Protein 2P91 (pdb70)

Sequence (967 aa):
GLLEGKRALITGVANERSIAYGIAKSFHREGAQLAFTYATPKLEKRVREIAKGFGSDLVVKCDVSLDEDIKNLKKFLEENWGSLDIIVHSIAYAPKEEFKGGVIDTSREGFKIAMDISVYSLIALTRELLPLMEGRNGAIVTLSYYGAEKVVPHYNVMGIAKAALESTVRYLAYDIAKHGHRINAISAGPVKTLAAITGFHLLMEHTTKVNPFGKPITIEDVGDTAVFLCSDWARAITGEVVHVDNGYHIMGVFGLLEGKRALITGVANERSIAYGIAKSFHREGAQLAFTYATPKLEKRVREIAKGFGSDLVVKCDVSLDEDIKNLKKFLEENWGSLDIIVHSIAYAPKEEFKGGVIDTSREGFKIAMDISVYSLIALTRELLPLMEGRNGAIVTLSYYGAEKVVPHYNVMGIAKAALESTVRYLAYDIAKHGHRINAISAGPVKTLAATGFHLLMEHTTKVNPFGKPITIEDVGDTAVFLCSDWARAITGEVVHVDNGYHIMGVLLEGKRALITGVANERSIAYGIAKSFHREGAQLAFTYATPKLEKRVREIAKGFGSDLVVKCDVSLDEDIKNLKKFLEENWGSLDIIVHSIAYAPKEEFKGGVIDTSREGFKIAMDISVYSLIALTRELLPLMEGRNGAIVTLSYYGAEKVVPHYNVMGIAKAALESTVRYLAYDIAKHGHRINAISAGPVPITIEDVGDTAVFLCSDWARAITGEVVHVDNGYHIMGVGLLEGKRALITGVANERSIAYGIAKSFHREGAQLAFTYATPKLEKRVREIAKGFGSDLVVKCDVSLDEDIKNLKKFLEENWGSLDIIVHSIAYAPKEEFKGGVIDTSREGFKIAMDISVYSLIALTRELLPLMEGRNGAIVTLSYYGAEKVVPHYNVMGIAKAALESTVRYLAYDIAKHGHRINAISAGPVKFGKPITIEDVGDTAVFLCSDWARAITGEVVHVDNGYHIMGV

Radius of gyration: 28.15 Å; Cα contacts (8 Å, |Δi|>4): 2363; chains: 4; bounding box: 75×67×67 Å

Solvent-accessible surface area: 32956 Å² total; per-residue (Å²): 71,38,0,130,47,23,58,0,0,0,1,33,3,17,14,101,149,9,37,0,35,0,0,0,95,1,0,84,120,17,28,8,86,9,1,0,8,19,53,51,102,168,24,61,152,119,0,105,98,17,0,167,66,26,73,13,126,20,6,28,70,6,43,10,42,82,93,105,18,5,105,66,0,51,107,40,0,80,147,67,32,46,16,0,4,1,0,0,1,21,30,48,114,4,30,166,123,13,9,126,31,14,1,25,85,0,49,22,102,1,0,47,54,0,3,26,25,0,0,2,0,0,0,6,1,0,82,42,0,11,77,15,0,105,83,91,102,0,2,1,0,0,11,5,20,6,0,3,51,22,0,1,42,64,36,2,0,8,0,0,0,12,9,0,0,12,0,0,0,45,4,0,0,83,11,0,21,167,70,38,3,24,0,1,0,0,2,6,8,14,18,119,16,120,73,37,81,48,33,36,131,122,32,38,64,46,3,33,148,21,5,21,39,46,120,51,7,65,15,54,8,0,0,4,1,0,0,2,2,2,1,74,41,0,131,2,0,6,3,12,22,3,18,0,8,5,0,6,12,0,6,0,29,32,63,46,0,127,51,21,59,0,0,0,1,33,4,18,15,95,151,10,33,0,50,0,0,0,95,1,0,85,120,12,23,9,88,11,0,0,8,19,55,67,103,193,25,64,153,84,0,103,103,17,0,168,69,25,73,14,124,21,6,28,68,5,45,11,41,83,96,98,17,6,68,64,1,50,103,41,0,82,148,64,30,47,18,0,3,1,0,0,2,20,29,45,119,5,18,167,112,12,40,142,32,14,1,25,84,0,42,10,101,2,1,72,75,0,2,8,24,0,0,2,0,0,0,5,0,0,82,42,0,12,76,16,0,105,83,88,100,1,1,2,0,0,12,4,18,6,0,4,51,22,0,1,32,64,39,2,0,8,0,0,0,13,8,0,0,15,0,0,0,38,4,0,1,73,12,0,56,143,79,46,2,23,0,1,0,0,2,6,7,13,18,143,22,120,95,65,82,34,44,132,122,32,39,67,49,5,33,150,29,5,21,39,45,118,50,8,65,17,55,9,0,0,4,0,0,0,3,3,2,0,65,41,0,102,2,0,11,3,12,23,4,18,0,8,5,0,6,12,0,4,0,45,102,0,139,49,26,57,0,0,0,1,32,3,33,33,78,185,18,47,0,47,0,0,0,80,2,0,83,125,19,38,8,93,9,0,0,6,22,54,46,102,168,37,58,136,113,0,103,89,13,0,163,66,25,73,12,117,25,7,16,66,5,45,10,38,65,82,112,16,5,111,76,0,42,96,40,0,71,143,68,29,46,24,0,2,1,0,0,1,21,31,53,113,4,30,159,114,11,67,109,42,11,0,25,79,0,49,42,96,2,2,74,45,0,1,6,26,0,0,1,0,0,0,4,0,0,79,15,0,13,75,14,0,112,73,94,97,2,3,2,0,1,11,5,48,12,0,4,54,24,0,23,42,115,45,3,0,10,0,0,0,11,9,0,0,20,0,0,0,40,3,0,0,55,8,0,8,138,84,22,0,14,0,0,0,0,2,7,7,83,83,138,7,66,19,50,8,0,0,7,0,0,0,5,2,2,2,73,46,0,94,1,0,0,3,13,22,4,18,0,13,82,5,102,12,6,51,6,107,72,37,0,113,51,28,60,0,0,0,1,33,3,34,41,78,188,17,44,0,43,0,2,0,80,1,0,83,124,17,25,8,92,8,0,0,6,22,55,56,100,186,45,58,156,118,0,103,97,11,0,165,68,25,74,12,120,26,6,16,70,6,44,11,38,81,74,123,18,5,99,67,0,35,97,37,0,70,144,72,30,47,24,0,3,1,0,1,1,18,32,54,114,5,27,155,125,12,64,119,42,12,0,24,78,0,49,22,110,2,0,65,51,0,2,7,27,0,0,1,0,0,0,5,0,0,80,15,0,16,91,15,0,144,74,96,98,1,2,2,3,2,15,5,46,11,0,4,52,23,0,20,36,111,45,3,0,9,0,0,0,12,8,0,0,15,0,0,0,40,3,0,0,55,12,0,5,136,109,23,1,14,0,0,0,0,2,6,6,78,53,139,81,33,137,87,2,31,6,35,6,0,0,18,1,0,0,3,3,2,1,78,36,0,94,1,0,0,3,13,21,2,19,0,6,33,0,74,14,0,33,6,130

Organism: Aquifex aeolicus (strain VF5) (NCBI:txid224324)

Secondary structure (DSSP, 8-state):
-TTTT-EEEE---SSTTSHHHHHHHHHHHTT-EEEEEESSGGGHHHHHHHHHHTT---EEE--TT-HHHHHHHHHHHHHHTS---EEEE------GGGGSS-GGG--HHHHHHHHIIIIIHHHHHHHHHGGGGTTS--EEEEEE-GGGTSB-TTTTHHHHHHHHHHHHHHHHHHHHHTTT-EEEEEEEPP---S---TTHHHHHHHHHHHSTTSS---HHHHHHHHHHHTSGGGTT--S-EEEESTTGGGBS--/-TTTT-EEEE----STTSHHHHHHHHHHHTT-EEEEEESSGGGHHHHHHHHHHTT---EEE--TT-HHHHHHHHHHHHHHTS---EEEE------GGGGSS-GGG--HHHHHHHHIIIIIHHHHHHHHHGGGGTTS--EEEEEE-GGGTSB-TTTTHHHHHHHHHHHHHHHHHHHHHTTT-EEEEEEEPP---S----HHHHHHHHHHHSTTSS---HHHHHHHHHHHTSGGGTT--S-EEEESTTGGGB--/--TT-EEEE----STTSHHHHHHHHHHHTT-EEEEEESSGGGHHHHHHHHHHTT---EEE--TT-HHHHHHHHHHHHHHTS---EEEE------GGGGSS-GGG--HHHHHHHHIIIIIHHHHHHHHHGGGGTTS--EEEEEE-GGGTSB-TTTTHHHHHHHHHHHHHHHHHHHHGGGT-EEEEEEE------HHHHHHHHHHHTSGGGTT--S-EEEESTTGGGB--/-TTTT-EEEE---SSTTSHHHHHHHHHHHTT-EEEEEESSGGGHHHHHHHHHHTT---EEE--TT-HHHHHHHHHHHHHHTS---EEEE------GGGGSS-GGG--HHHHHHHHIIIIIHHHHHHHHHGGGGTTS--EEEEEE-GGGTSB-TTTTHHHHHHHHHHHHHHHHHHHHHTTT-EEEEEEE--B-----B-HHHHHHHHHHHTSGGGTT--S-EEEESTTGGGB--

CATH classification: 3.40.50.720

Structure (mmCIF, N/CA/C/O backbone):
data_2P91
#
_entry.id   2P91
#
_cell.length_a   72.078
_cell.length_b   119.019
_cell.length_c   119.197
_cell.angle_alpha   90.000
_cell.angle_beta   90.000
_cell.angle_gamma   90.000
#
_symmetry.space_group_name_H-M   'P 21 21 21'
#
loop_
_entity.id
_entity.type
_entity.pdbx_description
1 polymer 'Enoyl-[acyl-carrier-protein] reductase [NADH]'
2 water water
#
loop_
_atom_site.group_PDB
_atom_site.id
_atom_site.type_symbol
_atom_site.label_atom_id
_atom_site.label_alt_id
_atom_site.label_comp_id
_atom_site.label_asym_id
_atom_site.label_entity_id
_atom_site.label_seq_id
_atom_site.pdbx_PDB_ins_code
_atom_site.Cartn_x
_atom_site.Cartn_y
_atom_site.Cartn_z
_atom_site.occupancy
_atom_site.B_iso_or_equiv
_atom_site.auth_seq_id
_atom_site.auth_comp_id
_atom_site.auth_asym_id
_atom_site.auth_atom_id
_atom_site.pdbx_PDB_model_num
ATOM 1 N N . GLY A 1 17 ? 66.213 70.846 -9.543 1.00 22.64 17 GLY A N 1
ATOM 2 C CA . GLY A 1 17 ? 65.720 70.217 -8.294 1.00 22.32 17 GLY A CA 1
ATOM 3 C C . GLY A 1 17 ? 65.629 68.715 -8.416 1.00 21.97 17 GLY A C 1
ATOM 4 O O . GLY A 1 17 ? 65.532 68.173 -9.521 1.00 22.21 17 GLY A O 1
ATOM 5 N N . LEU A 1 18 ? 65.661 68.044 -7.267 1.00 21.66 18 LEU A N 1
ATOM 6 C CA . LEU A 1 18 ? 65.560 66.589 -7.194 1.00 21.29 18 LEU A CA 1
ATOM 7 C C . LEU A 1 18 ? 64.216 66.038 -7.634 1.00 20.56 18 LEU A C 1
ATOM 8 O O . LEU A 1 18 ? 64.105 64.841 -7.945 1.00 20.91 18 LEU A O 1
ATOM 13 N N . LEU A 1 19 ? 63.197 66.894 -7.629 1.00 19.56 19 LEU A N 1
ATOM 14 C CA . LEU A 1 19 ? 61.840 66.484 -7.998 1.00 19.04 19 LEU A CA 1
ATOM 15 C C . LEU A 1 19 ? 61.344 67.138 -9.298 1.00 19.56 19 LEU A C 1
ATOM 16 O O . LEU A 1 19 ? 60.141 67.239 -9.527 1.00 18.20 19 LEU A O 1
ATOM 21 N N . GLU A 1 20 ? 62.278 67.570 -10.146 1.00 20.21 20 GLU A N 1
ATOM 22 C CA . GLU A 1 20 ? 61.933 68.180 -11.428 1.00 21.21 20 GLU A CA 1
ATOM 23 C C . GLU A 1 20 ? 61.042 67.245 -12.239 1.00 20.92 20 GLU A C 1
ATOM 24 O O . GLU A 1 20 ? 61.373 66.067 -12.433 1.00 21.08 20 GLU A O 1
ATOM 30 N N . GLY A 1 21 ? 59.901 67.765 -12.689 1.00 20.76 21 GLY A N 1
ATOM 31 C CA . GLY A 1 21 ? 58.949 66.987 -13.492 1.00 20.61 21 GLY A CA 1
ATOM 32 C C . GLY A 1 21 ? 58.131 65.938 -12.740 1.00 20.71 21 GLY A C 1
ATOM 33 O O . GLY A 1 21 ? 57.455 65.105 -13.367 1.00 21.21 21 GLY A O 1
ATOM 34 N N . LYS A 1 22 ? 58.210 65.945 -11.408 1.00 19.23 22 LYS A N 1
ATOM 35 C CA . LYS A 1 22 ? 57.390 65.051 -10.595 1.00 18.33 22 LYS A CA 1
ATOM 36 C C . LYS A 1 22 ? 56.112 65.761 -10.197 1.00 17.26 22 LYS A C 1
ATOM 37 O O . LYS A 1 22 ? 56.101 66.962 -9.939 1.00 17.43 22 LYS A O 1
ATOM 43 N N . ARG A 1 23 ? 55.038 64.995 -10.135 1.00 16.77 23 ARG A N 1
ATOM 44 C CA . ARG A 1 23 ? 53.760 65.500 -9.679 1.00 16.00 23 ARG A CA 1
ATOM 45 C C . ARG A 1 23 ? 53.383 64.847 -8.365 1.00 14.78 23 ARG A C 1
ATOM 46 O O . ARG A 1 23 ? 53.301 63.630 -8.287 1.00 14.92 23 ARG A O 1
ATOM 54 N N . ALA A 1 24 ? 53.122 65.672 -7.361 1.00 14.12 24 ALA A N 1
ATOM 55 C CA . ALA A 1 24 ? 52.898 65.201 -5.988 1.00 13.56 24 ALA A CA 1
ATOM 56 C C . ALA A 1 24 ? 51.559 65.672 -5.426 1.00 12.98 24 ALA A C 1
ATOM 57 O O . ALA A 1 24 ? 51.231 66.859 -5.483 1.00 13.19 24 ALA A O 1
ATOM 59 N N . LEU A 1 25 ? 50.795 64.725 -4.888 1.00 12.58 25 LEU A N 1
ATOM 60 C CA . LEU A 1 25 ? 49.580 65.029 -4.160 1.00 11.98 25 LEU A CA 1
ATOM 61 C C . LEU A 1 25 ? 49.953 65.262 -2.704 1.00 12.03 25 LEU A C 1
ATOM 62 O O . LEU A 1 25 ? 50.574 64.404 -2.068 1.00 11.34 25 LEU A O 1
ATOM 67 N N . ILE A 1 26 ? 49.573 66.425 -2.196 1.00 11.49 26 ILE A N 1
ATOM 68 C CA . ILE A 1 26 ? 49.790 66.768 -0.809 1.00 12.28 26 ILE A CA 1
ATOM 69 C C . ILE A 1 26 ? 48.474 66.701 -0.040 1.00 12.43 26 ILE A C 1
ATOM 70 O O . ILE A 1 26 ? 47.563 67.496 -0.277 1.00 12.85 26 ILE A O 1
ATOM 75 N N . THR A 1 27 ? 48.382 65.756 0.888 1.00 11.92 27 THR A N 1
ATOM 76 C CA . THR A 1 27 ? 47.240 65.718 1.794 1.00 11.90 27 THR A CA 1
ATOM 77 C C . THR A 1 27 ? 47.623 66.342 3.131 1.00 12.55 27 THR A C 1
ATOM 78 O O . THR A 1 27 ? 48.802 66.382 3.484 1.00 12.33 27 THR A O 1
ATOM 82 N N . GLY A 1 28 ? 46.629 66.847 3.867 1.00 12.83 28 GLY A N 1
ATOM 83 C CA . GLY A 1 28 ? 46.837 67.239 5.264 1.00 13.22 28 GLY A CA 1
ATOM 84 C C . GLY A 1 28 ? 47.295 68.661 5.557 1.00 13.68 28 GLY A C 1
ATOM 85 O O . GLY A 1 28 ? 47.706 68.948 6.679 1.00 13.17 28 GLY A O 1
ATOM 86 N N . VAL A 1 29 ? 47.239 69.556 4.568 1.00 14.14 29 VAL A N 1
ATOM 87 C CA . VAL A 1 29 ? 47.541 70.971 4.834 1.00 14.93 29 VAL A CA 1
ATOM 88 C C . VAL A 1 29 ? 46.301 71.606 5.458 1.00 15.89 29 VAL A C 1
ATOM 89 O O . VAL A 1 29 ? 45.213 71.538 4.885 1.00 15.70 29 VAL A O 1
ATOM 93 N N . ALA A 1 30 ? 46.468 72.180 6.646 1.00 17.55 30 ALA A N 1
ATOM 94 C CA . ALA A 1 30 ? 45.432 73.011 7.257 1.00 19.22 30 ALA A CA 1
ATOM 95 C C . ALA A 1 30 ? 45.871 74.476 7.278 1.00 20.39 30 ALA A C 1
ATOM 96 O O . ALA A 1 30 ? 45.081 75.374 6.990 1.00 20.98 30 ALA A O 1
ATOM 98 N N . ASN A 1 31 ? 47.140 74.710 7.605 1.00 21.57 31 ASN A N 1
ATOM 99 C CA . ASN A 1 31 ? 47.718 76.057 7.590 1.00 22.61 31 ASN A CA 1
ATOM 100 C C . ASN A 1 31 ? 49.221 75.975 7.337 1.00 22.86 31 ASN A C 1
ATOM 101 O O . ASN A 1 31 ? 49.731 74.916 6.967 1.00 22.60 31 ASN A O 1
ATOM 106 N N . GLU A 1 32 ? 49.935 77.072 7.569 1.00 22.47 32 GLU A N 1
ATOM 107 C CA . GLU A 1 32 ? 51.361 77.114 7.271 1.00 22.98 32 GLU A CA 1
ATOM 108 C C . GLU A 1 32 ? 52.233 76.480 8.368 1.00 22.21 32 GLU A C 1
ATOM 109 O O . GLU A 1 32 ? 53.449 76.406 8.228 1.00 21.91 32 GLU A O 1
ATOM 115 N N . ARG A 1 33 ? 51.606 76.024 9.447 1.00 21.62 33 ARG A N 1
ATOM 116 C CA . ARG A 1 33 ? 52.316 75.291 10.491 1.00 21.44 33 ARG A CA 1
ATOM 117 C C . ARG A 1 33 ? 52.225 73.765 10.305 1.00 20.12 33 ARG A C 1
ATOM 118 O O . ARG A 1 33 ? 52.969 73.023 10.950 1.00 20.14 33 ARG A O 1
ATOM 126 N N . SER A 1 34 ? 51.329 73.319 9.419 1.00 18.41 34 SER A N 1
ATOM 127 C CA . SER A 1 34 ? 51.100 71.898 9.137 1.00 16.90 34 SER A CA 1
ATOM 128 C C . SER A 1 34 ? 52.376 71.228 8.651 1.00 16.03 34 SER A C 1
ATOM 129 O O . SER A 1 34 ? 53.124 71.804 7.874 1.00 15.05 34 SER A O 1
ATOM 132 N N . ILE A 1 35 ? 52.621 70.007 9.101 1.00 14.80 35 ILE A N 1
ATOM 133 C CA . ILE A 1 35 ? 53.738 69.236 8.570 1.00 14.15 35 ILE A CA 1
ATOM 134 C C . ILE A 1 35 ? 53.684 69.158 7.031 1.00 13.94 35 ILE A C 1
ATOM 135 O O . ILE A 1 35 ? 54.711 69.277 6.373 1.00 13.85 35 ILE A O 1
ATOM 140 N N . ALA A 1 36 ? 52.487 68.977 6.471 1.00 13.54 36 ALA A N 1
ATOM 141 C CA . ALA A 1 36 ? 52.326 68.858 5.017 1.00 13.65 36 ALA A CA 1
ATOM 142 C C . ALA A 1 36 ? 52.711 70.145 4.277 1.00 13.75 36 ALA A C 1
ATOM 143 O O . ALA A 1 36 ? 53.088 70.104 3.103 1.00 13.36 36 ALA A O 1
ATOM 145 N N . TYR A 1 37 ? 52.601 71.280 4.964 1.00 14.07 37 TYR A N 1
ATOM 146 C CA . TYR A 1 37 ? 53.034 72.561 4.406 1.00 14.99 37 TYR A CA 1
ATOM 147 C C . TYR A 1 37 ? 54.555 72.594 4.247 1.00 14.60 37 TYR A C 1
ATOM 148 O O . TYR A 1 37 ? 55.068 73.007 3.200 1.00 14.90 37 TYR A O 1
ATOM 157 N N . GLY A 1 38 ? 55.272 72.152 5.281 1.00 14.01 38 GLY A N 1
ATOM 158 C CA . GLY A 1 38 ? 56.729 71.990 5.195 1.00 13.01 38 GLY A CA 1
ATOM 159 C C . GLY A 1 38 ? 57.128 71.091 4.031 1.00 13.00 38 GLY A C 1
ATOM 160 O O . GLY A 1 38 ? 58.083 71.389 3.283 1.00 12.83 38 GLY A O 1
ATOM 161 N N . ILE A 1 39 ? 56.399 69.988 3.867 1.00 12.20 39 ILE A N 1
ATOM 162 C CA . ILE A 1 39 ? 56.656 69.074 2.754 1.00 12.34 39 ILE A CA 1
ATOM 163 C C . ILE A 1 39 ? 56.395 69.752 1.397 1.00 12.51 39 ILE A C 1
ATOM 164 O O . ILE A 1 39 ? 57.227 69.658 0.484 1.00 12.50 39 ILE A O 1
ATOM 169 N N . ALA A 1 40 ? 55.262 70.447 1.275 1.00 12.92 40 ALA A N 1
ATOM 170 C CA . ALA A 1 40 ? 54.951 71.210 0.051 1.00 13.20 40 ALA A CA 1
ATOM 171 C C . ALA A 1 40 ? 56.052 72.224 -0.271 1.00 13.41 40 ALA A C 1
ATOM 172 O O . ALA A 1 40 ? 56.490 72.332 -1.418 1.00 13.89 40 ALA A O 1
ATOM 174 N N . LYS A 1 41 ? 56.481 72.967 0.744 1.00 14.33 41 LYS A N 1
ATOM 175 C CA . LYS A 1 41 ? 57.549 73.958 0.594 1.00 15.17 41 LYS A CA 1
ATOM 176 C C . LYS A 1 41 ? 58.847 73.348 0.035 1.00 14.90 41 LYS A C 1
ATOM 177 O O . LYS A 1 41 ? 59.402 73.856 -0.943 1.00 14.64 41 LYS A O 1
ATOM 183 N N . SER A 1 42 ? 59.317 72.250 0.632 1.00 14.24 42 SER A N 1
ATOM 184 C CA . SER A 1 42 ? 60.521 71.572 0.144 1.00 13.96 42 SER A CA 1
ATOM 185 C C . SER A 1 42 ? 60.328 71.027 -1.283 1.00 13.77 42 SER A C 1
ATOM 186 O O . SER A 1 42 ? 61.207 71.181 -2.136 1.00 14.00 42 SER A O 1
ATOM 189 N N . PHE A 1 43 ? 59.168 70.416 -1.533 1.00 13.21 43 PHE A N 1
ATOM 190 C CA . PHE A 1 43 ? 58.824 69.840 -2.840 1.00 13.81 43 PHE A CA 1
ATOM 191 C C . PHE A 1 43 ? 58.807 70.928 -3.919 1.00 14.59 43 PHE A C 1
ATOM 192 O O . PHE A 1 43 ? 59.274 70.705 -5.046 1.00 14.23 43 PHE A O 1
ATOM 200 N N . HIS A 1 44 ? 58.241 72.086 -3.573 1.00 15.25 44 HIS A N 1
ATOM 201 C CA . HIS A 1 44 ? 58.205 73.231 -4.489 1.00 16.49 44 HIS A CA 1
ATOM 202 C C . HIS A 1 44 ? 59.619 73.726 -4.831 1.00 17.22 44 HIS A C 1
ATOM 203 O O . HIS A 1 44 ? 59.966 73.869 -6.012 1.00 17.72 44 HIS A O 1
ATOM 210 N N . ARG A 1 45 ? 60.426 73.981 -3.801 1.00 17.75 45 ARG A N 1
ATOM 211 C CA . ARG A 1 45 ? 61.844 74.318 -3.975 1.00 18.02 45 ARG A CA 1
ATOM 212 C C . ARG A 1 45 ? 62.524 73.370 -4.954 1.00 18.44 45 ARG A C 1
ATOM 213 O O . ARG A 1 45 ? 63.329 73.798 -5.800 1.00 18.40 45 ARG A O 1
ATOM 221 N N . GLU A 1 46 ? 62.193 72.085 -4.841 1.00 17.52 46 GLU A N 1
ATOM 222 C CA . GLU A 1 46 ? 62.851 71.056 -5.622 1.00 17.18 46 GLU A CA 1
ATOM 223 C C . GLU A 1 46 ? 62.182 70.728 -6.955 1.00 16.90 46 GLU A C 1
ATOM 224 O O . GLU A 1 46 ? 62.545 69.756 -7.580 1.00 16.61 46 GLU A O 1
ATOM 230 N N . GLY A 1 47 ? 61.226 71.553 -7.389 1.00 17.82 47 GLY A N 1
ATOM 231 C CA . GLY A 1 47 ? 60.708 71.493 -8.770 1.00 17.50 47 GLY A CA 1
ATOM 232 C C . GLY A 1 47 ? 59.494 70.612 -9.007 1.00 17.51 47 GLY A C 1
ATOM 233 O O . GLY A 1 47 ? 59.116 70.353 -10.156 1.00 17.21 47 GLY A O 1
ATOM 234 N N . ALA A 1 48 ? 58.891 70.130 -7.923 1.00 17.36 48 ALA A N 1
ATOM 235 C CA . ALA A 1 48 ? 57.656 69.354 -8.019 1.00 17.31 48 ALA A CA 1
ATOM 236 C C . ALA A 1 48 ? 56.457 70.240 -8.366 1.00 17.43 48 ALA A C 1
ATOM 237 O O . ALA A 1 48 ? 56.365 71.376 -7.908 1.00 17.70 48 ALA A O 1
ATOM 239 N N . GLN A 1 49 ? 55.558 69.706 -9.185 1.00 18.00 49 GLN A N 1
ATOM 240 C CA . GLN A 1 49 ? 54.211 70.282 -9.385 1.00 18.82 49 GLN A CA 1
ATOM 241 C C . GLN A 1 49 ? 53.300 69.732 -8.286 1.00 17.46 49 GLN A C 1
ATOM 242 O O . GLN A 1 49 ? 53.377 68.550 -7.964 1.00 17.22 49 GLN A O 1
ATOM 248 N N . LEU A 1 50 ? 52.440 70.573 -7.718 1.00 16.37 50 LEU A N 1
ATOM 249 C CA . LEU A 1 50 ? 51.654 70.158 -6.558 1.00 15.46 50 LEU A CA 1
ATOM 250 C C . LEU A 1 50 ? 50.140 70.211 -6.768 1.00 15.19 50 LEU A C 1
ATOM 251 O O . LEU A 1 50 ? 49.633 71.070 -7.503 1.00 13.79 50 LEU A O 1
ATOM 256 N N . ALA A 1 51 ? 49.443 69.272 -6.120 1.00 14.36 51 ALA A N 1
ATOM 257 C CA . ALA A 1 51 ? 47.992 69.310 -5.931 1.00 14.52 51 ALA A CA 1
ATOM 258 C C . ALA A 1 51 ? 47.687 69.049 -4.446 1.00 14.96 51 ALA A C 1
ATOM 259 O O . ALA A 1 51 ? 48.420 68.330 -3.779 1.00 14.88 51 ALA A O 1
ATOM 261 N N . PHE A 1 52 ? 46.619 69.650 -3.937 1.00 14.78 52 PHE A N 1
ATOM 262 C CA . PHE A 1 52 ? 46.304 69.606 -2.510 1.00 15.37 52 PHE A CA 1
ATOM 263 C C . PHE A 1 52 ? 44.883 69.121 -2.280 1.00 15.76 52 PHE A C 1
ATOM 264 O O . PHE A 1 52 ? 43.969 69.461 -3.046 1.00 15.69 52 PHE A O 1
ATOM 272 N N . THR A 1 53 ? 44.691 68.348 -1.216 1.00 15.82 53 THR A N 1
ATOM 273 C CA . THR A 1 53 ? 43.341 68.098 -0.700 1.00 15.85 53 THR A CA 1
ATOM 274 C C . THR A 1 53 ? 43.081 69.041 0.479 1.00 16.47 53 THR A C 1
ATOM 275 O O . THR A 1 53 ? 44.018 69.521 1.118 1.00 16.95 53 THR A O 1
ATOM 279 N N . TYR A 1 54 ? 41.815 69.334 0.750 1.00 17.37 54 TYR A N 1
ATOM 280 C CA . TYR A 1 54 ? 41.436 69.952 2.018 1.00 18.46 54 TYR A CA 1
ATOM 281 C C . TYR A 1 54 ? 40.321 69.117 2.631 1.00 19.04 54 TYR A C 1
ATOM 282 O O . TYR A 1 54 ? 39.458 68.600 1.916 1.00 18.79 54 TYR A O 1
ATOM 291 N N . ALA A 1 55 ? 40.384 68.941 3.950 1.00 20.09 55 ALA A N 1
ATOM 292 C CA . ALA A 1 55 ? 39.549 67.960 4.655 1.00 21.63 55 ALA A CA 1
ATOM 293 C C . ALA A 1 55 ? 38.084 68.378 4.801 1.00 22.99 55 ALA A C 1
ATOM 294 O O . ALA A 1 55 ? 37.185 67.541 4.671 1.00 23.33 55 ALA A O 1
ATOM 296 N N . THR A 1 56 ? 37.860 69.660 5.100 1.00 24.33 56 THR A N 1
ATOM 297 C CA . THR A 1 56 ? 36.514 70.194 5.351 1.00 26.07 56 THR A CA 1
ATOM 298 C C . THR A 1 56 ? 36.288 71.519 4.627 1.00 26.78 56 THR A C 1
ATOM 299 O O . THR A 1 56 ? 37.254 72.239 4.355 1.00 26.59 56 THR A O 1
ATOM 303 N N . PRO A 1 57 ? 35.015 71.853 4.314 1.00 27.57 57 PRO A N 1
ATOM 304 C CA . PRO A 1 57 ? 34.731 73.113 3.615 1.00 28.34 57 PRO A CA 1
ATOM 305 C C . PRO A 1 57 ? 35.367 74.360 4.234 1.00 28.86 57 PRO A C 1
ATOM 306 O O . PRO A 1 57 ? 35.748 75.263 3.497 1.00 29.10 57 PRO A O 1
ATOM 310 N N . LYS A 1 58 ? 35.507 74.397 5.558 1.00 29.75 58 LYS A N 1
ATOM 311 C CA . LYS A 1 58 ? 36.058 75.577 6.243 1.00 30.94 58 LYS A CA 1
ATOM 312 C C . LYS A 1 58 ? 37.544 75.843 5.943 1.00 30.47 58 LYS A C 1
ATOM 313 O O . LYS A 1 58 ? 38.023 76.974 6.108 1.00 30.66 58 LYS A O 1
ATOM 319 N N . LEU A 1 59 ? 38.263 74.807 5.505 1.00 29.87 59 LEU A N 1
ATOM 320 C CA . LEU A 1 59 ? 39.692 74.927 5.187 1.00 29.00 59 LEU A CA 1
ATOM 321 C C . LEU A 1 59 ? 39.954 75.342 3.736 1.00 28.74 59 LEU A C 1
ATOM 322 O O . LEU A 1 59 ? 41.089 75.671 3.384 1.00 28.46 59 LEU A O 1
ATOM 327 N N . GLU A 1 60 ? 38.912 75.335 2.904 1.00 28.42 60 GLU A N 1
ATOM 328 C CA . GLU A 1 60 ? 39.069 75.575 1.467 1.00 28.42 60 GLU A CA 1
ATOM 329 C C . GLU A 1 60 ? 39.865 76.829 1.123 1.00 28.60 60 GLU A C 1
ATOM 330 O O . GLU A 1 60 ? 40.823 76.759 0.351 1.00 28.31 60 GLU A O 1
ATOM 336 N N . LYS A 1 61 ? 39.458 77.963 1.695 1.00 28.63 61 LYS A N 1
ATOM 337 C CA . LYS A 1 61 ? 40.069 79.259 1.399 1.00 29.08 61 LYS A CA 1
ATOM 338 C C . LYS A 1 61 ? 41.567 79.247 1.714 1.00 28.31 61 LYS A C 1
ATOM 339 O O . LYS A 1 61 ? 42.390 79.601 0.867 1.00 28.28 61 LYS A O 1
ATOM 345 N N . ARG A 1 62 ? 41.897 78.807 2.926 1.00 27.95 62 ARG A N 1
ATOM 346 C CA . ARG A 1 62 ? 43.268 78.707 3.425 1.00 27.60 62 ARG A CA 1
ATOM 347 C C . ARG A 1 62 ? 44.161 77.883 2.507 1.00 26.34 62 ARG A C 1
ATOM 348 O O . ARG A 1 62 ? 45.271 78.307 2.143 1.00 25.46 62 ARG A O 1
ATOM 356 N N . VAL A 1 63 ? 43.671 76.701 2.147 1.00 25.06 63 VAL A N 1
ATOM 357 C CA . VAL A 1 63 ? 44.432 75.758 1.326 1.00 24.34 63 VAL A CA 1
ATOM 358 C C . VAL A 1 63 ? 44.578 76.259 -0.119 1.00 24.07 63 VAL A C 1
ATOM 359 O O . VAL A 1 63 ? 45.618 76.061 -0.745 1.00 23.29 63 VAL A O 1
ATOM 363 N N . ARG A 1 64 ? 43.540 76.909 -0.641 1.00 24.05 64 ARG A N 1
ATOM 364 C CA . ARG A 1 64 ? 43.623 77.509 -1.981 1.00 24.73 64 ARG A CA 1
ATOM 365 C C . ARG A 1 64 ? 44.667 78.622 -2.035 1.00 23.90 64 ARG A C 1
ATOM 366 O O . ARG A 1 64 ? 45.382 78.751 -3.022 1.00 23.90 64 ARG A O 1
ATOM 374 N N . GLU A 1 65 ? 44.754 79.412 -0.967 1.00 24.08 65 GLU A N 1
ATOM 375 C CA . GLU A 1 65 ? 45.728 80.509 -0.877 1.00 24.93 65 GLU A CA 1
ATOM 376 C C . GLU A 1 65 ? 47.154 79.965 -0.777 1.00 24.13 65 GLU A C 1
ATOM 377 O O . GLU A 1 65 ? 48.063 80.481 -1.420 1.00 23.68 65 GLU A O 1
ATOM 383 N N . ILE A 1 66 ? 47.326 78.919 0.031 1.00 23.59 66 ILE A N 1
ATOM 384 C CA . ILE A 1 66 ? 48.604 78.217 0.163 1.00 23.01 66 ILE A CA 1
ATOM 385 C C . ILE A 1 66 ? 49.060 77.583 -1.155 1.00 22.75 66 ILE A C 1
ATOM 386 O O . ILE A 1 66 ? 50.224 77.728 -1.541 1.00 22.95 66 ILE A O 1
ATOM 391 N N . ALA A 1 67 ? 48.150 76.905 -1.853 1.00 22.78 67 ALA A N 1
ATOM 392 C CA . ALA A 1 67 ? 48.452 76.353 -3.176 1.00 23.25 67 ALA A CA 1
ATOM 393 C C . ALA A 1 67 ? 48.883 77.448 -4.158 1.00 23.94 67 ALA A C 1
ATOM 394 O O . ALA A 1 67 ? 49.891 77.302 -4.855 1.00 23.64 67 ALA A O 1
ATOM 396 N N . LYS A 1 68 ? 48.113 78.538 -4.188 1.00 24.87 68 LYS A N 1
ATOM 397 C CA . LYS A 1 68 ? 48.411 79.718 -5.017 1.00 26.19 68 LYS A CA 1
ATOM 398 C C . LYS A 1 68 ? 49.854 80.194 -4.806 1.00 25.86 68 LYS A C 1
ATOM 399 O O . LYS A 1 68 ? 50.593 80.393 -5.771 1.00 26.12 68 LYS A O 1
ATOM 405 N N . GLY A 1 69 ? 50.241 80.347 -3.538 1.00 26.08 69 GLY A N 1
ATOM 406 C CA . GLY A 1 69 ? 51.611 80.693 -3.153 1.00 26.02 69 GLY A CA 1
ATOM 407 C C . GLY A 1 69 ? 52.698 79.820 -3.760 1.00 26.09 69 GLY A C 1
ATOM 408 O O . GLY A 1 69 ? 53.814 80.299 -4.001 1.00 26.35 69 GLY A O 1
ATOM 409 N N . PHE A 1 70 ? 52.376 78.548 -4.018 1.00 25.77 70 PHE A N 1
ATOM 410 C CA . PHE A 1 70 ? 53.316 77.608 -4.634 1.00 25.46 70 PHE A CA 1
ATOM 411 C C . PHE A 1 70 ? 53.136 77.516 -6.145 1.00 25.59 70 PHE A C 1
ATOM 412 O O . PHE A 1 70 ? 53.790 76.706 -6.800 1.00 26.40 70 PHE A O 1
ATOM 420 N N . GLY A 1 71 ? 52.248 78.338 -6.701 1.00 25.50 71 GLY A N 1
ATOM 421 C CA . GLY A 1 71 ? 51.974 78.318 -8.139 1.00 24.78 71 GLY A CA 1
ATOM 422 C C . GLY A 1 71 ? 51.042 77.197 -8.570 1.00 24.48 71 GLY A C 1
ATOM 423 O O . GLY A 1 71 ? 51.019 76.824 -9.745 1.00 24.03 71 GLY A O 1
ATOM 424 N N . SER A 1 72 ? 50.264 76.670 -7.621 1.00 24.60 72 SER A N 1
ATOM 425 C CA . SER A 1 72 ? 49.327 75.576 -7.896 1.00 24.30 72 SER A CA 1
ATOM 426 C C . SER A 1 72 ? 47.881 76.047 -7.933 1.00 24.53 72 SER A C 1
ATOM 427 O O . SER A 1 72 ? 47.447 76.795 -7.054 1.00 24.61 72 SER A O 1
ATOM 430 N N . ASP A 1 73 ? 47.132 75.576 -8.927 1.00 24.46 73 ASP A N 1
ATOM 431 C CA . ASP A 1 73 ? 45.695 75.834 -8.972 1.00 25.01 73 ASP A CA 1
ATOM 432 C C . ASP A 1 73 ? 44.857 74.582 -8.648 1.00 24.03 73 ASP A C 1
ATOM 433 O O . ASP A 1 73 ? 43.635 74.577 -8.824 1.00 24.02 73 ASP A O 1
ATOM 438 N N . LEU A 1 74 ? 45.511 73.536 -8.141 1.00 22.43 74 LEU A N 1
ATOM 439 C CA . LEU A 1 74 ? 44.842 72.246 -7.954 1.00 20.94 74 LEU A CA 1
ATOM 440 C C . LEU A 1 74 ? 44.564 71.950 -6.486 1.00 20.15 74 LEU A C 1
ATOM 441 O O . LEU A 1 74 ? 45.437 71.486 -5.755 1.00 19.47 74 LEU A O 1
ATOM 446 N N . VAL A 1 75 ? 43.337 72.237 -6.071 1.00 19.01 75 VAL A N 1
ATOM 447 C CA . VAL A 1 75 ? 42.904 72.027 -4.698 1.00 18.39 75 VAL A CA 1
ATOM 448 C C . VAL A 1 75 ? 41.549 71.358 -4.812 1.00 18.52 75 VAL A C 1
ATOM 449 O O . VAL A 1 75 ? 40.739 71.736 -5.668 1.00 18.33 75 VAL A O 1
ATOM 453 N N . VAL A 1 76 ? 41.310 70.336 -3.991 1.00 17.91 76 VAL A N 1
ATOM 454 C CA . VAL A 1 76 ? 40.050 69.599 -4.047 1.00 17.59 76 VAL A CA 1
ATOM 455 C C . VAL A 1 76 ? 39.670 69.105 -2.635 1.00 17.64 76 VAL A C 1
ATOM 456 O O . VAL A 1 76 ? 40.540 68.727 -1.847 1.00 16.92 76 VAL A O 1
ATOM 460 N N . LYS A 1 77 ? 38.378 69.144 -2.316 1.00 17.35 77 LYS A N 1
ATOM 461 C CA . LYS A 1 77 ? 37.903 68.673 -1.017 1.00 17.09 77 LYS A CA 1
ATOM 462 C C . LYS A 1 77 ? 37.986 67.163 -1.008 1.00 16.54 77 LYS A C 1
ATOM 463 O O . LYS A 1 77 ? 37.563 66.510 -1.961 1.00 16.61 77 LYS A O 1
ATOM 469 N N . CYS A 1 78 ? 38.553 66.614 0.063 1.00 15.58 78 CYS A N 1
ATOM 470 C CA . CYS A 1 78 ? 38.593 65.175 0.234 1.00 15.14 78 CYS A CA 1
ATOM 471 C C . CYS A 1 78 ? 38.526 64.823 1.717 1.00 14.91 78 CYS A C 1
ATOM 472 O O . CYS A 1 78 ? 39.495 65.016 2.461 1.00 13.86 78 CYS A O 1
ATOM 475 N N . ASP A 1 79 ? 37.361 64.348 2.137 1.00 14.50 79 ASP A N 1
ATOM 476 C CA . ASP A 1 79 ? 37.197 63.779 3.470 1.00 14.62 79 ASP A CA 1
ATOM 477 C C . ASP A 1 79 ? 37.469 62.273 3.346 1.00 14.00 79 ASP A C 1
ATOM 478 O O . ASP A 1 79 ? 36.658 61.553 2.779 1.00 14.41 79 ASP A O 1
ATOM 483 N N . VAL A 1 80 ? 38.608 61.802 3.866 1.00 13.54 80 VAL A N 1
ATOM 484 C CA . VAL A 1 80 ? 39.037 60.397 3.641 1.00 13.74 80 VAL A CA 1
ATOM 485 C C . VAL A 1 80 ? 38.174 59.315 4.322 1.00 13.99 80 VAL A C 1
ATOM 486 O O . VAL A 1 80 ? 38.348 58.115 4.075 1.00 14.30 80 VAL A O 1
ATOM 490 N N . SER A 1 81 ? 37.245 59.739 5.166 1.00 14.43 81 SER A N 1
ATOM 491 C CA . SER A 1 81 ? 36.280 58.809 5.747 1.00 14.77 81 SER A CA 1
ATOM 492 C C . SER A 1 81 ? 35.251 58.382 4.706 1.00 14.77 81 SER A C 1
ATOM 493 O O . SER A 1 81 ? 34.503 57.427 4.924 1.00 14.97 81 SER A O 1
ATOM 496 N N . LEU A 1 82 ? 35.232 59.079 3.570 1.00 14.80 82 LEU A N 1
ATOM 497 C CA . LEU A 1 82 ? 34.240 58.843 2.522 1.00 15.22 82 LEU A CA 1
ATOM 498 C C . LEU A 1 82 ? 34.832 58.192 1.280 1.00 15.52 82 LEU A C 1
ATOM 499 O O . LEU A 1 82 ? 35.742 58.747 0.635 1.00 15.49 82 LEU A O 1
ATOM 504 N N . ASP A 1 83 ? 34.299 57.030 0.918 1.00 15.52 83 ASP A N 1
ATOM 505 C CA . ASP A 1 83 ? 34.747 56.346 -0.288 1.00 16.21 83 ASP A CA 1
ATOM 506 C C . ASP A 1 83 ? 34.559 57.207 -1.538 1.00 16.25 83 ASP A C 1
ATOM 507 O O . ASP A 1 83 ? 35.398 57.184 -2.446 1.00 15.71 83 ASP A O 1
ATOM 512 N N . GLU A 1 84 ? 33.453 57.95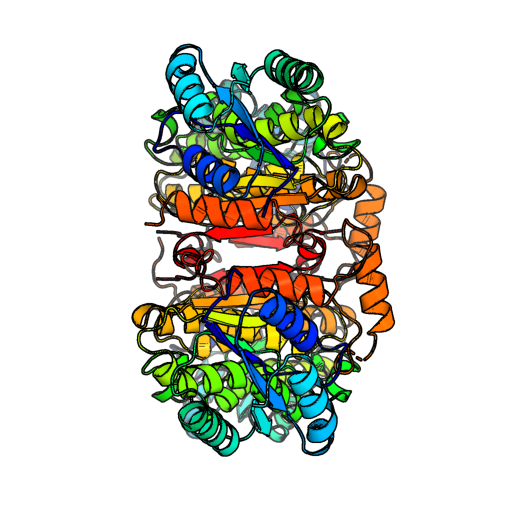0 -1.570 1.00 15.85 84 GLU A N 1
ATOM 513 C CA . GLU A 1 84 ? 33.098 58.778 -2.726 1.00 16.45 84 GLU A CA 1
ATOM 514 C C . GLU A 1 84 ? 34.065 59.945 -2.921 1.00 15.90 84 GLU A C 1
ATOM 515 O O . GLU A 1 84 ? 34.364 60.313 -4.061 1.00 15.51 84 GLU A O 1
ATOM 521 N N . ASP A 1 85 ? 34.540 60.521 -1.813 1.00 15.43 85 ASP A N 1
ATOM 522 C CA . ASP A 1 85 ? 35.572 61.569 -1.860 1.00 15.56 85 ASP A CA 1
ATOM 523 C C . ASP A 1 85 ? 36.907 61.055 -2.424 1.00 15.70 85 ASP A C 1
ATOM 524 O O . ASP A 1 85 ? 37.602 61.786 -3.144 1.00 15.79 85 ASP A O 1
ATOM 529 N N . ILE A 1 86 ? 37.266 59.817 -2.094 1.00 15.65 86 ILE A N 1
ATOM 530 C CA . ILE A 1 86 ? 38.500 59.213 -2.612 1.00 16.22 86 ILE A CA 1
ATOM 531 C C . ILE A 1 86 ? 38.359 58.938 -4.120 1.00 16.73 86 ILE A C 1
ATOM 532 O O . ILE A 1 86 ? 39.289 59.186 -4.895 1.00 15.57 86 ILE A O 1
ATOM 537 N N . LYS A 1 87 ? 37.193 58.424 -4.516 1.00 17.45 87 LYS A N 1
ATOM 538 C CA . LYS A 1 87 ? 36.848 58.231 -5.928 1.00 18.91 87 LYS A CA 1
ATOM 539 C C . LYS A 1 87 ? 36.901 59.556 -6.701 1.00 18.25 87 LYS A C 1
ATOM 540 O O . LYS A 1 87 ? 37.490 59.635 -7.782 1.00 18.35 87 LYS A O 1
ATOM 546 N N . ASN A 1 88 ? 36.294 60.596 -6.142 1.00 18.01 88 ASN A N 1
ATOM 547 C CA . ASN A 1 88 ? 36.294 61.901 -6.782 1.00 18.13 88 ASN A CA 1
ATOM 548 C C . ASN A 1 88 ? 37.689 62.534 -6.841 1.00 17.46 88 ASN A C 1
ATOM 549 O O . ASN A 1 88 ? 38.021 63.229 -7.808 1.00 17.00 88 ASN A O 1
ATOM 554 N N . LEU A 1 89 ? 38.507 62.257 -5.827 1.00 16.46 89 LEU A N 1
ATOM 555 C CA . LEU A 1 89 ? 39.906 62.674 -5.834 1.00 15.70 89 LEU A CA 1
ATOM 556 C C . LEU A 1 89 ? 40.627 62.077 -7.042 1.00 15.88 89 LEU A C 1
ATOM 557 O O . LEU A 1 89 ? 41.329 62.790 -7.757 1.00 16.13 89 LEU A O 1
ATOM 562 N N . LYS A 1 90 ? 40.452 60.778 -7.261 1.00 15.80 90 LYS A N 1
ATOM 563 C CA . LYS A 1 90 ? 41.015 60.116 -8.422 1.00 16.47 90 LYS A CA 1
ATOM 564 C C . LYS A 1 90 ? 40.544 60.771 -9.721 1.00 16.90 90 LYS A C 1
ATOM 565 O O . LYS A 1 90 ? 41.346 61.026 -10.625 1.00 16.89 90 LYS A O 1
ATOM 571 N N . LYS A 1 91 ? 39.238 61.022 -9.811 1.00 17.20 91 LYS A N 1
ATOM 572 C CA . LYS A 1 91 ? 38.652 61.657 -10.994 1.00 17.59 91 LYS A CA 1
ATOM 573 C C . LYS A 1 91 ? 39.237 63.035 -11.240 1.00 17.18 91 LYS A C 1
ATOM 574 O O . LYS A 1 91 ? 39.538 63.379 -12.382 1.00 17.24 91 LYS A O 1
ATOM 580 N N . PHE A 1 92 ? 39.396 63.807 -10.169 1.00 17.01 92 PHE A N 1
ATOM 581 C CA . PHE A 1 92 ? 40.049 65.111 -10.205 1.00 17.35 92 PHE A CA 1
ATOM 582 C C . PHE A 1 92 ? 41.486 65.038 -10.744 1.00 17.85 92 PHE A C 1
ATOM 583 O O . PHE A 1 92 ? 41.859 65.841 -11.599 1.00 17.70 92 PHE A O 1
ATOM 591 N N . LEU A 1 93 ? 42.281 64.084 -10.249 1.00 17.69 93 LEU A N 1
ATOM 592 C CA . LEU A 1 93 ? 43.668 63.933 -10.707 1.00 18.20 93 LEU A CA 1
ATOM 593 C C . LEU A 1 93 ? 43.775 63.410 -12.149 1.00 17.95 93 LEU A C 1
ATOM 594 O O . LEU A 1 93 ? 44.644 63.850 -12.901 1.00 18.83 93 LEU A O 1
ATOM 599 N N . GLU A 1 94 ? 42.891 62.494 -12.533 1.00 18.08 94 GLU A N 1
ATOM 600 C CA . GLU A 1 94 ? 42.799 62.029 -13.931 1.00 18.31 94 GLU A CA 1
ATOM 601 C C . GLU A 1 94 ? 42.536 63.189 -14.914 1.00 18.06 94 GLU A C 1
ATOM 602 O O . GLU A 1 94 ? 43.093 63.218 -16.018 1.00 18.03 94 GLU A O 1
ATOM 608 N N . GLU A 1 95 ? 41.689 64.133 -14.504 1.00 17.74 95 GLU A N 1
ATOM 609 C CA . GLU A 1 95 ? 41.314 65.283 -15.351 1.00 18.06 95 GLU A CA 1
ATOM 610 C C . GLU A 1 95 ? 42.380 66.369 -15.428 1.00 17.73 95 GLU A C 1
ATOM 611 O O . GLU A 1 95 ? 42.533 67.041 -16.455 1.00 17.38 95 GLU A O 1
ATOM 617 N N . ASN A 1 96 ? 43.115 66.547 -14.335 1.00 17.08 96 ASN A N 1
ATOM 618 C CA . ASN A 1 96 ? 44.046 67.649 -14.232 1.00 17.17 96 ASN A CA 1
ATOM 619 C C . ASN A 1 96 ? 45.511 67.273 -14.417 1.00 16.79 96 ASN A C 1
ATOM 620 O O . ASN A 1 96 ? 46.333 68.147 -14.646 1.00 17.13 96 ASN A O 1
ATOM 625 N N . TRP A 1 97 ? 45.834 65.986 -14.323 1.00 16.78 97 TRP A N 1
ATOM 626 C CA . TRP A 1 97 ? 47.216 65.518 -14.495 1.00 17.07 97 TRP A CA 1
ATOM 627 C C . TRP A 1 97 ? 47.308 64.281 -15.381 1.00 17.49 97 TRP A C 1
ATOM 628 O O . TRP A 1 97 ? 48.134 64.219 -16.295 1.00 17.28 97 TRP A O 1
ATOM 639 N N . GLY A 1 98 ? 46.481 63.283 -15.087 1.00 18.53 98 GLY A N 1
ATOM 640 C CA . GLY A 1 98 ? 46.459 62.044 -15.869 1.00 20.12 98 GLY A CA 1
ATOM 641 C C . GLY A 1 98 ? 47.654 61.134 -15.612 1.00 21.09 98 GLY A C 1
ATOM 642 O O . GLY A 1 98 ? 47.806 60.102 -16.260 1.00 21.75 98 GLY A O 1
ATOM 643 N N . SER A 1 99 ? 48.529 61.555 -14.699 1.00 21.48 99 SER A N 1
ATOM 644 C CA . SER A 1 99 ? 49.599 60.722 -14.159 1.00 20.79 99 SER A CA 1
ATOM 645 C C . SER A 1 99 ? 50.021 61.337 -12.835 1.00 20.14 99 SER A C 1
ATOM 646 O O . SER A 1 99 ? 49.727 62.505 -12.566 1.00 20.84 99 SER A O 1
ATOM 649 N N . LEU A 1 100 ? 50.701 60.550 -12.011 1.00 18.33 100 LEU A N 1
ATOM 650 C CA . LEU A 1 100 ? 51.021 60.957 -10.653 1.00 17.31 100 LEU A CA 1
ATOM 651 C C . LEU A 1 100 ? 52.318 60.260 -10.262 1.00 16.13 100 LEU A C 1
ATOM 652 O O . LEU A 1 100 ? 52.524 59.104 -10.612 1.00 15.71 100 LEU A O 1
ATOM 657 N N . ASP A 1 101 ? 53.203 60.986 -9.582 1.00 15.41 101 ASP A N 1
ATOM 658 C CA . ASP A 1 101 ? 54.469 60.413 -9.106 1.00 15.13 101 ASP A CA 1
ATOM 659 C C . ASP A 1 101 ? 54.499 60.183 -7.594 1.00 14.50 101 ASP A C 1
ATOM 660 O O . ASP A 1 101 ? 55.040 59.176 -7.133 1.00 15.22 101 ASP A O 1
ATOM 665 N N . ILE A 1 102 ? 53.953 61.127 -6.832 1.00 13.71 102 ILE A N 1
ATOM 666 C CA . ILE A 1 102 ? 54.104 61.108 -5.369 1.00 12.98 102 ILE A CA 1
ATOM 667 C C . ILE A 1 102 ? 52.767 61.268 -4.637 1.00 12.54 102 ILE A C 1
ATOM 668 O O . ILE A 1 102 ? 51.918 62.051 -5.041 1.00 13.14 102 ILE A O 1
ATOM 673 N N . ILE A 1 103 ? 52.582 60.510 -3.565 1.00 12.10 103 ILE A N 1
ATOM 674 C CA . ILE A 1 103 ? 51.509 60.798 -2.614 1.00 11.08 103 ILE A CA 1
ATOM 675 C C . ILE A 1 103 ? 52.143 61.098 -1.260 1.00 10.92 103 ILE A C 1
ATOM 676 O O . ILE A 1 103 ? 52.937 60.299 -0.748 1.00 10.55 103 ILE A O 1
ATOM 681 N N . VAL A 1 104 ? 51.798 62.255 -0.704 1.00 10.90 104 VAL A N 1
ATOM 682 C CA . VAL A 1 104 ? 52.143 62.621 0.663 1.00 10.32 104 VAL A CA 1
ATOM 683 C C . VAL A 1 104 ? 50.901 62.418 1.533 1.00 10.55 104 VAL A C 1
ATOM 684 O O . VAL A 1 104 ? 49.890 63.123 1.380 1.00 9.95 104 VAL A O 1
ATOM 688 N N . HIS A 1 105 ? 50.976 61.418 2.413 1.00 10.19 105 HIS A N 1
ATOM 689 C CA . HIS A 1 105 ? 49.877 61.075 3.304 1.00 10.47 105 HIS A CA 1
ATOM 690 C C . HIS A 1 105 ? 50.179 61.657 4.692 1.00 11.05 105 HIS A C 1
ATOM 691 O O . HIS A 1 105 ? 51.031 61.140 5.435 1.00 9.81 105 HIS A O 1
ATOM 698 N N . SER A 1 106 ? 49.519 62.763 5.016 1.00 11.06 106 SER A N 1
ATOM 699 C CA . SER A 1 106 ? 49.741 63.438 6.292 1.00 12.50 106 SER A CA 1
ATOM 700 C C . SER A 1 106 ? 48.378 63.624 6.959 1.00 12.96 106 SER A C 1
ATOM 701 O O . SER A 1 106 ? 47.885 64.742 7.087 1.00 13.32 106 SER A O 1
ATOM 704 N N . ILE A 1 107 ? 47.764 62.511 7.361 1.00 13.42 107 ILE A N 1
ATOM 705 C CA . ILE A 1 107 ? 46.384 62.525 7.859 1.00 14.00 107 ILE A CA 1
ATOM 706 C C . ILE A 1 107 ? 46.346 61.723 9.154 1.00 14.41 107 ILE A C 1
ATOM 707 O O . ILE A 1 107 ? 46.661 60.548 9.159 1.00 14.02 107 ILE A O 1
ATOM 712 N N . ALA A 1 108 ? 45.976 62.378 10.248 1.00 14.83 108 ALA A N 1
ATOM 713 C CA . ALA A 1 108 ? 45.857 61.713 11.550 1.00 15.66 108 ALA A CA 1
ATOM 714 C C . ALA A 1 108 ? 44.797 62.430 12.361 1.00 16.08 108 ALA A C 1
ATOM 715 O O . ALA A 1 108 ? 44.832 63.651 12.470 1.00 16.65 108 ALA A O 1
ATOM 717 N N . TYR A 1 109 ? 43.857 61.678 12.922 1.00 15.90 109 TYR A N 1
ATOM 718 C CA . TYR A 1 109 ? 42.859 62.256 13.821 1.00 16.22 109 TYR A CA 1
ATOM 719 C C . TYR A 1 109 ? 42.323 61.213 14.789 1.00 15.67 109 TYR A C 1
ATOM 720 O O . TYR A 1 109 ? 42.153 60.049 14.431 1.00 15.71 109 TYR A O 1
ATOM 729 N N . ALA A 1 110 ? 42.057 61.652 16.014 1.00 15.10 110 ALA A N 1
ATOM 730 C CA . ALA A 1 110 ? 41.185 60.937 16.931 1.00 15.00 110 ALA A CA 1
ATOM 731 C C . ALA A 1 110 ? 40.400 61.997 17.699 1.00 15.44 110 ALA A C 1
ATOM 732 O O . ALA A 1 110 ? 40.903 63.111 17.905 1.00 14.94 110 ALA A O 1
ATOM 734 N N . PRO A 1 111 ? 39.162 61.672 18.120 1.00 16.29 111 PRO A N 1
ATOM 735 C CA . PRO A 1 111 ? 38.449 62.650 18.956 1.00 16.88 111 PRO A CA 1
ATOM 736 C C . PRO A 1 111 ? 39.280 63.071 20.163 1.00 17.82 111 PRO A C 1
ATOM 737 O O . PRO A 1 111 ? 39.976 62.237 20.763 1.00 17.74 111 PRO A O 1
ATOM 741 N N . LYS A 1 112 ? 39.199 64.356 20.514 1.00 18.77 112 LYS A N 1
ATOM 742 C CA . LYS A 1 112 ? 40.034 64.967 21.562 1.00 20.14 112 LYS A CA 1
ATOM 743 C C . LYS A 1 112 ? 39.952 64.206 22.878 1.00 19.24 112 LYS A C 1
ATOM 744 O O . LYS A 1 112 ? 40.940 64.112 23.617 1.00 18.54 112 LYS A O 1
ATOM 750 N N . GLU A 1 113 ? 38.766 63.681 23.173 1.00 18.88 113 GLU A N 1
ATOM 751 C CA . GLU A 1 113 ? 38.526 62.982 24.440 1.00 19.41 113 GLU A CA 1
ATOM 752 C C . GLU A 1 113 ? 39.463 61.788 24.618 1.00 18.33 113 GLU A C 1
ATOM 753 O O . GLU A 1 113 ? 39.854 61.455 25.744 1.00 17.63 113 GLU A O 1
ATOM 759 N N . GLU A 1 114 ? 39.838 61.157 23.504 1.00 17.50 114 GLU A N 1
ATOM 760 C CA . GLU A 1 114 ? 40.657 59.940 23.555 1.00 16.93 114 GLU A CA 1
ATOM 761 C C . GLU A 1 114 ? 42.046 60.194 24.127 1.00 17.21 114 GLU A C 1
ATOM 762 O O . GLU A 1 114 ? 42.687 59.265 24.610 1.00 17.74 114 GLU A O 1
ATOM 768 N N . PHE A 1 115 ? 42.506 61.446 24.088 1.00 17.08 115 PHE A N 1
ATOM 769 C CA . PHE A 1 115 ? 43.832 61.780 24.630 1.00 17.87 115 PHE A CA 1
ATOM 770 C C . PHE A 1 115 ? 43.831 62.108 26.128 1.00 18.28 115 PHE A C 1
ATOM 771 O O . PHE A 1 115 ? 44.895 62.249 26.730 1.00 18.09 115 PHE A O 1
ATOM 779 N N . LYS A 1 116 ? 42.639 62.192 26.720 1.00 19.13 116 LYS A N 1
ATOM 780 C CA . LYS A 1 116 ? 42.474 62.665 28.104 1.00 20.33 116 LYS A CA 1
ATOM 781 C C . LYS A 1 116 ? 43.023 61.761 29.216 1.00 20.21 116 LYS A C 1
ATOM 782 O O . LYS A 1 116 ? 43.706 62.246 30.126 1.00 21.20 116 LYS A O 1
ATOM 788 N N . GLY A 1 117 ? 42.714 60.466 29.163 1.00 19.17 117 GLY A N 1
ATOM 789 C CA . GLY A 1 117 ? 43.217 59.524 30.170 1.00 17.55 117 GLY A CA 1
ATOM 790 C C . GLY A 1 117 ? 44.322 58.654 29.600 1.00 16.54 117 GLY A C 1
ATOM 791 O O . GLY A 1 117 ? 45.330 59.155 29.076 1.00 16.07 117 GLY A O 1
ATOM 792 N N . GLY A 1 118 ? 44.129 57.344 29.696 1.00 15.51 118 GLY A N 1
ATOM 793 C CA . GLY A 1 118 ? 45.077 56.391 29.128 1.00 13.98 118 GLY A CA 1
ATOM 794 C C . GLY A 1 118 ? 44.394 55.617 28.030 1.00 12.77 118 GLY A C 1
ATOM 795 O O . GLY A 1 118 ? 43.210 55.818 27.784 1.00 13.55 118 GLY A O 1
ATOM 796 N N . VAL A 1 119 ? 45.131 54.739 27.360 1.00 11.64 119 VAL A N 1
ATOM 797 C CA . VAL A 1 119 ? 44.540 53.836 26.343 1.00 11.39 119 VAL A CA 1
ATOM 798 C C . VAL A 1 119 ? 43.370 53.015 26.914 1.00 10.65 119 VAL A C 1
ATOM 799 O O . VAL A 1 119 ? 42.401 52.721 26.214 1.00 10.06 119 VAL A O 1
ATOM 803 N N . ILE A 1 120 ? 43.455 52.684 28.194 1.00 10.68 120 ILE A N 1
ATOM 804 C CA . ILE A 1 120 ? 42.388 51.930 28.877 1.00 11.13 120 ILE A CA 1
ATOM 805 C C . ILE A 1 120 ? 41.038 52.651 28.794 1.00 11.57 120 ILE A C 1
ATOM 806 O O . ILE A 1 120 ? 39.992 52.016 28.862 1.00 12.12 120 ILE A O 1
ATOM 811 N N . ASP A 1 121 ? 41.073 53.974 28.627 1.00 12.53 121 ASP A N 1
ATOM 812 C CA . ASP A 1 121 ? 39.860 54.798 28.604 1.00 13.20 121 ASP A CA 1
ATOM 813 C C . ASP A 1 121 ? 39.307 55.037 27.198 1.00 13.10 121 ASP A C 1
ATOM 814 O O . ASP A 1 121 ? 38.278 55.692 27.047 1.00 13.48 121 ASP A O 1
ATOM 819 N N . THR A 1 122 ? 39.988 54.513 26.179 1.00 12.33 122 THR A N 1
ATOM 820 C CA . THR A 1 122 ? 39.571 54.680 24.775 1.00 12.27 122 THR A CA 1
ATOM 821 C C . THR A 1 122 ? 38.153 54.165 24.506 1.00 12.77 122 THR A C 1
ATOM 822 O O . THR A 1 122 ? 37.803 53.030 24.880 1.00 12.54 122 THR A O 1
ATOM 826 N N . SER A 1 123 ? 37.344 55.000 23.855 1.00 12.43 123 SER A N 1
ATOM 827 C CA . SER A 1 123 ? 36.002 54.585 23.479 1.00 12.82 123 SER A CA 1
ATOM 828 C C . SER A 1 123 ? 36.051 53.755 22.183 1.00 12.76 123 SER A C 1
ATOM 829 O O . SER A 1 123 ? 36.935 53.953 21.332 1.00 12.67 123 SER A O 1
ATOM 832 N N . ARG A 1 124 ? 35.111 52.827 22.039 1.00 12.00 124 ARG A N 1
ATOM 833 C CA . ARG A 1 124 ? 35.037 52.016 20.823 1.00 12.66 124 ARG A CA 1
ATOM 834 C C . ARG A 1 124 ? 34.904 52.869 19.565 1.00 13.10 124 ARG A C 1
ATOM 835 O O . ARG A 1 124 ? 35.570 52.600 18.562 1.00 13.02 124 ARG A O 1
ATOM 843 N N . GLU A 1 125 ? 34.049 53.885 19.621 1.00 12.79 125 GLU A N 1
ATOM 844 C CA . GLU A 1 125 ? 33.836 54.738 18.467 1.00 14.05 125 GLU A CA 1
ATOM 845 C C . GLU A 1 125 ? 35.070 55.590 18.139 1.00 13.42 125 GLU A C 1
ATOM 846 O O . GLU A 1 125 ? 35.428 55.739 16.966 1.00 12.79 125 GLU A O 1
ATOM 852 N N . GLY A 1 126 ? 35.701 56.159 19.171 1.00 12.43 126 GLY A N 1
ATOM 853 C CA . GLY A 1 126 ? 36.937 56.938 18.985 1.00 12.11 126 GLY A CA 1
ATOM 854 C C . GLY A 1 126 ? 38.062 56.103 18.385 1.00 12.15 126 GLY A C 1
ATOM 855 O O . GLY A 1 126 ? 38.857 56.602 17.567 1.00 11.71 126 GLY A O 1
ATOM 856 N N . PHE A 1 127 ? 38.127 54.835 18.797 1.00 11.66 127 PHE A N 1
ATOM 857 C CA . PHE A 1 127 ? 39.113 53.875 18.273 1.00 11.43 127 PHE A CA 1
ATOM 858 C C . PHE A 1 127 ? 38.865 53.639 16.796 1.00 11.83 127 PHE A C 1
ATOM 859 O O . PHE A 1 127 ? 39.793 53.702 15.981 1.00 11.66 127 PHE A O 1
ATOM 867 N N . LYS A 1 128 ? 37.607 53.371 16.458 1.00 11.72 128 LYS A N 1
ATOM 868 C CA . LYS A 1 128 ? 37.229 53.125 15.074 1.00 13.24 128 LYS A CA 1
ATOM 869 C C . LYS A 1 128 ? 37.562 54.306 14.160 1.00 12.45 128 LYS A C 1
ATOM 870 O O . LYS A 1 128 ? 38.117 54.112 13.087 1.00 12.08 128 LYS A O 1
ATOM 876 N N . ILE A 1 129 ? 37.193 55.511 14.585 1.00 11.86 129 ILE A N 1
ATOM 877 C CA . ILE A 1 129 ? 37.510 56.746 13.855 1.00 12.19 129 ILE A CA 1
ATOM 878 C C . ILE A 1 129 ? 39.032 56.920 13.696 1.00 11.76 129 ILE A C 1
ATOM 879 O O . ILE A 1 129 ? 39.531 57.176 12.598 1.00 11.59 129 ILE A O 1
ATOM 884 N N . ALA A 1 130 ? 39.771 56.755 14.788 1.00 11.39 130 ALA A N 1
ATOM 885 C CA . ALA A 1 130 ? 41.226 56.933 14.741 1.00 11.68 130 ALA A CA 1
ATOM 886 C C . ALA A 1 130 ? 41.894 56.010 13.714 1.00 11.55 130 ALA A C 1
ATOM 887 O O . ALA A 1 130 ? 42.711 56.463 12.909 1.00 11.65 130 ALA A O 1
ATOM 889 N N . MET A 1 131 ? 41.552 54.726 13.753 1.00 10.87 131 MET A N 1
ATOM 890 C CA . MET A 1 131 ? 42.124 53.736 12.837 1.00 10.96 131 MET A CA 1
ATOM 891 C C . MET A 1 131 ? 41.698 53.994 11.381 1.00 11.11 131 MET A C 1
ATOM 892 O O . MET A 1 131 ? 42.514 53.915 10.466 1.00 11.27 131 MET A O 1
ATOM 897 N N . ASP A 1 132 ? 40.421 54.300 11.179 1.00 10.51 132 ASP A N 1
ATOM 898 C CA . ASP A 1 132 ? 39.897 54.615 9.854 1.00 11.14 132 ASP A CA 1
ATOM 899 C C . ASP A 1 132 ? 40.624 55.808 9.205 1.00 10.84 132 ASP A C 1
ATOM 900 O O . ASP A 1 132 ? 41.170 55.684 8.108 1.00 10.36 132 ASP A O 1
ATOM 905 N N . ILE A 1 133 ? 40.646 56.949 9.899 1.00 10.66 133 ILE A N 1
ATOM 906 C CA . ILE A 1 133 ? 41.198 58.176 9.329 1.00 10.84 133 ILE A CA 1
ATOM 907 C C . ILE A 1 133 ? 42.731 58.123 9.273 1.00 10.53 133 ILE A C 1
ATOM 908 O O . ILE A 1 133 ? 43.348 58.601 8.313 1.00 10.61 133 ILE A O 1
ATOM 913 N N . SER A 1 134 ? 43.346 57.548 10.308 1.00 10.19 134 SER A N 1
ATOM 914 C CA . SER A 1 134 ? 44.795 57.646 10.458 1.00 10.30 134 SER A CA 1
ATOM 915 C C . SER A 1 134 ? 45.548 56.515 9.752 1.00 10.40 134 SER A C 1
ATOM 916 O O . SER A 1 134 ? 46.745 56.642 9.481 1.00 10.68 134 SER A O 1
ATOM 919 N N . VAL A 1 135 ? 44.858 55.410 9.475 1.00 9.75 135 VAL A N 1
ATOM 920 C CA . VAL A 1 135 ? 45.522 54.237 8.936 1.00 9.57 135 VAL A CA 1
ATOM 921 C C . VAL A 1 135 ? 44.841 53.790 7.659 1.00 9.86 135 VAL A C 1
ATOM 922 O O . VAL A 1 135 ? 45.481 53.716 6.617 1.00 9.34 135 VAL A O 1
ATOM 926 N N . TYR A 1 136 ? 43.550 53.479 7.739 1.00 9.82 136 TYR A N 1
ATOM 927 C CA . TYR A 1 136 ? 42.850 52.974 6.559 1.00 10.53 136 TYR A CA 1
ATOM 928 C C . TYR A 1 136 ? 42.942 53.936 5.368 1.00 10.24 136 TYR A C 1
ATOM 929 O O . TYR A 1 136 ? 43.079 53.493 4.248 1.00 10.88 136 TYR A O 1
ATOM 938 N N . SER A 1 137 ? 42.913 55.239 5.628 1.00 10.31 137 SER A N 1
ATOM 939 C CA . SER A 1 137 ? 43.024 56.249 4.574 1.00 10.52 137 SER A CA 1
ATOM 940 C C . SER A 1 137 ? 44.243 56.033 3.666 1.00 10.01 137 SER A C 1
ATOM 941 O O . SER A 1 137 ? 44.162 56.261 2.471 1.00 10.28 137 SER A O 1
ATOM 944 N N . LEU A 1 138 ? 45.358 55.571 4.226 1.00 9.78 138 LEU A N 1
ATOM 945 C CA . LEU A 1 138 ? 46.549 55.284 3.423 1.00 9.29 138 LEU A CA 1
ATOM 946 C C . LEU A 1 138 ? 46.304 54.158 2.409 1.00 9.50 138 LEU A C 1
ATOM 947 O O . LEU A 1 138 ? 46.737 54.239 1.263 1.00 9.17 138 LEU A O 1
ATOM 952 N N . ILE A 1 139 ? 45.644 53.097 2.857 1.00 10.24 139 ILE A N 1
ATOM 953 C CA . ILE A 1 139 ? 45.299 51.977 1.993 1.00 10.55 139 ILE A CA 1
ATOM 954 C C . ILE A 1 139 ? 44.344 52.455 0.886 1.00 11.17 139 ILE A C 1
ATOM 955 O O . ILE A 1 139 ? 44.576 52.188 -0.299 1.00 11.35 139 ILE A O 1
ATOM 960 N N . ALA A 1 140 ? 43.284 53.161 1.278 1.00 11.21 140 ALA A N 1
ATOM 961 C CA . ALA A 1 140 ? 42.305 53.680 0.317 1.00 11.65 140 ALA A CA 1
ATOM 962 C C . ALA A 1 140 ? 42.965 54.545 -0.764 1.00 12.15 140 ALA A C 1
ATOM 963 O O . ALA A 1 140 ? 42.769 54.308 -1.969 1.00 12.78 140 ALA A O 1
ATOM 965 N N . LEU A 1 141 ? 43.741 55.541 -0.344 1.00 12.17 141 LEU A N 1
ATOM 966 C CA . LEU A 1 141 ? 44.441 56.410 -1.285 1.00 12.28 141 LEU A CA 1
ATOM 967 C C . LEU A 1 141 ? 45.436 55.670 -2.179 1.00 12.98 141 LEU A C 1
ATOM 968 O O . LEU A 1 141 ? 45.522 55.958 -3.362 1.00 13.35 141 LEU A O 1
ATOM 973 N N . THR A 1 142 ? 46.201 54.739 -1.609 1.00 13.05 142 THR A N 1
ATOM 974 C CA . THR A 1 142 ? 47.194 53.979 -2.373 1.00 12.99 142 THR A CA 1
ATOM 975 C C . THR A 1 142 ? 46.521 53.123 -3.456 1.00 13.39 142 THR A C 1
ATOM 976 O O . THR A 1 142 ? 46.921 53.166 -4.635 1.00 13.00 142 THR A O 1
ATOM 980 N N . ARG A 1 143 ? 45.490 52.379 -3.058 1.00 12.98 143 ARG A N 1
ATOM 981 C CA . ARG A 1 143 ? 44.725 51.545 -3.994 1.00 14.08 143 ARG A CA 1
ATOM 982 C C . ARG A 1 143 ? 44.066 52.376 -5.100 1.00 14.46 143 ARG A C 1
ATOM 983 O O . ARG A 1 143 ? 44.136 52.018 -6.290 1.00 14.27 143 ARG A O 1
ATOM 991 N N . GLU A 1 144 ? 43.402 53.459 -4.704 1.00 15.03 144 GLU A N 1
ATOM 992 C CA . GLU A 1 144 ? 42.654 54.268 -5.669 1.00 16.36 144 GLU A CA 1
ATOM 993 C C . GLU A 1 144 ? 43.560 54.977 -6.664 1.00 16.05 144 GLU A C 1
ATOM 994 O O . GLU A 1 144 ? 43.221 55.080 -7.833 1.00 15.82 144 GLU A O 1
ATOM 1000 N N . LEU A 1 145 ? 44.704 55.475 -6.193 1.00 16.00 145 LEU A N 1
ATOM 1001 C CA . LEU A 1 145 ? 45.569 56.322 -7.026 1.00 15.81 145 LEU A CA 1
ATOM 1002 C C . LEU A 1 145 ? 46.694 55.593 -7.764 1.00 16.18 145 LEU A C 1
ATOM 1003 O O . LEU A 1 145 ? 47.335 56.179 -8.647 1.00 15.48 145 LEU A O 1
ATOM 1008 N N . LEU A 1 146 ? 46.927 54.325 -7.417 1.00 16.74 146 LEU A N 1
ATOM 1009 C CA . LEU A 1 146 ? 48.030 53.569 -8.029 1.00 17.69 146 LEU A CA 1
ATOM 1010 C C . LEU A 1 146 ? 47.997 53.513 -9.574 1.00 18.46 146 LEU A C 1
ATOM 1011 O O . LEU A 1 146 ? 49.048 53.632 -10.202 1.00 18.67 146 LEU A O 1
ATOM 1016 N N . PRO A 1 147 ? 46.808 53.318 -10.186 1.00 19.17 147 PRO A N 1
ATOM 1017 C CA . PRO A 1 147 ? 46.751 53.355 -11.653 1.00 19.34 147 PRO A CA 1
ATOM 1018 C C . PRO A 1 147 ? 47.322 54.636 -12.275 1.00 19.11 147 PRO A C 1
ATOM 1019 O O . PRO A 1 147 ? 47.966 54.568 -13.330 1.00 19.12 147 PRO A O 1
ATOM 1023 N N . LEU A 1 148 ? 47.123 55.779 -11.625 1.00 18.37 148 LEU A N 1
ATOM 1024 C CA . LEU A 1 148 ? 47.654 57.045 -12.133 1.00 18.85 148 LEU A CA 1
ATOM 1025 C C . LEU A 1 148 ? 49.188 57.086 -12.122 1.00 19.06 148 LEU A C 1
ATOM 1026 O O . LEU A 1 148 ? 49.804 57.890 -12.822 1.00 18.15 148 LEU A O 1
ATOM 1031 N N . MET A 1 149 ? 49.789 56.206 -11.322 1.00 19.47 149 MET A N 1
ATOM 1032 C CA . MET A 1 149 ? 51.238 56.135 -11.190 1.00 20.99 149 MET A CA 1
ATOM 1033 C C . MET A 1 149 ? 51.861 55.125 -12.149 1.00 21.38 149 MET A C 1
ATOM 1034 O O . MET A 1 149 ? 53.083 54.988 -12.189 1.00 20.65 149 MET A O 1
ATOM 1039 N N . GLU A 1 150 ? 51.026 54.426 -12.922 1.00 22.81 150 GLU A N 1
ATOM 1040 C CA . GLU A 1 150 ? 51.526 53.349 -13.777 1.00 24.82 150 GLU A CA 1
ATOM 1041 C C . GLU A 1 150 ? 52.567 53.901 -14.751 1.00 25.10 150 GLU A C 1
ATOM 1042 O O . GLU A 1 150 ? 52.363 54.952 -15.355 1.00 25.55 150 GLU A O 1
ATOM 1048 N N . GLY A 1 151 ? 53.703 53.217 -14.841 1.00 26.20 151 GLY A N 1
ATOM 1049 C CA . GLY A 1 151 ? 54.789 53.610 -15.744 1.00 26.34 151 GLY A CA 1
ATOM 1050 C C . GLY A 1 151 ? 55.717 54.667 -15.180 1.00 26.67 151 GLY A C 1
ATOM 1051 O O . GLY A 1 151 ? 56.703 55.046 -15.821 1.00 26.90 151 GLY A O 1
ATOM 1052 N N . ARG A 1 152 ? 55.385 55.157 -13.987 1.00 26.10 152 ARG A N 1
ATOM 1053 C CA . ARG A 1 152 ? 56.181 56.159 -13.290 1.00 26.28 152 ARG A CA 1
ATOM 1054 C C . ARG A 1 152 ? 56.981 55.424 -12.215 1.00 25.67 152 ARG A C 1
ATOM 1055 O O . ARG A 1 152 ? 56.665 54.290 -11.861 1.00 25.96 152 ARG A O 1
ATOM 1063 N N . ASN A 1 153 ? 58.025 56.039 -11.693 1.00 25.00 153 ASN A N 1
ATOM 1064 C CA . ASN A 1 153 ? 58.679 55.394 -10.555 1.00 24.65 153 ASN A CA 1
ATOM 1065 C C . ASN A 1 153 ? 58.153 56.041 -9.294 1.00 22.50 153 ASN A C 1
ATOM 1066 O O . ASN A 1 153 ? 58.769 56.932 -8.725 1.00 22.92 153 ASN A O 1
ATOM 1071 N N . GLY A 1 154 ? 56.964 55.609 -8.900 1.00 20.35 154 GLY A N 1
ATOM 1072 C CA . GLY A 1 154 ? 56.217 56.307 -7.867 1.00 18.29 154 GLY A CA 1
ATOM 1073 C C . GLY A 1 154 ? 56.783 56.163 -6.472 1.00 16.75 154 GLY A C 1
ATOM 1074 O O . GLY A 1 154 ? 57.517 55.217 -6.179 1.00 16.46 154 GLY A O 1
ATOM 1075 N N . ALA A 1 155 ? 56.437 57.119 -5.615 1.00 15.70 155 ALA A N 1
ATOM 1076 C CA . ALA A 1 155 ? 56.836 57.101 -4.220 1.00 14.52 155 ALA A CA 1
ATOM 1077 C C . ALA A 1 155 ? 55.704 57.633 -3.348 1.00 13.63 155 ALA A C 1
ATOM 1078 O O . ALA A 1 155 ? 55.037 58.594 -3.702 1.00 13.96 155 ALA A O 1
ATOM 1080 N N . ILE A 1 156 ? 55.494 56.991 -2.206 1.00 12.56 156 ILE A N 1
ATOM 1081 C CA . ILE A 1 156 ? 54.487 57.421 -1.246 1.00 11.30 156 ILE A CA 1
ATOM 1082 C C . ILE A 1 156 ? 55.219 57.640 0.072 1.00 11.49 156 ILE A C 1
ATOM 1083 O O . ILE A 1 156 ? 56.153 56.902 0.400 1.00 11.62 156 ILE A O 1
ATOM 1088 N N . VAL A 1 157 ? 54.837 58.685 0.795 1.00 11.49 157 VAL A N 1
ATOM 1089 C CA . VAL A 1 157 ? 55.389 58.919 2.130 1.00 11.45 157 VAL A CA 1
ATOM 1090 C C . VAL A 1 157 ? 54.254 59.219 3.112 1.00 11.32 157 VAL A C 1
ATOM 1091 O O . VAL A 1 157 ? 53.325 59.968 2.796 1.00 11.99 157 VAL A O 1
ATOM 1095 N N . THR A 1 158 ? 54.301 58.588 4.280 1.00 11.10 158 THR A N 1
ATOM 1096 C CA . THR A 1 158 ? 53.340 58.871 5.340 1.00 10.40 158 THR A CA 1
ATOM 1097 C C . THR A 1 158 ? 54.087 59.356 6.589 1.00 10.67 158 THR A C 1
ATOM 1098 O O . THR A 1 158 ? 55.326 59.257 6.675 1.00 9.03 158 THR A O 1
ATOM 1102 N N . LEU A 1 159 ? 53.340 59.923 7.529 1.00 10.31 159 LEU A N 1
ATOM 1103 C CA . LEU A 1 159 ? 53.936 60.455 8.748 1.00 11.02 159 LEU A CA 1
ATOM 1104 C C . LEU A 1 159 ? 53.607 59.568 9.933 1.00 10.74 159 LEU A C 1
ATOM 1105 O O . LEU A 1 159 ? 52.433 59.246 10.160 1.00 10.91 159 LEU A O 1
ATOM 1110 N N . SER A 1 160 ? 54.627 59.204 10.708 1.00 10.55 160 SER A N 1
ATOM 1111 C CA . SER A 1 160 ? 54.395 58.443 11.944 1.00 9.89 160 SER A CA 1
ATOM 1112 C C . SER A 1 160 ? 55.008 59.168 13.134 1.00 10.23 160 SER A C 1
ATOM 1113 O O . SER A 1 160 ? 55.467 60.310 13.007 1.00 10.09 160 SER A O 1
ATOM 1116 N N . TYR A 1 161 ? 55.021 58.505 14.288 1.00 9.81 161 TYR A N 1
ATOM 1117 C CA . TYR A 1 161 ? 55.573 59.092 15.510 1.00 9.60 161 TYR A CA 1
ATOM 1118 C C . TYR A 1 161 ? 56.036 57.967 16.439 1.00 9.90 161 TYR A C 1
ATOM 1119 O O . TYR A 1 161 ? 55.473 56.866 16.418 1.00 9.76 161 TYR A O 1
ATOM 1128 N N . TYR A 1 162 ? 57.068 58.260 17.228 1.00 9.45 162 TYR A N 1
ATOM 1129 C CA . TYR A 1 162 ? 57.694 57.334 18.173 1.00 9.58 162 TYR A CA 1
ATOM 1130 C C . TYR A 1 162 ? 56.721 56.650 19.129 1.00 9.53 162 TYR A C 1
ATOM 1131 O O . TYR A 1 162 ? 57.034 55.595 19.695 1.00 9.35 162 TYR A O 1
ATOM 1140 N N . GLY A 1 163 ? 55.551 57.265 19.314 1.00 9.50 163 GLY A N 1
ATOM 1141 C CA . GLY A 1 163 ? 54.461 56.685 20.086 1.00 9.60 163 GLY A CA 1
ATOM 1142 C C . GLY A 1 163 ? 53.966 55.371 19.505 1.00 9.87 163 GLY A C 1
ATOM 1143 O O . GLY A 1 163 ? 53.263 54.621 20.175 1.00 8.60 163 GLY A O 1
ATOM 1144 N N . ALA A 1 164 ? 54.343 55.090 18.256 1.00 10.15 164 ALA A N 1
ATOM 1145 C CA . ALA A 1 164 ? 54.087 53.777 17.617 1.00 10.58 164 ALA A CA 1
ATOM 1146 C C . ALA A 1 164 ? 54.931 52.662 18.235 1.00 10.94 164 ALA A C 1
ATOM 1147 O O . ALA A 1 164 ? 54.513 51.495 18.245 1.00 11.04 164 ALA A O 1
ATOM 1149 N N . GLU A 1 165 ? 56.118 53.033 18.731 1.00 10.23 165 GLU A N 1
ATOM 1150 C CA . GLU A 1 165 ? 57.145 52.082 19.207 1.00 10.55 165 GLU A CA 1
ATOM 1151 C C . GLU A 1 165 ? 57.203 51.982 20.735 1.00 9.66 165 GLU A C 1
ATOM 1152 O O . GLU A 1 165 ? 57.539 50.925 21.299 1.00 8.40 165 GLU A O 1
ATOM 1158 N N . LYS A 1 166 ? 56.915 53.097 21.397 1.00 9.17 166 LYS A N 1
ATOM 1159 C CA . LYS A 1 166 ? 57.035 53.191 22.849 1.00 9.74 166 LYS A CA 1
ATOM 1160 C C . LYS A 1 166 ? 55.812 53.908 23.376 1.00 10.24 166 LYS A C 1
ATOM 1161 O O . LYS A 1 166 ? 55.053 54.487 22.600 1.00 10.52 166 LYS A O 1
ATOM 1167 N N . VAL A 1 167 ? 55.642 53.888 24.695 1.00 10.19 167 VAL A N 1
ATOM 1168 C CA . VAL A 1 167 ? 54.515 54.547 25.336 1.00 9.97 167 VAL A CA 1
ATOM 1169 C C . VAL A 1 167 ? 54.823 56.033 25.520 1.00 10.43 167 VAL A C 1
ATOM 1170 O O . VAL A 1 167 ? 55.761 56.396 26.230 1.00 10.49 167 VAL A O 1
ATOM 1174 N N . VAL A 1 168 ? 54.029 56.871 24.867 1.00 10.55 168 VAL A N 1
ATOM 1175 C CA . VAL A 1 168 ? 54.038 58.310 25.104 1.00 10.91 168 VAL A CA 1
ATOM 1176 C C . VAL A 1 168 ? 52.690 58.612 25.761 1.00 11.63 168 VAL A C 1
ATOM 1177 O O . VAL A 1 168 ? 51.638 58.598 25.088 1.00 11.25 168 VAL A O 1
ATOM 1181 N N . PRO A 1 169 ? 52.698 58.862 27.081 1.00 12.70 169 PRO A N 1
ATOM 1182 C CA . PRO A 1 169 ? 51.432 59.084 27.762 1.00 13.24 169 PRO A CA 1
ATOM 1183 C C . PRO A 1 169 ? 50.601 60.175 27.075 1.00 13.43 169 PRO A C 1
ATOM 1184 O O . PRO A 1 169 ? 51.142 61.186 26.596 1.00 12.87 169 PRO A O 1
ATOM 1188 N N . HIS A 1 170 ? 49.299 59.933 27.019 1.00 13.83 170 HIS A N 1
ATOM 1189 C CA . HIS A 1 170 ? 48.322 60.816 26.371 1.00 14.67 170 HIS A CA 1
ATOM 1190 C C . HIS A 1 170 ? 48.306 60.749 24.844 1.00 14.12 170 HIS A C 1
ATOM 1191 O O . HIS A 1 170 ? 47.344 61.214 24.233 1.00 15.18 170 HIS A O 1
ATOM 1198 N N . TYR A 1 171 ? 49.336 60.165 24.225 1.00 13.19 171 TYR A N 1
ATOM 1199 C CA . TYR A 1 171 ? 49.283 59.929 22.771 1.00 12.50 171 TYR A CA 1
ATOM 1200 C C . TYR A 1 171 ? 48.266 58.818 22.488 1.00 12.16 171 TYR A C 1
ATOM 1201 O O . TYR A 1 171 ? 47.566 58.844 21.478 1.00 12.14 171 TYR A O 1
ATOM 1210 N N . ASN A 1 172 ? 48.200 57.852 23.406 1.00 11.60 172 ASN A N 1
ATOM 1211 C CA . ASN A 1 172 ? 47.093 56.898 23.516 1.00 11.18 172 ASN A CA 1
ATOM 1212 C C . ASN A 1 172 ? 46.744 56.156 22.224 1.00 11.07 172 ASN A C 1
ATOM 1213 O O . ASN A 1 172 ? 47.630 55.532 21.615 1.00 10.87 172 ASN A O 1
ATOM 1218 N N . VAL A 1 173 ? 45.471 56.233 21.815 1.00 9.99 173 VAL A N 1
ATOM 1219 C CA . VAL A 1 173 ? 44.998 55.514 20.632 1.00 10.37 173 VAL A CA 1
ATOM 1220 C C . VAL A 1 173 ? 45.821 55.853 19.382 1.00 10.30 173 VAL A C 1
ATOM 1221 O O . VAL A 1 173 ? 45.946 55.022 18.495 1.00 9.73 173 VAL A O 1
ATOM 1225 N N . MET A 1 174 ? 46.399 57.055 19.326 1.00 9.95 174 MET A N 1
ATOM 1226 C CA . MET A 1 174 ? 47.261 57.408 18.173 1.00 10.73 174 MET A CA 1
ATOM 1227 C C . MET A 1 174 ? 48.556 56.566 18.132 1.00 10.06 174 MET A C 1
ATOM 1228 O O . MET A 1 174 ? 49.135 56.341 17.063 1.00 10.01 174 MET A O 1
ATOM 1233 N N . GLY A 1 175 ? 49.010 56.097 19.290 1.00 9.43 175 GLY A N 1
ATOM 1234 C CA . GLY A 1 175 ? 50.195 55.225 19.325 1.00 8.94 175 GLY A CA 1
ATOM 1235 C C . GLY A 1 175 ? 49.859 53.853 18.775 1.00 8.75 175 GLY A C 1
ATOM 1236 O O . GLY A 1 175 ? 50.680 53.205 18.140 1.00 8.78 175 GLY A O 1
ATOM 1237 N N . ILE A 1 176 ? 48.628 53.421 19.010 1.00 8.59 176 ILE A N 1
ATOM 1238 C CA . ILE A 1 176 ? 48.103 52.208 18.409 1.00 8.49 176 ILE A CA 1
ATOM 1239 C C . ILE A 1 176 ? 47.971 52.401 16.887 1.00 8.01 176 ILE A C 1
ATOM 1240 O O . ILE A 1 176 ? 48.477 51.592 16.103 1.00 7.09 176 ILE A O 1
ATOM 1245 N N . ALA A 1 177 ? 47.299 53.481 16.489 1.00 7.70 177 ALA A N 1
ATOM 1246 C CA . ALA A 1 177 ? 47.171 53.852 15.082 1.00 7.85 177 ALA A CA 1
ATOM 1247 C C . ALA A 1 177 ? 48.523 53.900 14.359 1.00 7.94 177 ALA A C 1
ATOM 1248 O O . ALA A 1 177 ? 48.672 53.305 13.284 1.00 7.72 177 ALA A O 1
ATOM 1250 N N . LYS A 1 178 ? 49.519 54.573 14.944 1.00 7.76 178 LYS A N 1
ATOM 1251 C CA . LYS A 1 178 ? 50.809 54.708 14.251 1.00 7.28 178 LYS A CA 1
ATOM 1252 C C . LYS A 1 178 ? 51.572 53.392 14.102 1.00 7.30 178 LYS A C 1
ATOM 1253 O O . LYS A 1 178 ? 52.285 53.177 13.110 1.00 6.85 178 LYS A O 1
ATOM 1259 N N . ALA A 1 179 ? 51.447 52.512 15.094 1.00 6.86 179 ALA A N 1
ATOM 1260 C CA . ALA A 1 179 ? 52.031 51.181 14.990 1.00 7.01 179 ALA A CA 1
ATOM 1261 C C . ALA A 1 179 ? 51.362 50.388 13.848 1.00 6.98 179 ALA 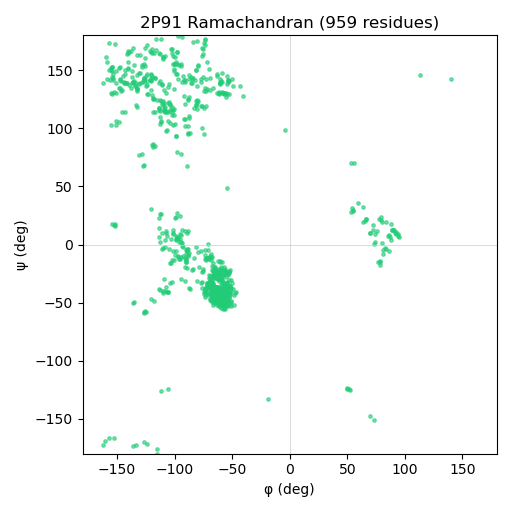A C 1
ATOM 1262 O O . ALA A 1 179 ? 52.044 49.728 13.051 1.00 7.61 179 ALA A O 1
ATOM 1264 N N . ALA A 1 180 ? 50.036 50.474 13.750 1.00 7.26 180 ALA A N 1
ATOM 1265 C CA . ALA A 1 180 ? 49.301 49.897 12.610 1.00 7.65 180 ALA A CA 1
ATOM 1266 C C . ALA A 1 180 ? 49.744 50.537 11.280 1.00 8.22 180 ALA A C 1
ATOM 1267 O O . ALA A 1 180 ? 49.904 49.848 10.276 1.00 8.91 180 ALA A O 1
ATOM 1269 N N . LEU A 1 181 ? 49.935 51.852 11.285 1.00 8.14 181 LEU A N 1
ATOM 1270 C CA . LEU A 1 181 ? 50.386 52.550 10.087 1.00 8.76 181 LEU A CA 1
ATOM 1271 C C . LEU A 1 181 ? 51.735 52.022 9.604 1.00 8.93 181 LEU A C 1
ATOM 1272 O O . LEU A 1 181 ? 51.937 51.834 8.395 1.00 8.60 181 LEU A O 1
ATOM 1277 N N . GLU A 1 182 ? 52.678 51.829 10.533 1.00 8.46 182 GLU A N 1
ATOM 1278 C CA . GLU A 1 182 ? 54.024 51.405 10.126 1.00 8.73 182 GLU A CA 1
ATOM 1279 C C . GLU A 1 182 ? 54.002 49.987 9.539 1.00 8.69 182 GLU A C 1
ATOM 1280 O O . GLU A 1 182 ? 54.693 49.694 8.552 1.00 8.62 182 GLU A O 1
ATOM 1286 N N . SER A 1 183 ? 53.172 49.125 10.120 1.00 7.92 183 SER A N 1
ATOM 1287 C CA . SER A 1 183 ? 52.935 47.797 9.569 1.00 8.76 183 SER A CA 1
ATOM 1288 C C . SER A 1 183 ? 52.284 47.881 8.181 1.00 8.54 183 SER A C 1
ATOM 1289 O O . SER A 1 183 ? 52.656 47.142 7.260 1.00 8.80 183 SER A O 1
ATOM 1292 N N . THR A 1 184 ? 51.313 48.788 8.046 1.00 8.93 184 THR A N 1
ATOM 1293 C CA . THR A 1 184 ? 50.610 49.017 6.783 1.00 8.31 184 THR A CA 1
ATOM 1294 C C . THR A 1 184 ? 51.610 49.410 5.684 1.00 8.59 184 THR A C 1
ATOM 1295 O O . THR A 1 184 ? 51.507 48.931 4.563 1.00 7.71 184 THR A O 1
ATOM 1299 N N . VAL A 1 185 ? 52.560 50.285 6.025 1.00 8.39 185 VAL A N 1
ATOM 1300 C CA . VAL A 1 185 ? 53.642 50.679 5.117 1.00 8.39 185 VAL A CA 1
ATOM 1301 C C . VAL A 1 185 ? 54.441 49.467 4.589 1.00 9.33 185 VAL A C 1
ATOM 1302 O O . VAL A 1 185 ? 54.716 49.395 3.380 1.00 8.64 185 VAL A O 1
ATOM 1306 N N . ARG A 1 186 ? 54.822 48.546 5.488 1.00 9.08 186 ARG A N 1
ATOM 1307 C CA . ARG A 1 186 ? 55.552 47.330 5.117 1.00 10.42 186 ARG A CA 1
ATOM 1308 C C . ARG A 1 186 ? 54.749 46.502 4.111 1.00 9.99 186 ARG A C 1
ATOM 1309 O O . ARG A 1 186 ? 55.266 46.124 3.053 1.00 9.71 186 ARG A O 1
ATOM 1317 N N . TYR A 1 187 ? 53.486 46.218 4.441 1.00 9.81 187 TYR A N 1
ATOM 1318 C CA . TYR A 1 187 ? 52.646 45.400 3.564 1.00 10.42 187 TYR A CA 1
ATOM 1319 C C . TYR A 1 187 ? 52.409 46.076 2.197 1.00 10.94 187 TYR A C 1
ATOM 1320 O O . TYR A 1 187 ? 52.499 45.424 1.139 1.00 11.95 187 TYR A O 1
ATOM 1329 N N . LEU A 1 188 ? 52.151 47.380 2.216 1.00 10.77 188 LEU A N 1
ATOM 1330 C CA . LEU A 1 188 ? 51.970 48.128 0.977 1.00 11.18 188 LEU A CA 1
ATOM 1331 C C . LEU A 1 188 ? 53.248 48.142 0.124 1.00 11.89 188 LEU A C 1
ATOM 1332 O O . LEU A 1 188 ? 53.175 48.057 -1.111 1.00 11.12 188 LEU A O 1
ATOM 1337 N N . ALA A 1 189 ? 54.417 48.215 0.768 1.00 11.73 189 ALA A N 1
ATOM 1338 C CA . ALA A 1 189 ? 55.691 48.161 0.027 1.00 12.46 189 ALA A CA 1
ATOM 1339 C C . ALA A 1 189 ? 55.774 46.877 -0.795 1.00 13.23 189 ALA A C 1
ATOM 1340 O O . ALA A 1 189 ? 56.184 46.892 -1.972 1.00 12.96 189 ALA A O 1
ATOM 1342 N N . TYR A 1 190 ? 55.405 45.772 -0.148 1.00 13.95 190 TYR A N 1
ATOM 1343 C CA . TYR A 1 190 ? 55.334 44.473 -0.793 1.00 15.67 190 TYR A CA 1
ATOM 1344 C C . TYR A 1 190 ? 54.351 44.497 -1.968 1.00 15.52 190 TYR A C 1
ATOM 1345 O O . TYR A 1 190 ? 54.689 44.041 -3.059 1.00 15.73 190 TYR A O 1
ATOM 1354 N N . ASP A 1 191 ? 53.158 45.053 -1.749 1.00 15.44 191 ASP A N 1
ATOM 1355 C CA . ASP A 1 191 ? 52.116 45.122 -2.790 1.00 15.69 191 ASP A CA 1
ATOM 1356 C C . ASP A 1 191 ? 52.531 45.950 -3.999 1.00 15.93 191 ASP A C 1
ATOM 1357 O O . ASP A 1 191 ? 52.317 45.532 -5.132 1.00 16.02 191 ASP A O 1
ATOM 1362 N N . ILE A 1 192 ? 53.108 47.124 -3.761 1.00 16.43 192 ILE A N 1
ATOM 1363 C CA . ILE A 1 192 ? 53.312 48.102 -4.837 1.00 16.99 192 ILE A CA 1
ATOM 1364 C C . ILE A 1 192 ? 54.655 47.982 -5.575 1.00 18.11 192 ILE A C 1
ATOM 1365 O O . ILE A 1 192 ? 54.832 48.599 -6.636 1.00 17.83 192 ILE A O 1
ATOM 1370 N N . ALA A 1 193 ? 55.579 47.192 -5.015 1.00 19.03 193 ALA A N 1
ATOM 1371 C CA . ALA A 1 193 ? 56.897 46.961 -5.610 1.00 20.74 193 ALA A CA 1
ATOM 1372 C C . ALA A 1 193 ? 56.787 46.370 -7.018 1.00 21.85 193 ALA A C 1
ATOM 1373 O O . ALA A 1 193 ? 57.532 46.746 -7.916 1.00 22.49 193 ALA A O 1
ATOM 1375 N N . LYS A 1 194 ? 55.848 45.454 -7.199 1.00 23.18 194 LYS A N 1
ATOM 1376 C CA . LYS A 1 194 ? 55.638 44.816 -8.502 1.00 24.60 194 LYS A CA 1
ATOM 1377 C C . LYS A 1 194 ? 55.015 45.764 -9.536 1.00 24.78 194 LYS A C 1
ATOM 1378 O O . LYS A 1 194 ? 54.769 45.366 -10.674 1.00 25.72 194 LYS A O 1
ATOM 1384 N N . HIS A 1 195 ? 54.756 47.007 -9.129 1.00 24.46 195 HIS A N 1
ATOM 1385 C CA . HIS A 1 195 ? 54.319 48.060 -10.045 1.00 24.17 195 HIS A CA 1
ATOM 1386 C C . HIS A 1 195 ? 55.381 49.135 -10.194 1.00 23.18 195 HIS A C 1
ATOM 1387 O O . HIS A 1 195 ? 55.184 50.119 -10.907 1.00 23.88 195 HIS A O 1
ATOM 1394 N N . GLY A 1 196 ? 56.510 48.930 -9.523 1.00 22.04 196 GLY A N 1
ATOM 1395 C CA . GLY A 1 196 ? 57.670 49.819 -9.617 1.00 20.41 196 GLY A CA 1
ATOM 1396 C C . GLY A 1 196 ? 57.636 50.970 -8.636 1.00 19.11 196 GLY A C 1
ATOM 1397 O O . GLY A 1 196 ? 58.359 51.959 -8.801 1.00 18.82 196 GLY A O 1
ATOM 1398 N N . HIS A 1 197 ? 56.796 50.847 -7.607 1.00 17.65 197 HIS A N 1
ATOM 1399 C CA . HIS A 1 197 ? 56.603 51.933 -6.653 1.00 15.90 197 HIS A CA 1
ATOM 1400 C C . HIS A 1 197 ? 57.195 51.631 -5.271 1.00 14.30 197 HIS A C 1
ATOM 1401 O O . HIS A 1 197 ? 57.429 50.465 -4.923 1.00 14.38 197 HIS A O 1
ATOM 1408 N N . ARG A 1 198 ? 57.439 52.689 -4.502 1.00 12.66 198 ARG A N 1
ATOM 1409 C CA . ARG A 1 198 ? 57.990 52.595 -3.147 1.00 11.26 198 ARG A CA 1
ATOM 1410 C C . ARG A 1 198 ? 57.101 53.348 -2.165 1.00 10.71 198 ARG A C 1
ATOM 1411 O O . ARG A 1 198 ? 56.385 54.268 -2.548 1.00 10.85 198 ARG A O 1
ATOM 1419 N N . ILE A 1 199 ? 57.161 52.955 -0.896 1.00 9.81 199 ILE A N 1
ATOM 1420 C CA . ILE A 1 199 ? 56.425 53.638 0.167 1.00 8.89 199 ILE A CA 1
ATOM 1421 C C . ILE A 1 199 ? 57.220 53.569 1.454 1.00 9.01 199 ILE A C 1
ATOM 1422 O O . ILE A 1 199 ? 57.719 52.504 1.832 1.00 9.22 199 ILE A O 1
ATOM 1427 N N . ASN A 1 200 ? 57.307 54.707 2.133 1.00 9.00 200 ASN A N 1
ATOM 1428 C CA . ASN A 1 200 ? 58.078 54.818 3.369 1.00 9.71 200 ASN A CA 1
ATOM 1429 C C . ASN A 1 200 ? 57.325 55.669 4.388 1.00 9.28 200 ASN A C 1
ATOM 1430 O O . ASN A 1 200 ? 56.368 56.356 4.040 1.00 8.96 200 ASN A O 1
ATOM 1435 N N . ALA A 1 201 ? 57.758 55.620 5.646 1.00 9.37 201 ALA A N 1
ATOM 1436 C CA . ALA A 1 201 ? 57.236 56.512 6.676 1.00 8.94 201 ALA A CA 1
ATOM 1437 C C . ALA A 1 201 ? 58.331 57.416 7.224 1.00 8.96 201 ALA A C 1
ATOM 1438 O O . ALA A 1 201 ? 59.482 56.994 7.368 1.00 9.33 201 ALA A O 1
ATOM 1440 N N . ILE A 1 202 ? 57.972 58.660 7.519 1.00 8.74 202 ILE A N 1
ATOM 1441 C CA . ILE A 1 202 ? 58.813 59.523 8.333 1.00 9.10 202 ILE A CA 1
ATOM 1442 C C . ILE A 1 202 ? 58.242 59.554 9.737 1.00 8.90 202 ILE A C 1
ATOM 1443 O O . ILE A 1 202 ? 57.114 59.999 9.948 1.00 9.14 202 ILE A O 1
ATOM 1448 N N . SER A 1 203 ? 59.007 59.037 10.688 1.00 9.09 203 SER A N 1
ATOM 1449 C CA . SER A 1 203 ? 58.627 59.130 12.095 1.00 9.56 203 SER A CA 1
ATOM 1450 C C . SER A 1 203 ? 59.163 60.471 12.591 1.00 9.66 203 SER A C 1
ATOM 1451 O O . SER A 1 203 ? 60.349 60.601 12.953 1.00 9.43 203 SER A O 1
ATOM 1454 N N . ALA A 1 204 ? 58.281 61.468 12.570 1.00 10.39 204 ALA A N 1
ATOM 1455 C CA . ALA A 1 204 ? 58.635 62.848 12.910 1.00 11.17 204 ALA A CA 1
ATOM 1456 C C . ALA A 1 204 ? 58.502 63.076 14.410 1.00 11.49 204 ALA A C 1
ATOM 1457 O O . ALA A 1 204 ? 57.634 62.488 15.059 1.00 11.68 204 ALA A O 1
ATOM 1459 N N . GLY A 1 205 ? 59.371 63.923 14.955 1.00 11.87 205 GLY A N 1
ATOM 1460 C CA . GLY A 1 205 ? 59.237 64.365 16.334 1.00 12.35 205 GLY A CA 1
ATOM 1461 C C . GLY A 1 205 ? 58.096 65.384 16.440 1.00 13.28 205 GLY A C 1
ATOM 1462 O O . GLY A 1 205 ? 57.517 65.782 15.424 1.00 12.25 205 GLY A O 1
ATOM 1463 N N . PRO A 1 206 ? 57.756 65.795 17.673 1.00 14.00 206 PRO A N 1
ATOM 1464 C CA . PRO A 1 206 ? 56.677 66.755 17.929 1.00 15.16 206 PRO A CA 1
ATOM 1465 C C . PRO A 1 206 ? 56.936 68.098 17.257 1.00 16.17 206 PRO A C 1
ATOM 1466 O O . PRO A 1 206 ? 58.076 68.582 17.244 1.00 16.15 206 PRO A O 1
ATOM 1470 N N . VAL A 1 207 ? 55.868 68.656 16.695 1.00 18.03 207 VAL A N 1
ATOM 1471 C CA . VAL A 1 207 ? 55.838 69.986 16.097 1.00 20.08 207 VAL A CA 1
ATOM 1472 C C . VAL A 1 207 ? 54.535 70.635 16.590 1.00 21.96 207 VAL A C 1
ATOM 1473 O O . VAL A 1 207 ? 53.491 69.968 16.677 1.00 22.29 207 VAL A O 1
ATOM 1477 N N . LYS A 1 208 ? 54.584 71.923 16.923 1.00 23.78 208 LYS A N 1
ATOM 1478 C CA . LYS A 1 208 ? 53.373 72.624 17.346 1.00 25.45 208 LYS A CA 1
ATOM 1479 C C . LYS A 1 208 ? 52.522 72.931 16.108 1.00 25.94 208 LYS A C 1
ATOM 1480 O O . LYS A 1 208 ? 52.806 73.865 15.361 1.00 25.63 208 LYS A O 1
ATOM 1486 N N . THR A 1 209 ? 51.506 72.107 15.883 1.00 26.54 209 THR A N 1
ATOM 1487 C CA . THR A 1 209 ? 50.618 72.269 14.731 1.00 27.69 209 THR A CA 1
ATOM 1488 C C . THR A 1 209 ? 49.190 72.488 15.227 1.00 29.21 209 THR A C 1
ATOM 1489 O O . THR A 1 209 ? 48.904 72.301 16.418 1.00 29.17 209 THR A O 1
ATOM 1493 N N . LEU A 1 210 ? 48.300 72.890 14.320 1.00 31.20 210 LEU A N 1
ATOM 1494 C CA . LEU A 1 210 ? 46.866 72.973 14.620 1.00 32.48 210 LEU A CA 1
ATOM 1495 C C . LEU A 1 210 ? 46.355 71.640 15.189 1.00 32.91 210 LEU A C 1
ATOM 1496 O O . LEU A 1 210 ? 45.578 71.622 16.143 1.00 33.43 210 LEU A O 1
ATOM 1501 N N . ALA A 1 211 ? 46.822 70.532 14.617 1.00 33.54 211 ALA A N 1
ATOM 1502 C CA . ALA A 1 211 ? 46.360 69.198 14.999 1.00 33.71 211 ALA A CA 1
ATOM 1503 C C . ALA A 1 211 ? 46.931 68.694 16.325 1.00 33.94 211 ALA A C 1
ATOM 1504 O O . ALA A 1 211 ? 46.255 67.949 17.048 1.00 33.94 211 ALA A O 1
ATOM 1506 N N . ALA A 1 212 ? 48.163 69.101 16.639 1.00 33.90 212 ALA A N 1
ATOM 1507 C CA . ALA A 1 212 ? 48.860 68.643 17.846 1.00 33.81 212 ALA A CA 1
ATOM 1508 C C . ALA A 1 212 ? 48.567 69.523 19.057 1.00 33.93 212 ALA A C 1
ATOM 1509 O O . ALA A 1 212 ? 48.508 69.029 20.186 1.00 34.09 212 ALA A O 1
ATOM 1511 N N . ILE A 1 215 ? 45.906 69.036 21.950 1.00 20.00 215 ILE A N 1
ATOM 1512 C CA . ILE A 1 215 ? 45.876 67.675 22.471 1.00 20.00 215 ILE A CA 1
ATOM 1513 C C . ILE A 1 215 ? 46.362 67.625 23.916 1.00 20.00 215 ILE A C 1
ATOM 1514 O O . ILE A 1 215 ? 47.291 68.365 24.295 1.00 31.99 215 ILE A O 1
ATOM 1519 N N . THR A 1 216 ? 45.778 66.734 24.709 1.00 31.03 216 THR A N 1
ATOM 1520 C CA . THR A 1 216 ? 46.134 66.749 26.131 1.00 30.06 216 THR A CA 1
ATOM 1521 C C . THR A 1 216 ? 47.637 66.572 26.335 1.00 29.22 216 THR A C 1
ATOM 1522 O O . THR A 1 216 ? 48.246 65.649 25.771 1.00 28.88 216 THR A O 1
ATOM 1526 N N . GLY A 1 217 ? 48.220 67.473 27.126 1.00 27.68 217 GLY A N 1
ATOM 1527 C CA . GLY A 1 217 ? 49.623 67.379 27.528 1.00 26.42 217 GLY A CA 1
ATOM 1528 C C . GLY A 1 217 ? 50.632 67.682 26.430 1.00 25.37 217 GLY A C 1
ATOM 1529 O O . GLY A 1 217 ? 51.818 67.342 26.562 1.00 25.15 217 GLY A O 1
ATOM 1530 N N . PHE A 1 218 ? 50.184 68.323 25.352 1.00 23.96 218 PHE A N 1
ATOM 1531 C CA . PHE A 1 218 ? 51.105 68.656 24.264 1.00 23.16 218 PHE A CA 1
ATOM 1532 C C . PHE A 1 218 ? 52.313 69.476 24.715 1.00 22.18 218 PHE A C 1
ATOM 1533 O O . PHE A 1 218 ? 53.441 69.153 24.350 1.00 21.30 218 PHE A O 1
ATOM 1541 N N . HIS A 1 219 ? 52.075 70.541 25.484 1.00 21.18 219 HIS A N 1
ATOM 1542 C CA . HIS A 1 219 ? 53.172 71.426 25.882 1.00 21.00 219 HIS A CA 1
ATOM 1543 C C . HIS A 1 219 ? 54.245 70.649 26.621 1.00 20.68 219 HIS A C 1
ATOM 1544 O O . HIS A 1 219 ? 55.437 70.828 26.364 1.00 20.56 219 HIS A O 1
ATOM 1551 N N . LEU A 1 220 ? 53.812 69.793 27.541 1.00 20.37 220 LEU A N 1
ATOM 1552 C CA . LEU A 1 220 ? 54.743 69.015 28.338 1.00 20.53 220 LEU A CA 1
ATOM 1553 C C . LEU A 1 220 ? 55.470 67.966 27.501 1.00 20.11 220 LEU A C 1
ATOM 1554 O O . LEU A 1 220 ? 56.660 67.728 27.711 1.00 19.46 220 LEU A O 1
ATOM 1559 N N . LEU A 1 221 ? 54.766 67.366 26.541 1.00 19.58 221 LEU A N 1
ATOM 1560 C CA . LEU A 1 221 ? 55.405 66.433 25.615 1.00 19.61 221 LEU A CA 1
ATOM 1561 C C . LEU A 1 221 ? 56.498 67.151 24.835 1.00 19.14 221 LEU A C 1
ATOM 1562 O O . LEU A 1 221 ? 57.619 66.664 24.732 1.00 18.65 221 LEU A O 1
ATOM 1567 N N . MET A 1 222 ? 56.151 68.317 24.299 1.00 18.70 222 MET A N 1
ATOM 1568 C CA . MET A 1 222 ? 57.060 69.108 23.489 1.00 19.36 222 MET A CA 1
ATOM 1569 C C . MET A 1 222 ? 58.307 69.486 24.306 1.00 18.96 222 MET A C 1
ATOM 1570 O O . MET A 1 222 ? 59.444 69.239 23.875 1.00 18.13 222 MET A O 1
ATOM 1575 N N . GLU A 1 223 ? 58.079 70.037 25.497 1.00 18.84 223 GLU A N 1
ATOM 1576 C CA . GLU A 1 223 ? 59.159 70.385 26.427 1.00 19.87 223 GLU A CA 1
ATOM 1577 C C . GLU A 1 223 ? 60.036 69.180 26.754 1.00 19.32 223 GLU A C 1
ATOM 1578 O O . GLU A 1 223 ? 61.265 69.262 26.671 1.00 19.10 223 GLU A O 1
ATOM 1584 N N . HIS A 1 224 ? 59.408 68.062 27.113 1.00 19.22 224 HIS A N 1
ATOM 1585 C CA . HIS A 1 224 ? 60.162 66.879 27.531 1.00 19.80 224 HIS A CA 1
ATOM 1586 C C . HIS A 1 224 ? 60.991 66.297 26.399 1.00 19.27 224 HIS A C 1
ATOM 1587 O O . HIS A 1 224 ? 62.135 65.911 26.596 1.00 19.40 224 HIS A O 1
ATOM 1594 N N . THR A 1 225 ? 60.397 66.226 25.216 1.00 18.64 225 THR A N 1
ATOM 1595 C CA . THR A 1 225 ? 61.102 65.751 24.038 1.00 18.62 225 THR A CA 1
ATOM 1596 C C . THR A 1 225 ? 62.315 66.633 23.702 1.00 17.95 225 THR A C 1
ATOM 1597 O O . THR A 1 225 ? 63.396 66.121 23.410 1.00 17.83 225 THR A O 1
ATOM 1601 N N . THR A 1 226 ? 62.122 67.948 23.749 1.00 17.01 226 THR A N 1
ATOM 1602 C CA . THR A 1 226 ? 63.188 68.920 23.515 1.00 17.41 226 THR A CA 1
ATOM 1603 C C . THR A 1 226 ? 64.336 68.770 24.526 1.00 17.33 226 THR A C 1
ATOM 1604 O O . THR A 1 226 ? 65.507 68.805 24.153 1.00 17.44 226 THR A O 1
ATOM 1608 N N . LYS A 1 227 ? 64.005 68.555 25.793 1.00 17.78 227 LYS A N 1
ATOM 1609 C CA . LYS A 1 227 ? 65.039 68.396 26.830 1.00 18.37 227 LYS A CA 1
ATOM 1610 C C . LYS A 1 227 ? 65.848 67.114 26.664 1.00 17.91 227 LYS A C 1
ATOM 1611 O O . LYS A 1 227 ? 67.055 67.095 26.930 1.00 18.25 227 LYS A O 1
ATOM 1617 N N . VAL A 1 228 ? 65.180 66.056 26.216 1.00 17.34 228 VAL A N 1
ATOM 1618 C CA . VAL A 1 228 ? 65.772 64.717 26.176 1.00 16.64 228 VAL A CA 1
ATOM 1619 C C . VAL A 1 228 ? 66.574 64.424 24.904 1.00 15.84 228 VAL A C 1
ATOM 1620 O O . VAL A 1 228 ? 67.607 63.750 24.976 1.00 15.62 228 VAL A O 1
ATOM 1624 N N . ASN A 1 229 ? 66.104 64.898 23.745 1.00 15.05 229 ASN A N 1
ATOM 1625 C CA . ASN A 1 229 ? 66.798 64.587 22.487 1.00 14.32 229 ASN A CA 1
ATOM 1626 C C . ASN A 1 229 ? 68.222 65.174 22.474 1.00 14.40 229 ASN A C 1
ATOM 1627 O O . ASN A 1 229 ? 68.458 66.224 23.088 1.00 14.33 229 ASN A O 1
ATOM 1632 N N . PRO A 1 230 ? 69.187 64.464 21.849 1.00 14.08 230 PRO A N 1
ATOM 1633 C CA . PRO A 1 230 ? 70.586 64.893 21.920 1.00 14.35 230 PRO A CA 1
ATOM 1634 C C . PRO A 1 230 ? 70.895 66.313 21.413 1.00 14.23 230 PRO A C 1
ATOM 1635 O O . PRO A 1 230 ? 71.941 66.860 21.773 1.00 14.13 230 PRO A O 1
ATOM 1639 N N . PHE A 1 231 ? 70.020 66.904 20.603 1.00 13.92 231 PHE A N 1
ATOM 1640 C CA . PHE A 1 231 ? 70.251 68.287 20.165 1.00 14.74 231 PHE A CA 1
ATOM 1641 C C . PHE A 1 231 ? 69.585 69.361 21.031 1.00 15.17 231 PHE A C 1
ATOM 1642 O O . PHE A 1 231 ? 69.854 70.555 20.850 1.00 15.46 231 PHE A O 1
ATOM 1650 N N . GLY A 1 232 ? 68.719 68.953 21.957 1.00 14.77 232 GLY A N 1
ATOM 1651 C CA . GLY A 1 232 ? 68.043 69.912 22.825 1.00 15.62 232 GLY A CA 1
ATOM 1652 C C . GLY A 1 232 ? 67.219 70.921 22.035 1.00 16.11 232 GLY A C 1
ATOM 1653 O O . GLY A 1 232 ? 67.146 72.094 22.393 1.00 16.05 232 GLY A O 1
ATOM 1654 N N . LYS A 1 233 ? 66.612 70.468 20.942 1.00 16.11 233 LYS A N 1
ATOM 1655 C CA . LYS A 1 233 ? 65.678 71.299 20.179 1.00 16.95 233 LYS A CA 1
ATOM 1656 C C . LYS A 1 233 ? 64.694 70.447 19.388 1.00 16.17 233 LYS A C 1
ATOM 1657 O O . LYS A 1 233 ? 65.007 69.315 19.026 1.00 16.19 233 LYS A O 1
ATOM 1663 N N . PRO A 1 234 ? 63.484 70.983 19.134 1.00 16.01 234 PRO A N 1
ATOM 1664 C CA . PRO A 1 234 ? 62.519 70.229 18.345 1.00 15.06 234 PRO A CA 1
ATOM 1665 C C . PRO A 1 234 ? 62.889 70.262 16.873 1.00 14.81 234 PRO A C 1
ATOM 1666 O O . PRO A 1 234 ? 63.724 71.083 16.450 1.00 14.44 234 PRO A O 1
ATOM 1670 N N . ILE A 1 235 ? 62.297 69.352 16.102 1.00 13.92 235 ILE A N 1
ATOM 1671 C CA . ILE A 1 235 ? 62.390 69.406 14.646 1.00 13.19 235 ILE A CA 1
ATOM 1672 C C . ILE A 1 235 ? 61.473 70.491 14.078 1.00 13.35 235 ILE A C 1
ATOM 1673 O O . ILE A 1 235 ? 60.623 71.028 14.777 1.00 13.79 235 ILE A O 1
ATOM 1678 N N . THR A 1 236 ? 61.637 70.792 12.800 1.00 13.18 236 THR A N 1
ATOM 1679 C CA . THR A 1 236 ? 60.758 71.740 12.125 1.00 13.38 236 THR A CA 1
ATOM 1680 C C . THR A 1 236 ? 60.066 71.039 10.985 1.00 13.24 236 THR A C 1
ATOM 1681 O O . THR A 1 236 ? 60.484 69.951 10.567 1.00 12.70 236 THR A O 1
ATOM 1685 N N . ILE A 1 237 ? 59.008 71.657 10.468 1.00 13.33 237 ILE A N 1
ATOM 1686 C CA . ILE A 1 237 ? 58.315 71.075 9.325 1.00 13.71 237 ILE A CA 1
ATOM 1687 C C . ILE A 1 237 ? 59.235 70.996 8.087 1.00 13.91 237 ILE A C 1
ATOM 1688 O O . ILE A 1 237 ? 59.058 70.122 7.233 1.00 14.18 237 ILE A O 1
ATOM 1693 N N . GLU A 1 238 ? 60.218 71.897 8.010 1.00 13.68 238 GLU A N 1
ATOM 1694 C CA . GLU A 1 238 ? 61.206 71.895 6.924 1.00 14.40 238 GLU A CA 1
ATOM 1695 C C . GLU A 1 238 ? 62.159 70.685 7.004 1.00 13.87 238 GLU A C 1
ATOM 1696 O O . GLU A 1 238 ? 62.564 70.140 5.976 1.00 13.64 238 GLU A O 1
ATOM 1702 N N . ASP A 1 239 ? 62.496 70.255 8.224 1.00 13.33 239 ASP A N 1
ATOM 1703 C CA . ASP A 1 239 ? 63.288 69.019 8.412 1.00 13.03 239 ASP A CA 1
ATOM 1704 C C . ASP A 1 239 ? 62.561 67.839 7.801 1.00 12.40 239 ASP A C 1
ATOM 1705 O O . ASP A 1 239 ? 63.170 66.992 7.159 1.00 12.63 239 ASP A O 1
ATOM 1710 N N . VAL A 1 240 ? 61.256 67.779 8.040 1.00 12.02 240 VAL A N 1
ATOM 1711 C CA . VAL A 1 240 ? 60.420 66.723 7.481 1.00 11.62 240 VAL A CA 1
ATOM 1712 C C . VAL A 1 240 ? 60.363 66.845 5.957 1.00 11.44 240 VAL A C 1
ATOM 1713 O O . VAL A 1 240 ? 60.484 65.846 5.237 1.00 10.81 240 VAL A O 1
ATOM 1717 N N . GLY A 1 241 ? 60.170 68.072 5.482 1.00 11.42 241 GLY A N 1
ATOM 1718 C CA . GLY A 1 241 ? 60.082 68.329 4.044 1.00 11.44 241 GLY A CA 1
ATOM 1719 C C . GLY A 1 241 ? 61.306 67.875 3.279 1.00 11.05 241 GLY A C 1
ATOM 1720 O O . GLY A 1 241 ? 61.195 67.216 2.247 1.00 11.39 241 GLY A O 1
ATOM 1721 N N . ASP A 1 242 ? 62.481 68.218 3.784 1.00 11.67 242 ASP A N 1
ATOM 1722 C CA . ASP A 1 242 ? 63.724 67.868 3.097 1.00 11.59 242 ASP A CA 1
ATOM 1723 C C . ASP A 1 242 ? 63.966 66.358 3.073 1.00 11.23 242 ASP A C 1
ATOM 1724 O O . ASP A 1 242 ? 64.483 65.830 2.091 1.00 10.83 242 ASP A O 1
ATOM 1729 N N . THR A 1 243 ? 63.561 65.667 4.144 1.00 10.99 243 THR A N 1
ATOM 1730 C CA . THR A 1 243 ? 63.633 64.204 4.197 1.00 10.50 243 THR A CA 1
ATOM 1731 C C . THR A 1 243 ? 62.655 63.578 3.196 1.00 10.31 243 THR A C 1
ATOM 1732 O O . THR A 1 243 ? 63.003 62.651 2.477 1.00 10.41 243 THR A O 1
ATOM 1736 N N . ALA A 1 244 ? 61.448 64.131 3.138 1.00 10.47 244 ALA A N 1
ATOM 1737 C CA . ALA A 1 244 ? 60.409 63.680 2.220 1.00 10.80 244 ALA A CA 1
ATOM 1738 C C . ALA A 1 244 ? 60.863 63.819 0.763 1.00 10.86 244 ALA A C 1
ATOM 1739 O O . ALA A 1 244 ? 60.617 62.924 -0.048 1.00 10.62 244 ALA A O 1
ATOM 1741 N N . VAL A 1 245 ? 61.555 64.918 0.451 1.00 11.26 245 VAL A N 1
ATOM 1742 C CA . VAL A 1 245 ? 62.102 65.109 -0.893 1.00 11.68 245 VAL A CA 1
ATOM 1743 C C . VAL A 1 245 ? 63.014 63.949 -1.237 1.00 11.65 245 VAL A C 1
ATOM 1744 O O . VAL A 1 245 ? 62.824 63.295 -2.249 1.00 11.94 245 VAL A O 1
ATOM 1748 N N . PHE A 1 246 ? 64.000 63.677 -0.379 1.00 11.44 246 PHE A N 1
ATOM 1749 C CA . PHE A 1 246 ? 64.904 62.559 -0.623 1.00 11.30 246 PHE A CA 1
ATOM 1750 C C . PHE A 1 246 ? 64.145 61.255 -0.839 1.00 11.03 246 PHE A C 1
ATOM 1751 O O . PHE A 1 246 ? 64.374 60.565 -1.829 1.00 10.99 246 PHE A O 1
ATOM 1759 N N . LEU A 1 247 ? 63.260 60.923 0.108 1.00 11.15 247 LEU A N 1
ATOM 1760 C CA . LEU A 1 247 ? 62.544 59.655 0.101 1.00 11.55 247 LEU A CA 1
ATOM 1761 C C . LEU A 1 247 ? 61.622 59.515 -1.097 1.00 11.89 247 LEU A C 1
ATOM 1762 O O . LEU A 1 247 ? 61.373 58.411 -1.546 1.00 12.35 247 LEU A O 1
ATOM 1767 N N . CYS A 1 248 ? 61.114 60.637 -1.605 1.00 13.28 248 CYS A N 1
ATOM 1768 C CA . CYS A 1 248 ? 60.250 60.602 -2.791 1.00 13.84 248 CYS A CA 1
ATOM 1769 C C . CYS A 1 248 ? 60.983 60.840 -4.111 1.00 14.98 248 CYS A C 1
ATOM 1770 O O . CYS A 1 248 ? 60.341 60.969 -5.154 1.00 14.91 248 CYS A O 1
ATOM 1773 N N . SER A 1 249 ? 62.319 60.875 -4.059 1.00 15.61 249 SER A N 1
ATOM 1774 C CA . SER A 1 249 ? 63.144 61.106 -5.247 1.00 15.97 249 SER A CA 1
ATOM 1775 C C . SER A 1 249 ? 63.727 59.796 -5.728 1.00 16.71 249 SER A C 1
ATOM 1776 O O . SER A 1 249 ? 63.690 58.784 -5.020 1.00 16.43 249 SER A O 1
ATOM 1779 N N . ASP A 1 250 ? 64.300 59.811 -6.927 1.00 17.26 250 ASP A N 1
ATOM 1780 C CA . ASP A 1 250 ? 64.932 58.606 -7.454 1.00 18.12 250 ASP A CA 1
ATOM 1781 C C . ASP A 1 250 ? 66.275 58.297 -6.765 1.00 17.52 250 ASP A C 1
ATOM 1782 O O . ASP A 1 250 ? 66.838 57.242 -6.986 1.00 17.67 250 ASP A O 1
ATOM 1787 N N . TRP A 1 251 ? 66.791 59.205 -5.934 1.00 17.39 251 TRP A N 1
ATOM 1788 C CA . TRP A 1 251 ? 67.979 58.882 -5.125 1.00 17.61 251 TRP A CA 1
ATOM 1789 C C . TRP A 1 251 ? 67.679 57.762 -4.127 1.00 17.31 251 TRP A C 1
ATOM 1790 O O . TRP A 1 251 ? 68.588 57.010 -3.748 1.00 17.32 251 TRP A O 1
ATOM 1801 N N . ALA A 1 252 ? 66.412 57.667 -3.701 1.00 16.02 252 ALA A N 1
ATOM 1802 C CA . ALA A 1 252 ? 65.971 56.649 -2.734 1.00 15.21 252 ALA A CA 1
ATOM 1803 C C . ALA A 1 252 ? 65.330 55.439 -3.406 1.00 15.45 252 ALA A C 1
ATOM 1804 O O . ALA A 1 252 ? 64.490 54.747 -2.804 1.00 14.63 252 ALA A O 1
ATOM 1806 N N . ARG A 1 253 ? 65.726 55.172 -4.659 1.00 15.66 253 ARG A N 1
ATOM 1807 C CA . ARG A 1 253 ? 65.157 54.056 -5.434 1.00 16.10 253 ARG A CA 1
ATOM 1808 C C . ARG A 1 253 ? 65.295 52.686 -4.761 1.00 14.73 253 ARG A C 1
ATOM 1809 O O . ARG A 1 253 ? 64.536 51.765 -5.051 1.00 14.35 253 ARG A O 1
ATOM 1817 N N . ALA A 1 254 ? 66.258 52.559 -3.858 1.00 13.92 254 ALA A N 1
ATOM 1818 C CA . ALA A 1 254 ? 66.499 51.304 -3.179 1.00 13.16 254 ALA A CA 1
ATOM 1819 C C . ALA A 1 254 ? 65.912 51.287 -1.759 1.00 13.08 254 ALA A C 1
ATOM 1820 O O . ALA A 1 254 ? 66.212 50.392 -0.972 1.00 12.88 254 ALA A O 1
ATOM 1822 N N . ILE A 1 255 ? 65.073 52.271 -1.439 1.00 12.66 255 ILE A N 1
ATOM 1823 C CA . ILE A 1 255 ? 64.519 52.381 -0.077 1.00 12.36 255 ILE A CA 1
ATOM 1824 C C . ILE A 1 255 ? 63.000 52.275 -0.118 1.00 11.53 255 ILE A C 1
ATOM 1825 O O . ILE A 1 255 ? 62.335 53.147 -0.669 1.00 11.17 255 ILE A O 1
ATOM 1830 N N . THR A 1 256 ? 62.468 51.200 0.461 1.00 11.36 256 THR A N 1
ATOM 1831 C CA . THR A 1 256 ? 61.024 51.005 0.568 1.00 10.69 256 THR A CA 1
ATOM 1832 C C . THR A 1 256 ? 60.663 50.251 1.841 1.00 11.13 256 THR A C 1
ATOM 1833 O O . THR A 1 256 ? 61.471 49.496 2.372 1.00 11.04 256 THR A O 1
ATOM 1837 N N . GLY A 1 257 ? 59.450 50.482 2.338 1.00 11.21 257 GLY A N 1
ATOM 1838 C CA . GLY A 1 257 ? 58.996 49.896 3.598 1.00 11.03 257 GLY A CA 1
ATOM 1839 C C . GLY A 1 257 ? 59.781 50.351 4.819 1.00 11.22 257 GLY A C 1
ATOM 1840 O O . GLY A 1 257 ? 59.744 49.697 5.857 1.00 11.63 257 GLY A O 1
ATOM 1841 N N . GLU A 1 258 ? 60.484 51.474 4.700 1.00 10.88 258 GLU A N 1
ATOM 1842 C CA . GLU A 1 258 ? 61.356 51.959 5.760 1.00 10.71 258 GLU A CA 1
ATOM 1843 C C . GLU A 1 258 ? 60.660 53.032 6.607 1.00 10.19 258 GLU A C 1
ATOM 1844 O O . GLU A 1 258 ? 59.805 53.777 6.113 1.00 9.33 258 GLU A O 1
ATOM 1850 N N . VAL A 1 259 ? 61.000 53.050 7.894 1.00 9.48 259 VAL A N 1
ATOM 1851 C CA . VAL A 1 259 ? 60.615 54.123 8.813 1.00 9.17 259 VAL A CA 1
ATOM 1852 C C . VAL A 1 259 ? 61.862 54.952 9.151 1.00 9.24 259 VAL A C 1
ATOM 1853 O O . VAL A 1 259 ? 62.801 54.449 9.784 1.00 9.23 259 VAL A O 1
ATOM 1857 N N . VAL A 1 260 ? 61.873 56.216 8.726 1.00 8.45 260 VAL A N 1
ATOM 1858 C CA . VAL A 1 260 ? 63.018 57.099 8.988 1.00 8.75 260 VAL A CA 1
ATOM 1859 C C . VAL A 1 260 ? 62.690 58.092 10.099 1.00 8.33 260 VAL A C 1
ATOM 1860 O O . VAL A 1 260 ? 61.744 58.879 9.978 1.00 7.61 260 VAL A O 1
ATOM 1864 N N . HIS A 1 261 ? 63.460 58.046 11.187 1.00 8.07 261 HIS A N 1
ATOM 1865 C CA . HIS A 1 261 ? 63.271 59.005 12.286 1.00 9.13 261 HIS A CA 1
ATOM 1866 C C . HIS A 1 261 ? 63.837 60.388 11.966 1.00 8.90 261 HIS A C 1
ATOM 1867 O O . HIS A 1 261 ? 65.028 60.542 11.743 1.00 8.96 261 HIS A O 1
ATOM 1874 N N . VAL A 1 262 ? 62.954 61.378 11.960 1.00 9.18 262 VAL A N 1
ATOM 1875 C CA . VAL A 1 262 ? 63.313 62.764 11.738 1.00 9.29 262 VAL A CA 1
ATOM 1876 C C . VAL A 1 262 ? 62.933 63.451 13.042 1.00 9.33 262 VAL A C 1
ATOM 1877 O O . VAL A 1 262 ? 61.831 63.977 13.194 1.00 9.64 262 VAL A O 1
ATOM 1881 N N . ASP A 1 263 ? 63.841 63.400 14.009 1.00 9.81 263 ASP A N 1
ATOM 1882 C CA . ASP A 1 263 ? 63.459 63.672 15.397 1.00 10.02 263 ASP A CA 1
ATOM 1883 C C . ASP A 1 263 ? 64.590 64.224 16.256 1.00 10.29 263 ASP A C 1
ATOM 1884 O O . ASP A 1 263 ? 64.497 64.212 17.493 1.00 10.88 263 ASP A O 1
ATOM 1889 N N . ASN A 1 264 ? 65.649 64.706 15.607 1.00 10.16 264 ASN A N 1
ATOM 1890 C CA . ASN A 1 264 ? 66.838 65.197 16.304 1.00 10.60 264 ASN A CA 1
ATOM 1891 C C . ASN A 1 264 ? 67.451 64.175 17.264 1.00 10.39 264 ASN A C 1
ATOM 1892 O O . ASN A 1 264 ? 68.054 64.534 18.277 1.00 9.92 264 ASN A O 1
ATOM 1897 N N . GLY A 1 265 ? 67.293 62.894 16.929 1.00 10.68 265 GLY A N 1
ATOM 1898 C CA . GLY A 1 265 ? 67.907 61.823 17.717 1.00 10.70 265 GLY A CA 1
ATOM 1899 C C . GLY A 1 265 ? 67.110 61.292 18.891 1.00 10.76 265 GLY A C 1
ATOM 1900 O O . GLY A 1 265 ? 67.601 60.432 19.615 1.00 10.76 265 GLY A O 1
ATOM 1901 N N . TYR A 1 266 ? 65.882 61.772 19.084 1.00 10.48 266 TYR A N 1
ATOM 1902 C CA . TYR A 1 266 ? 65.106 61.373 20.260 1.00 10.36 266 TYR A CA 1
ATOM 1903 C C . TYR A 1 266 ? 65.018 59.858 20.399 1.00 10.24 266 TYR A C 1
ATOM 1904 O O . TYR A 1 266 ? 65.131 59.325 21.512 1.00 9.36 266 TYR A O 1
ATOM 1913 N N . HIS A 1 267 ? 64.821 59.176 19.271 1.00 9.69 267 HIS A N 1
ATOM 1914 C CA . HIS A 1 267 ? 64.626 57.715 19.255 1.00 10.33 267 HIS A CA 1
ATOM 1915 C C . HIS A 1 267 ? 65.795 56.904 19.845 1.00 9.93 267 HIS A C 1
ATOM 1916 O O . HIS A 1 267 ? 65.614 55.754 20.223 1.00 10.06 267 HIS A O 1
ATOM 1923 N N . ILE A 1 268 ? 66.995 57.484 19.895 1.00 9.91 268 ILE A N 1
ATOM 1924 C CA . ILE A 1 268 ? 68.137 56.763 20.451 1.00 10.15 268 ILE A CA 1
ATOM 1925 C C . ILE A 1 268 ? 68.116 56.671 21.976 1.00 10.32 268 ILE A C 1
ATOM 1926 O O . ILE A 1 268 ? 68.755 55.793 22.545 1.00 9.77 268 ILE A O 1
ATOM 1931 N N . MET A 1 269 ? 67.405 57.583 22.634 1.00 10.55 269 MET A N 1
ATOM 1932 C CA . MET A 1 269 ? 67.570 57.732 24.083 1.00 11.14 269 MET A CA 1
ATOM 1933 C C . MET A 1 269 ? 66.920 56.610 24.905 1.00 11.58 269 MET A C 1
ATOM 1934 O O . MET A 1 269 ? 65.760 56.245 24.674 1.00 11.04 269 MET A O 1
ATOM 1939 N N . GLY A 1 270 ? 67.682 56.077 25.859 1.00 12.65 270 GLY A N 1
ATOM 1940 C CA . GLY A 1 270 ? 67.192 55.043 26.782 1.00 14.27 270 GLY A CA 1
ATOM 1941 C C . GLY A 1 270 ? 66.988 55.550 28.206 1.00 15.96 270 GLY A C 1
ATOM 1942 O O . GLY A 1 270 ? 66.550 54.805 29.084 1.00 15.32 270 GLY A O 1
ATOM 1943 N N . VAL A 1 271 ? 67.323 56.819 28.419 1.00 17.93 271 VAL A N 1
ATOM 1944 C CA . VAL A 1 271 ? 66.968 57.575 29.632 1.00 20.10 271 VAL A CA 1
ATOM 1945 C C . VAL A 1 271 ? 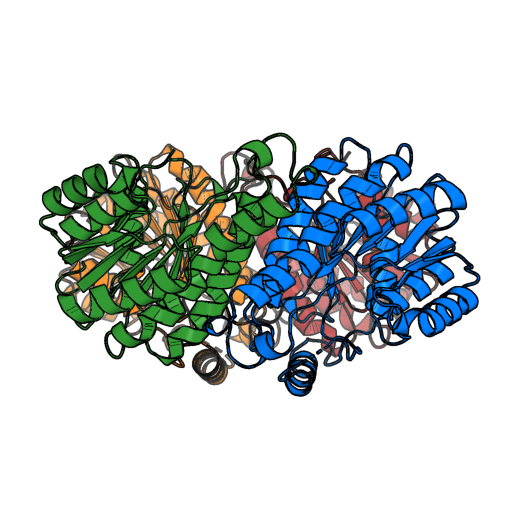66.236 58.859 29.236 1.00 21.88 271 VAL A C 1
ATOM 1946 O O . VAL A 1 271 ? 66.345 59.333 28.097 1.00 22.49 271 VAL A O 1
ATOM 1950 N N . PHE A 1 272 ? 65.505 59.433 30.189 1.00 23.11 272 PHE A N 1
ATOM 1951 C CA . PHE A 1 272 ? 64.516 60.460 29.885 1.00 23.61 272 PHE A CA 1
ATOM 1952 C C . PHE A 1 272 ? 64.561 61.620 30.896 1.00 24.76 272 PHE A C 1
ATOM 1953 O O . PHE A 1 272 ? 63.579 62.363 31.061 1.00 26.47 272 PHE A O 1
ATOM 1961 N N . GLY B 1 17 ? 59.711 22.358 41.100 1.00 20.00 17 GLY B N 1
ATOM 1962 C CA . GLY B 1 17 ? 60.481 21.236 40.595 1.00 20.00 17 GLY B CA 1
ATOM 1963 C C . GLY B 1 17 ? 60.554 21.217 39.081 1.00 20.00 17 GLY B C 1
ATOM 1964 O O . GLY B 1 17 ? 60.640 20.185 38.439 1.00 23.19 17 GLY B O 1
ATOM 1965 N N . LEU B 1 18 ? 60.479 22.432 38.484 1.00 22.65 18 LEU B N 1
ATOM 1966 C CA . LEU B 1 18 ? 60.555 22.582 37.026 1.00 21.91 18 LEU B CA 1
ATOM 1967 C C . LEU B 1 18 ? 61.888 22.163 36.439 1.00 21.04 18 LEU B C 1
ATOM 1968 O O . LEU B 1 18 ? 61.969 21.834 35.248 1.00 21.39 18 LEU B O 1
ATOM 1973 N N . LEU B 1 19 ? 62.931 22.194 37.265 1.00 20.04 19 LEU B N 1
ATOM 1974 C CA . LEU B 1 19 ? 64.266 21.791 36.833 1.00 19.34 19 LEU B CA 1
ATOM 1975 C C . LEU B 1 19 ? 64.763 20.500 37.511 1.00 20.39 19 LEU B C 1
ATOM 1976 O O . LEU B 1 19 ? 65.967 20.294 37.628 1.00 19.53 19 LEU B O 1
ATOM 1981 N N . GLU B 1 20 ? 63.838 19.634 37.946 1.00 21.28 20 GLU B N 1
ATOM 1982 C CA . GLU B 1 20 ? 64.211 18.326 38.514 1.00 22.44 20 GLU B CA 1
ATOM 1983 C C . GLU B 1 20 ? 65.097 17.552 37.559 1.00 22.06 20 GLU B C 1
ATOM 1984 O O . GLU B 1 20 ? 64.781 17.423 36.368 1.00 21.87 20 GLU B O 1
ATOM 1990 N N . GLY B 1 21 ? 66.217 17.062 38.090 1.00 21.94 21 GLY B N 1
ATOM 1991 C CA . GLY B 1 21 ? 67.162 16.264 37.310 1.00 21.73 21 GLY B CA 1
ATOM 1992 C C . GLY B 1 21 ? 67.976 17.044 36.284 1.00 21.61 21 GLY B C 1
ATOM 1993 O O . GLY B 1 21 ? 68.613 16.441 35.407 1.00 22.11 21 GLY B O 1
ATOM 1994 N N . LYS B 1 22 ? 67.941 18.375 36.365 1.00 20.28 22 LYS B N 1
ATOM 1995 C CA . LYS B 1 22 ? 68.738 19.208 35.459 1.00 19.15 22 LYS B CA 1
ATOM 1996 C C . LYS B 1 22 ? 70.031 19.617 36.140 1.00 18.02 22 LYS B C 1
ATOM 1997 O O . LYS B 1 22 ? 70.063 19.895 37.332 1.00 17.84 22 LYS B O 1
ATOM 2003 N N . ARG B 1 23 ? 71.096 19.658 35.355 1.00 17.54 23 ARG B N 1
ATOM 2004 C CA . ARG B 1 23 ? 72.385 20.115 35.841 1.00 16.71 23 ARG B CA 1
ATOM 2005 C C . ARG B 1 23 ? 72.745 21.436 35.190 1.00 15.61 23 ARG B C 1
ATOM 2006 O O . ARG B 1 23 ? 72.822 21.523 33.959 1.00 16.24 23 ARG B O 1
ATOM 2014 N N . ALA B 1 24 ? 72.991 22.438 36.024 1.00 14.72 24 ALA B N 1
ATOM 2015 C CA . ALA B 1 24 ? 73.243 23.815 35.575 1.00 14.05 24 ALA B CA 1
ATOM 2016 C C . ALA B 1 24 ? 74.583 24.375 36.050 1.00 13.32 24 ALA B C 1
ATOM 2017 O O . ALA B 1 24 ? 74.897 24.355 37.243 1.00 13.60 24 ALA B O 1
ATOM 2019 N N . LEU B 1 25 ? 75.345 24.914 35.107 1.00 12.46 25 LEU B N 1
ATOM 2020 C CA . LEU B 1 25 ? 76.555 25.651 35.417 1.00 12.12 25 LEU B CA 1
ATOM 2021 C C . LEU B 1 25 ? 76.185 27.110 35.629 1.00 11.85 25 LEU B C 1
ATOM 2022 O O . LEU B 1 25 ? 75.582 27.740 34.757 1.00 11.07 25 LEU B O 1
ATOM 2027 N N . ILE B 1 26 ? 76.571 27.633 36.779 1.00 11.47 26 ILE B N 1
ATOM 2028 C CA . ILE B 1 26 ? 76.339 29.022 37.114 1.00 12.41 26 ILE B CA 1
ATOM 2029 C C . ILE B 1 26 ? 77.646 29.784 37.062 1.00 12.70 26 ILE B C 1
ATOM 2030 O O . ILE B 1 26 ? 78.546 29.547 37.879 1.00 13.24 26 ILE B O 1
ATOM 2035 N N . THR B 1 27 ? 77.746 30.706 36.109 1.00 12.48 27 THR B N 1
ATOM 2036 C CA . THR B 1 27 ? 78.889 31.610 36.063 1.00 12.25 27 THR B CA 1
ATOM 2037 C C . THR B 1 27 ? 78.492 32.931 36.696 1.00 12.83 27 THR B C 1
ATOM 2038 O O . THR B 1 27 ? 77.304 33.250 36.770 1.00 12.34 27 THR B O 1
ATOM 2042 N N . GLY B 1 28 ? 79.485 33.690 37.175 1.00 12.83 28 GLY B N 1
ATOM 2043 C CA . GLY B 1 28 ? 79.266 35.080 37.570 1.00 12.94 28 GLY B CA 1
ATOM 2044 C C . GLY B 1 28 ? 78.835 35.365 38.997 1.00 13.34 28 GLY B C 1
ATOM 2045 O O . GLY B 1 28 ? 78.421 36.489 39.299 1.00 12.89 28 GLY B O 1
ATOM 2046 N N . VAL B 1 29 ? 78.918 34.371 39.885 1.00 14.15 29 VAL B N 1
ATOM 2047 C CA . VAL B 1 29 ? 78.614 34.635 41.293 1.00 14.66 29 VAL B CA 1
ATOM 2048 C C . VAL B 1 29 ? 79.852 35.260 41.922 1.00 16.03 29 VAL B C 1
ATOM 2049 O O . VAL B 1 29 ? 80.945 34.681 41.867 1.00 15.88 29 VAL B O 1
ATOM 2053 N N . ALA B 1 30 ? 79.671 36.446 42.499 1.00 17.47 30 ALA B N 1
ATOM 2054 C CA . ALA B 1 30 ? 80.707 37.087 43.304 1.00 19.36 30 ALA B CA 1
ATOM 2055 C C . ALA B 1 30 ? 80.275 37.144 44.767 1.00 20.55 30 ALA B C 1
ATOM 2056 O O . ALA B 1 30 ? 81.080 36.933 45.674 1.00 21.65 30 ALA B O 1
ATOM 2058 N N . ASN B 1 31 ? 78.996 37.416 44.995 1.00 21.53 31 ASN B N 1
ATOM 2059 C CA . ASN B 1 31 ? 78.449 37.435 46.342 1.00 22.66 31 ASN B CA 1
ATOM 2060 C C . ASN B 1 31 ? 76.946 37.199 46.285 1.00 22.91 31 ASN B C 1
ATOM 2061 O O . ASN B 1 31 ? 76.413 36.822 45.242 1.00 22.69 31 ASN B O 1
ATOM 2066 N N . GLU B 1 32 ? 76.264 37.459 47.394 1.00 22.53 32 GLU B N 1
ATOM 2067 C CA . GLU B 1 32 ? 74.853 37.139 47.524 1.00 23.07 32 GLU B CA 1
ATOM 2068 C C . GLU B 1 32 ? 73.949 38.181 46.829 1.00 22.12 32 GLU B C 1
ATOM 2069 O O . GLU B 1 32 ? 72.736 38.003 46.742 1.00 21.76 32 GLU B O 1
ATOM 2075 N N . ARG B 1 33 ? 74.553 39.258 46.337 1.00 21.52 33 ARG B N 1
ATOM 2076 C CA . ARG B 1 33 ? 73.831 40.306 45.609 1.00 21.01 33 ARG B CA 1
ATOM 2077 C C . ARG B 1 33 ? 73.921 40.124 44.091 1.00 19.59 33 ARG B C 1
ATOM 2078 O O . ARG B 1 33 ? 73.211 40.796 43.346 1.00 19.11 33 ARG B O 1
ATOM 2086 N N . SER B 1 34 ? 74.797 39.221 43.648 1.00 18.23 34 SER B N 1
ATOM 2087 C CA . SER B 1 34 ? 75.013 38.939 42.224 1.00 16.74 34 SER B CA 1
ATOM 2088 C C . SER B 1 34 ? 73.740 38.447 41.549 1.00 15.82 34 SER B C 1
ATOM 2089 O O . SER B 1 34 ? 72.969 37.691 42.133 1.00 14.21 34 SER B O 1
ATOM 2092 N N . ILE B 1 35 ? 73.520 38.863 40.309 1.00 14.71 35 ILE B N 1
ATOM 2093 C CA . ILE B 1 35 ? 72.377 38.349 39.564 1.00 13.94 35 ILE B CA 1
ATOM 2094 C C . ILE B 1 35 ? 72.430 36.820 39.487 1.00 13.72 35 ILE B C 1
ATOM 2095 O O . ILE B 1 35 ? 71.398 36.158 39.614 1.00 13.88 35 ILE B O 1
ATOM 2100 N N . ALA B 1 36 ? 73.634 36.271 39.306 1.00 13.31 36 ALA B N 1
ATOM 2101 C CA . ALA B 1 36 ? 73.820 34.823 39.220 1.00 13.40 36 ALA B CA 1
ATOM 2102 C C . ALA B 1 36 ? 73.419 34.095 40.507 1.00 13.28 36 ALA B C 1
ATOM 2103 O O . ALA B 1 36 ? 72.997 32.936 40.455 1.00 13.08 36 ALA B O 1
ATOM 2105 N N . TYR B 1 37 ? 73.553 34.769 41.648 1.00 13.65 37 TYR B N 1
ATOM 2106 C CA . TYR B 1 37 ? 73.095 34.224 42.931 1.00 14.13 37 TYR B CA 1
ATOM 2107 C C . TYR B 1 37 ? 71.575 34.066 42.955 1.00 13.79 37 TYR B C 1
ATOM 2108 O O . TYR B 1 37 ? 71.057 33.029 43.396 1.00 13.86 37 TYR B O 1
ATOM 2117 N N . GLY B 1 38 ? 70.866 35.089 42.470 1.00 13.05 38 GLY B N 1
ATOM 2118 C CA . GLY B 1 38 ? 69.414 35.007 42.282 1.00 12.33 38 GLY B CA 1
ATOM 2119 C C . GLY B 1 38 ? 69.012 33.838 41.393 1.00 12.62 38 GLY B C 1
ATOM 2120 O O . GLY B 1 38 ? 68.057 33.087 41.702 1.00 12.67 38 GLY B O 1
ATOM 2121 N N . ILE B 1 39 ? 69.741 33.669 40.288 1.00 11.69 39 ILE B N 1
ATOM 2122 C CA . ILE B 1 39 ? 69.493 32.540 39.396 1.00 12.06 39 ILE B CA 1
ATOM 2123 C C . ILE B 1 39 ? 69.742 31.193 40.098 1.00 12.18 39 ILE B C 1
ATOM 2124 O O . ILE B 1 39 ? 68.904 30.286 40.019 1.00 12.18 39 ILE B O 1
ATOM 2129 N N . ALA B 1 40 ? 70.874 31.073 40.787 1.00 12.62 40 ALA B N 1
ATOM 2130 C CA . ALA B 1 40 ? 71.179 29.864 41.570 1.00 13.32 40 ALA B CA 1
ATOM 2131 C C . ALA B 1 40 ? 70.070 29.553 42.582 1.00 13.60 40 ALA B C 1
ATOM 2132 O O . ALA B 1 40 ? 69.631 28.406 42.691 1.00 14.08 40 ALA B O 1
ATOM 2134 N N . LYS B 1 41 ? 69.619 30.579 43.304 1.00 14.81 41 LYS B N 1
ATOM 2135 C CA . LYS B 1 41 ? 68.554 30.443 44.305 1.00 15.78 41 LYS B CA 1
ATOM 2136 C C . LYS B 1 41 ? 67.263 29.864 43.702 1.00 15.61 41 LYS B C 1
ATOM 2137 O O . LYS B 1 41 ? 66.746 28.856 44.199 1.00 15.47 41 LYS B O 1
ATOM 2143 N N . SER B 1 42 ? 66.758 30.478 42.626 1.00 14.81 42 SER B N 1
ATOM 2144 C CA . SER B 1 42 ? 65.579 29.948 41.917 1.00 14.32 42 SER B CA 1
ATOM 2145 C C . SER B 1 42 ? 65.788 28.524 41.350 1.00 13.95 42 SER B C 1
ATOM 2146 O O . SER B 1 42 ? 64.888 27.677 41.425 1.00 13.84 42 SER B O 1
ATOM 2149 N N . PHE B 1 43 ? 66.975 28.269 40.795 1.00 13.27 43 PHE B N 1
ATOM 2150 C CA . PHE B 1 43 ? 67.316 26.970 40.209 1.00 13.07 43 PHE B CA 1
ATOM 2151 C C . PHE B 1 43 ? 67.329 25.893 41.296 1.00 13.99 43 PHE B C 1
ATOM 2152 O O . PHE B 1 43 ? 66.840 24.781 41.075 1.00 13.58 43 PHE B O 1
ATOM 2160 N N . HIS B 1 44 ? 67.907 26.234 42.449 1.00 14.28 44 HIS B N 1
ATOM 2161 C CA . HIS B 1 44 ? 67.939 25.330 43.595 1.00 15.94 44 HIS B CA 1
ATOM 2162 C C . HIS B 1 44 ? 66.528 24.973 44.083 1.00 16.48 44 HIS B C 1
ATOM 2163 O O . HIS B 1 44 ? 66.203 23.788 44.225 1.00 17.20 44 HIS B O 1
ATOM 2170 N N . ARG B 1 45 ? 65.712 26.002 44.337 1.00 17.10 45 ARG B N 1
ATOM 2171 C CA . ARG B 1 45 ? 64.301 25.837 44.700 1.00 17.35 45 ARG B CA 1
ATOM 2172 C C . ARG B 1 45 ? 63.609 24.863 43.755 1.00 17.69 45 ARG B C 1
ATOM 2173 O O . ARG B 1 45 ? 62.823 24.007 44.194 1.00 18.06 45 ARG B O 1
ATOM 2181 N N . GLU B 1 46 ? 63.908 24.989 42.463 1.00 16.96 46 GLU B N 1
ATOM 2182 C CA . GLU B 1 46 ? 63.250 24.191 41.444 1.00 16.59 46 GLU B CA 1
ATOM 2183 C C . GLU B 1 46 ? 63.923 22.856 41.120 1.00 16.53 46 GLU B C 1
ATOM 2184 O O . GLU B 1 46 ? 63.536 22.203 40.175 1.00 16.50 46 GLU B O 1
ATOM 2190 N N . GLY B 1 47 ? 64.909 22.442 41.917 1.00 17.33 47 GLY B N 1
ATOM 2191 C CA . GLY B 1 47 ? 65.417 21.057 41.841 1.00 17.15 47 GLY B CA 1
ATOM 2192 C C . GLY B 1 47 ? 66.637 20.825 40.970 1.00 17.46 47 GLY B C 1
ATOM 2193 O O . GLY B 1 47 ? 67.045 19.679 40.756 1.00 17.18 47 GLY B O 1
ATOM 2194 N N . ALA B 1 48 ? 67.221 21.907 40.453 1.00 16.84 48 ALA B N 1
ATOM 2195 C CA . ALA B 1 48 ? 68.472 21.803 39.704 1.00 17.17 48 ALA B CA 1
ATOM 2196 C C . ALA B 1 48 ? 69.671 21.440 40.592 1.00 17.00 48 ALA B C 1
ATOM 2197 O O . ALA B 1 48 ? 69.754 21.874 41.739 1.00 16.87 48 ALA B O 1
ATOM 2199 N N . GLN B 1 49 ? 70.573 20.623 40.048 1.00 17.65 49 GLN B N 1
ATOM 2200 C CA . GLN B 1 49 ? 71.924 20.423 40.619 1.00 18.79 49 GLN B CA 1
ATOM 2201 C C . GLN B 1 49 ? 72.835 21.535 40.087 1.00 17.27 49 GLN B C 1
ATOM 2202 O O . GLN B 1 49 ? 72.760 21.887 38.918 1.00 17.04 49 GLN B O 1
ATOM 2208 N N . LEU B 1 50 ? 73.698 22.085 40.933 1.00 16.35 50 LEU B N 1
ATOM 2209 C CA . LEU B 1 50 ? 74.488 23.245 40.527 1.00 15.54 50 LEU B CA 1
ATOM 2210 C C . LEU B 1 50 ? 76.007 23.038 40.577 1.00 15.39 50 LEU B C 1
ATOM 2211 O O . LEU B 1 50 ? 76.523 22.319 41.441 1.00 14.32 50 LEU B O 1
ATOM 2216 N N . ALA B 1 51 ? 76.695 23.682 39.633 1.00 14.92 51 ALA B N 1
ATOM 2217 C CA . ALA B 1 51 ? 78.146 23.885 39.664 1.00 14.78 51 ALA B CA 1
ATOM 2218 C C . ALA B 1 51 ? 78.439 25.376 39.409 1.00 15.13 51 ALA B C 1
ATOM 2219 O O . ALA B 1 51 ? 77.704 26.048 38.684 1.00 14.93 51 ALA B O 1
ATOM 2221 N N . PHE B 1 52 ? 79.501 25.888 40.020 1.00 15.25 52 PHE B N 1
ATOM 2222 C CA . PHE B 1 52 ? 79.823 27.315 39.979 1.00 15.38 52 PHE B CA 1
ATOM 2223 C C . PHE B 1 52 ? 81.247 27.546 39.492 1.00 15.90 52 PHE B C 1
ATOM 2224 O O . PHE B 1 52 ? 82.164 26.787 39.840 1.00 15.73 52 PHE B O 1
ATOM 2232 N N . THR B 1 53 ? 81.435 28.598 38.694 1.00 15.69 53 THR B N 1
ATOM 2233 C CA . THR B 1 53 ? 82.774 29.137 38.455 1.00 15.44 53 THR B CA 1
ATOM 2234 C C . THR B 1 53 ? 83.025 30.308 39.409 1.00 15.94 53 THR B C 1
ATOM 2235 O O . THR B 1 53 ? 82.083 30.957 39.886 1.00 15.78 53 THR B O 1
ATOM 2239 N N . TYR B 1 54 ? 84.290 30.566 39.709 1.00 16.99 54 TYR B N 1
ATOM 2240 C CA . TYR B 1 54 ? 84.680 31.848 40.296 1.00 18.36 54 TYR B CA 1
ATOM 2241 C C . TYR B 1 54 ? 85.802 32.453 39.459 1.00 18.80 54 TYR B C 1
ATOM 2242 O O . TYR B 1 54 ? 86.687 31.745 38.976 1.00 18.40 54 TYR B O 1
ATOM 2251 N N . ALA B 1 55 ? 85.731 33.765 39.271 1.00 19.83 55 ALA B N 1
ATOM 2252 C CA . ALA B 1 55 ? 86.559 34.462 38.289 1.00 21.30 55 ALA B CA 1
ATOM 2253 C C . ALA B 1 55 ? 88.012 34.646 38.727 1.00 22.57 55 ALA B C 1
ATOM 2254 O O . ALA B 1 55 ? 88.921 34.567 37.898 1.00 22.81 55 ALA B O 1
ATOM 2256 N N . THR B 1 56 ? 88.216 34.912 40.019 1.00 24.07 56 THR B N 1
ATOM 2257 C CA . THR B 1 56 ? 89.533 35.279 40.547 1.00 26.04 56 THR B CA 1
ATOM 2258 C C . THR B 1 56 ? 89.808 34.561 41.866 1.00 27.04 56 THR B C 1
ATOM 2259 O O . THR B 1 56 ? 88.866 34.280 42.616 1.00 26.71 56 THR B O 1
ATOM 2263 N N . PRO B 1 57 ? 91.096 34.268 42.165 1.00 27.93 57 PRO B N 1
ATOM 2264 C CA . PRO B 1 57 ? 91.397 33.517 43.395 1.00 28.84 57 PRO B CA 1
ATOM 2265 C C . PRO B 1 57 ? 90.792 34.108 44.666 1.00 29.37 57 PRO B C 1
ATOM 2266 O O . PRO B 1 57 ? 90.439 33.355 45.567 1.00 29.99 57 PRO B O 1
ATOM 2270 N N . LYS B 1 58 ? 90.630 35.431 44.715 1.00 30.26 58 LYS B N 1
ATOM 2271 C CA . LYS B 1 58 ? 90.040 36.105 45.877 1.00 31.19 58 LYS B CA 1
ATOM 2272 C C . LYS B 1 58 ? 88.585 35.709 46.164 1.00 31.24 58 LYS B C 1
ATOM 2273 O O . LYS B 1 58 ? 88.146 35.751 47.320 1.00 31.58 58 LYS B O 1
ATOM 2279 N N . LEU B 1 59 ? 87.842 35.343 45.121 1.00 30.76 59 LEU B N 1
ATOM 2280 C CA . LEU B 1 59 ? 86.428 34.976 45.267 1.00 30.07 59 LEU B CA 1
ATOM 2281 C C . LEU B 1 59 ? 86.190 33.522 45.691 1.00 29.94 59 LEU B C 1
ATOM 2282 O O . LEU B 1 59 ? 85.061 33.168 46.063 1.00 29.60 59 LEU B O 1
ATOM 2287 N N . GLU B 1 60 ? 87.237 32.691 45.652 1.00 29.68 60 GLU B N 1
ATOM 2288 C CA . GLU B 1 60 ? 87.095 31.251 45.925 1.00 29.76 60 GLU B CA 1
ATOM 2289 C C . GLU B 1 60 ? 86.297 30.949 47.191 1.00 29.65 60 GLU B C 1
ATOM 2290 O O . GLU B 1 60 ? 85.334 30.180 47.148 1.00 29.14 60 GLU B O 1
ATOM 2296 N N . LYS B 1 61 ? 86.706 31.569 48.297 1.00 29.56 61 LYS B N 1
ATOM 2297 C CA . LYS B 1 61 ? 86.119 31.316 49.608 1.00 29.85 61 LYS B CA 1
ATOM 2298 C C . LYS B 1 61 ? 84.610 31.548 49.613 1.00 29.07 61 LYS B C 1
ATOM 2299 O O . LYS B 1 61 ? 83.847 30.642 49.958 1.00 29.23 61 LYS B O 1
ATOM 2305 N N . ARG B 1 62 ? 84.172 32.742 49.217 1.00 28.42 62 ARG B N 1
ATOM 2306 C CA . ARG B 1 62 ? 82.742 33.044 49.312 1.00 27.75 62 ARG B CA 1
ATOM 2307 C C . ARG B 1 62 ? 81.881 32.300 48.300 1.00 26.32 62 ARG B C 1
ATOM 2308 O O . ARG B 1 62 ? 80.748 31.929 48.620 1.00 25.64 62 ARG B O 1
ATOM 2316 N N . VAL B 1 63 ? 82.420 32.045 47.111 1.00 24.67 63 VAL B N 1
ATOM 2317 C CA . VAL B 1 63 ? 81.702 31.218 46.131 1.00 23.95 63 VAL B CA 1
ATOM 2318 C C . VAL B 1 63 ? 81.549 29.770 46.627 1.00 23.54 63 VAL B C 1
ATOM 2319 O O . VAL B 1 63 ? 80.501 29.153 46.444 1.00 22.71 63 VAL B O 1
ATOM 2323 N N . ARG B 1 64 ? 82.593 29.230 47.251 1.00 23.54 64 ARG B N 1
ATOM 2324 C CA . ARG B 1 64 ? 82.506 27.885 47.835 1.00 24.15 64 ARG B CA 1
ATOM 2325 C C . ARG B 1 64 ? 81.470 27.852 48.958 1.00 23.67 64 ARG B C 1
ATOM 2326 O O . ARG B 1 64 ? 80.678 26.922 49.041 1.00 24.05 64 ARG B O 1
ATOM 2334 N N . GLU B 1 65 ? 81.468 28.882 49.799 1.00 23.92 65 GLU B N 1
ATOM 2335 C CA . GLU B 1 65 ? 80.468 29.022 50.863 1.00 24.63 65 GLU B CA 1
ATOM 2336 C C . GLU B 1 65 ? 79.048 29.134 50.302 1.00 23.83 65 GLU B C 1
ATOM 2337 O O . GLU B 1 65 ? 78.116 28.549 50.852 1.00 23.25 65 GLU B O 1
ATOM 2343 N N . ILE B 1 66 ? 78.894 29.876 49.205 1.00 23.28 66 ILE B N 1
ATOM 2344 C CA . ILE B 1 66 ? 77.591 30.022 48.549 1.00 22.90 66 ILE B CA 1
ATOM 2345 C C . ILE B 1 66 ? 77.098 28.703 47.966 1.00 22.54 66 ILE B C 1
ATOM 2346 O O . ILE B 1 66 ? 75.938 28.330 48.174 1.00 22.80 66 ILE B O 1
ATOM 2351 N N . ALA B 1 67 ? 77.981 27.999 47.259 1.00 22.42 67 ALA B N 1
ATOM 2352 C CA . ALA B 1 67 ? 77.676 26.682 46.714 1.00 23.03 67 ALA B CA 1
ATOM 2353 C C . ALA B 1 67 ? 77.235 25.714 47.810 1.00 23.76 67 ALA B C 1
ATOM 2354 O O . ALA B 1 67 ? 76.237 25.012 47.652 1.00 23.61 67 ALA B O 1
ATOM 2356 N N . LYS B 1 68 ? 77.986 25.694 48.915 1.00 24.91 68 LYS B N 1
ATOM 2357 C CA . LYS B 1 68 ? 77.681 24.838 50.079 1.00 26.20 68 LYS B CA 1
ATOM 2358 C C . LYS B 1 68 ? 76.256 25.082 50.578 1.00 25.95 68 LYS B C 1
ATOM 2359 O O . LYS B 1 68 ? 75.500 24.134 50.791 1.00 26.33 68 LYS B O 1
ATOM 2365 N N . GLY B 1 69 ? 75.890 26.353 50.721 1.00 26.08 69 GLY B N 1
ATOM 2366 C CA . GLY B 1 69 ? 74.530 26.750 51.078 1.00 25.87 69 GLY B CA 1
ATOM 2367 C C . GLY B 1 69 ? 73.428 26.189 50.192 1.00 25.90 69 GLY B C 1
ATOM 2368 O O . GLY B 1 69 ? 72.284 26.050 50.641 1.00 26.17 69 GLY B O 1
ATOM 2369 N N . PHE B 1 70 ? 73.766 25.870 48.937 1.00 25.53 70 PHE B N 1
ATOM 2370 C CA . PHE B 1 70 ? 72.825 25.271 47.986 1.00 24.87 70 PHE B CA 1
ATOM 2371 C C . PHE B 1 70 ? 72.989 23.761 47.891 1.00 24.96 70 PHE B C 1
ATOM 2372 O O . PHE B 1 70 ? 72.328 23.120 47.076 1.00 25.56 70 PHE B O 1
ATOM 2380 N N . GLY B 1 71 ? 73.873 23.188 48.708 1.00 24.77 71 GLY B N 1
ATOM 2381 C CA . GLY B 1 71 ? 74.134 21.747 48.672 1.00 24.20 71 GLY B CA 1
ATOM 2382 C C . GLY B 1 71 ? 75.078 21.299 47.562 1.00 24.01 71 GLY B C 1
ATOM 2383 O O . GLY B 1 71 ? 75.117 20.116 47.213 1.00 23.70 71 GLY B O 1
ATOM 2384 N N . SER B 1 72 ? 75.852 22.242 47.020 1.00 24.03 72 SER B N 1
ATOM 2385 C CA . SER B 1 72 ? 76.794 21.954 45.935 1.00 23.81 72 SER B CA 1
ATOM 2386 C C . SER B 1 72 ? 78.223 21.913 46.431 1.00 24.05 72 SER B C 1
ATOM 2387 O O . SER B 1 72 ? 78.631 22.766 47.218 1.00 24.20 72 SER B O 1
ATOM 2390 N N . ASP B 1 73 ? 78.988 20.940 45.944 1.00 24.13 73 ASP B N 1
ATOM 2391 C CA . ASP B 1 73 ? 80.425 20.902 46.195 1.00 24.56 73 ASP B CA 1
ATOM 2392 C C . ASP B 1 73 ? 81.258 21.248 44.946 1.00 23.66 73 ASP B C 1
ATOM 2393 O O . ASP B 1 73 ? 82.486 21.116 44.947 1.00 23.72 73 ASP B O 1
ATOM 2398 N N . LEU B 1 74 ? 80.596 21.721 43.891 1.00 21.95 74 LEU B N 1
ATOM 2399 C CA . LEU B 1 74 ? 81.261 21.867 42.603 1.00 20.38 74 LEU B CA 1
ATOM 2400 C C . LEU B 1 74 ? 81.550 23.322 42.286 1.00 19.61 74 LEU B C 1
ATOM 2401 O O . LEU B 1 74 ? 80.675 24.060 41.834 1.00 18.77 74 LEU B O 1
ATOM 2406 N N . VAL B 1 75 ? 82.790 23.726 42.548 1.00 18.80 75 VAL B N 1
ATOM 2407 C CA . VAL B 1 75 ? 83.216 25.110 42.376 1.00 18.33 75 VAL B CA 1
ATOM 2408 C C . VAL B 1 75 ? 84.592 25.022 41.744 1.00 18.62 75 VAL B C 1
ATOM 2409 O O . VAL B 1 75 ? 85.422 24.208 42.178 1.00 18.09 75 VAL B O 1
ATOM 2413 N N . VAL B 1 76 ? 84.831 25.832 40.712 1.00 17.83 76 VAL B N 1
ATOM 2414 C CA . VAL B 1 76 ? 86.093 25.782 39.980 1.00 17.84 76 VAL B CA 1
ATOM 2415 C C . VAL B 1 76 ? 86.465 27.187 39.477 1.00 17.64 76 VAL B C 1
ATOM 2416 O O . VAL B 1 76 ? 85.592 27.971 39.099 1.00 16.83 76 VAL B O 1
ATOM 2420 N N . LYS B 1 77 ? 87.758 27.499 39.510 1.00 17.26 77 LYS B N 1
ATOM 2421 C CA . LYS B 1 77 ? 88.258 28.787 39.037 1.00 17.23 77 LYS B CA 1
ATOM 2422 C C . LYS B 1 77 ? 88.144 28.783 37.524 1.00 16.77 77 LYS B C 1
ATOM 2423 O O . LYS B 1 77 ? 88.504 27.801 36.877 1.00 17.06 77 LYS B O 1
ATOM 2429 N N . CYS B 1 78 ? 87.618 29.864 36.958 1.00 15.89 78 CYS B N 1
ATOM 2430 C CA . CYS B 1 78 ? 87.579 30.005 35.509 1.00 15.20 78 CYS B CA 1
ATOM 2431 C C . CYS B 1 78 ? 87.631 31.483 35.154 1.00 15.03 78 CYS B C 1
ATOM 2432 O O . CYS B 1 78 ? 86.658 32.228 35.367 1.00 14.10 78 CYS B O 1
ATOM 2435 N N . ASP B 1 79 ? 88.789 31.904 34.660 1.00 14.37 79 ASP B N 1
ATOM 2436 C CA . ASP B 1 79 ? 88.950 33.239 34.100 1.00 14.29 79 ASP B CA 1
ATOM 2437 C C . ASP B 1 79 ? 88.666 33.104 32.603 1.00 13.81 79 ASP B C 1
ATOM 2438 O O . ASP B 1 79 ? 89.479 32.548 31.873 1.00 13.79 79 ASP B O 1
ATOM 2443 N N . VAL B 1 80 ? 87.525 33.627 32.143 1.00 13.47 80 VAL B N 1
ATOM 2444 C CA . VAL B 1 80 ? 87.081 33.401 30.745 1.00 13.58 80 VAL B CA 1
ATOM 2445 C C . VAL B 1 80 ? 87.938 34.093 29.661 1.00 13.68 80 VAL B C 1
ATOM 2446 O O . VAL B 1 80 ? 87.774 33.834 28.465 1.00 14.32 80 VAL B O 1
ATOM 2450 N N . SER B 1 81 ? 88.844 34.962 30.083 1.00 14.08 81 SER B N 1
ATOM 2451 C CA . SER B 1 81 ? 89.832 35.525 29.172 1.00 14.77 81 SER B CA 1
ATOM 2452 C C . SER B 1 81 ? 90.861 34.481 28.748 1.00 14.82 81 SER B C 1
ATOM 2453 O O . SER B 1 81 ? 91.610 34.694 27.796 1.00 15.23 81 SER B O 1
ATOM 2456 N N . LEU B 1 82 ? 90.875 33.345 29.442 1.00 14.83 82 LEU B N 1
ATOM 2457 C CA . LEU B 1 82 ? 91.881 32.310 29.209 1.00 15.15 82 LEU B CA 1
ATOM 2458 C C . LEU B 1 82 ? 91.301 31.053 28.562 1.00 15.57 82 LEU B C 1
ATOM 2459 O O . LEU B 1 82 ? 90.420 30.383 29.134 1.00 15.47 82 LEU B O 1
ATOM 2464 N N . ASP B 1 83 ? 91.813 30.720 27.380 1.00 15.78 83 ASP B N 1
ATOM 2465 C CA . ASP B 1 83 ? 91.429 29.497 26.693 1.00 16.55 83 ASP B CA 1
ATOM 2466 C C . ASP B 1 83 ? 91.618 28.245 27.558 1.00 16.77 83 ASP B C 1
ATOM 2467 O O . ASP B 1 83 ? 90.796 27.320 27.509 1.00 16.21 83 ASP B O 1
ATOM 2472 N N . GLU B 1 84 ? 92.703 28.224 28.331 1.00 16.71 84 GLU B N 1
ATOM 2473 C CA . GLU B 1 84 ? 93.040 27.064 29.164 1.00 17.58 84 GLU B CA 1
ATOM 2474 C C . GLU B 1 84 ? 92.061 26.876 30.324 1.00 16.95 84 GLU B C 1
ATOM 2475 O O . GLU B 1 84 ? 91.767 25.736 30.712 1.00 16.83 84 GLU B O 1
ATOM 2481 N N . ASP B 1 85 ? 91.574 27.989 30.870 1.00 16.55 85 ASP B N 1
ATOM 2482 C CA . ASP B 1 85 ? 90.556 27.960 31.927 1.00 16.37 85 ASP B CA 1
ATOM 2483 C C . ASP B 1 85 ? 89.217 27.414 31.420 1.00 16.41 85 ASP B C 1
ATOM 2484 O O . ASP B 1 85 ? 88.511 26.719 32.162 1.00 16.23 85 ASP B O 1
ATOM 2489 N N . ILE B 1 86 ? 88.869 27.731 30.172 1.00 16.29 86 ILE B N 1
ATOM 2490 C CA . ILE B 1 86 ? 87.647 27.198 29.551 1.00 16.78 86 ILE B CA 1
ATOM 2491 C C . ILE B 1 86 ? 87.786 25.691 29.284 1.00 17.12 86 ILE B C 1
ATOM 2492 O O . ILE B 1 86 ? 86.874 24.909 29.583 1.00 16.46 86 ILE B O 1
ATOM 2497 N N . LYS B 1 87 ? 88.922 25.291 28.716 1.00 17.52 87 LYS B N 1
ATOM 2498 C CA . LYS B 1 87 ? 89.253 23.877 28.564 1.00 18.74 87 LYS B CA 1
ATOM 2499 C C . LYS B 1 87 ? 89.219 23.116 29.912 1.00 17.99 87 LYS B C 1
ATOM 2500 O O . LYS B 1 87 ? 88.641 22.028 30.003 1.00 18.08 87 LYS B O 1
ATOM 2506 N N . ASN B 1 88 ? 89.816 23.688 30.950 1.00 17.65 88 ASN B N 1
ATOM 2507 C CA . ASN B 1 88 ? 89.819 23.054 32.276 1.00 18.13 88 ASN B CA 1
ATOM 2508 C C . ASN B 1 88 ? 88.436 22.994 32.938 1.00 17.61 88 ASN B C 1
ATOM 2509 O O . ASN B 1 88 ? 88.140 22.070 33.701 1.00 17.29 88 ASN B O 1
ATOM 2514 N N . LEU B 1 89 ? 87.594 23.977 32.621 1.00 16.82 89 LEU B N 1
ATOM 2515 C CA . LEU B 1 89 ? 86.202 23.959 33.039 1.00 15.80 89 LEU B CA 1
ATOM 2516 C C . LEU B 1 89 ? 85.480 22.744 32.447 1.00 15.83 89 LEU B C 1
ATOM 2517 O O . LEU B 1 89 ? 84.774 22.044 33.156 1.00 15.64 89 LEU B O 1
ATOM 2522 N N . LYS B 1 90 ? 85.659 22.512 31.150 1.00 16.16 90 LYS B N 1
ATOM 2523 C CA . LYS B 1 90 ? 85.095 21.348 30.486 1.00 16.96 90 LYS B CA 1
ATOM 2524 C C . LYS B 1 90 ? 85.576 20.051 31.132 1.00 17.29 90 LYS B C 1
ATOM 2525 O O . LYS B 1 90 ? 84.781 19.150 31.409 1.00 17.20 90 LYS B O 1
ATOM 2531 N N . LYS B 1 91 ? 86.886 19.959 31.351 1.00 17.78 91 LYS B N 1
ATOM 2532 C CA . LYS B 1 91 ? 87.495 18.804 32.028 1.00 18.26 91 LYS B CA 1
ATOM 2533 C C . LYS B 1 91 ? 86.910 18.572 33.416 1.00 17.91 91 LYS B C 1
ATOM 2534 O O . LYS B 1 91 ? 86.606 17.436 33.777 1.00 18.22 91 LYS B O 1
ATOM 2540 N N . PHE B 1 92 ? 86.743 19.647 34.183 1.00 17.66 92 PHE B N 1
ATOM 2541 C CA . PHE B 1 92 ? 86.093 19.593 35.497 1.00 17.57 92 PHE B CA 1
ATOM 2542 C C . PHE B 1 92 ? 84.654 19.043 35.437 1.00 17.97 92 PHE B C 1
ATOM 2543 O O . PHE B 1 92 ? 84.300 18.178 36.231 1.00 17.80 92 PHE B O 1
ATOM 2551 N N . LEU B 1 93 ? 83.833 19.560 34.516 1.00 17.92 93 LEU B N 1
ATOM 2552 C CA . LEU B 1 93 ? 82.446 19.090 34.358 1.00 18.08 93 LEU B CA 1
ATOM 2553 C C . LEU B 1 93 ? 82.362 17.668 33.795 1.00 17.98 93 LEU B C 1
ATOM 2554 O O . LEU B 1 93 ? 81.460 16.916 34.162 1.00 18.93 93 LEU B O 1
ATOM 2559 N N . GLU B 1 94 ? 83.293 17.302 32.920 1.00 17.98 94 GLU B N 1
ATOM 2560 C CA . GLU B 1 94 ? 83.392 15.922 32.426 1.00 18.43 94 GLU B CA 1
ATOM 2561 C C . GLU B 1 94 ? 83.629 14.933 33.588 1.00 18.23 94 GLU B C 1
ATOM 2562 O O . GLU B 1 94 ? 83.071 13.830 33.601 1.00 18.42 94 GLU B O 1
ATOM 2568 N N . GLU B 1 95 ? 84.430 15.346 34.570 1.00 17.99 95 GLU B N 1
ATOM 2569 C CA . GLU B 1 95 ? 84.794 14.468 35.702 1.00 18.51 95 GLU B CA 1
ATOM 2570 C C . GLU B 1 95 ? 83.726 14.384 36.779 1.00 17.89 95 GLU B C 1
ATOM 2571 O O . GLU B 1 95 ? 83.590 13.361 37.465 1.00 17.43 95 GLU B O 1
ATOM 2577 N N . ASN B 1 96 ? 82.988 15.474 36.950 1.00 17.08 96 ASN B N 1
ATOM 2578 C CA . ASN B 1 96 ? 82.064 15.590 38.058 1.00 16.94 96 ASN B CA 1
ATOM 2579 C C . ASN B 1 96 ? 80.603 15.402 37.688 1.00 16.58 96 ASN B C 1
ATOM 2580 O O . ASN B 1 96 ? 79.772 15.166 38.565 1.00 16.82 96 ASN B O 1
ATOM 2585 N N . TRP B 1 97 ? 80.300 15.479 36.393 1.00 16.56 97 TRP B N 1
ATOM 2586 C CA . TRP B 1 97 ? 78.926 15.326 35.900 1.00 16.76 97 TRP B CA 1
ATOM 2587 C C . TRP B 1 97 ? 78.836 14.439 34.660 1.00 17.48 97 TRP B C 1
ATOM 2588 O O . TRP B 1 97 ? 78.013 13.522 34.599 1.00 17.13 97 TRP B O 1
ATOM 2599 N N . GLY B 1 98 ? 79.660 14.731 33.661 1.00 18.41 98 GLY B N 1
ATOM 2600 C CA . GLY B 1 98 ? 79.668 13.946 32.422 1.00 20.36 98 GLY B CA 1
ATOM 2601 C C . GLY B 1 98 ? 78.457 14.178 31.515 1.00 21.15 98 GLY B C 1
ATOM 2602 O O . GLY B 1 98 ? 78.320 13.528 30.483 1.00 21.79 98 GLY B O 1
ATOM 2603 N N . SER B 1 99 ? 77.555 15.066 31.940 1.00 21.56 99 SER B N 1
ATOM 2604 C CA . SER B 1 99 ? 76.496 15.623 31.106 1.00 20.61 99 SER B CA 1
ATOM 2605 C C . SER B 1 99 ? 76.041 16.924 31.744 1.00 19.93 99 SER B C 1
ATOM 2606 O O . SER B 1 99 ? 76.193 17.123 32.956 1.00 20.37 99 SER B O 1
ATOM 2609 N N . LEU B 1 100 ? 75.450 17.790 30.929 1.00 18.08 100 LEU B N 1
ATOM 2610 C CA . LEU B 1 100 ? 75.098 19.132 31.357 1.00 17.07 100 LEU B CA 1
ATOM 2611 C C . LEU B 1 100 ? 73.811 19.534 30.640 1.00 16.02 100 LEU B C 1
ATOM 2612 O O . LEU B 1 100 ? 73.616 19.188 29.475 1.00 15.94 100 LEU B O 1
ATOM 2617 N N . ASP B 1 101 ? 72.930 20.225 31.354 1.00 15.06 101 ASP B N 1
ATOM 2618 C CA . ASP B 1 101 ? 71.661 20.697 30.795 1.00 14.58 101 ASP B CA 1
ATOM 2619 C C . ASP B 1 101 ? 71.641 22.198 30.515 1.00 13.95 101 ASP B C 1
ATOM 2620 O O . ASP B 1 101 ? 71.101 22.637 29.489 1.00 14.41 101 ASP B O 1
ATOM 2625 N N . ILE B 1 102 ? 72.212 22.976 31.431 1.00 13.22 102 ILE B N 1
ATOM 2626 C CA . ILE B 1 102 ? 72.038 24.436 31.426 1.00 12.39 102 ILE B CA 1
ATOM 2627 C C . ILE B 1 102 ? 73.359 25.180 31.634 1.00 11.90 102 ILE B C 1
ATOM 2628 O O . ILE B 1 102 ? 74.163 24.816 32.486 1.00 12.30 102 ILE B O 1
ATOM 2633 N N . ILE B 1 103 ? 73.568 26.230 30.851 1.00 11.90 103 ILE B N 1
ATOM 2634 C CA . ILE B 1 103 ? 74.636 27.186 31.130 1.00 11.18 103 ILE B CA 1
ATOM 2635 C C . ILE B 1 103 ? 74.008 28.534 31.440 1.00 10.73 103 ILE B C 1
ATOM 2636 O O . ILE B 1 103 ? 73.231 29.067 30.643 1.00 10.65 103 ILE B O 1
ATOM 2641 N N . VAL B 1 104 ? 74.336 29.074 32.605 1.00 10.52 104 VAL B N 1
ATOM 2642 C CA . VAL B 1 104 ? 73.979 30.439 32.952 1.00 10.02 104 VAL B CA 1
ATOM 2643 C C . VAL B 1 104 ? 75.221 31.308 32.738 1.00 10.47 104 VAL B C 1
ATOM 2644 O O . VAL B 1 104 ? 76.235 31.151 33.428 1.00 10.43 104 VAL B O 1
ATOM 2648 N N . HIS B 1 105 ? 75.155 32.175 31.728 1.00 10.17 105 HIS B N 1
ATOM 2649 C CA . HIS B 1 105 ? 76.255 33.081 31.402 1.00 10.50 105 HIS B CA 1
ATOM 2650 C C . HIS B 1 105 ? 75.942 34.472 31.998 1.00 11.13 105 HIS B C 1
ATOM 2651 O O . HIS B 1 105 ? 75.093 35.212 31.485 1.00 10.40 105 HIS B O 1
ATOM 2658 N N . SER B 1 106 ? 76.597 34.799 33.105 1.00 11.31 106 SER B N 1
ATOM 2659 C CA . SER B 1 106 ? 76.384 36.082 33.777 1.00 12.82 106 SER B CA 1
ATOM 2660 C C . SER B 1 106 ? 77.746 36.752 33.964 1.00 13.09 106 SER B C 1
ATOM 2661 O O . SER B 1 106 ? 78.255 36.852 35.078 1.00 13.72 106 SER B O 1
ATOM 2664 N N . ILE B 1 107 ? 78.351 37.172 32.855 1.00 13.63 107 ILE B N 1
ATOM 2665 C CA . ILE B 1 107 ? 79.734 37.676 32.851 1.00 13.89 107 ILE B CA 1
ATOM 2666 C C . ILE B 1 107 ? 79.790 38.965 32.037 1.00 14.47 107 ILE B C 1
ATOM 2667 O O . ILE B 1 107 ? 79.471 38.961 30.857 1.00 14.04 107 ILE B O 1
ATOM 2672 N N . ALA B 1 108 ? 80.201 40.060 32.674 1.00 14.67 108 ALA B N 1
ATOM 2673 C CA . ALA B 1 108 ? 80.294 41.358 32.007 1.00 15.34 108 ALA B CA 1
ATOM 2674 C C . ALA B 1 108 ? 81.324 42.189 32.726 1.00 15.87 108 ALA B C 1
ATOM 2675 O O . ALA B 1 108 ? 81.259 42.328 33.953 1.00 16.67 108 ALA B O 1
ATOM 2677 N N . TYR B 1 109 ? 82.262 42.754 31.972 1.00 15.61 109 TYR B N 1
ATOM 2678 C CA . TYR B 1 109 ? 83.270 43.641 32.554 1.00 15.63 109 TYR B CA 1
ATOM 2679 C C . TYR B 1 109 ? 83.836 44.591 31.521 1.00 15.01 109 TYR B C 1
ATOM 2680 O O . TYR B 1 109 ? 84.043 44.221 30.367 1.00 15.25 109 TYR B O 1
ATOM 2689 N N . ALA B 1 110 ? 84.083 45.819 31.950 1.00 14.34 110 ALA B N 1
ATOM 2690 C CA . ALA B 1 110 ? 84.958 46.723 31.230 1.00 14.15 110 ALA B CA 1
ATOM 2691 C C . ALA B 1 110 ? 85.762 47.473 32.284 1.00 14.62 110 ALA B C 1
ATOM 2692 O O . ALA B 1 110 ? 85.271 47.670 33.407 1.00 13.99 110 ALA B O 1
ATOM 2694 N N . PRO B 1 111 ? 86.995 47.896 31.945 1.00 15.11 111 PRO B N 1
ATOM 2695 C CA . PRO B 1 111 ? 87.686 48.735 32.933 1.00 15.81 111 PRO B CA 1
ATOM 2696 C C . PRO B 1 111 ? 86.830 49.938 33.337 1.00 16.89 111 PRO B C 1
ATOM 2697 O O . PRO B 1 111 ? 86.134 50.525 32.497 1.00 16.72 111 PRO B O 1
ATOM 2701 N N . LYS B 1 112 ? 86.872 50.299 34.618 1.00 17.75 112 LYS B N 1
ATOM 2702 C CA . LYS B 1 112 ? 85.950 51.303 35.161 1.00 18.69 112 LYS B CA 1
ATOM 2703 C C . LYS B 1 112 ? 86.094 52.668 34.489 1.00 18.22 112 LYS B C 1
ATOM 2704 O O . LYS B 1 112 ? 85.139 53.450 34.443 1.00 17.48 112 LYS B O 1
ATOM 2710 N N 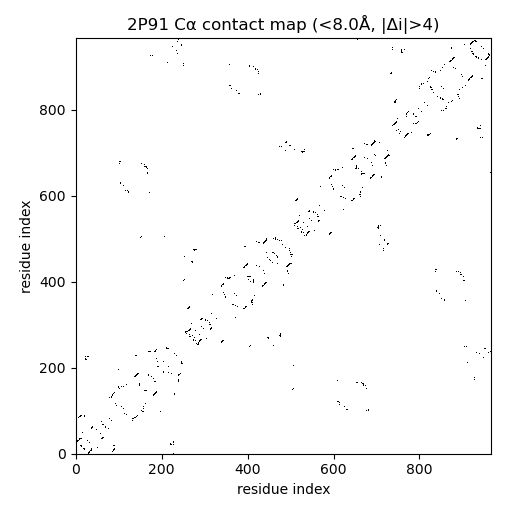. GLU B 1 113 ? 87.280 52.936 33.946 1.00 18.14 113 GLU B N 1
ATOM 2711 C CA . GLU B 1 113 ? 87.553 54.212 33.260 1.00 18.74 113 GLU B CA 1
ATOM 2712 C C . GLU B 1 113 ? 86.642 54.395 32.051 1.00 17.88 113 GLU B C 1
ATOM 2713 O O . GLU B 1 113 ? 86.270 55.525 31.703 1.00 17.33 113 GLU B O 1
ATOM 2719 N N . GLU B 1 114 ? 86.278 53.279 31.417 1.00 17.04 114 GLU B N 1
ATOM 2720 C CA . GLU B 1 114 ? 85.481 53.334 30.185 1.00 16.41 114 GLU B CA 1
ATOM 2721 C C . GLU B 1 114 ? 84.092 53.899 30.434 1.00 16.69 114 GLU B C 1
ATOM 2722 O O . GLU B 1 114 ? 83.437 54.334 29.498 1.00 17.42 114 GLU B O 1
ATOM 2728 N N . PHE B 1 115 ? 83.638 53.892 31.689 1.00 16.46 115 PHE B N 1
ATOM 2729 C CA . PHE B 1 115 ? 82.313 54.453 32.014 1.00 17.33 115 PHE B CA 1
ATOM 2730 C C . PHE B 1 115 ? 82.317 55.956 32.348 1.00 17.78 115 PHE B C 1
ATOM 2731 O O . PHE B 1 115 ? 81.254 56.550 32.526 1.00 17.61 115 PHE B O 1
ATOM 2739 N N . LYS B 1 116 ? 83.500 56.568 32.422 1.00 18.74 116 LYS B N 1
ATOM 2740 C CA . LYS B 1 116 ? 83.625 57.937 32.962 1.00 20.06 116 LYS B CA 1
ATOM 2741 C C . LYS B 1 116 ? 83.104 59.074 32.076 1.00 19.97 116 LYS B C 1
ATOM 2742 O O . LYS B 1 116 ? 82.495 60.028 32.586 1.00 21.00 116 LYS B O 1
ATOM 2748 N N . GLY B 1 117 ? 83.355 58.995 30.770 1.00 19.04 117 GLY B N 1
ATOM 2749 C CA . GLY B 1 117 ? 82.844 60.009 29.833 1.00 17.68 117 GLY B CA 1
ATOM 2750 C C . GLY B 1 117 ? 81.784 59.398 28.938 1.00 16.78 117 GLY B C 1
ATOM 2751 O O . GLY B 1 117 ? 80.816 58.793 29.428 1.00 16.47 117 GLY B O 1
ATOM 2752 N N . GLY B 1 118 ? 81.978 59.528 27.630 1.00 15.74 118 GLY B N 1
ATOM 2753 C CA . GLY B 1 118 ? 81.065 58.914 26.651 1.00 14.20 118 GLY B CA 1
ATOM 2754 C C . GLY B 1 118 ? 81.739 57.791 25.886 1.00 13.15 118 GLY B C 1
ATOM 2755 O O . GLY B 1 118 ? 82.922 57.533 26.078 1.00 13.31 118 GLY B O 1
ATOM 2756 N N . VAL B 1 119 ? 80.992 57.114 25.018 1.00 12.26 119 VAL B N 1
ATOM 2757 C CA . VAL B 1 119 ? 81.582 56.090 24.120 1.00 11.87 119 VAL B CA 1
ATOM 2758 C C . VAL B 1 119 ? 82.754 56.650 23.293 1.00 11.42 119 VAL B C 1
ATOM 2759 O O . VAL B 1 119 ? 83.730 55.941 23.006 1.00 10.85 119 VAL B O 1
ATOM 2763 N N . ILE B 1 120 ? 82.667 57.930 22.941 1.00 11.44 120 ILE B N 1
ATOM 2764 C CA . ILE B 1 120 ? 83.732 58.607 22.172 1.00 11.79 120 ILE B CA 1
ATOM 2765 C C . ILE B 1 120 ? 85.098 58.527 22.878 1.00 11.99 120 ILE B C 1
ATOM 2766 O O . ILE B 1 120 ? 86.136 58.548 22.229 1.00 11.84 120 ILE B O 1
ATOM 2771 N N . ASP B 1 121 ? 85.082 58.393 24.203 1.00 12.67 121 ASP B N 1
ATOM 2772 C CA . ASP B 1 121 ? 86.306 58.357 25.010 1.00 13.35 121 ASP B CA 1
ATOM 2773 C C . ASP B 1 121 ? 86.825 56.948 25.279 1.00 12.93 121 ASP B C 1
ATOM 2774 O O . ASP B 1 121 ? 87.816 56.794 25.974 1.00 13.17 121 ASP B O 1
ATOM 2779 N N . THR B 1 122 ? 86.145 55.928 24.753 1.00 12.34 122 THR B N 1
ATOM 2780 C CA . THR B 1 122 ? 86.561 54.525 24.935 1.00 11.95 122 THR B CA 1
ATOM 2781 C C . THR B 1 122 ? 87.991 54.270 24.431 1.00 12.24 122 THR B C 1
ATOM 2782 O O . THR B 1 122 ? 88.336 54.651 23.297 1.00 11.81 122 THR B O 1
ATOM 2786 N N . SER B 1 123 ? 88.811 53.630 25.267 1.00 11.73 123 SER B N 1
ATOM 2787 C CA . SER B 1 123 ? 90.162 53.265 24.846 1.00 12.05 123 SER B CA 1
ATOM 2788 C C . SER B 1 123 ? 90.105 51.966 24.017 1.00 12.27 123 SER B C 1
ATOM 2789 O O . SER B 1 123 ? 89.206 51.135 24.217 1.00 12.14 123 SER B O 1
ATOM 2792 N N . ARG B 1 124 ? 91.041 51.805 23.085 1.00 11.42 124 ARG B N 1
ATOM 2793 C CA . ARG B 1 124 ? 91.101 50.590 22.276 1.00 12.54 124 ARG B CA 1
ATOM 2794 C C . ARG B 1 124 ? 91.205 49.327 23.118 1.00 12.85 124 ARG B C 1
ATOM 2795 O O . ARG B 1 124 ? 90.520 48.338 22.854 1.00 12.45 124 ARG B O 1
ATOM 2803 N N . GLU B 1 125 ? 92.072 49.371 24.125 1.00 13.02 125 GLU B N 1
ATOM 2804 C CA . GLU B 1 125 ? 92.340 48.230 24.986 1.00 13.78 125 GLU B CA 1
ATOM 2805 C C . GLU B 1 125 ? 91.120 47.897 25.865 1.00 13.33 125 GLU B C 1
ATOM 2806 O O . GLU B 1 125 ? 90.778 46.720 26.060 1.00 12.75 125 GLU B O 1
ATOM 2812 N N . GLY B 1 126 ? 90.471 48.936 26.392 1.00 12.62 126 GLY B N 1
ATOM 2813 C CA . GLY B 1 126 ? 89.236 48.766 27.174 1.00 12.26 126 GLY B CA 1
ATOM 2814 C C . GLY B 1 126 ? 88.112 48.149 26.357 1.00 11.98 126 GLY B C 1
ATOM 2815 O O . GLY B 1 126 ? 87.357 47.300 26.854 1.00 11.45 126 GLY B O 1
ATOM 2816 N N . PHE B 1 127 ? 87.988 48.601 25.110 1.00 11.19 127 PHE B N 1
ATOM 2817 C CA . PHE B 1 127 ? 87.026 48.042 24.159 1.00 11.10 127 PHE B CA 1
ATOM 2818 C C . PHE B 1 127 ? 87.294 46.554 23.956 1.00 11.46 127 PHE B C 1
ATOM 2819 O O . PHE B 1 127 ? 86.383 45.727 24.056 1.00 11.60 127 PHE B O 1
ATOM 2827 N N . LYS B 1 128 ? 88.547 46.216 23.672 1.00 11.62 128 LYS B N 1
ATOM 2828 C CA . LYS B 1 128 ? 88.915 44.827 23.410 1.00 12.81 128 LYS B CA 1
ATOM 2829 C C . LYS B 1 128 ? 88.573 43.922 24.595 1.00 12.15 128 LYS B C 1
ATOM 2830 O O . LYS B 1 128 ? 88.013 42.840 24.419 1.00 11.73 128 LYS B O 1
ATOM 2836 N N . ILE B 1 129 ? 88.917 44.373 25.794 1.00 11.68 129 ILE B N 1
ATOM 2837 C CA . ILE B 1 129 ? 88.615 43.634 27.014 1.00 11.97 129 ILE B CA 1
ATOM 2838 C C . ILE B 1 129 ? 87.099 43.480 27.188 1.00 11.37 129 ILE B C 1
ATOM 2839 O O . ILE B 1 129 ? 86.606 42.376 27.433 1.00 11.41 129 ILE B O 1
ATOM 2844 N N . ALA B 1 130 ? 86.364 44.574 27.025 1.00 10.79 130 ALA B N 1
ATOM 2845 C CA . ALA B 1 130 ? 84.910 44.543 27.212 1.00 11.06 130 ALA B CA 1
ATOM 2846 C C . ALA B 1 130 ? 84.230 43.507 26.309 1.00 10.79 130 ALA B C 1
ATOM 2847 O O . ALA B 1 130 ? 83.401 42.722 26.779 1.00 11.32 130 ALA B O 1
ATOM 2849 N N . MET B 1 131 ? 84.580 43.512 25.024 1.00 10.33 131 MET B N 1
ATOM 2850 C CA . MET B 1 131 ? 84.010 42.577 24.050 1.00 10.23 131 MET B CA 1
ATOM 2851 C C . MET B 1 131 ? 84.437 41.120 24.305 1.00 10.53 131 MET B C 1
ATOM 2852 O O . MET B 1 131 ? 83.627 40.198 24.201 1.00 10.04 131 MET B O 1
ATOM 2857 N N . ASP B 1 132 ? 85.714 40.923 24.620 1.00 10.44 132 ASP B N 1
ATOM 2858 C CA . ASP B 1 132 ? 86.250 39.597 24.921 1.00 10.72 132 ASP B CA 1
ATOM 2859 C C . ASP B 1 132 ? 85.529 38.974 26.132 1.00 10.37 132 ASP B C 1
ATOM 2860 O O . ASP B 1 132 ? 84.988 37.869 26.035 1.00 9.80 132 ASP B O 1
ATOM 2865 N N . ILE B 1 133 ? 85.503 39.694 27.254 1.00 10.19 133 ILE B N 1
ATOM 2866 C CA . ILE B 1 133 ? 84.951 39.147 28.491 1.00 10.29 133 ILE B CA 1
ATOM 2867 C C . ILE B 1 133 ? 83.419 39.067 28.437 1.00 10.24 133 ILE B C 1
ATOM 2868 O O . ILE B 1 133 ? 82.815 38.099 28.923 1.00 10.28 133 ILE B O 1
ATOM 2873 N N . SER B 1 134 ? 82.793 40.086 27.843 1.00 10.16 134 SER B N 1
ATOM 2874 C CA . SER B 1 134 ? 81.347 40.240 27.961 1.00 10.06 134 SER B CA 1
ATOM 2875 C C . SER B 1 134 ? 80.585 39.537 26.836 1.00 10.10 134 SER B C 1
ATOM 2876 O O . SER B 1 134 ? 79.385 39.287 26.962 1.00 10.37 134 SER B O 1
ATOM 2879 N N . VAL B 1 135 ? 81.268 39.251 25.730 1.00 9.48 135 VAL B N 1
ATOM 2880 C CA . VAL B 1 135 ? 80.599 38.697 24.556 1.00 9.64 135 VAL B CA 1
ATOM 2881 C C . VAL B 1 135 ? 81.280 37.421 24.103 1.00 9.65 135 VAL B C 1
ATOM 2882 O O . VAL B 1 135 ? 80.646 36.372 24.026 1.00 9.20 135 VAL B O 1
ATOM 2886 N N . TYR B 1 136 ? 82.570 37.505 23.789 1.00 9.89 136 TYR B N 1
ATOM 2887 C CA . TYR B 1 136 ? 83.266 36.325 23.273 1.00 10.18 136 TYR B CA 1
ATOM 2888 C C . TYR B 1 136 ? 83.171 35.151 24.250 1.00 9.81 136 TYR B C 1
ATOM 2889 O O . TYR B 1 136 ? 83.043 34.017 23.828 1.00 9.57 136 TYR B O 1
ATOM 2898 N N . SER B 1 137 ? 83.185 35.427 25.549 1.00 9.66 137 SER B N 1
ATOM 2899 C CA . SER B 1 137 ? 83.127 34.349 26.538 1.00 9.99 137 SER B CA 1
ATOM 2900 C C . SER B 1 137 ? 81.899 33.437 26.359 1.00 9.42 137 SER B C 1
ATOM 2901 O O . SER B 1 137 ? 81.978 32.240 26.596 1.00 10.13 137 SER B O 1
ATOM 2904 N N . LEU B 1 138 ? 80.775 33.997 25.922 1.00 9.81 138 LEU B N 1
ATOM 2905 C CA . LEU B 1 138 ? 79.580 33.193 25.639 1.00 9.29 138 LEU B CA 1
ATOM 2906 C C . LEU B 1 138 ? 79.836 32.179 24.514 1.00 9.56 138 LEU B C 1
ATOM 2907 O O . LEU B 1 138 ? 79.424 31.018 24.601 1.00 9.27 138 LEU B O 1
ATOM 2912 N N . ILE B 1 139 ? 80.479 32.636 23.446 1.00 10.47 139 ILE B N 1
ATOM 2913 C CA . ILE B 1 139 ? 80.821 31.769 22.319 1.00 10.84 139 ILE B CA 1
ATOM 2914 C C . ILE B 1 139 ? 81.789 30.662 22.767 1.00 11.09 139 ILE B C 1
ATOM 2915 O O . ILE B 1 139 ? 81.600 29.492 22.416 1.00 10.81 139 ILE B O 1
ATOM 2920 N N . ALA B 1 140 ? 82.821 31.040 23.524 1.00 11.00 140 ALA B N 1
ATOM 2921 C CA . ALA B 1 140 ? 83.818 30.066 23.986 1.00 11.52 140 ALA B CA 1
ATOM 2922 C C . ALA B 1 140 ? 83.185 28.986 24.879 1.00 11.89 140 ALA B C 1
ATOM 2923 O O . ALA B 1 140 ? 83.396 27.781 24.657 1.00 12.08 140 ALA B O 1
ATOM 2925 N N . LEU B 1 141 ? 82.407 29.417 25.874 1.00 11.71 141 LEU B N 1
ATOM 2926 C CA . LEU B 1 141 ? 81.697 28.489 26.756 1.00 11.94 141 LEU B CA 1
ATOM 2927 C C . LEU B 1 141 ? 80.706 27.575 26.021 1.00 12.51 141 LEU B C 1
ATOM 2928 O O . LEU B 1 141 ? 80.628 26.390 26.317 1.00 13.12 141 LEU B O 1
ATOM 2933 N N . THR B 1 142 ? 79.945 28.135 25.085 1.00 12.70 142 THR B N 1
ATOM 2934 C CA . THR B 1 142 ? 78.957 27.371 24.319 1.00 12.94 142 THR B CA 1
ATOM 2935 C C . THR B 1 142 ? 79.644 26.304 23.459 1.00 13.53 142 THR B C 1
ATOM 2936 O O . THR B 1 142 ? 79.269 25.120 23.510 1.00 13.14 142 THR B O 1
ATOM 2940 N N . ARG B 1 143 ? 80.673 26.712 22.712 1.00 13.44 143 ARG B N 1
ATOM 2941 C CA . ARG B 1 143 ? 81.447 25.766 21.895 1.00 14.35 143 ARG B CA 1
ATOM 2942 C C . ARG B 1 143 ? 82.088 24.653 22.743 1.00 14.64 143 ARG B C 1
ATOM 2943 O O . ARG B 1 143 ? 81.982 23.462 22.417 1.00 13.91 143 ARG B O 1
ATOM 2951 N N . GLU B 1 144 ? 82.758 25.046 23.822 1.00 15.20 144 GLU B N 1
ATOM 2952 C CA . GLU B 1 144 ? 83.489 24.082 24.648 1.00 16.27 144 GLU B CA 1
ATOM 2953 C C . GLU B 1 144 ? 82.573 23.085 25.345 1.00 15.98 144 GLU B C 1
ATOM 2954 O O . GLU B 1 144 ? 82.875 21.894 25.386 1.00 15.30 144 GLU B O 1
ATOM 2960 N N . LEU B 1 145 ? 81.460 23.577 25.893 1.00 15.77 145 LEU B N 1
ATOM 2961 C CA . LEU B 1 145 ? 80.568 22.747 26.712 1.00 15.88 145 LEU B CA 1
ATOM 2962 C C . LEU B 1 145 ? 79.450 22.026 25.961 1.00 16.45 145 LEU B C 1
ATOM 2963 O O . LEU B 1 145 ? 78.751 21.181 26.548 1.00 16.32 145 LEU B O 1
ATOM 2968 N N . LEU B 1 146 ? 79.280 22.339 24.675 1.00 17.19 146 LEU B N 1
ATOM 2969 C CA . LEU B 1 146 ? 78.176 21.740 23.904 1.00 18.07 146 LEU B CA 1
ATOM 2970 C C . LEU B 1 146 ? 78.184 20.194 23.873 1.00 18.74 146 LEU B C 1
ATOM 2971 O O . LEU B 1 146 ? 77.116 19.580 23.998 1.00 18.80 146 LEU B O 1
ATOM 2976 N N . PRO B 1 147 ? 79.370 19.566 23.699 1.00 19.27 147 PRO B N 1
ATOM 2977 C CA . PRO B 1 147 ? 79.434 18.105 23.740 1.00 19.30 147 PRO B CA 1
ATOM 2978 C C . PRO B 1 147 ? 78.846 17.489 25.017 1.00 19.26 147 PRO B C 1
ATOM 2979 O O . PRO B 1 147 ? 78.204 16.439 24.949 1.00 18.85 147 PRO B O 1
ATOM 2983 N N . LEU B 1 148 ? 79.030 18.144 26.160 1.00 18.89 148 LEU B N 1
ATOM 2984 C CA . LEU B 1 148 ? 78.476 17.636 27.415 1.00 19.65 148 LEU B CA 1
ATOM 2985 C C . LEU B 1 148 ? 76.946 17.677 27.453 1.00 19.95 148 LEU B C 1
ATOM 2986 O O . LEU B 1 148 ? 76.318 16.991 28.267 1.00 19.43 148 LEU B O 1
ATOM 2991 N N . MET B 1 149 ? 76.363 18.480 26.566 1.00 20.39 149 MET B N 1
ATOM 2992 C CA . MET B 1 149 ? 74.917 18.620 26.469 1.00 22.23 149 MET B CA 1
ATOM 2993 C C . MET B 1 149 ? 74.281 17.629 25.493 1.00 22.30 149 MET B C 1
ATOM 2994 O O . MET B 1 149 ? 73.057 17.589 25.373 1.00 21.71 149 MET B O 1
ATOM 2999 N N . GLU B 1 150 ? 75.100 16.847 24.788 1.00 23.21 150 GLU B N 1
ATOM 3000 C CA . GLU B 1 150 ? 74.572 15.953 23.747 1.00 24.83 150 GLU B CA 1
ATOM 3001 C C . GLU B 1 150 ? 73.558 14.969 24.343 1.00 25.07 150 GLU B C 1
ATOM 3002 O O . GLU B 1 150 ? 73.806 14.361 25.391 1.00 25.53 150 GLU B O 1
ATOM 3008 N N . GLY B 1 151 ? 72.396 14.876 23.699 1.00 25.82 151 GLY B N 1
ATOM 3009 C CA . GLY B 1 151 ? 71.317 13.981 24.128 1.00 25.92 151 GLY B CA 1
ATOM 3010 C C . GLY B 1 151 ? 70.397 14.596 25.164 1.00 26.20 151 GLY B C 1
ATOM 3011 O O . GLY B 1 151 ? 69.395 13.990 25.555 1.00 26.52 151 GLY B O 1
ATOM 3012 N N . ARG B 1 152 ? 70.759 15.795 25.619 1.00 25.58 152 ARG B N 1
ATOM 3013 C CA . ARG B 1 152 ? 69.995 16.543 26.601 1.00 25.47 152 ARG B CA 1
ATOM 3014 C C . ARG B 1 152 ? 69.166 17.589 25.863 1.00 25.11 152 ARG B C 1
ATOM 3015 O O . ARG B 1 152 ? 69.441 17.905 24.702 1.00 25.40 152 ARG B O 1
ATOM 3023 N N . ASN B 1 153 ? 68.140 18.108 26.520 1.00 24.44 153 ASN B N 1
ATOM 3024 C CA . ASN B 1 153 ? 67.404 19.236 25.945 1.00 24.08 153 ASN B CA 1
ATOM 3025 C C . ASN B 1 153 ? 68.003 20.509 26.527 1.00 21.93 153 ASN B C 1
ATOM 3026 O O . ASN B 1 153 ? 67.480 21.085 27.473 1.00 22.65 153 ASN B O 1
ATOM 3031 N N . GLY B 1 154 ? 69.151 20.896 25.987 1.00 19.99 154 GLY B N 1
ATOM 3032 C CA . GLY B 1 154 ? 69.961 21.944 26.594 1.00 17.60 154 GLY B CA 1
ATOM 3033 C C . GLY B 1 154 ? 69.359 23.331 26.489 1.00 15.95 154 GLY B C 1
ATOM 3034 O O . GLY B 1 154 ? 68.604 23.626 25.557 1.00 15.17 154 GLY B O 1
ATOM 3035 N N . ALA B 1 155 ? 69.683 24.175 27.471 1.00 15.03 155 ALA B N 1
ATOM 3036 C CA . ALA B 1 155 ? 69.282 25.577 27.459 1.00 13.69 155 ALA B CA 1
ATOM 3037 C C . ALA B 1 155 ? 70.418 26.456 27.969 1.00 12.90 155 ALA B C 1
ATOM 3038 O O . ALA B 1 155 ? 71.082 26.126 28.945 1.00 12.79 155 ALA B O 1
ATOM 3040 N N . ILE B 1 156 ? 70.642 27.575 27.293 1.00 11.52 156 ILE B N 1
ATOM 3041 C CA . ILE B 1 156 ? 71.643 28.534 27.740 1.00 10.84 156 ILE B CA 1
ATOM 3042 C C . ILE B 1 156 ? 70.912 29.855 27.962 1.00 10.87 156 ILE B C 1
ATOM 3043 O O . ILE B 1 156 ? 69.992 30.195 27.214 1.00 10.57 156 ILE B O 1
ATOM 3048 N N . VAL B 1 157 ? 71.298 30.575 29.006 1.00 10.59 157 VAL B N 1
ATOM 3049 C CA . VAL B 1 157 ? 70.749 31.903 29.241 1.00 10.59 157 VAL B CA 1
ATOM 3050 C C . VAL B 1 157 ? 71.877 32.882 29.545 1.00 10.31 157 VAL B C 1
ATOM 3051 O O . VAL B 1 157 ? 72.794 32.584 30.311 1.00 10.28 157 VAL B O 1
ATOM 3055 N N . THR B 1 158 ? 71.827 34.042 28.904 1.00 10.43 158 THR B N 1
ATOM 3056 C CA . THR B 1 158 ? 72.791 35.096 29.193 1.00 10.24 158 THR B CA 1
ATOM 3057 C C . THR B 1 158 ? 72.047 36.338 29.644 1.00 10.79 158 THR B C 1
ATOM 3058 O O . THR B 1 158 ? 70.819 36.426 29.521 1.00 9.24 158 THR B O 1
ATOM 3062 N N . LEU B 1 159 ? 72.790 37.283 30.210 1.00 11.13 159 LEU B N 1
ATOM 3063 C CA . LEU B 1 159 ? 72.184 38.503 30.713 1.00 12.48 159 LEU B CA 1
ATOM 3064 C C . LEU B 1 159 ? 72.554 39.690 29.836 1.00 12.03 159 LEU B C 1
ATOM 3065 O O . LEU B 1 159 ? 73.726 39.882 29.502 1.00 11.74 159 LEU B O 1
ATOM 3070 N N . SER B 1 160 ? 71.551 40.487 29.487 1.00 11.89 160 SER B N 1
ATOM 3071 C CA . SER B 1 160 ? 71.776 41.713 28.727 1.00 10.82 160 SER B CA 1
ATOM 3072 C C . SER B 1 160 ? 71.139 42.897 29.466 1.00 11.11 160 SER B C 1
ATOM 3073 O O . SER B 1 160 ? 70.704 42.763 30.623 1.00 10.49 160 SER B O 1
ATOM 3076 N N . TYR B 1 161 ? 71.087 44.052 28.801 1.00 10.24 161 TYR B N 1
ATOM 3077 C CA . TYR B 1 161 ? 70.542 45.267 29.392 1.00 9.77 161 TYR B CA 1
ATOM 3078 C C . TYR B 1 161 ? 70.090 46.200 28.264 1.00 10.07 161 TYR B C 1
ATOM 3079 O O . TYR B 1 161 ? 70.652 46.167 27.163 1.00 9.62 161 TYR B O 1
ATOM 3088 N N . TYR B 1 162 ? 69.071 47.007 28.554 1.00 9.80 162 TYR B N 1
ATOM 3089 C CA . TYR B 1 162 ? 68.445 47.941 27.617 1.00 10.21 162 TYR B CA 1
ATOM 3090 C C . TYR B 1 162 ? 69.420 48.879 26.919 1.00 10.25 162 TYR B C 1
ATOM 3091 O O . TYR B 1 162 ? 69.120 49.415 25.834 1.00 10.40 162 TYR B O 1
ATOM 3100 N N . GLY B 1 163 ? 70.580 49.080 27.547 1.00 10.14 163 GLY B N 1
ATOM 3101 C CA . GLY B 1 163 ? 71.683 49.828 26.958 1.00 10.22 163 GLY B CA 1
ATOM 3102 C C . GLY B 1 163 ? 72.170 49.242 25.637 1.00 10.31 163 GLY B C 1
ATOM 3103 O O . GLY B 1 163 ? 72.884 49.905 24.898 1.00 10.07 163 GLY B O 1
ATOM 3104 N N . ALA B 1 164 ? 71.779 48.003 25.343 1.00 10.33 164 ALA B N 1
ATOM 3105 C CA . ALA B 1 164 ? 72.034 47.365 24.029 1.00 10.66 164 ALA B CA 1
ATOM 3106 C C . ALA B 1 164 ? 71.182 47.999 22.925 1.00 10.98 164 ALA B C 1
ATOM 3107 O O . ALA B 1 164 ? 71.561 47.980 21.740 1.00 11.33 164 ALA B O 1
ATOM 3109 N N . GLU B 1 165 ? 70.018 48.520 23.321 1.00 10.01 165 GLU B N 1
ATOM 3110 C CA . GLU B 1 165 ? 68.979 48.967 22.386 1.00 10.77 165 GLU B CA 1
ATOM 3111 C C . GLU B 1 165 ? 68.913 50.488 22.252 1.00 9.88 165 GLU B C 1
ATOM 3112 O O . GLU B 1 165 ? 68.564 51.034 21.187 1.00 8.83 165 GLU B O 1
ATOM 3118 N N . LYS B 1 166 ? 69.208 51.160 23.358 1.00 9.16 166 LYS B N 1
ATOM 3119 C CA . LYS B 1 166 ? 69.100 52.608 23.454 1.00 9.49 166 LYS B CA 1
ATOM 3120 C C . LYS B 1 166 ? 70.308 53.131 24.195 1.00 9.86 166 LYS B C 1
ATOM 3121 O O . LYS B 1 166 ? 71.043 52.350 24.817 1.00 9.97 166 LYS B O 1
ATOM 3127 N N . VAL B 1 167 ? 70.505 54.450 24.135 1.00 9.55 167 VAL B N 1
ATOM 3128 C CA . VAL B 1 167 ? 71.631 55.098 24.800 1.00 9.18 167 VAL B CA 1
ATOM 3129 C C . VAL B 1 167 ? 71.319 55.285 26.281 1.00 9.55 167 VAL B C 1
ATOM 3130 O O . VAL B 1 167 ? 70.393 56.003 26.643 1.00 9.55 167 VAL B O 1
ATOM 3134 N N . VAL B 1 168 ? 72.104 54.623 27.118 1.00 9.44 168 VAL B N 1
ATOM 3135 C CA . VAL B 1 168 ? 72.076 54.864 28.559 1.00 9.93 168 VAL B CA 1
ATOM 3136 C C . VAL B 1 168 ? 73.423 55.502 28.895 1.00 10.72 168 VAL B C 1
ATOM 3137 O O . VAL B 1 168 ? 74.453 54.821 28.912 1.00 10.48 168 VAL B O 1
ATOM 3141 N N . PRO B 1 169 ? 73.434 56.833 29.114 1.00 12.15 169 PRO B N 1
ATOM 3142 C CA . PRO B 1 169 ? 74.683 57.546 29.361 1.00 12.75 169 PRO B CA 1
ATOM 3143 C C . PRO B 1 169 ? 75.532 56.857 30.430 1.00 13.08 169 PRO B C 1
ATOM 3144 O O . PRO B 1 169 ? 75.008 56.382 31.444 1.00 12.59 169 PRO B O 1
ATOM 3148 N N . HIS B 1 170 ? 76.825 56.770 30.164 1.00 13.55 170 HIS B N 1
ATOM 3149 C CA . HIS B 1 170 ? 77.799 56.130 31.056 1.00 14.63 170 HIS B CA 1
ATOM 3150 C C . HIS B 1 170 ? 77.822 54.596 31.017 1.00 14.23 170 HIS B C 1
ATOM 3151 O O . HIS B 1 170 ? 78.807 53.991 31.448 1.00 15.09 170 HIS B O 1
ATOM 3158 N N . TYR B 1 171 ? 76.771 53.966 30.489 1.00 13.43 171 TYR B N 1
ATOM 3159 C CA . TYR B 1 171 ? 76.841 52.528 30.210 1.00 12.59 171 TYR B CA 1
ATOM 3160 C C . TYR B 1 171 ? 77.863 52.271 29.093 1.00 12.24 171 TYR B C 1
ATOM 3161 O O . TYR B 1 171 ? 78.570 51.263 29.098 1.00 12.15 171 TYR B O 1
ATOM 3170 N N . ASN B 1 172 ? 77.931 53.203 28.142 1.00 11.59 172 ASN B N 1
ATOM 3171 C CA . ASN B 1 172 ? 79.042 53.309 27.187 1.00 10.77 172 ASN B CA 1
ATOM 3172 C C . ASN B 1 172 ? 79.393 52.021 26.438 1.00 10.58 172 ASN B C 1
ATOM 3173 O O . ASN B 1 172 ? 78.520 51.438 25.797 1.00 10.57 172 ASN B O 1
ATOM 3178 N N . VAL B 1 173 ? 80.656 51.581 26.519 1.00 10.10 173 VAL B N 1
ATOM 3179 C CA . VAL B 1 173 ? 81.115 50.395 25.793 1.00 10.13 173 VAL B CA 1
ATOM 3180 C C . VAL B 1 173 ? 80.303 49.148 26.133 1.00 10.40 173 VAL B C 1
ATOM 3181 O O . VAL B 1 173 ? 80.224 48.239 25.324 1.00 9.65 173 VAL B O 1
ATOM 3185 N N . MET B 1 174 ? 79.698 49.108 27.317 1.00 9.86 174 MET B N 1
ATOM 3186 C CA . MET B 1 174 ? 78.859 47.956 27.670 1.00 10.57 174 MET B CA 1
ATOM 3187 C C . MET B 1 174 ? 77.560 47.910 26.854 1.00 10.03 174 MET B C 1
ATOM 3188 O O . MET B 1 174 ? 77.004 46.826 26.623 1.00 10.24 174 MET B O 1
ATOM 3193 N N . GLY B 1 175 ? 77.091 49.068 26.397 1.00 9.44 175 GLY B N 1
ATOM 3194 C CA . GLY B 1 175 ? 75.904 49.105 25.524 1.00 8.82 175 GLY B CA 1
ATOM 3195 C C . GLY B 1 175 ? 76.251 48.544 24.151 1.00 8.72 175 GLY B C 1
ATOM 3196 O O . GLY B 1 175 ? 75.431 47.905 23.501 1.00 8.56 175 GLY B O 1
ATOM 3197 N N . ILE B 1 176 ? 77.483 48.785 23.715 1.00 8.44 176 ILE B N 1
ATOM 3198 C CA . ILE B 1 176 ? 78.019 48.162 22.514 1.00 8.14 176 ILE B CA 1
ATOM 3199 C C . ILE B 1 176 ? 78.165 46.641 22.716 1.00 8.08 176 ILE B C 1
ATOM 3200 O O . ILE B 1 176 ? 77.694 45.859 21.886 1.00 7.35 176 ILE B O 1
ATOM 3205 N N . ALA B 1 177 ? 78.805 46.231 23.817 1.00 7.93 177 ALA B N 1
ATOM 3206 C CA . ALA B 1 177 ? 78.949 44.808 24.123 1.00 7.56 177 ALA B CA 1
ATOM 3207 C C . ALA B 1 177 ? 77.598 44.104 24.186 1.00 7.69 177 ALA B C 1
ATOM 3208 O O . ALA B 1 177 ? 77.442 43.026 23.605 1.00 7.48 177 ALA B O 1
ATOM 3210 N N . LYS B 1 178 ? 76.612 44.698 24.858 1.00 7.77 178 LYS B N 1
ATOM 3211 C CA . LYS B 1 178 ? 75.329 43.993 24.999 1.00 7.36 178 LYS B CA 1
ATOM 3212 C C . LYS B 1 178 ? 74.565 43.853 23.678 1.00 7.48 178 LYS B C 1
ATOM 3213 O O . LYS B 1 178 ? 73.840 42.878 23.468 1.00 7.29 178 LYS B O 1
ATOM 3219 N N . ALA B 1 179 ? 74.702 44.833 22.792 1.00 7.11 179 ALA B N 1
ATOM 3220 C CA . ALA B 1 179 ? 74.098 44.722 21.467 1.00 7.29 179 ALA B CA 1
ATOM 3221 C C . ALA B 1 179 ? 74.758 43.562 20.679 1.00 7.02 179 ALA B C 1
ATOM 3222 O O . ALA B 1 179 ? 74.072 42.751 20.025 1.00 6.87 179 ALA B O 1
ATOM 3224 N N . ALA B 1 180 ? 76.086 43.479 20.760 1.00 6.90 180 ALA B N 1
ATOM 3225 C CA . ALA B 1 180 ? 76.830 42.354 20.187 1.00 7.07 180 ALA B CA 1
ATOM 3226 C C . ALA B 1 180 ? 76.388 41.022 20.823 1.00 7.68 180 ALA B C 1
ATOM 3227 O O . ALA B 1 180 ? 76.231 40.014 20.133 1.00 8.20 180 ALA B O 1
ATOM 3229 N N . LEU B 1 181 ? 76.210 41.026 22.137 1.00 7.59 181 LEU B N 1
ATOM 3230 C CA . LEU B 1 181 ? 75.740 39.844 22.851 1.00 8.26 181 LEU B CA 1
ATOM 3231 C C . LEU B 1 181 ? 74.388 39.374 22.329 1.00 8.50 181 LEU B C 1
ATOM 3232 O O . LEU B 1 181 ? 74.178 38.173 22.135 1.00 8.41 181 LEU B O 1
ATOM 3237 N N . GLU B 1 182 ? 73.446 40.304 22.133 1.00 8.46 182 GLU B N 1
ATOM 3238 C CA . GLU B 1 182 ? 72.103 39.867 21.719 1.00 8.47 182 GLU B CA 1
ATOM 3239 C C . GLU B 1 182 ? 72.139 39.270 20.311 1.00 8.36 182 GLU B C 1
ATOM 3240 O O . GLU B 1 182 ? 71.469 38.277 20.034 1.00 8.53 182 GLU B O 1
ATOM 3246 N N . SER B 1 183 ? 72.944 39.862 19.434 1.00 8.25 183 SER B N 1
ATOM 3247 C CA . SER B 1 183 ? 73.179 39.300 18.106 1.00 8.88 183 SER B CA 1
ATOM 3248 C C . SER B 1 183 ? 73.847 37.926 18.194 1.00 8.80 183 SER B C 1
ATOM 3249 O O . SER B 1 183 ? 73.490 37.016 17.457 1.00 9.26 183 SER B O 1
ATOM 3252 N N . THR B 1 184 ? 74.831 37.798 19.090 1.00 9.13 184 THR B N 1
ATOM 3253 C CA . THR B 1 184 ? 75.527 36.529 19.334 1.00 8.39 184 THR B CA 1
ATOM 3254 C C . THR B 1 184 ? 74.515 35.446 19.736 1.00 8.68 184 THR B C 1
ATOM 3255 O O . THR B 1 184 ? 74.584 34.325 19.239 1.00 8.40 184 THR B O 1
ATOM 3259 N N . VAL B 1 185 ? 73.574 35.792 20.618 1.00 8.21 185 VAL B N 1
ATOM 3260 C CA . VAL B 1 185 ? 72.495 34.870 21.020 1.00 7.98 185 VAL B CA 1
ATOM 3261 C C . VAL B 1 185 ? 71.695 34.345 19.809 1.00 8.87 185 VAL B C 1
ATOM 3262 O O . VAL B 1 185 ? 71.420 33.142 19.728 1.00 8.46 185 VAL B O 1
ATOM 3266 N N . ARG B 1 186 ? 71.317 35.244 18.892 1.00 8.63 186 ARG B N 1
ATOM 3267 C CA . ARG B 1 186 ? 70.583 34.864 17.691 1.00 9.18 186 ARG B CA 1
ATOM 3268 C C . ARG B 1 186 ? 71.390 33.880 16.852 1.00 9.26 186 ARG B C 1
ATOM 3269 O O . ARG B 1 186 ? 70.880 32.823 16.482 1.00 9.51 186 ARG B O 1
ATOM 3277 N N . TYR B 1 187 ? 72.643 34.218 16.548 1.00 9.55 187 TYR B N 1
ATOM 3278 C CA . TYR B 1 187 ? 73.469 33.315 15.732 1.00 10.31 187 TYR B CA 1
ATOM 3279 C C . TYR B 1 187 ? 73.711 31.971 16.428 1.00 11.02 187 TYR B C 1
ATOM 3280 O O . TYR B 1 187 ? 73.631 30.913 15.791 1.00 11.85 187 TYR B O 1
ATOM 3289 N N . LEU B 1 188 ? 73.989 32.000 17.731 1.00 10.75 188 LEU B N 1
ATOM 3290 C CA . LEU B 1 188 ? 74.173 30.748 18.468 1.00 11.13 188 LEU B CA 1
ATOM 3291 C C . LEU B 1 188 ? 72.899 29.894 18.480 1.00 11.63 188 LEU B C 1
ATOM 3292 O O . LEU B 1 188 ? 72.971 28.662 18.378 1.00 11.07 188 LEU B O 1
ATOM 3297 N N . ALA B 1 189 ? 71.731 30.534 18.561 1.00 11.42 189 ALA B N 1
ATOM 3298 C CA . ALA B 1 189 ? 70.465 29.776 18.513 1.00 12.13 189 ALA B CA 1
ATOM 3299 C C . ALA B 1 189 ? 70.377 28.945 17.230 1.00 12.77 189 ALA B C 1
ATOM 3300 O O . ALA B 1 189 ? 69.976 27.774 17.258 1.00 12.33 189 ALA B O 1
ATOM 3302 N N . TYR B 1 190 ? 70.732 29.584 16.118 1.00 13.25 190 TYR B N 1
ATOM 3303 C CA . TYR B 1 190 ? 70.796 28.937 14.815 1.00 15.11 190 TYR B CA 1
ATOM 3304 C C . TYR B 1 190 ? 71.788 27.774 14.825 1.00 14.82 190 TYR B C 1
ATOM 3305 O O . TYR B 1 190 ? 71.448 26.704 14.351 1.00 14.98 190 TYR B O 1
ATOM 3314 N N . ASP B 1 191 ? 72.978 27.965 15.407 1.00 15.06 191 ASP B N 1
ATOM 3315 C CA . ASP B 1 191 ? 74.011 26.909 15.459 1.00 15.40 191 ASP B CA 1
ATOM 3316 C C . ASP B 1 191 ? 73.592 25.691 16.292 1.00 15.89 191 ASP B C 1
ATOM 3317 O O . ASP B 1 191 ? 73.793 24.542 15.890 1.00 16.07 191 ASP B O 1
ATOM 3322 N N . ILE B 1 192 ? 73.033 25.947 17.465 1.00 16.16 192 ILE B N 1
ATOM 3323 C CA . ILE B 1 192 ? 72.832 24.885 18.449 1.00 16.49 192 ILE B CA 1
ATOM 3324 C C . ILE B 1 192 ? 71.485 24.161 18.342 1.00 17.55 192 ILE B C 1
ATOM 3325 O O . ILE B 1 192 ? 71.307 23.102 18.955 1.00 17.20 192 ILE B O 1
ATOM 3330 N N . ALA B 1 193 ? 70.556 24.745 17.574 1.00 18.54 193 ALA B N 1
ATOM 3331 C CA . ALA B 1 193 ? 69.246 24.143 17.308 1.00 20.45 193 ALA B CA 1
ATOM 3332 C C . ALA B 1 193 ? 69.382 22.738 16.706 1.00 21.65 193 ALA B C 1
ATOM 3333 O O . ALA B 1 193 ? 68.638 21.828 17.061 1.00 22.50 193 ALA B O 1
ATOM 3335 N N . LYS B 1 194 ? 70.346 22.567 15.812 1.00 22.83 194 LYS B N 1
ATOM 3336 C CA . LYS B 1 194 ? 70.565 21.266 15.179 1.00 24.07 194 LYS B CA 1
ATOM 3337 C C . LYS B 1 194 ? 71.146 20.231 16.148 1.00 24.30 194 LYS B C 1
ATOM 3338 O O . LYS B 1 194 ? 71.290 19.064 15.793 1.00 25.10 194 LYS B O 1
ATOM 3344 N N . HIS B 1 195 ? 71.454 20.659 17.373 1.00 23.74 195 HIS B N 1
ATOM 3345 C CA . HIS B 1 195 ? 71.845 19.740 18.444 1.00 23.27 195 HIS B CA 1
ATOM 3346 C C . HIS B 1 195 ? 70.758 19.620 19.502 1.00 22.27 195 HIS B C 1
ATOM 3347 O O . HIS B 1 195 ? 70.933 18.940 20.511 1.00 23.18 195 HIS B O 1
ATOM 3354 N N . GLY B 1 196 ? 69.630 20.276 19.252 1.00 21.01 196 GLY B N 1
ATOM 3355 C CA . GLY B 1 196 ? 68.457 20.207 20.126 1.00 19.40 196 GLY B CA 1
ATOM 3356 C C . GLY B 1 196 ? 68.516 21.157 21.302 1.00 18.22 196 GLY B C 1
ATOM 3357 O O . GLY B 1 196 ? 67.797 20.975 22.290 1.00 17.97 196 GLY B O 1
ATOM 3358 N N . HIS B 1 197 ? 69.363 22.183 21.201 1.00 16.57 197 HIS B N 1
ATOM 3359 C CA . HIS B 1 197 ? 69.537 23.126 22.303 1.00 15.33 197 HIS B CA 1
ATOM 3360 C C . HIS B 1 197 ? 68.963 24.513 22.004 1.00 13.87 197 HIS B C 1
ATOM 3361 O O . HIS B 1 197 ? 68.731 24.866 20.843 1.00 13.89 197 HIS B O 1
ATOM 3368 N N . ARG B 1 198 ? 68.741 25.283 23.068 1.00 12.80 198 ARG B N 1
ATOM 3369 C CA . ARG B 1 198 ? 68.180 26.634 22.983 1.00 11.39 198 ARG B CA 1
ATOM 3370 C C . ARG B 1 198 ? 69.057 27.623 23.732 1.00 10.66 198 ARG B C 1
ATOM 3371 O O . ARG B 1 198 ? 69.778 27.257 24.653 1.00 11.05 198 ARG B O 1
ATOM 3379 N N . ILE B 1 199 ? 68.987 28.885 23.324 1.00 9.70 199 ILE B N 1
ATOM 3380 C CA . ILE B 1 199 ? 69.713 29.956 23.999 1.00 8.90 199 ILE B CA 1
ATOM 3381 C C . ILE B 1 199 ? 68.915 31.224 23.893 1.00 9.01 199 ILE B C 1
ATOM 3382 O O . ILE B 1 199 ? 68.435 31.580 22.805 1.00 9.27 199 ILE B O 1
ATOM 3387 N N . ASN B 1 200 ? 68.814 31.917 25.022 1.00 8.86 200 ASN B N 1
ATOM 3388 C CA . ASN B 1 200 ? 68.038 33.155 25.129 1.00 9.81 200 ASN B CA 1
ATOM 3389 C C . ASN B 1 200 ? 68.783 34.158 26.001 1.00 9.43 200 ASN B C 1
ATOM 3390 O O . ASN B 1 200 ? 69.720 33.796 26.708 1.00 9.63 200 ASN B O 1
ATOM 3395 N N . ALA B 1 201 ? 68.364 35.420 25.948 1.00 9.56 201 ALA B N 1
ATOM 3396 C CA . ALA B 1 201 ? 68.895 36.444 26.837 1.00 9.07 201 ALA B CA 1
ATOM 3397 C C . ALA B 1 201 ? 67.791 36.997 27.731 1.00 9.11 201 ALA B C 1
ATOM 3398 O O . ALA B 1 201 ? 66.640 37.125 27.293 1.00 9.00 201 ALA B O 1
ATOM 3400 N N . ILE B 1 202 ? 68.143 37.291 28.980 1.00 8.51 202 ILE B N 1
ATOM 3401 C CA . ILE B 1 202 ? 67.309 38.115 29.848 1.00 8.93 202 ILE B CA 1
ATOM 3402 C C . ILE B 1 202 ? 67.883 39.520 29.865 1.00 8.78 202 ILE B C 1
ATOM 3403 O O . ILE B 1 202 ? 69.025 39.730 30.273 1.00 8.80 202 ILE B O 1
ATOM 3408 N N . SER B 1 203 ? 67.103 40.477 29.376 1.00 9.23 203 SER B N 1
ATOM 3409 C CA . SER B 1 203 ? 67.500 41.876 29.455 1.00 10.12 203 SER B CA 1
ATOM 3410 C C . SER B 1 203 ? 66.974 42.384 30.790 1.00 10.30 203 SER B C 1
ATOM 3411 O O . SER B 1 203 ? 65.796 42.763 30.911 1.00 9.97 203 SER B O 1
ATOM 3414 N N . ALA B 1 204 ? 67.854 42.349 31.789 1.00 10.58 204 ALA B N 1
ATOM 3415 C CA . ALA B 1 204 ? 67.512 42.695 33.178 1.00 11.18 204 ALA B CA 1
ATOM 3416 C C . ALA B 1 204 ? 67.630 44.198 33.399 1.00 11.47 204 ALA B C 1
ATOM 3417 O O . ALA B 1 204 ? 68.505 44.845 32.813 1.00 11.96 204 ALA B O 1
ATOM 3419 N N . GLY B 1 205 ? 66.740 44.753 34.224 1.00 11.42 205 GLY B N 1
ATOM 3420 C CA . GLY B 1 205 ? 66.854 46.140 34.652 1.00 11.92 205 GLY B CA 1
ATOM 3421 C C . GLY B 1 205 ? 68.001 46.253 35.666 1.00 12.58 205 GLY B C 1
ATOM 3422 O O . GLY B 1 205 ? 68.564 45.233 36.072 1.00 12.22 205 GLY B O 1
ATOM 3423 N N . PRO B 1 206 ? 68.369 47.487 36.055 1.00 13.03 206 PRO B N 1
ATOM 3424 C CA . PRO B 1 206 ? 69.463 47.710 37.008 1.00 14.11 206 PRO B CA 1
ATOM 3425 C C . PRO B 1 206 ? 69.216 47.054 38.361 1.00 15.14 206 PRO B C 1
ATOM 3426 O O . PRO B 1 206 ? 68.080 47.035 38.860 1.00 14.81 206 PRO B O 1
ATOM 3430 N N . VAL B 1 207 ? 70.292 46.506 38.911 1.00 16.79 207 VAL B N 1
ATOM 3431 C CA . VAL B 1 207 ? 70.320 45.914 40.234 1.00 18.81 207 VAL B CA 1
ATOM 3432 C C . VAL B 1 207 ? 71.626 46.398 40.876 1.00 20.55 207 VAL B C 1
ATOM 3433 O O . VAL B 1 207 ? 72.671 46.459 40.214 1.00 20.65 207 VAL B O 1
ATOM 3437 N N . LYS B 1 208 ? 71.567 46.754 42.155 1.00 22.21 208 LYS B N 1
ATOM 3438 C CA . LYS B 1 208 ? 72.770 47.152 42.886 1.00 24.13 208 LYS B CA 1
ATOM 3439 C C . LYS B 1 208 ? 73.630 45.920 43.222 1.00 24.59 208 LYS B C 1
ATOM 3440 O O . LYS B 1 208 ? 73.389 45.223 44.209 1.00 24.28 208 LYS B O 1
ATOM 3446 N N . THR B 1 209 ? 74.610 45.653 42.367 1.00 25.51 209 THR B N 1
ATOM 3447 C CA . THR B 1 209 ? 75.526 44.526 42.554 1.00 26.71 209 THR B CA 1
ATOM 3448 C C . THR B 1 209 ? 76.930 45.080 42.758 1.00 28.25 209 THR B C 1
ATOM 3449 O O . THR B 1 209 ? 77.165 46.268 42.529 1.00 27.94 209 THR B O 1
ATOM 3453 N N . LEU B 1 210 ? 77.857 44.227 43.194 1.00 30.24 210 LEU B N 1
ATOM 3454 C CA . LEU B 1 210 ? 79.268 44.613 43.264 1.00 32.42 210 LEU B CA 1
ATOM 3455 C C . LEU B 1 210 ? 79.761 45.075 41.889 1.00 33.15 210 LEU B C 1
ATOM 3456 O O . LEU B 1 210 ? 80.453 46.088 41.779 1.00 33.68 210 LEU B O 1
ATOM 3461 N N . ALA B 1 211 ? 79.374 44.342 40.848 1.00 34.38 211 ALA B N 1
ATOM 3462 C CA . ALA B 1 211 ? 79.763 44.652 39.470 1.00 35.17 211 ALA B CA 1
ATOM 3463 C C . ALA B 1 211 ? 79.224 45.983 38.944 1.00 35.80 211 ALA B C 1
ATOM 3464 O O . ALA B 1 211 ? 79.920 46.677 38.200 1.00 35.80 211 ALA B O 1
ATOM 3466 N N . ALA B 1 212 ? 77.999 46.337 39.340 1.00 36.46 212 ALA B N 1
ATOM 3467 C CA . ALA B 1 212 ? 77.317 47.524 38.808 1.00 36.88 212 ALA B CA 1
ATOM 3468 C C . ALA B 1 212 ? 77.561 48.800 39.614 1.00 37.44 212 ALA B C 1
ATOM 3469 O O . ALA B 1 212 ? 77.572 49.898 39.051 1.00 37.44 212 ALA B O 1
ATOM 3471 N N . THR B 1 216 ? 80.331 54.424 37.127 1.00 27.13 216 THR B N 1
ATOM 3472 C CA . THR B 1 216 ? 80.031 55.859 37.101 1.00 26.87 216 THR B CA 1
ATOM 3473 C C . THR B 1 216 ? 78.537 56.075 36.879 1.00 26.48 216 THR B C 1
ATOM 3474 O O . THR B 1 216 ? 77.955 55.526 35.931 1.00 26.32 216 THR B O 1
ATOM 3478 N N . GLY B 1 217 ? 77.930 56.873 37.758 1.00 25.45 217 GLY B N 1
ATOM 3479 C CA . GLY B 1 217 ? 76.532 57.279 37.613 1.00 24.71 217 GLY B CA 1
ATOM 3480 C C . GLY B 1 217 ? 75.493 56.218 37.956 1.00 23.87 217 GLY B C 1
ATOM 3481 O O . GLY B 1 217 ? 74.295 56.401 37.680 1.00 23.50 217 GLY B O 1
ATOM 3482 N N . PHE B 1 218 ? 75.930 55.117 38.568 1.00 22.87 218 PHE B N 1
ATOM 3483 C CA . PHE B 1 218 ? 74.994 54.048 38.923 1.00 22.49 218 PHE B CA 1
ATOM 3484 C C . PHE B 1 218 ? 73.792 54.519 39.765 1.00 21.66 218 PHE B C 1
ATOM 3485 O O . PHE B 1 218 ? 72.647 54.181 39.450 1.00 20.75 218 PHE B O 1
ATOM 3493 N N . HIS B 1 219 ? 74.051 55.273 40.835 1.00 21.08 219 HIS B N 1
ATOM 3494 C CA . HIS B 1 219 ? 72.965 55.745 41.710 1.00 21.04 219 HIS B CA 1
ATOM 3495 C C . HIS B 1 219 ? 71.884 56.478 40.925 1.00 20.79 219 HIS B C 1
ATOM 3496 O O . HIS B 1 219 ? 70.686 56.222 41.100 1.00 20.90 219 HIS B O 1
ATOM 3503 N N . LEU B 1 220 ? 72.315 57.386 40.059 1.00 20.60 220 LEU B N 1
ATOM 3504 C CA . LEU B 1 220 ? 71.387 58.166 39.260 1.00 20.82 220 LEU B CA 1
ATOM 3505 C C . LEU B 1 220 ? 70.652 57.309 38.228 1.00 20.46 220 LEU B C 1
ATOM 3506 O O . LEU B 1 220 ? 69.444 57.486 38.026 1.00 19.62 220 LEU B O 1
ATOM 3511 N N . LEU B 1 221 ? 71.365 56.361 37.612 1.00 19.85 221 LEU B N 1
ATOM 3512 C CA . LEU B 1 221 ? 70.724 55.422 36.679 1.00 19.84 221 LEU B CA 1
ATOM 3513 C C . LEU B 1 221 ? 69.635 54.626 37.389 1.00 19.32 221 LEU B C 1
ATOM 3514 O O . LEU B 1 221 ? 68.518 54.511 36.896 1.00 18.75 221 LEU B O 1
ATOM 3519 N N . MET B 1 222 ? 69.989 54.073 38.544 1.00 18.93 222 MET B N 1
ATOM 3520 C CA . MET B 1 222 ? 69.075 53.284 39.347 1.00 19.32 222 MET B CA 1
ATOM 3521 C C . MET B 1 222 ? 67.835 54.115 39.733 1.00 18.94 222 MET B C 1
ATOM 3522 O O . MET B 1 222 ? 66.691 53.681 39.524 1.00 18.11 222 MET B O 1
ATOM 3527 N N . GLU B 1 223 ? 68.075 55.322 40.247 1.00 18.95 223 GLU B N 1
ATOM 3528 C CA . GLU B 1 223 ? 66.995 56.239 40.617 1.00 19.73 223 GLU B CA 1
ATOM 3529 C C . GLU B 1 223 ? 66.114 56.581 39.420 1.00 19.27 223 GLU B C 1
ATOM 3530 O O . GLU B 1 223 ? 64.888 56.538 39.522 1.00 19.20 223 GLU B O 1
ATOM 3536 N N . HIS B 1 224 ? 66.732 56.904 38.285 1.00 18.91 224 HIS B N 1
ATOM 3537 C CA . HIS B 1 224 ? 65.965 57.310 37.102 1.00 19.37 224 HIS B CA 1
ATOM 3538 C C . HIS B 1 224 ? 65.120 56.170 36.551 1.00 18.54 224 HIS B C 1
ATOM 3539 O O . HIS B 1 224 ? 63.958 56.357 36.209 1.00 18.76 224 HIS B O 1
ATOM 3546 N N . THR B 1 225 ? 65.712 54.988 36.475 1.00 17.98 225 THR B N 1
ATOM 3547 C CA . THR B 1 225 ? 64.998 53.802 36.023 1.00 17.95 225 THR B CA 1
ATOM 3548 C C . THR B 1 225 ? 63.789 53.461 36.910 1.00 17.31 225 THR B C 1
ATOM 3549 O O . THR B 1 225 ? 62.709 53.145 36.408 1.00 17.00 225 THR B O 1
ATOM 3553 N N . THR B 1 226 ? 63.995 53.514 38.220 1.00 16.28 226 THR B N 1
ATOM 3554 C CA . THR B 1 226 ? 62.944 53.269 39.204 1.00 16.69 226 THR B CA 1
ATOM 3555 C C . THR B 1 226 ? 61.793 54.278 39.066 1.00 16.84 226 THR B C 1
ATOM 3556 O O . THR B 1 226 ? 60.617 53.907 39.114 1.00 16.64 226 THR B O 1
ATOM 3560 N N . LYS B 1 227 ? 62.132 55.544 38.856 1.00 17.22 227 LYS B N 1
ATOM 3561 C CA . LYS B 1 227 ? 61.112 56.582 38.703 1.00 18.21 227 LYS B CA 1
ATOM 3562 C C . LYS B 1 227 ? 60.279 56.423 37.431 1.00 18.03 227 LYS B C 1
ATOM 3563 O O . LYS B 1 227 ? 59.081 56.711 37.434 1.00 18.09 227 LYS B O 1
ATOM 3569 N N . VAL B 1 228 ? 60.927 55.969 36.356 1.00 17.30 228 VAL B N 1
ATOM 3570 C CA . VAL B 1 228 ? 60.335 55.929 35.015 1.00 16.66 228 VAL B CA 1
ATOM 3571 C C . VAL B 1 228 ? 59.552 54.655 34.696 1.00 15.94 228 VAL B C 1
ATOM 3572 O O . VAL B 1 228 ? 58.527 54.723 34.011 1.00 15.14 228 VAL B O 1
ATOM 3576 N N . ASN B 1 229 ? 60.028 53.497 35.161 1.00 15.59 229 ASN B N 1
ATOM 3577 C CA . ASN B 1 229 ? 59.321 52.249 34.853 1.00 14.70 229 ASN B CA 1
ATOM 3578 C C . ASN B 1 229 ? 57.908 52.247 35.460 1.00 14.86 229 ASN B C 1
ATOM 3579 O O . ASN B 1 229 ? 57.685 52.876 36.510 1.00 14.21 229 ASN B O 1
ATOM 3584 N N . PRO B 1 230 ? 56.944 51.603 34.777 1.00 14.37 230 PRO B N 1
ATOM 3585 C CA . PRO B 1 230 ? 55.550 51.708 35.195 1.00 14.87 230 PRO B CA 1
ATOM 3586 C C . PRO B 1 230 ? 55.244 51.215 36.612 1.00 14.85 230 PRO B C 1
ATOM 3587 O O . PRO B 1 230 ? 54.213 51.603 37.162 1.00 14.93 230 PRO B O 1
ATOM 3591 N N . PHE B 1 231 ? 56.117 50.394 37.199 1.00 14.58 231 PHE B N 1
ATOM 3592 C CA . PHE B 1 231 ? 55.904 49.960 38.588 1.00 15.17 231 PHE B CA 1
ATOM 3593 C C . PHE B 1 231 ? 56.558 50.849 39.652 1.00 15.63 231 PHE B C 1
ATOM 3594 O O . PHE B 1 231 ? 56.262 50.705 40.848 1.00 15.77 231 PHE B O 1
ATOM 3602 N N . GLY B 1 232 ? 57.438 51.758 39.239 1.00 15.14 232 GLY B N 1
ATOM 3603 C CA . GLY B 1 232 ? 58.085 52.652 40.204 1.00 16.45 232 GLY B CA 1
ATOM 3604 C C . GLY B 1 232 ? 58.950 51.892 41.200 1.00 16.99 232 GLY B C 1
ATOM 3605 O O . GLY B 1 232 ? 59.060 52.281 42.360 1.00 17.61 232 GLY B O 1
ATOM 3606 N N . LYS B 1 233 ? 59.547 50.787 40.754 1.00 16.80 233 LYS B N 1
ATOM 3607 C CA . LYS B 1 233 ? 60.455 49.993 41.591 1.00 17.07 233 LYS B CA 1
ATOM 3608 C C . LYS B 1 233 ? 61.443 49.187 40.745 1.00 16.34 233 LYS B C 1
ATOM 3609 O O . LYS B 1 233 ? 61.135 48.813 39.608 1.00 16.19 233 LYS B O 1
ATOM 3615 N N . PRO B 1 234 ? 62.646 48.930 41.290 1.00 16.04 234 PRO B N 1
ATOM 3616 C CA . PRO B 1 234 ? 63.602 48.137 40.540 1.00 15.17 234 PRO B CA 1
ATOM 3617 C C . PRO B 1 234 ? 63.239 46.662 40.584 1.00 15.23 234 PRO B C 1
ATOM 3618 O O . PRO B 1 234 ? 62.427 46.225 41.423 1.00 14.71 234 PRO B O 1
ATOM 3622 N N . ILE B 1 235 ? 63.814 45.901 39.659 1.00 14.22 235 ILE B N 1
ATOM 3623 C CA . ILE B 1 235 ? 63.725 44.450 39.724 1.00 13.89 235 ILE B CA 1
ATOM 3624 C C . ILE B 1 235 ? 64.653 43.880 40.795 1.00 14.08 235 ILE B C 1
ATOM 3625 O O . ILE B 1 235 ? 65.521 44.579 41.326 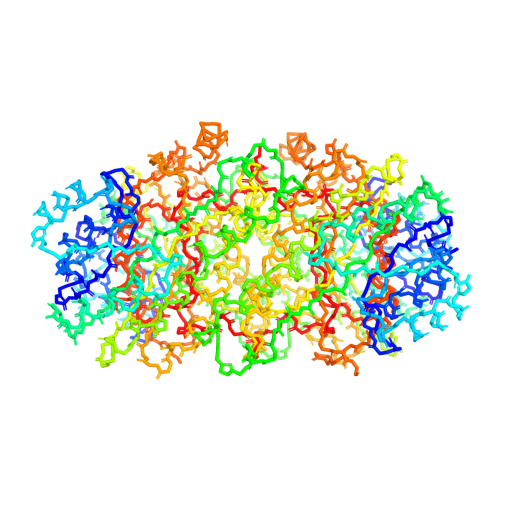1.00 14.73 235 ILE B O 1
ATOM 3630 N N . THR B 1 236 ? 64.474 42.604 41.100 1.00 13.84 236 THR B N 1
ATOM 3631 C CA . THR B 1 236 ? 65.339 41.916 42.052 1.00 13.55 236 THR B CA 1
ATOM 3632 C C . THR B 1 236 ? 66.057 40.794 41.339 1.00 13.23 236 THR B C 1
ATOM 3633 O O . THR B 1 236 ? 65.661 40.393 40.237 1.00 12.90 236 THR B O 1
ATOM 3637 N N . ILE B 1 237 ? 67.103 40.267 41.967 1.00 13.29 237 ILE B N 1
ATOM 3638 C CA . ILE B 1 237 ? 67.807 39.135 41.380 1.00 13.46 237 ILE B CA 1
ATOM 3639 C C . ILE B 1 237 ? 66.888 37.896 41.336 1.00 13.50 237 ILE B C 1
ATOM 3640 O O . ILE B 1 237 ? 67.067 37.016 40.487 1.00 13.02 237 ILE B O 1
ATOM 3645 N N . GLU B 1 238 ? 65.899 37.853 42.234 1.00 13.27 238 GLU B N 1
ATOM 3646 C CA . GLU B 1 238 ? 64.906 36.771 42.249 1.00 14.45 238 GLU B CA 1
ATOM 3647 C C . GLU B 1 238 ? 63.984 36.836 41.015 1.00 13.90 238 GLU B C 1
ATOM 3648 O O . GLU B 1 238 ? 63.597 35.800 40.473 1.00 14.02 238 GLU B O 1
ATOM 3654 N N . ASP B 1 239 ? 63.650 38.049 40.575 1.00 13.70 239 ASP B N 1
ATOM 3655 C CA . ASP B 1 239 ? 62.870 38.234 39.329 1.00 13.11 239 ASP B CA 1
ATOM 3656 C C . ASP B 1 239 ? 63.594 37.624 38.143 1.00 12.57 239 ASP B C 1
ATOM 3657 O O . ASP B 1 239 ? 62.982 36.997 37.293 1.00 13.09 239 ASP B O 1
ATOM 3662 N N . VAL B 1 240 ? 64.896 37.864 38.068 1.00 12.06 240 VAL B N 1
ATOM 3663 C CA . VAL B 1 240 ? 65.721 37.293 37.013 1.00 11.80 240 VAL B CA 1
ATOM 3664 C C . VAL B 1 240 ? 65.764 35.775 37.147 1.00 11.29 240 VAL B C 1
ATOM 3665 O O . VAL B 1 240 ? 65.643 35.053 36.155 1.00 10.45 240 VAL B O 1
ATOM 3669 N N . GLY B 1 241 ? 65.952 35.302 38.378 1.00 11.13 241 GLY B N 1
ATOM 3670 C CA . GLY B 1 241 ? 66.059 33.863 38.622 1.00 11.15 241 GLY B CA 1
ATOM 3671 C C . GLY B 1 241 ? 64.835 33.077 38.191 1.00 10.93 241 GLY B C 1
ATOM 3672 O O . GLY B 1 241 ? 64.957 32.037 37.544 1.00 11.17 241 GLY B O 1
ATOM 3673 N N . ASP B 1 242 ? 63.656 33.569 38.554 1.00 11.07 242 ASP B N 1
ATOM 3674 C CA . ASP B 1 242 ? 62.398 32.907 38.200 1.00 11.45 242 ASP B CA 1
ATOM 3675 C C . ASP B 1 242 ? 62.156 32.880 36.682 1.00 11.14 242 ASP B C 1
ATOM 3676 O O . ASP B 1 242 ? 61.661 31.880 36.145 1.00 11.21 242 ASP B O 1
ATOM 3681 N N . THR B 1 243 ? 62.550 33.956 35.991 1.00 10.75 243 THR B N 1
ATOM 3682 C CA . THR B 1 243 ? 62.492 33.991 34.524 1.00 10.30 243 THR B CA 1
ATOM 3683 C C . THR B 1 243 ? 63.488 33.001 33.915 1.00 10.36 243 THR B C 1
ATOM 3684 O O . THR B 1 243 ? 63.156 32.283 32.978 1.00 10.63 243 THR B O 1
ATOM 3688 N N . ALA B 1 244 ? 64.687 32.947 34.482 1.00 10.54 244 ALA B N 1
ATOM 3689 C CA . ALA B 1 244 ? 65.720 32.018 34.023 1.00 10.97 244 ALA B CA 1
ATOM 3690 C C . ALA B 1 244 ? 65.255 30.566 34.169 1.00 10.82 244 ALA B C 1
ATOM 3691 O O . ALA B 1 244 ? 65.505 29.740 33.291 1.00 10.85 244 ALA B O 1
ATOM 3693 N N . VAL B 1 245 ? 64.561 30.265 35.267 1.00 11.19 245 VAL B N 1
ATOM 3694 C CA . VAL B 1 245 ? 64.014 28.919 35.446 1.00 11.56 245 VAL B CA 1
ATOM 3695 C C . VAL B 1 245 ? 63.118 28.582 34.270 1.00 11.20 245 VAL B C 1
ATOM 3696 O O . VAL B 1 245 ? 63.320 27.578 33.603 1.00 11.20 245 VAL B O 1
ATOM 3700 N N . PHE B 1 246 ? 62.128 29.434 34.004 1.00 10.83 246 PHE B N 1
ATOM 3701 C CA . PHE B 1 246 ? 61.227 29.179 32.892 1.00 10.93 246 PHE B CA 1
ATOM 3702 C C . PHE B 1 246 ? 61.983 28.957 31.583 1.00 10.51 246 PHE B C 1
ATOM 3703 O O . PHE B 1 246 ? 61.751 27.966 30.896 1.00 10.04 246 PHE B O 1
ATOM 3711 N N . LEU B 1 247 ? 62.877 29.888 31.250 1.00 10.70 247 LEU B N 1
ATOM 3712 C CA . LEU B 1 247 ? 63.569 29.873 29.961 1.00 11.30 247 LEU B CA 1
ATOM 3713 C C . LEU B 1 247 ? 64.513 28.685 29.830 1.00 11.31 247 LEU B C 1
ATOM 3714 O O . LEU B 1 247 ? 64.796 28.256 28.731 1.00 11.99 247 LEU B O 1
ATOM 3719 N N . CYS B 1 248 ? 65.015 28.180 30.954 1.00 12.36 248 CYS B N 1
ATOM 3720 C CA . CYS B 1 248 ? 65.879 26.995 30.917 1.00 12.92 248 CYS B CA 1
ATOM 3721 C C . CYS B 1 248 ? 65.128 25.682 31.168 1.00 13.88 248 CYS B C 1
ATOM 3722 O O . CYS B 1 248 ? 65.757 24.635 31.317 1.00 13.52 248 CYS B O 1
ATOM 3725 N N . SER B 1 249 ? 63.792 25.746 31.201 1.00 14.21 249 SER B N 1
ATOM 3726 C CA . SER B 1 249 ? 62.970 24.566 31.472 1.00 14.63 249 SER B CA 1
ATOM 3727 C C . SER B 1 249 ? 62.383 24.079 30.175 1.00 15.57 249 SER B C 1
ATOM 3728 O O . SER B 1 249 ? 62.420 24.775 29.154 1.00 15.75 249 SER B O 1
ATOM 3731 N N . ASP B 1 250 ? 61.809 22.882 30.220 1.00 16.48 250 ASP B N 1
ATOM 3732 C CA . ASP B 1 250 ? 61.185 22.304 29.045 1.00 17.50 250 ASP B CA 1
ATOM 3733 C C . ASP B 1 250 ? 59.864 23.016 28.690 1.00 16.96 250 ASP B C 1
ATOM 3734 O O . ASP B 1 250 ? 59.329 22.816 27.617 1.00 17.18 250 ASP B O 1
ATOM 3739 N N . TRP B 1 251 ? 59.345 23.856 29.582 1.00 16.71 251 TRP B N 1
ATOM 3740 C CA . TRP B 1 251 ? 58.166 24.673 29.237 1.00 17.17 251 TRP B CA 1
ATOM 3741 C C . TRP B 1 251 ? 58.475 25.666 28.114 1.00 16.64 251 TRP B C 1
ATOM 3742 O O . TRP B 1 251 ? 57.579 26.029 27.349 1.00 16.58 251 TRP B O 1
ATOM 3753 N N . ALA B 1 252 ? 59.738 26.096 28.030 1.00 15.42 252 ALA B N 1
ATOM 3754 C CA . ALA B 1 252 ? 60.182 27.054 27.003 1.00 14.98 252 ALA B CA 1
ATOM 3755 C C . ALA B 1 252 ? 60.793 26.376 25.773 1.00 14.98 252 ALA B C 1
ATOM 3756 O O . ALA B 1 252 ? 61.589 26.982 25.039 1.00 14.32 252 ALA B O 1
ATOM 3758 N N . ARG B 1 253 ? 60.405 25.120 25.527 1.00 15.19 253 ARG B N 1
ATOM 3759 C CA . ARG B 1 253 ? 60.971 24.322 24.425 1.00 15.38 253 ARG B CA 1
ATOM 3760 C C . ARG B 1 253 ? 60.837 24.983 23.047 1.00 14.24 253 ARG B C 1
ATOM 3761 O O . ARG B 1 253 ? 61.587 24.684 22.119 1.00 13.92 253 ARG B O 1
ATOM 3769 N N . ALA B 1 254 ? 59.878 25.892 22.927 1.00 13.40 254 ALA B N 1
ATOM 3770 C CA . ALA B 1 254 ? 59.623 26.563 21.676 1.00 12.68 254 ALA B CA 1
ATOM 3771 C C . ALA B 1 254 ? 60.221 27.978 21.650 1.00 12.58 254 ALA B C 1
ATOM 3772 O O . ALA B 1 254 ? 59.954 28.747 20.729 1.00 12.17 254 ALA B O 1
ATOM 3774 N N . ILE B 1 255 ? 61.043 28.307 22.651 1.00 12.40 255 ILE B N 1
ATOM 3775 C CA . ILE B 1 255 ? 61.615 29.660 22.760 1.00 11.68 255 ILE B CA 1
ATOM 3776 C C . ILE B 1 255 ? 63.142 29.621 22.631 1.00 11.43 255 ILE B C 1
ATOM 3777 O O . ILE B 1 255 ? 63.829 29.069 23.486 1.00 11.11 255 ILE B O 1
ATOM 3782 N N . THR B 1 256 ? 63.663 30.213 21.555 1.00 11.20 256 THR B N 1
ATOM 3783 C CA . THR B 1 256 ? 65.113 30.328 21.366 1.00 10.86 256 THR B CA 1
ATOM 3784 C C . THR B 1 256 ? 65.478 31.593 20.601 1.00 11.05 256 THR B C 1
ATOM 3785 O O . THR B 1 256 ? 64.675 32.100 19.835 1.00 10.80 256 THR B O 1
ATOM 3789 N N . GLY B 1 257 ? 66.683 32.111 20.842 1.00 11.10 257 GLY B N 1
ATOM 3790 C CA . GLY B 1 257 ? 67.141 33.352 20.212 1.00 11.38 257 GLY B CA 1
ATOM 3791 C C . GLY B 1 257 ? 66.347 34.576 20.633 1.00 11.60 257 GLY B C 1
ATOM 3792 O O . GLY B 1 257 ? 66.369 35.599 19.954 1.00 12.22 257 GLY B O 1
ATOM 3793 N N . GLU B 1 258 ? 65.659 34.467 21.767 1.00 11.22 258 GLU B N 1
ATOM 3794 C CA . GLU B 1 258 ? 64.773 35.511 22.258 1.00 10.95 258 GLU B CA 1
ATOM 3795 C C . GLU B 1 258 ? 65.460 36.362 23.325 1.00 10.34 258 GLU B C 1
ATOM 3796 O O . GLU B 1 258 ? 66.322 35.886 24.069 1.00 9.80 258 GLU B O 1
ATOM 3802 N N . VAL B 1 259 ? 65.103 37.638 23.346 1.00 9.55 259 VAL B N 1
ATOM 3803 C CA . VAL B 1 259 ? 65.505 38.552 24.416 1.00 9.44 259 VAL B CA 1
ATOM 3804 C C . VAL B 1 259 ? 64.275 38.890 25.254 1.00 9.19 259 VAL B C 1
ATOM 3805 O O . VAL B 1 259 ? 63.333 39.513 24.752 1.00 9.87 259 VAL B O 1
ATOM 3809 N N . VAL B 1 260 ? 64.272 38.484 26.523 1.00 8.68 260 VAL B N 1
ATOM 3810 C CA . VAL B 1 260 ? 63.120 38.773 27.399 1.00 8.87 260 VAL B CA 1
ATOM 3811 C C . VAL B 1 260 ? 63.453 39.876 28.394 1.00 8.64 260 VAL B C 1
ATOM 3812 O O . VAL B 1 260 ? 64.406 39.745 29.169 1.00 7.86 260 VAL B O 1
ATOM 3816 N N . HIS B 1 261 ? 62.673 40.961 28.369 1.00 8.06 261 HIS B N 1
ATOM 3817 C CA . HIS B 1 261 ? 62.865 42.062 29.318 1.00 8.77 261 HIS B CA 1
ATOM 3818 C C . HIS B 1 261 ? 62.309 41.737 30.704 1.00 8.63 261 HIS B C 1
ATOM 3819 O O . HIS B 1 261 ? 61.128 41.484 30.854 1.00 8.58 261 HIS B O 1
ATOM 3826 N N . VAL B 1 262 ? 63.189 41.736 31.700 1.00 9.15 262 VAL B N 1
ATOM 3827 C CA . VAL B 1 262 ? 62.819 41.502 33.085 1.00 9.12 262 VAL B CA 1
ATOM 3828 C C . VAL B 1 262 ? 63.229 42.800 33.763 1.00 9.35 262 VAL B C 1
ATOM 3829 O O . VAL B 1 262 ? 64.335 42.930 34.291 1.00 9.65 262 VAL B O 1
ATOM 3833 N N . ASP B 1 263 ? 62.340 43.787 33.697 1.00 9.61 263 ASP B N 1
ATOM 3834 C CA . ASP B 1 263 ? 62.711 45.180 33.959 1.00 9.79 263 ASP B CA 1
ATOM 3835 C C . ASP B 1 263 ? 61.565 46.038 34.504 1.00 9.84 263 ASP B C 1
ATOM 3836 O O . ASP B 1 263 ? 61.644 47.279 34.487 1.00 10.54 263 ASP B O 1
ATOM 3841 N N . ASN B 1 264 ? 60.510 45.383 34.981 1.00 9.66 264 ASN B N 1
ATOM 3842 C CA . ASN B 1 264 ? 59.317 46.066 35.468 1.00 9.84 264 ASN B CA 1
ATOM 3843 C C . ASN B 1 264 ? 58.701 47.042 34.450 1.00 10.03 264 ASN B C 1
ATOM 3844 O O . ASN B 1 264 ? 58.094 48.059 34.817 1.00 10.19 264 ASN B O 1
ATOM 3849 N N . GLY B 1 265 ? 58.852 46.712 33.168 1.00 10.03 265 GLY B N 1
ATOM 3850 C CA . GLY B 1 265 ? 58.235 47.487 32.095 1.00 10.13 265 GLY B CA 1
ATOM 3851 C C . GLY B 1 265 ? 59.039 48.669 31.590 1.00 10.17 265 GLY B C 1
ATOM 3852 O O . GLY B 1 265 ? 58.545 49.440 30.773 1.00 10.70 265 GLY B O 1
ATOM 3853 N N . TYR B 1 266 ? 60.275 48.830 32.049 1.00 9.70 266 TYR B N 1
ATOM 3854 C CA . TYR B 1 266 ? 61.038 50.012 31.655 1.00 10.13 266 TYR B CA 1
ATOM 3855 C C . TYR B 1 266 ? 61.130 50.143 30.129 1.00 10.31 266 TYR B C 1
ATOM 3856 O O . TYR B 1 266 ? 61.004 51.258 29.583 1.00 9.33 266 TYR B O 1
ATOM 3865 N N . HIS B 1 267 ? 61.320 49.004 29.455 1.00 9.90 267 HIS B N 1
ATOM 3866 C CA . HIS B 1 267 ? 61.522 48.973 27.989 1.00 10.58 267 HIS B CA 1
ATOM 3867 C C . HIS B 1 267 ? 60.358 49.566 27.188 1.00 9.97 267 HIS B C 1
ATOM 3868 O O . HIS B 1 267 ? 60.531 49.919 26.029 1.00 10.55 267 HIS B O 1
ATOM 3875 N N . ILE B 1 268 ? 59.166 49.643 27.783 1.00 10.49 268 ILE B N 1
ATOM 3876 C CA . ILE B 1 268 ? 58.014 50.195 27.064 1.00 10.68 268 ILE B CA 1
ATOM 3877 C C . ILE B 1 268 ? 58.009 51.724 26.951 1.00 11.05 268 ILE B C 1
ATOM 3878 O O . ILE B 1 268 ? 57.352 52.264 26.055 1.00 10.57 268 ILE B O 1
ATOM 3883 N N . MET B 1 269 ? 58.704 52.416 27.860 1.00 11.01 269 MET B N 1
ATOM 3884 C CA . MET B 1 269 ? 58.530 53.873 27.985 1.00 12.19 269 MET B CA 1
ATOM 3885 C C . MET B 1 269 ? 59.182 54.678 26.851 1.00 12.20 269 MET B C 1
ATOM 3886 O O . MET B 1 269 ? 60.323 54.409 26.469 1.00 11.81 269 MET B O 1
ATOM 3891 N N . GLY B 1 270 ? 58.450 55.655 26.315 1.00 13.21 270 GLY B N 1
ATOM 3892 C CA . GLY B 1 270 ? 59.009 56.564 25.290 1.00 14.79 270 GLY B CA 1
ATOM 3893 C C . GLY B 1 270 ? 59.115 57.992 25.802 1.00 16.62 270 GLY B C 1
ATOM 3894 O O . GLY B 1 270 ? 59.507 58.903 25.069 1.00 16.60 270 GLY B O 1
ATOM 3895 N N . VAL B 1 271 ? 58.815 58.119 27.092 1.00 18.52 271 VAL B N 1
ATOM 3896 C CA . VAL B 1 271 ? 58.562 59.349 27.879 1.00 20.54 271 VAL B CA 1
ATOM 3897 C C . VAL B 1 271 ? 58.392 60.665 27.130 1.00 21.71 271 VAL B C 1
ATOM 3898 O O . VAL B 1 271 ? 57.258 61.058 26.807 1.00 22.79 271 VAL B O 1
ATOM 3902 N N . LEU C 1 18 ? 53.057 28.299 38.391 1.00 24.92 18 LEU C N 1
ATOM 3903 C CA . LEU C 1 18 ? 51.897 27.615 39.032 1.00 24.28 18 LEU C CA 1
ATOM 3904 C C . LEU C 1 18 ? 50.855 28.617 39.519 1.00 23.80 18 LEU C C 1
ATOM 3905 O O . LEU C 1 18 ? 51.175 29.679 40.056 1.00 23.38 18 LEU C O 1
ATOM 3910 N N . LEU C 1 19 ? 49.602 28.239 39.312 1.00 23.13 19 LEU C N 1
ATOM 3911 C CA . LEU C 1 19 ? 48.477 29.161 39.361 1.00 23.26 19 LEU C CA 1
ATOM 3912 C C . LEU C 1 19 ? 47.447 28.775 40.428 1.00 23.73 19 LEU C C 1
ATOM 3913 O O . LEU C 1 19 ? 46.256 29.043 40.276 1.00 23.19 19 LEU C O 1
ATOM 3918 N N . GLU C 1 20 ? 47.916 28.146 41.506 1.00 24.82 20 GLU C N 1
ATOM 3919 C CA . GLU C 1 20 ? 47.049 27.762 42.623 1.00 25.65 20 GLU C CA 1
ATOM 3920 C C . GLU C 1 20 ? 46.409 28.989 43.278 1.00 25.08 20 GLU C C 1
ATOM 3921 O O . GLU C 1 20 ? 47.091 29.966 43.605 1.00 25.02 20 GLU C O 1
ATOM 3927 N N . GLY C 1 21 ? 45.095 28.918 43.468 1.00 24.58 21 GLY C N 1
ATOM 3928 C CA . GLY C 1 21 ? 44.330 30.017 44.041 1.00 24.23 21 GLY C CA 1
ATOM 3929 C C . GLY C 1 21 ? 43.954 31.084 43.019 1.00 23.89 21 GLY C C 1
ATOM 3930 O O . GLY C 1 21 ? 43.265 32.045 43.366 1.00 24.47 21 GLY C O 1
ATOM 3931 N N . LYS C 1 22 ? 44.402 30.925 41.770 1.00 22.63 22 LYS C N 1
ATOM 3932 C CA . LYS C 1 22 ? 44.158 31.945 40.737 1.00 21.96 22 LYS C CA 1
ATOM 3933 C C . LYS C 1 22 ? 42.871 31.687 39.956 1.00 20.89 22 LYS C C 1
ATOM 3934 O O . LYS C 1 22 ? 42.563 30.553 39.605 1.00 21.05 22 LYS C O 1
ATOM 3940 N N . ARG C 1 23 ? 42.136 32.755 39.671 1.00 19.87 23 ARG C N 1
ATOM 3941 C CA . ARG C 1 23 ? 40.938 32.649 38.854 1.00 18.77 23 ARG C CA 1
ATOM 3942 C C . ARG C 1 23 ? 41.169 33.321 37.499 1.00 17.97 23 ARG C C 1
ATOM 3943 O O . ARG C 1 23 ? 41.488 34.506 37.436 1.00 17.21 23 ARG C O 1
ATOM 3951 N N . ALA C 1 24 ? 41.023 32.537 36.432 1.00 16.92 24 ALA C N 1
ATOM 3952 C CA . ALA C 1 24 ? 41.321 32.988 35.080 1.00 16.49 24 ALA C CA 1
ATOM 3953 C C . ALA C 1 24 ? 40.105 32.913 34.162 1.00 16.02 24 ALA C C 1
ATOM 3954 O O . ALA C 1 24 ? 39.403 31.893 34.103 1.00 16.15 24 ALA C O 1
ATOM 3956 N N . LEU C 1 25 ? 39.883 33.999 33.433 1.00 15.32 25 LEU C N 1
ATOM 3957 C CA . LEU C 1 25 ? 38.927 34.024 32.346 1.00 14.07 25 LEU C CA 1
ATOM 3958 C C . LEU C 1 25 ? 39.640 33.669 31.049 1.00 14.35 25 LEU C C 1
ATOM 3959 O O . LEU C 1 25 ? 40.639 34.311 30.688 1.00 13.57 25 LEU C O 1
ATOM 3964 N N . ILE C 1 26 ? 39.095 32.685 30.334 1.00 13.87 26 ILE C N 1
ATOM 3965 C CA . ILE C 1 26 ? 39.593 32.265 29.031 1.00 14.20 26 ILE C CA 1
ATOM 3966 C C . ILE C 1 26 ? 38.645 32.678 27.899 1.00 14.34 26 ILE C C 1
ATOM 3967 O O . ILE C 1 26 ? 37.512 32.206 27.826 1.00 14.36 26 ILE C O 1
ATOM 3972 N N . THR C 1 27 ? 39.117 33.546 27.007 1.00 14.45 27 THR C N 1
ATOM 3973 C CA . THR C 1 27 ? 38.352 33.879 25.811 1.00 14.18 27 THR C CA 1
ATOM 3974 C C . THR C 1 27 ? 38.908 33.105 24.615 1.00 14.62 27 THR C C 1
ATOM 3975 O O . THR C 1 27 ? 40.072 32.706 24.622 1.00 14.13 27 THR C O 1
ATOM 3979 N N . GLY C 1 28 ? 38.077 32.888 23.596 1.00 15.12 28 GLY C N 1
ATOM 3980 C CA . GLY C 1 28 ? 38.550 32.365 22.306 1.00 15.83 28 GLY C CA 1
ATOM 3981 C C . GLY C 1 28 ? 38.582 30.857 22.124 1.00 16.89 28 GLY C C 1
ATOM 3982 O O . GLY C 1 28 ? 39.168 30.353 21.169 1.00 17.11 28 GLY C O 1
ATOM 3983 N N . VAL C 1 29 ? 37.955 30.120 23.027 1.00 18.04 29 VAL C N 1
ATOM 3984 C CA . VAL C 1 29 ? 37.845 28.678 22.853 1.00 19.14 29 VAL C CA 1
ATOM 3985 C C . VAL C 1 29 ? 36.675 28.426 21.902 1.00 20.45 29 VAL C C 1
ATOM 3986 O O . VAL C 1 29 ? 35.540 28.848 22.167 1.00 19.89 29 VAL C O 1
ATOM 3990 N N . ALA C 1 30 ? 36.987 27.786 20.778 1.00 21.96 30 ALA C N 1
ATOM 3991 C CA . ALA C 1 30 ? 36.002 27.349 19.802 1.00 23.84 30 ALA C CA 1
ATOM 3992 C C . ALA C 1 30 ? 35.919 25.825 19.839 1.00 25.07 30 ALA C C 1
ATOM 3993 O O . ALA C 1 30 ? 34.832 25.245 19.756 1.00 25.38 30 ALA C O 1
ATOM 3995 N N . ASN C 1 31 ? 37.083 25.189 19.971 1.00 26.22 31 ASN C N 1
ATOM 3996 C CA . ASN C 1 31 ? 37.198 23.737 20.007 1.00 27.19 31 ASN C CA 1
ATOM 3997 C C . ASN C 1 31 ? 38.525 23.320 20.641 1.00 27.64 31 ASN C C 1
ATOM 3998 O O . ASN C 1 31 ? 39.243 24.148 21.209 1.00 27.51 31 ASN C O 1
ATOM 4003 N N . GLU C 1 32 ? 38.846 22.035 20.526 1.00 28.06 32 GLU C N 1
ATOM 4004 C CA . GLU C 1 32 ? 40.020 21.452 21.172 1.00 29.02 32 GLU C CA 1
ATOM 4005 C C . GLU C 1 32 ? 41.333 21.793 20.449 1.00 28.61 32 GLU C C 1
ATOM 4006 O O . GLU C 1 32 ? 42.413 21.453 20.928 1.00 28.68 32 GLU C O 1
ATOM 4012 N N . ARG C 1 33 ? 41.235 22.457 19.300 1.00 28.13 33 ARG C N 1
ATOM 4013 C CA . ARG C 1 33 ? 42.418 22.870 18.552 1.00 28.11 33 ARG C CA 1
ATOM 4014 C C . ARG C 1 33 ? 42.679 24.367 18.697 1.00 26.41 33 ARG C C 1
ATOM 4015 O O . ARG C 1 33 ? 43.678 24.876 18.186 1.00 26.50 33 ARG C O 1
ATOM 4023 N N . SER C 1 34 ? 41.773 25.063 19.383 1.00 24.64 34 SER C N 1
ATOM 4024 C CA . SER C 1 34 ? 41.933 26.487 19.672 1.00 22.66 34 SER C CA 1
ATOM 4025 C C . SER C 1 34 ? 43.193 26.712 20.502 1.00 21.54 34 SER C C 1
ATOM 4026 O O . SER C 1 34 ? 43.488 25.940 21.409 1.00 21.10 34 SER C O 1
ATOM 4029 N N . ILE C 1 35 ? 43.939 27.769 20.188 1.00 20.54 35 ILE C N 1
ATOM 4030 C CA . ILE C 1 35 ? 45.093 28.146 21.007 1.00 19.41 35 ILE C CA 1
ATOM 4031 C C . ILE C 1 35 ? 44.648 28.332 22.468 1.00 18.32 35 ILE C C 1
ATOM 4032 O O . ILE C 1 35 ? 45.321 27.873 23.374 1.00 18.00 35 ILE C O 1
ATOM 4037 N N . ALA C 1 36 ? 43.494 28.973 22.677 1.00 17.49 36 ALA C N 1
ATOM 4038 C CA . ALA C 1 36 ? 42.928 29.140 24.015 1.00 16.85 36 ALA C CA 1
ATOM 4039 C C . ALA C 1 36 ? 42.662 27.807 24.737 1.00 17.27 36 ALA C C 1
ATOM 4040 O O . ALA C 1 36 ? 42.696 27.766 25.954 1.00 16.73 36 ALA C O 1
ATOM 4042 N N . TYR C 1 37 ? 42.396 26.731 23.994 1.00 17.52 37 TYR C N 1
ATOM 4043 C CA . TYR C 1 37 ? 42.211 25.412 24.629 1.00 18.32 37 TYR C CA 1
ATOM 4044 C C . TYR C 1 37 ? 43.525 24.927 25.254 1.00 17.40 37 TYR C C 1
ATOM 4045 O O . TYR C 1 37 ? 43.532 24.372 26.357 1.00 17.49 37 TYR C O 1
ATOM 4054 N N . GLY C 1 38 ? 44.626 25.138 24.536 1.00 16.94 38 GLY C N 1
ATOM 4055 C CA . GLY C 1 38 ? 45.955 24.765 25.023 1.00 16.40 38 GLY C CA 1
ATOM 4056 C C . GLY C 1 38 ? 46.317 25.546 26.257 1.00 16.11 38 GLY C C 1
ATOM 4057 O O . GLY C 1 38 ? 46.890 25.003 27.197 1.00 16.44 38 GLY C O 1
ATOM 4058 N N . ILE C 1 39 ? 45.962 26.828 26.261 1.00 16.21 39 ILE C N 1
ATOM 4059 C CA . ILE C 1 39 ? 46.160 27.677 27.437 1.00 16.11 39 ILE C CA 1
ATOM 4060 C C . ILE C 1 39 ? 45.304 27.168 28.603 1.00 16.43 39 ILE C C 1
ATOM 4061 O O . ILE C 1 39 ? 45.806 26.998 29.710 1.00 16.70 39 ILE C O 1
ATOM 4066 N N . ALA C 1 40 ? 44.022 26.908 28.353 1.00 16.75 40 ALA C N 1
ATOM 4067 C CA . ALA C 1 40 ? 43.141 26.414 29.418 1.00 16.98 40 ALA C CA 1
ATOM 4068 C C . ALA C 1 40 ? 43.670 25.093 29.990 1.00 17.42 40 ALA C C 1
ATOM 4069 O O . ALA C 1 40 ? 43.617 24.867 31.198 1.00 17.83 40 ALA C O 1
ATOM 4071 N N . LYS C 1 41 ? 44.184 24.238 29.115 1.00 18.34 41 LYS C N 1
ATOM 4072 C CA . LYS C 1 41 ? 44.743 22.944 29.514 1.00 19.68 41 LYS C CA 1
ATOM 4073 C C . LYS C 1 41 ? 45.922 23.117 30.481 1.00 19.07 41 LYS C C 1
ATOM 4074 O O . LYS C 1 41 ? 45.947 22.520 31.561 1.00 18.62 41 LYS C O 1
ATOM 4080 N N . SER C 1 42 ? 46.889 23.953 30.093 1.00 18.37 42 SER C N 1
ATOM 4081 C CA . SER C 1 42 ? 48.043 24.273 30.952 1.00 17.60 42 SER C CA 1
ATOM 4082 C C . SER C 1 42 ? 47.627 24.961 32.254 1.00 17.16 42 SER C C 1
ATOM 4083 O O . SER C 1 42 ? 48.154 24.653 33.335 1.00 17.34 42 SER C O 1
ATOM 4086 N N . PHE C 1 43 ? 46.683 25.894 32.156 1.00 16.57 43 PHE C N 1
ATOM 4087 C CA . PHE C 1 43 ? 46.166 26.598 33.334 1.00 16.19 43 PHE C CA 1
ATOM 4088 C C . PHE C 1 43 ? 45.540 25.612 34.325 1.00 16.62 43 PHE C C 1
ATOM 4089 O O . PHE C 1 43 ? 45.821 25.669 35.524 1.00 16.30 43 PHE C O 1
ATOM 4097 N N . HIS C 1 44 ? 44.717 24.697 33.808 1.00 17.23 44 HIS C N 1
ATOM 4098 C CA . HIS C 1 44 ? 44.062 23.671 34.637 1.00 18.24 44 HIS C CA 1
ATOM 4099 C C . HIS C 1 44 ? 45.091 22.805 35.373 1.00 18.24 44 HIS C C 1
ATOM 4100 O O . HIS C 1 44 ? 44.997 22.630 36.582 1.00 18.78 44 HIS C O 1
ATOM 4107 N N . ARG C 1 45 ? 46.076 22.299 34.636 1.00 18.73 45 ARG C N 1
ATOM 4108 C CA . ARG C 1 45 ? 47.184 21.513 35.200 1.00 19.10 45 ARG C CA 1
ATOM 4109 C C . ARG C 1 45 ? 47.841 22.254 36.356 1.00 19.23 45 ARG C C 1
ATOM 4110 O O . ARG C 1 45 ? 48.140 21.663 37.407 1.00 19.82 45 ARG C O 1
ATOM 4118 N N . GLU C 1 46 ? 48.027 23.560 36.189 1.00 18.50 46 GLU C N 1
ATOM 4119 C CA . GLU C 1 46 ? 48.733 24.352 37.181 1.00 18.04 46 GLU C CA 1
ATOM 4120 C C . GLU C 1 46 ? 47.847 24.917 38.293 1.00 18.16 46 GLU C C 1
ATOM 4121 O O . GLU C 1 46 ? 48.296 25.755 39.062 1.00 17.83 46 GLU C O 1
ATOM 4127 N N . GLY C 1 47 ? 46.597 24.453 38.379 1.00 18.61 47 GLY C N 1
ATOM 4128 C CA . GLY C 1 47 ? 45.745 24.725 39.544 1.00 18.58 47 GLY C CA 1
ATOM 4129 C C . GLY C 1 47 ? 44.816 25.929 39.464 1.00 18.76 47 GLY C C 1
ATOM 4130 O O . GLY C 1 47 ? 44.214 26.326 40.474 1.00 18.77 47 GLY C O 1
ATOM 4131 N N . ALA C 1 48 ? 44.704 26.531 38.281 1.00 18.59 48 ALA C N 1
ATOM 4132 C CA . ALA C 1 48 ? 43.814 27.687 38.103 1.00 18.68 48 ALA C CA 1
ATOM 4133 C C . ALA C 1 48 ? 42.353 27.253 38.011 1.00 18.35 48 ALA C C 1
ATOM 4134 O O . ALA C 1 48 ? 42.051 26.229 37.417 1.00 18.67 48 ALA C O 1
ATOM 4136 N N . GLN C 1 49 ? 41.460 28.047 38.593 1.00 19.01 49 GLN C N 1
ATOM 4137 C CA . GLN C 1 49 ? 40.024 27.923 38.325 1.00 19.62 49 GLN C CA 1
ATOM 4138 C C . GLN C 1 49 ? 39.708 28.710 37.056 1.00 18.56 49 GLN C C 1
ATOM 4139 O O . GLN C 1 49 ? 40.265 29.785 36.846 1.00 18.68 49 GLN C O 1
ATOM 4145 N N . LEU C 1 50 ? 38.787 28.197 36.246 1.00 17.66 50 LEU C N 1
ATOM 4146 C CA . LEU C 1 50 ? 38.541 28.719 34.905 1.00 16.79 50 LEU C CA 1
ATOM 4147 C C . LEU C 1 50 ? 37.097 29.123 34.656 1.00 16.77 50 LEU C C 1
ATOM 4148 O O . LEU C 1 50 ? 36.166 28.484 35.148 1.00 16.60 50 LEU C O 1
ATOM 4153 N N . ALA C 1 51 ? 36.940 30.186 33.864 1.00 16.81 51 ALA C N 1
ATOM 4154 C CA . ALA C 1 51 ? 35.661 30.649 33.328 1.00 16.55 51 ALA C CA 1
ATOM 4155 C C . ALA C 1 51 ? 35.874 30.902 31.844 1.00 16.87 51 ALA C C 1
ATOM 4156 O O . ALA C 1 51 ? 36.974 31.303 31.422 1.00 16.43 51 ALA C O 1
ATOM 4158 N N . PHE C 1 52 ? 34.838 30.653 31.051 1.00 16.35 52 PHE C N 1
ATOM 4159 C CA . PHE C 1 52 ? 34.950 30.730 29.598 1.00 16.42 52 PHE C CA 1
ATOM 4160 C C . PHE C 1 52 ? 33.894 31.641 28.975 1.00 16.79 52 PHE C C 1
ATOM 4161 O O . PHE C 1 52 ? 32.738 31.682 29.438 1.00 16.48 52 PHE C O 1
ATOM 4169 N N . THR C 1 53 ? 34.299 32.381 27.944 1.00 15.80 53 THR C N 1
ATOM 4170 C CA . THR C 1 53 ? 33.346 33.016 27.031 1.00 15.96 53 THR C CA 1
ATOM 4171 C C . THR C 1 53 ? 33.134 32.100 25.822 1.00 16.26 53 THR C C 1
ATOM 4172 O O . THR C 1 53 ? 34.009 31.298 25.485 1.00 15.93 53 THR C O 1
ATOM 4176 N N . TYR C 1 54 ? 31.968 32.209 25.186 1.00 16.81 54 TYR C N 1
ATOM 4177 C CA . TYR C 1 54 ? 31.774 31.668 23.847 1.00 17.26 54 TYR C CA 1
ATOM 4178 C C . TYR C 1 54 ? 31.301 32.794 22.957 1.00 17.86 54 TYR C C 1
ATOM 4179 O O . TYR C 1 54 ? 30.475 33.598 23.380 1.00 17.84 54 TYR C O 1
ATOM 4188 N N . ALA C 1 55 ? 31.848 32.867 21.743 1.00 18.70 55 ALA C N 1
ATOM 4189 C CA . ALA C 1 55 ? 31.625 34.004 20.837 1.00 20.13 55 ALA C CA 1
ATOM 4190 C C . ALA C 1 55 ? 30.226 34.090 20.221 1.00 21.23 55 ALA C C 1
ATOM 4191 O O . ALA C 1 55 ? 29.700 35.184 20.029 1.00 21.71 55 ALA C O 1
ATOM 4193 N N . THR C 1 56 ? 29.649 32.934 19.909 1.00 22.71 56 THR C N 1
ATOM 4194 C CA . THR C 1 56 ? 28.355 32.832 19.238 1.00 24.30 56 THR C CA 1
ATOM 4195 C C . THR C 1 56 ? 27.535 31.684 19.841 1.00 24.77 56 THR C C 1
ATOM 4196 O O . THR C 1 56 ? 28.110 30.748 20.397 1.00 24.76 56 THR C O 1
ATOM 4200 N N . PRO C 1 57 ? 26.188 31.730 19.710 1.00 25.41 57 PRO C N 1
ATOM 4201 C CA . PRO C 1 57 ? 25.362 30.636 20.247 1.00 25.86 57 PRO C CA 1
ATOM 4202 C C . PRO C 1 57 ? 25.760 29.246 19.733 1.00 26.02 57 PRO C C 1
ATOM 4203 O O . PRO C 1 57 ? 25.686 28.280 20.485 1.00 25.99 57 PRO C O 1
ATOM 4207 N N . LYS C 1 58 ? 26.191 29.150 18.476 1.00 26.62 58 LYS C N 1
ATOM 4208 C CA . LYS C 1 58 ? 26.550 27.854 17.884 1.00 27.62 58 LYS C CA 1
ATOM 4209 C C . LYS C 1 58 ? 27.791 27.229 18.510 1.00 27.36 58 LYS C C 1
ATOM 4210 O O . LYS C 1 58 ? 28.099 26.072 18.236 1.00 27.72 58 LYS C O 1
ATOM 4216 N N . LEU C 1 59 ? 28.514 28.001 19.323 1.00 26.67 59 LEU C N 1
ATOM 4217 C CA . LEU C 1 59 ? 29.711 27.505 19.994 1.00 26.36 59 LEU C CA 1
ATOM 4218 C C . LEU C 1 59 ? 29.453 27.114 21.446 1.00 25.99 59 LEU C C 1
ATOM 4219 O O . LEU C 1 59 ? 30.319 26.517 22.088 1.00 25.92 59 LEU C O 1
ATOM 4224 N N . GLU C 1 60 ? 28.264 27.440 21.957 1.00 25.55 60 GLU C N 1
ATOM 4225 C CA . GLU C 1 60 ? 27.953 27.236 23.375 1.00 25.11 60 GLU C CA 1
ATOM 4226 C C . GLU C 1 60 ? 28.124 25.795 23.837 1.00 25.43 60 GLU C C 1
ATOM 4227 O O . GLU C 1 60 ? 28.711 25.555 24.891 1.00 24.66 60 GLU C O 1
ATOM 4233 N N . LYS C 1 61 ? 27.612 24.843 23.053 1.00 25.91 61 LYS C N 1
ATOM 4234 C CA . LYS C 1 61 ? 27.640 23.436 23.460 1.00 26.89 61 LYS C CA 1
ATOM 4235 C C . LYS C 1 61 ? 29.071 22.927 23.644 1.00 26.44 61 LYS C C 1
ATOM 4236 O O . LYS C 1 61 ? 29.411 22.390 24.700 1.00 26.16 61 LYS C O 1
ATOM 4242 N N . ARG C 1 62 ? 29.902 23.117 22.624 1.00 26.85 62 ARG C N 1
ATOM 4243 C CA . ARG C 1 62 ? 31.300 22.689 22.672 1.00 27.24 62 ARG C CA 1
ATOM 4244 C C . ARG C 1 62 ? 32.077 23.343 23.826 1.00 26.70 62 ARG C C 1
ATOM 4245 O O . ARG C 1 62 ? 32.810 22.664 24.546 1.00 26.48 62 ARG C O 1
ATOM 4253 N N . VAL C 1 63 ? 31.901 24.655 24.004 1.00 26.09 63 VAL C N 1
ATOM 4254 C CA . VAL C 1 63 ? 32.596 25.394 25.065 1.00 25.23 63 VAL C CA 1
ATOM 4255 C C . VAL C 1 63 ? 32.161 24.906 26.452 1.00 25.00 63 VAL C C 1
ATOM 4256 O O . VAL C 1 63 ? 32.987 24.768 27.352 1.00 24.73 63 VAL C O 1
ATOM 4260 N N . ARG C 1 64 ? 30.865 24.650 26.624 1.00 25.07 64 ARG C N 1
ATOM 4261 C CA . ARG C 1 64 ? 30.360 24.094 27.884 1.00 25.26 64 ARG C CA 1
ATOM 4262 C C . ARG C 1 64 ? 30.971 22.725 28.197 1.00 25.21 64 ARG C C 1
ATOM 4263 O O . ARG C 1 64 ? 31.359 22.466 29.341 1.00 24.54 64 ARG C O 1
ATOM 4271 N N . GLU C 1 65 ? 31.042 21.864 27.181 1.00 25.30 65 GLU C N 1
ATOM 4272 C CA . GLU C 1 65 ? 31.658 20.536 27.321 1.00 26.68 65 GLU C CA 1
ATOM 4273 C C . GLU C 1 65 ? 33.146 20.653 27.688 1.00 25.82 65 GLU C C 1
ATOM 4274 O O . GLU C 1 65 ? 33.620 19.990 28.615 1.00 25.69 65 GLU C O 1
ATOM 4280 N N . ILE C 1 66 ? 33.868 21.509 26.964 1.00 25.09 66 ILE C N 1
ATOM 4281 C CA . ILE C 1 66 ? 35.276 21.780 27.275 1.00 24.02 66 ILE C CA 1
ATOM 4282 C C . ILE C 1 66 ? 35.432 22.272 28.712 1.00 24.15 66 ILE C C 1
ATOM 4283 O O . ILE C 1 66 ? 36.254 21.740 29.456 1.00 24.02 66 ILE C O 1
ATOM 4288 N N . ALA C 1 67 ? 34.631 23.260 29.119 1.00 24.21 67 ALA C N 1
ATOM 4289 C CA . ALA C 1 67 ? 34.720 23.791 30.484 1.00 24.65 67 ALA C CA 1
ATOM 4290 C C . ALA C 1 67 ? 34.490 22.700 31.529 1.00 25.31 67 ALA C C 1
ATOM 4291 O O . ALA C 1 67 ? 35.209 22.631 32.531 1.00 25.01 67 ALA C O 1
ATOM 4293 N N . LYS C 1 68 ? 33.474 21.868 31.289 1.00 26.07 68 LYS C N 1
ATOM 4294 C CA . LYS C 1 68 ? 33.120 20.748 32.172 1.00 26.99 68 LYS C CA 1
ATOM 4295 C C . LYS C 1 68 ? 34.283 19.763 32.292 1.00 26.56 68 LYS C C 1
ATOM 4296 O O . LYS C 1 68 ? 34.605 19.306 33.391 1.00 26.35 68 LYS C O 1
ATOM 4302 N N . GLY C 1 69 ? 34.917 19.458 31.159 1.00 26.57 69 GLY C N 1
ATOM 4303 C CA . GLY C 1 69 ? 36.121 18.618 31.142 1.00 26.63 69 GLY C CA 1
ATOM 4304 C C . GLY C 1 69 ? 37.256 19.141 32.014 1.00 26.94 69 GLY C C 1
ATOM 4305 O O . GLY C 1 69 ? 38.134 18.375 32.419 1.00 26.85 69 GLY C O 1
ATOM 4306 N N . PHE C 1 70 ? 37.245 20.446 32.298 1.00 26.69 70 PHE C N 1
ATOM 4307 C CA . PHE C 1 70 ? 38.221 21.050 33.203 1.00 26.48 70 PHE C CA 1
ATOM 4308 C C . PHE C 1 70 ? 37.613 21.295 34.581 1.00 26.66 70 PHE C C 1
ATOM 4309 O O . PHE C 1 70 ? 38.221 21.951 35.424 1.00 26.96 70 PHE C O 1
ATOM 4317 N N . GLY C 1 71 ? 36.408 20.774 34.805 1.00 26.44 71 GLY C N 1
ATOM 4318 C CA . GLY C 1 71 ? 35.706 20.972 36.075 1.00 26.12 71 GLY C CA 1
ATOM 4319 C C . GLY C 1 71 ? 35.058 22.335 36.255 1.00 25.80 71 GLY C C 1
ATOM 4320 O O . GLY C 1 71 ? 34.802 22.756 37.381 1.00 25.97 71 GLY C O 1
ATOM 4321 N N . SER C 1 72 ? 34.784 23.031 35.153 1.00 25.42 72 SER C N 1
ATOM 4322 C CA . SER C 1 72 ? 34.169 24.360 35.221 1.00 24.82 72 SER C CA 1
ATOM 4323 C C . SER C 1 72 ? 32.747 24.347 34.684 1.00 24.50 72 SER C C 1
ATOM 4324 O O . SER C 1 72 ? 32.469 23.725 33.657 1.00 24.12 72 SER C O 1
ATOM 4327 N N . ASP C 1 73 ? 31.860 25.055 35.383 1.00 24.75 73 ASP C N 1
ATOM 4328 C CA . ASP C 1 73 ? 30.489 25.279 34.913 1.00 25.18 73 ASP C CA 1
ATOM 4329 C C . ASP C 1 73 ? 30.274 26.748 34.528 1.00 24.28 73 ASP C C 1
ATOM 4330 O O . ASP C 1 73 ? 29.143 27.182 34.283 1.00 24.42 73 ASP C O 1
ATOM 4335 N N . LEU C 1 74 ? 31.365 27.511 34.472 1.00 23.07 74 LEU C N 1
ATOM 4336 C CA . LEU C 1 74 ? 31.262 28.954 34.282 1.00 21.90 74 LEU C CA 1
ATOM 4337 C C . LEU C 1 74 ? 31.495 29.346 32.832 1.00 21.45 74 LEU C C 1
ATOM 4338 O O . LEU C 1 74 ? 32.632 29.522 32.395 1.00 21.08 74 LEU C O 1
ATOM 4343 N N . VAL C 1 75 ? 30.398 29.450 32.089 1.00 20.68 75 VAL C N 1
ATOM 4344 C CA . VAL C 1 75 ? 30.431 29.709 30.661 1.00 20.28 75 VAL C CA 1
ATOM 4345 C C . VAL C 1 75 ? 29.432 30.832 30.361 1.00 20.12 75 VAL C C 1
ATOM 4346 O O . VAL C 1 75 ? 28.296 30.809 30.847 1.00 19.67 75 VAL C O 1
ATOM 4350 N N . VAL C 1 76 ? 29.865 31.835 29.599 1.00 19.63 76 VAL C N 1
ATOM 4351 C CA . VAL C 1 76 ? 29.000 32.985 29.303 1.00 18.79 76 VAL C CA 1
ATOM 4352 C C . VAL C 1 76 ? 29.193 33.437 27.859 1.00 18.93 76 VAL C C 1
ATOM 4353 O O . VAL C 1 76 ? 30.315 33.453 27.350 1.00 18.83 76 VAL C O 1
ATOM 4357 N N . LYS C 1 77 ? 28.088 33.772 27.197 1.00 18.67 77 LYS C N 1
ATOM 4358 C CA . LYS C 1 77 ? 28.118 34.316 25.840 1.00 18.71 77 LYS C CA 1
ATOM 4359 C C . LYS C 1 77 ? 28.783 35.682 25.886 1.00 18.19 77 LYS C C 1
ATOM 4360 O O . LYS C 1 77 ? 28.481 36.489 26.768 1.00 18.21 77 LYS C O 1
ATOM 4366 N N . CYS C 1 78 ? 29.690 35.943 24.947 1.00 17.93 78 CYS C N 1
ATOM 4367 C CA . CYS C 1 78 ? 30.294 37.278 24.838 1.00 17.27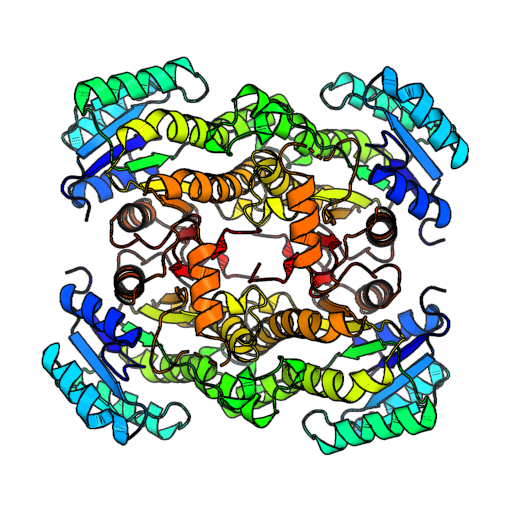 78 CYS C CA 1
ATOM 4368 C C . CYS C 1 78 ? 30.800 37.566 23.432 1.00 17.18 78 CYS C C 1
ATOM 4369 O O . CYS C 1 78 ? 31.849 37.051 23.007 1.00 16.89 78 CYS C O 1
ATOM 4372 N N . ASP C 1 79 ? 30.015 38.368 22.713 1.00 16.52 79 ASP C N 1
ATOM 4373 C CA . ASP C 1 79 ? 30.408 38.939 21.442 1.00 16.48 79 ASP C CA 1
ATOM 4374 C C . ASP C 1 79 ? 31.137 40.236 21.812 1.00 15.69 79 ASP C C 1
ATOM 4375 O O . ASP C 1 79 ? 30.519 41.174 22.297 1.00 15.00 79 ASP C O 1
ATOM 4380 N N . VAL C 1 80 ? 32.451 40.271 21.596 1.00 14.98 80 VAL C N 1
ATOM 4381 C CA . VAL C 1 80 ? 33.270 41.424 22.024 1.00 14.93 80 VAL C CA 1
ATOM 4382 C C . VAL C 1 80 ? 33.044 42.707 21.203 1.00 15.25 80 VAL C C 1
ATOM 4383 O O . VAL C 1 80 ? 33.492 43.795 21.596 1.00 15.37 80 VAL C O 1
ATOM 4387 N N . SER C 1 81 ? 32.338 42.589 20.082 1.00 14.88 81 SER C N 1
ATOM 4388 C CA . SER C 1 81 ? 31.925 43.776 19.343 1.00 15.89 81 SER C CA 1
ATOM 4389 C C . SER C 1 81 ? 30.794 44.540 20.059 1.00 16.07 81 SER C C 1
ATOM 4390 O O . SER C 1 81 ? 30.489 45.685 19.706 1.00 15.71 81 SER C O 1
ATOM 4393 N N . LEU C 1 82 ? 30.195 43.914 21.078 1.00 16.42 82 LEU C N 1
ATOM 4394 C CA . LEU C 1 82 ? 29.062 44.515 21.808 1.00 16.91 82 LEU C CA 1
ATOM 4395 C C . LEU C 1 82 ? 29.404 44.967 23.225 1.00 17.21 82 LEU C C 1
ATOM 4396 O O . LEU C 1 82 ? 29.726 44.149 24.095 1.00 16.40 82 LEU C O 1
ATOM 4401 N N . ASP C 1 83 ? 29.317 46.274 23.445 1.00 18.16 83 ASP C N 1
ATOM 4402 C CA . ASP C 1 83 ? 29.512 46.875 24.765 1.00 19.45 83 ASP C CA 1
ATOM 4403 C C . ASP C 1 83 ? 28.707 46.164 25.849 1.00 19.56 83 ASP C C 1
ATOM 4404 O O . ASP C 1 83 ? 29.217 45.926 26.944 1.00 19.46 83 ASP C O 1
ATOM 4409 N N . GLU C 1 84 ? 27.447 45.840 25.541 1.00 19.96 84 GLU C N 1
ATOM 4410 C CA . GLU C 1 84 ? 26.544 45.196 26.505 1.00 20.29 84 GLU C CA 1
ATOM 4411 C C . GLU C 1 84 ? 27.020 43.807 26.935 1.00 19.29 84 GLU C C 1
ATOM 4412 O O . GLU C 1 84 ? 26.859 43.437 28.091 1.00 19.01 84 GLU C O 1
ATOM 4418 N N . ASP C 1 85 ? 27.591 43.052 25.995 1.00 18.61 85 ASP C N 1
ATOM 4419 C CA . ASP C 1 85 ? 28.189 41.755 26.289 1.00 17.91 85 ASP C CA 1
ATOM 4420 C C . ASP C 1 85 ? 29.418 41.856 27.192 1.00 17.04 85 ASP C C 1
ATOM 4421 O O . ASP C 1 85 ? 29.636 40.992 28.034 1.00 16.63 85 ASP C O 1
ATOM 4426 N N . ILE C 1 86 ? 30.220 42.897 27.001 1.00 16.79 86 ILE C N 1
ATOM 4427 C CA . ILE C 1 86 ? 31.374 43.141 27.873 1.00 16.79 86 ILE C CA 1
ATOM 4428 C C . ILE C 1 86 ? 30.914 43.456 29.312 1.00 16.74 86 ILE C C 1
ATOM 4429 O O . ILE C 1 86 ? 31.439 42.894 30.276 1.00 16.10 86 ILE C O 1
ATOM 4434 N N . LYS C 1 87 ? 29.929 44.343 29.453 1.00 17.65 87 LYS C N 1
ATOM 4435 C CA . LYS C 1 87 ? 29.358 44.655 30.771 1.00 18.71 87 LYS C CA 1
ATOM 4436 C C . LYS C 1 87 ? 28.720 43.427 31.417 1.00 18.82 87 LYS C C 1
ATOM 4437 O O . LYS C 1 87 ? 28.898 43.182 32.608 1.00 19.45 87 LYS C O 1
ATOM 4443 N N . ASN C 1 88 ? 28.009 42.636 30.620 1.00 19.06 88 ASN C N 1
ATOM 4444 C CA . ASN C 1 88 ? 27.397 41.405 31.110 1.00 19.09 88 ASN C CA 1
ATOM 4445 C C . ASN C 1 88 ? 28.432 40.391 31.615 1.00 19.00 88 ASN C C 1
ATOM 4446 O O . ASN C 1 88 ? 28.200 39.679 32.599 1.00 18.29 88 ASN C O 1
ATOM 4451 N N . LEU C 1 89 ? 29.576 40.331 30.935 1.00 18.59 89 LEU C N 1
ATOM 4452 C CA . LEU C 1 89 ? 30.691 39.495 31.373 1.00 18.29 89 LEU C CA 1
ATOM 4453 C C . LEU C 1 89 ? 31.191 39.915 32.762 1.00 18.48 89 LEU C C 1
ATOM 4454 O O . LEU C 1 89 ? 31.411 39.061 33.622 1.00 18.23 89 LEU C O 1
ATOM 4459 N N . LYS C 1 90 ? 31.347 41.221 32.984 1.00 18.66 90 LYS C N 1
ATOM 4460 C CA . LYS C 1 90 ? 31.728 41.741 34.299 1.00 20.02 90 LYS C CA 1
ATOM 4461 C C . LYS C 1 90 ? 30.735 41.278 35.379 1.00 20.23 90 LYS C C 1
ATOM 4462 O O . LYS C 1 90 ? 31.136 40.775 36.431 1.00 19.39 90 LYS C O 1
ATOM 4468 N N . LYS C 1 91 ? 29.447 41.450 35.087 1.00 20.63 91 LYS C N 1
ATOM 4469 C CA . LYS C 1 91 ? 28.372 41.056 36.002 1.00 21.60 91 LYS C CA 1
ATOM 4470 C C . LYS C 1 91 ? 28.403 39.565 36.335 1.00 21.07 91 LYS C C 1
ATOM 4471 O O . LYS C 1 91 ? 28.296 39.199 37.511 1.00 20.52 91 LYS C O 1
ATOM 4477 N N . PHE C 1 92 ? 28.554 38.723 35.305 1.00 20.50 92 PHE C N 1
ATOM 4478 C CA . PHE C 1 92 ? 28.678 37.266 35.460 1.00 20.66 92 PHE C CA 1
ATOM 4479 C C . PHE C 1 92 ? 29.850 36.863 36.370 1.00 20.85 92 PHE C C 1
ATOM 4480 O O . PHE C 1 92 ? 29.720 35.959 37.209 1.00 20.34 92 PHE C O 1
ATOM 4488 N N . LEU C 1 93 ? 30.992 37.532 36.202 1.00 20.09 93 LEU C N 1
ATOM 4489 C CA . LEU C 1 93 ? 32.157 37.272 37.043 1.00 20.07 93 LEU C CA 1
ATOM 4490 C C . LEU C 1 93 ? 31.991 37.834 38.462 1.00 20.60 93 LEU C C 1
ATOM 4491 O O . LEU C 1 93 ? 32.367 37.173 39.440 1.00 20.21 93 LEU C O 1
ATOM 4496 N N . GLU C 1 94 ? 31.427 39.040 38.569 1.00 21.05 94 GLU C N 1
ATOM 4497 C CA . GLU C 1 94 ? 31.073 39.623 39.865 1.00 22.63 94 GLU C CA 1
ATOM 4498 C C . GLU C 1 94 ? 30.198 38.665 40.684 1.00 22.55 94 GLU C C 1
ATOM 4499 O O . GLU C 1 94 ? 30.449 38.454 41.867 1.00 22.09 94 GLU C O 1
ATOM 4505 N N . GLU C 1 95 ? 29.194 38.077 40.037 1.00 23.11 95 GLU C N 1
ATOM 4506 C CA . GLU C 1 95 ? 28.212 37.221 40.709 1.00 24.17 95 GLU C CA 1
ATOM 4507 C C . GLU C 1 95 ? 28.758 35.852 41.101 1.00 23.82 95 GLU C C 1
ATOM 4508 O O . GLU C 1 95 ? 28.415 35.319 42.157 1.00 24.14 95 GLU C O 1
ATOM 4514 N N . ASN C 1 96 ? 29.602 35.278 40.251 1.00 23.07 96 ASN C N 1
ATOM 4515 C CA . ASN C 1 96 ? 30.074 33.912 40.463 1.00 22.46 96 ASN C CA 1
ATOM 4516 C C . ASN C 1 96 ? 31.404 33.801 41.203 1.00 21.96 96 ASN C C 1
ATOM 4517 O O . ASN C 1 96 ? 31.642 32.811 41.899 1.00 21.33 96 ASN C O 1
ATOM 4522 N N . TRP C 1 97 ? 32.260 34.810 41.040 1.00 20.96 97 TRP C N 1
ATOM 4523 C CA . TRP C 1 97 ? 33.577 34.830 41.678 1.00 20.25 97 TRP C CA 1
ATOM 4524 C C . TRP C 1 97 ? 33.749 36.027 42.598 1.00 19.72 97 TRP C C 1
ATOM 4525 O O . TRP C 1 97 ? 34.245 35.885 43.718 1.00 19.41 97 TRP C O 1
ATOM 4536 N N . GLY C 1 98 ? 33.379 37.209 42.112 1.00 18.99 98 GLY C N 1
ATOM 4537 C CA . GLY C 1 98 ? 33.551 38.448 42.887 1.00 19.05 98 GLY C CA 1
ATOM 4538 C C . GLY C 1 98 ? 34.962 39.019 42.833 1.00 18.84 98 GLY C C 1
ATOM 4539 O O . GLY C 1 98 ? 35.235 40.091 43.383 1.00 18.59 98 GLY C O 1
ATOM 4540 N N . SER C 1 99 ? 35.868 38.292 42.182 1.00 18.75 99 SER C N 1
ATOM 4541 C CA . SER C 1 99 ? 37.213 38.799 41.917 1.00 18.60 99 SER C CA 1
ATOM 4542 C C . SER C 1 99 ? 37.817 38.052 40.722 1.00 18.04 99 SER C C 1
ATOM 4543 O O . SER C 1 99 ? 37.206 37.102 40.200 1.00 17.91 99 SER C O 1
ATOM 4546 N N . LEU C 1 100 ? 38.993 38.494 40.265 1.00 16.47 100 LEU C N 1
ATOM 4547 C CA . LEU C 1 100 ? 39.611 37.912 39.068 1.00 15.97 100 LEU C CA 1
ATOM 4548 C C . LEU C 1 100 ? 41.123 38.076 39.122 1.00 15.40 100 LEU C C 1
ATOM 4549 O O . LEU C 1 100 ? 41.612 39.105 39.581 1.00 15.70 100 LEU C O 1
ATOM 4554 N N . ASP C 1 101 ? 41.860 37.068 38.662 1.00 15.15 101 ASP C N 1
ATOM 4555 C CA . ASP C 1 101 ? 43.323 37.179 38.614 1.00 15.31 101 ASP C CA 1
ATOM 4556 C C . ASP C 1 101 ? 43.890 37.376 37.216 1.00 15.02 101 ASP C C 1
ATOM 4557 O O . ASP C 1 101 ? 44.807 38.174 37.026 1.00 15.68 101 ASP C O 1
ATOM 4562 N N . ILE C 1 102 ? 43.340 36.655 36.245 1.00 14.66 102 ILE C N 1
ATOM 4563 C CA . ILE C 1 102 ? 43.957 36.551 34.915 1.00 13.73 102 ILE C CA 1
ATOM 4564 C C . ILE C 1 102 ? 42.921 36.716 33.812 1.00 13.75 102 ILE C C 1
ATOM 4565 O O . ILE C 1 102 ? 41.790 36.227 33.930 1.00 13.75 102 ILE C O 1
ATOM 4570 N N . ILE C 1 103 ? 43.311 37.415 32.742 1.00 13.12 103 ILE C N 1
ATOM 4571 C CA . ILE C 1 103 ? 42.541 37.437 31.506 1.00 12.32 103 ILE C CA 1
ATOM 4572 C C . ILE C 1 103 ? 43.403 36.866 30.395 1.00 12.24 103 ILE C C 1
ATOM 4573 O O . ILE C 1 103 ? 44.536 37.325 30.173 1.00 11.77 103 ILE C O 1
ATOM 4578 N N . VAL C 1 104 ? 42.869 35.861 29.712 1.00 11.44 104 VAL C N 1
ATOM 4579 C CA . VAL C 1 104 ? 43.488 35.331 28.505 1.00 11.84 104 VAL C CA 1
ATOM 4580 C C . VAL C 1 104 ? 42.687 35.831 27.296 1.00 11.86 104 VAL C C 1
ATOM 4581 O O . VAL C 1 104 ? 41.501 35.499 27.131 1.00 11.71 104 VAL C O 1
ATOM 4585 N N . HIS C 1 105 ? 43.336 36.656 26.476 1.00 11.62 105 HIS C N 1
ATOM 4586 C CA . HIS C 1 105 ? 42.685 37.272 25.320 1.00 11.75 105 HIS C CA 1
ATOM 4587 C C . HIS C 1 105 ? 43.195 36.575 24.072 1.00 12.68 105 HIS C C 1
ATOM 4588 O O . HIS C 1 105 ? 44.354 36.769 23.666 1.00 13.00 105 HIS C O 1
ATOM 4595 N N . SER C 1 106 ? 42.339 35.744 23.483 1.00 13.22 106 SER C N 1
ATOM 4596 C CA . SER C 1 106 ? 42.675 35.029 22.261 1.00 14.60 106 SER C CA 1
ATOM 4597 C C . SER C 1 106 ? 41.536 35.212 21.248 1.00 15.49 106 SER C C 1
ATOM 4598 O O . SER C 1 106 ? 40.702 34.323 21.041 1.00 15.70 106 SER C O 1
ATOM 4601 N N . ILE C 1 107 ? 41.500 36.393 20.638 1.00 15.50 107 ILE C N 1
ATOM 4602 C CA . ILE C 1 107 ? 40.364 36.826 19.818 1.00 16.10 107 ILE C CA 1
ATOM 4603 C C . ILE C 1 107 ? 40.948 37.605 18.654 1.00 16.34 107 ILE C C 1
ATOM 4604 O O . ILE C 1 107 ? 41.548 38.659 18.855 1.00 16.09 107 ILE C O 1
ATOM 4609 N N . ALA C 1 108 ? 40.805 37.070 17.451 1.00 16.46 108 ALA C N 1
ATOM 4610 C CA . ALA C 1 108 ? 41.373 37.700 16.265 1.00 17.25 108 ALA C CA 1
ATOM 4611 C C . ALA C 1 108 ? 40.521 37.283 15.096 1.00 17.57 108 ALA C C 1
ATOM 4612 O O . ALA C 1 108 ? 40.224 36.098 14.941 1.00 17.42 108 ALA C O 1
ATOM 4614 N N . TYR C 1 109 ? 40.114 38.261 14.293 1.00 17.85 109 TYR C N 1
ATOM 4615 C CA . TYR C 1 109 ? 39.216 38.010 13.174 1.00 18.44 109 TYR C CA 1
ATOM 4616 C C . TYR C 1 109 ? 39.216 39.139 12.149 1.00 18.66 109 TYR C C 1
ATOM 4617 O O . TYR C 1 109 ? 39.230 40.313 12.503 1.00 18.88 109 TYR C O 1
ATOM 4626 N N . ALA C 1 110 ? 39.187 38.753 10.880 1.00 18.80 110 ALA C N 1
ATOM 4627 C CA . ALA C 1 110 ? 38.900 39.648 9.764 1.00 19.46 110 ALA C CA 1
ATOM 4628 C C . ALA C 1 110 ? 38.081 38.822 8.779 1.00 20.23 110 ALA C C 1
ATOM 4629 O O . ALA C 1 110 ? 38.282 37.596 8.690 1.00 20.17 110 ALA C O 1
ATOM 4631 N N . PRO C 1 111 ? 37.140 39.462 8.055 1.00 21.13 111 PRO C N 1
ATOM 4632 C CA . PRO C 1 111 ? 36.383 38.703 7.049 1.00 21.97 111 PRO C CA 1
ATOM 4633 C C . PRO C 1 111 ? 37.338 38.005 6.074 1.00 23.07 111 PRO C C 1
ATOM 4634 O O . PRO C 1 111 ? 38.403 38.555 5.753 1.00 22.69 111 PRO C O 1
ATOM 4638 N N . LYS C 1 112 ? 36.973 36.806 5.611 1.00 24.36 112 LYS C N 1
ATOM 4639 C CA . LYS C 1 112 ? 37.909 35.960 4.855 1.00 25.80 112 LYS C CA 1
ATOM 4640 C C . LYS C 1 112 ? 38.385 36.599 3.545 1.00 25.68 112 LYS C C 1
ATOM 4641 O O . LYS C 1 112 ? 39.516 36.352 3.101 1.00 25.61 112 LYS C O 1
ATOM 4647 N N . GLU C 1 113 ? 37.533 37.438 2.958 1.00 25.68 113 GLU C N 1
ATOM 4648 C CA . GLU C 1 113 ? 37.861 38.200 1.750 1.00 26.44 113 GLU C CA 1
ATOM 4649 C C . GLU C 1 113 ? 39.115 39.049 1.911 1.00 25.56 113 GLU C C 1
ATOM 4650 O O . GLU C 1 113 ? 39.856 39.233 0.951 1.00 25.14 113 GLU C O 1
ATOM 4656 N N . GLU C 1 114 ? 39.348 39.557 3.125 1.00 24.68 114 GLU C N 1
ATOM 4657 C CA . GLU C 1 114 ? 40.506 40.418 3.389 1.00 24.10 114 GLU C CA 1
ATOM 4658 C C . GLU C 1 114 ? 41.859 39.734 3.154 1.00 24.07 114 GLU C C 1
ATOM 4659 O O . GLU C 1 114 ? 42.862 40.414 2.901 1.00 24.44 114 GLU C O 1
ATOM 4665 N N . PHE C 1 115 ? 41.877 38.404 3.219 1.00 24.10 115 PHE C N 1
ATOM 4666 C CA . PHE C 1 115 ? 43.114 37.620 3.063 1.00 24.61 115 PHE C CA 1
ATOM 4667 C C . PHE C 1 115 ? 43.433 37.261 1.606 1.00 25.21 115 PHE C C 1
ATOM 4668 O O . PHE C 1 115 ? 44.519 36.758 1.294 1.00 25.20 115 PHE C O 1
ATOM 4676 N N . LYS C 1 116 ? 42.481 37.541 0.728 1.00 25.37 116 LYS C N 1
ATOM 4677 C CA . LYS C 1 116 ? 42.694 37.452 -0.706 1.00 26.42 116 LYS C CA 1
ATOM 4678 C C . LYS C 1 116 ? 43.377 38.748 -1.151 1.00 25.57 116 LYS C C 1
ATOM 4679 O O . LYS C 1 116 ? 43.084 39.841 -0.629 1.00 26.48 116 LYS C O 1
ATOM 4685 N N . GLY C 1 117 ? 44.308 38.616 -2.088 1.00 24.76 117 GLY C N 1
ATOM 4686 C CA . GLY C 1 117 ? 45.100 39.746 -2.552 1.00 22.87 117 GLY C CA 1
ATOM 4687 C C . GLY C 1 117 ? 46.080 40.234 -1.496 1.00 21.49 117 GLY C C 1
ATOM 4688 O O . GLY C 1 117 ? 46.589 39.450 -0.691 1.00 21.14 117 GLY C O 1
ATOM 4689 N N . GLY C 1 118 ? 46.334 41.539 -1.501 1.00 20.25 118 GLY C N 1
ATOM 4690 C CA . GLY C 1 118 ? 47.266 42.145 -0.549 1.00 18.69 118 GLY C CA 1
ATOM 4691 C C . GLY C 1 118 ? 46.536 43.102 0.369 1.00 17.40 118 GLY C C 1
ATOM 4692 O O . GLY C 1 118 ? 45.312 43.268 0.272 1.00 17.02 118 GLY C O 1
ATOM 4693 N N . VAL C 1 119 ? 47.285 43.715 1.278 1.00 16.04 119 VAL C N 1
ATOM 4694 C CA . VAL C 1 119 ? 46.763 44.803 2.106 1.00 15.14 119 VAL C CA 1
ATOM 4695 C C . VAL C 1 119 ? 46.134 45.906 1.246 1.00 14.31 119 VAL C C 1
ATOM 4696 O O . VAL C 1 119 ? 45.121 46.498 1.619 1.00 13.81 119 VAL C O 1
ATOM 4700 N N . ILE C 1 120 ? 46.725 46.160 0.082 1.00 13.77 120 ILE C N 1
ATOM 4701 C CA . ILE C 1 120 ? 46.188 47.165 -0.843 1.00 13.65 120 ILE C CA 1
ATOM 4702 C C . ILE C 1 120 ? 44.700 46.933 -1.191 1.00 13.75 120 ILE C C 1
ATOM 4703 O O . ILE C 1 120 ? 43.982 47.879 -1.535 1.00 13.54 120 ILE C O 1
ATOM 4708 N N . ASP C 1 121 ? 44.245 45.688 -1.069 1.00 14.27 121 ASP C N 1
ATOM 4709 C CA . ASP C 1 121 ? 42.885 45.309 -1.448 1.00 15.26 121 ASP C CA 1
ATOM 4710 C C . ASP C 1 121 ? 41.889 45.334 -0.273 1.00 14.85 121 ASP C C 1
ATOM 4711 O O . ASP C 1 121 ? 40.702 45.020 -0.447 1.00 14.98 121 ASP C O 1
ATOM 4716 N N . THR C 1 122 ? 42.369 45.727 0.908 1.00 14.03 122 THR C N 1
ATOM 4717 C CA . THR C 1 122 ? 41.545 45.736 2.122 1.00 13.33 122 THR C CA 1
ATOM 4718 C C . THR C 1 122 ? 40.350 46.682 1.994 1.00 13.23 122 THR C C 1
ATOM 4719 O O . THR C 1 122 ? 40.507 47.838 1.606 1.00 12.48 122 THR C O 1
ATOM 4723 N N . SER C 1 123 ? 39.155 46.177 2.311 1.00 13.54 123 SER C N 1
ATOM 4724 C CA . SER C 1 123 ? 37.976 47.023 2.337 1.00 13.83 123 SER C CA 1
ATOM 4725 C C . SER C 1 123 ? 37.923 47.818 3.640 1.00 13.77 123 SER C C 1
ATOM 4726 O O . SER C 1 123 ? 38.484 47.401 4.664 1.00 13.39 123 SER C O 1
ATOM 4729 N N . ARG C 1 124 ? 37.258 48.971 3.591 1.00 13.69 124 ARG C N 1
ATOM 4730 C CA . ARG C 1 124 ? 37.067 49.804 4.774 1.00 14.01 124 ARG C CA 1
ATOM 4731 C C . ARG C 1 124 ? 36.330 49.074 5.904 1.00 14.64 124 ARG C C 1
ATOM 4732 O O . ARG C 1 124 ? 36.768 49.107 7.063 1.00 14.83 124 ARG C O 1
ATOM 4740 N N . GLU C 1 125 ? 35.206 48.445 5.582 1.00 15.05 125 GLU C N 1
ATOM 4741 C CA . GLU C 1 125 ? 34.429 47.738 6.612 1.00 16.12 125 GLU C CA 1
ATOM 4742 C C . GLU C 1 125 ? 35.217 46.559 7.183 1.00 15.23 125 GLU C C 1
ATOM 4743 O O . GLU C 1 125 ? 35.217 46.344 8.402 1.00 15.10 125 GLU C O 1
ATOM 4749 N N . GLY C 1 126 ? 35.900 45.822 6.307 1.00 14.41 126 GLY C N 1
ATOM 4750 C CA . GLY C 1 126 ? 36.731 44.685 6.738 1.00 13.94 126 GLY C CA 1
ATOM 4751 C C . GLY C 1 126 ? 37.857 45.118 7.671 1.00 13.09 126 GLY C C 1
ATOM 4752 O O . GLY C 1 126 ? 38.134 44.456 8.670 1.00 12.82 126 GLY C O 1
ATOM 4753 N N . PHE C 1 127 ? 38.500 46.233 7.330 1.00 12.70 127 PHE C N 1
ATOM 4754 C CA . PHE C 1 127 ? 39.497 46.877 8.186 1.00 12.32 127 PHE C CA 1
ATOM 4755 C C . PHE C 1 127 ? 38.915 47.250 9.557 1.00 12.37 127 PHE C C 1
ATOM 4756 O O . PHE C 1 127 ? 39.503 46.931 10.593 1.00 12.10 127 PHE C O 1
ATOM 4764 N N . LYS C 1 128 ? 37.767 47.926 9.555 1.00 12.22 128 LYS C N 1
ATOM 4765 C CA . LYS C 1 128 ? 37.107 48.318 10.806 1.00 12.74 128 LYS C CA 1
ATOM 4766 C C . LYS C 1 128 ? 36.822 47.110 11.687 1.00 12.22 128 LYS C C 1
ATOM 4767 O O . LYS C 1 128 ? 37.088 47.141 12.899 1.00 11.75 128 LYS C O 1
ATOM 4773 N N . ILE C 1 129 ? 36.270 46.063 11.072 1.00 12.08 129 ILE C N 1
ATOM 4774 C CA . ILE C 1 129 ? 35.928 44.839 11.793 1.00 12.47 129 ILE C CA 1
ATOM 4775 C C . ILE C 1 129 ? 37.193 44.198 12.365 1.00 12.10 129 ILE C C 1
ATOM 4776 O O . ILE C 1 129 ? 37.235 43.876 13.556 1.00 12.25 129 ILE C O 1
ATOM 4781 N N . ALA C 1 130 ? 38.223 44.029 11.531 1.00 11.84 130 ALA C N 1
ATOM 4782 C CA . ALA C 1 130 ? 39.490 43.438 11.989 1.00 11.44 130 ALA C CA 1
ATOM 4783 C C . ALA C 1 130 ? 40.043 44.140 13.236 1.00 11.45 130 ALA C C 1
ATOM 4784 O O . ALA C 1 130 ? 40.366 43.483 14.236 1.00 11.45 130 ALA C O 1
ATOM 4786 N N . MET C 1 131 ? 40.146 45.465 13.174 1.00 11.10 131 MET C N 1
ATOM 4787 C CA . MET C 1 131 ? 40.703 46.258 14.275 1.00 11.48 131 MET C CA 1
ATOM 4788 C C . MET C 1 131 ? 39.847 46.186 15.523 1.00 11.38 131 MET C C 1
ATOM 4789 O O . MET C 1 131 ? 40.369 46.099 16.627 1.00 11.17 131 MET C O 1
ATOM 4794 N N . ASP C 1 132 ? 38.532 46.241 15.345 1.00 11.23 132 ASP C N 1
ATOM 4795 C CA . ASP C 1 132 ? 37.612 46.270 16.480 1.00 11.60 132 ASP C CA 1
ATOM 4796 C C . ASP C 1 132 ? 37.647 44.936 17.261 1.00 11.51 132 ASP C C 1
ATOM 4797 O O . ASP C 1 132 ? 37.764 44.924 18.485 1.00 11.31 132 ASP C O 1
ATOM 4802 N N . ILE C 1 133 ? 37.549 43.829 16.529 1.00 11.26 133 ILE C N 1
ATOM 4803 C CA . ILE C 1 133 ? 37.525 42.492 17.123 1.00 11.80 133 ILE C CA 1
ATOM 4804 C C . ILE C 1 133 ? 38.907 42.084 17.639 1.00 11.66 133 ILE C C 1
ATOM 4805 O O . ILE C 1 133 ? 39.036 41.589 18.757 1.00 11.37 133 ILE C O 1
ATOM 4810 N N . SER C 1 134 ? 39.937 42.320 16.829 1.00 11.09 134 SER C N 1
ATOM 4811 C CA . SER C 1 134 ? 41.267 41.807 17.139 1.00 11.03 134 SER C CA 1
ATOM 4812 C C . SER C 1 134 ? 42.055 42.694 18.098 1.00 10.24 134 SER C C 1
ATOM 4813 O O . SER C 1 134 ? 43.002 42.218 18.715 1.00 10.33 134 SER C O 1
ATOM 4816 N N . VAL C 1 135 ? 41.686 43.971 18.213 1.00 9.48 135 VAL C N 1
ATOM 4817 C CA . VAL C 1 135 ? 42.478 44.916 19.009 1.00 9.42 135 VAL C CA 1
ATOM 4818 C C . VAL C 1 135 ? 41.641 45.639 20.068 1.00 9.38 135 VAL C C 1
ATOM 4819 O O . VAL C 1 135 ? 41.960 45.602 21.261 1.00 9.75 135 VAL C O 1
ATOM 4823 N N . TYR C 1 136 ? 40.588 46.328 19.641 1.00 9.45 136 TYR C N 1
ATOM 4824 C CA . TYR C 1 136 ? 39.793 47.090 20.603 1.00 9.84 136 TYR C CA 1
ATOM 4825 C C . TYR C 1 136 ? 39.224 46.204 21.715 1.00 9.06 136 TYR C C 1
ATOM 4826 O O . TYR C 1 136 ? 39.131 46.631 22.862 1.00 9.25 136 TYR C O 1
ATOM 4835 N N . SER C 1 137 ? 38.837 44.983 21.370 1.00 8.87 137 SER C N 1
ATOM 4836 C CA . SER C 1 137 ? 38.281 44.051 22.365 1.00 8.85 137 SER C CA 1
ATOM 4837 C C . SER C 1 137 ? 39.183 43.901 23.592 1.00 8.77 137 SER C C 1
ATOM 4838 O O . SER C 1 137 ? 38.685 43.730 24.709 1.00 9.05 137 SER C O 1
ATOM 4841 N N . LEU C 1 138 ? 40.501 43.938 23.385 1.00 8.11 138 LEU C N 1
ATOM 4842 C CA . LEU C 1 138 ? 41.434 43.868 24.502 1.00 7.50 138 LEU C CA 1
ATOM 4843 C C . LEU C 1 138 ? 41.297 45.058 25.447 1.00 8.01 138 LEU C C 1
ATOM 4844 O O . LEU C 1 138 ? 41.322 44.890 26.676 1.00 7.71 138 LEU C O 1
ATOM 4849 N N . ILE C 1 139 ? 41.198 46.262 24.882 1.00 8.18 139 ILE C N 1
ATOM 4850 C CA . ILE C 1 139 ? 40.985 47.477 25.667 1.00 8.83 139 ILE C CA 1
ATOM 4851 C C . ILE C 1 139 ? 39.670 47.409 26.479 1.00 9.75 139 ILE C C 1
ATOM 4852 O O . ILE C 1 139 ? 39.636 47.748 27.674 1.00 10.25 139 ILE C O 1
ATOM 4857 N N . ALA C 1 140 ? 38.599 47.000 25.812 1.00 9.88 140 ALA C N 1
ATOM 4858 C CA . ALA C 1 140 ? 37.278 46.927 26.423 1.00 10.61 140 ALA C CA 1
ATOM 4859 C C . ALA C 1 140 ? 37.263 45.902 27.564 1.00 10.91 140 ALA C C 1
ATOM 4860 O O . ALA C 1 140 ? 36.777 46.200 28.639 1.00 11.75 140 ALA C O 1
ATOM 4862 N N . LEU C 1 141 ? 37.823 44.716 27.336 1.00 11.37 141 LEU C N 1
ATOM 4863 C CA . LEU C 1 141 ? 37.911 43.696 28.395 1.00 11.37 141 LEU C CA 1
ATOM 4864 C C . LEU C 1 141 ? 38.758 44.158 29.576 1.00 11.46 141 LEU C C 1
ATOM 4865 O O . LEU C 1 141 ? 38.352 43.995 30.737 1.00 11.53 141 LEU C O 1
ATOM 4870 N N . THR C 1 142 ? 39.921 44.736 29.279 1.00 10.83 142 THR C N 1
ATOM 4871 C CA . THR C 1 142 ? 40.831 45.230 30.314 1.00 11.23 142 THR C CA 1
ATOM 4872 C C . THR C 1 142 ? 40.181 46.325 31.177 1.00 11.93 142 THR C C 1
ATOM 4873 O O . THR C 1 142 ? 40.178 46.233 32.423 1.00 11.78 142 THR C O 1
ATOM 4877 N N . ARG C 1 143 ? 39.614 47.340 30.524 1.00 11.78 143 ARG C N 1
ATOM 4878 C CA . ARG C 1 143 ? 38.909 48.400 31.248 1.00 13.17 143 ARG C CA 1
ATOM 4879 C C . ARG C 1 143 ? 37.791 47.849 32.151 1.00 13.67 143 ARG C C 1
ATOM 4880 O O . ARG C 1 143 ? 37.725 48.171 33.340 1.00 14.01 143 ARG C O 1
ATOM 4888 N N . GLU C 1 144 ? 36.936 47.013 31.578 1.00 13.91 144 GLU C N 1
ATOM 4889 C CA . GLU C 1 144 ? 35.750 46.535 32.272 1.00 14.83 144 GLU C CA 1
ATOM 4890 C C . GLU C 1 144 ? 36.073 45.597 33.421 1.00 14.80 144 GLU C C 1
ATOM 4891 O O . GLU C 1 144 ? 35.388 45.611 34.453 1.00 14.94 144 GLU C O 1
ATOM 4897 N N . LEU C 1 145 ? 37.103 44.778 33.245 1.00 14.01 145 LEU C N 1
ATOM 4898 C CA . LEU C 1 145 ? 37.380 43.740 34.235 1.00 14.25 145 LEU C CA 1
ATOM 4899 C C . LEU C 1 145 ? 38.435 44.143 35.255 1.00 14.42 145 LEU C C 1
ATOM 4900 O O . LEU C 1 145 ? 38.584 43.474 36.272 1.00 14.67 145 LEU C O 1
ATOM 4905 N N . LEU C 1 146 ? 39.152 45.241 35.012 1.00 15.19 146 LEU C N 1
ATOM 4906 C CA . LEU C 1 146 ? 40.186 45.657 35.972 1.00 16.05 146 LEU C CA 1
ATOM 4907 C C . LEU C 1 146 ? 39.680 45.777 37.439 1.00 16.69 146 LEU C C 1
ATOM 4908 O O . LEU C 1 146 ? 40.364 45.313 38.350 1.00 16.93 146 LEU C O 1
ATOM 4913 N N . PRO C 1 147 ? 38.507 46.415 37.671 1.00 17.22 147 PRO C N 1
ATOM 4914 C CA . PRO C 1 147 ? 38.015 46.492 39.070 1.00 17.85 147 PRO C CA 1
ATOM 4915 C C . PRO C 1 147 ? 37.979 45.150 39.814 1.00 18.01 147 PRO C C 1
ATOM 4916 O O . PRO C 1 147 ? 38.322 45.090 40.992 1.00 17.97 147 PRO C O 1
ATOM 4920 N N . LEU C 1 148 ? 37.578 44.087 39.120 1.00 18.29 148 LEU C N 1
ATOM 4921 C CA . LEU C 1 148 ? 37.570 42.739 39.688 1.00 18.52 148 LEU C CA 1
ATOM 4922 C C . LEU C 1 148 ? 38.953 42.243 40.116 1.00 18.92 148 LEU C C 1
ATOM 4923 O O . LEU C 1 148 ? 39.063 41.364 40.966 1.00 18.39 148 LEU C O 1
ATOM 4928 N N . MET C 1 149 ? 40.002 42.804 39.520 1.00 19.36 149 MET C N 1
ATOM 4929 C CA . MET C 1 149 ? 41.379 42.400 39.828 1.00 20.41 149 MET C CA 1
ATOM 4930 C C . MET C 1 149 ? 42.009 43.189 40.989 1.00 20.57 149 MET C C 1
ATOM 4931 O O . MET C 1 149 ? 43.144 42.903 41.391 1.00 19.91 149 MET C O 1
ATOM 4936 N N . GLU C 1 150 ? 41.282 44.175 41.520 1.00 21.63 150 GLU C N 1
ATOM 4937 C CA . GLU C 1 150 ? 41.856 45.125 42.473 1.00 23.18 150 GLU C CA 1
ATOM 4938 C C . GLU C 1 150 ? 42.479 44.392 43.660 1.00 23.20 150 GLU C C 1
ATOM 4939 O O . GLU C 1 150 ? 41.862 43.489 44.233 1.00 23.09 150 GLU C O 1
ATOM 4945 N N . GLY C 1 151 ? 43.721 44.759 43.974 1.00 23.53 151 GLY C N 1
ATOM 4946 C CA . GLY C 1 151 ? 44.504 44.128 45.040 1.00 23.71 151 GLY C CA 1
ATOM 4947 C C . GLY C 1 151 ? 44.969 42.702 44.793 1.00 24.20 151 GLY C C 1
ATOM 4948 O O . GLY C 1 151 ? 45.471 42.048 45.716 1.00 24.30 151 GLY C O 1
ATOM 4949 N N . ARG C 1 152 ? 44.815 42.206 43.565 1.00 23.90 152 ARG C N 1
ATOM 4950 C CA . ARG C 1 152 ? 45.189 40.819 43.251 1.00 24.15 152 ARG C CA 1
ATOM 4951 C C . ARG C 1 152 ? 46.547 40.675 42.542 1.00 23.85 152 ARG C C 1
ATOM 4952 O O . ARG C 1 152 ? 47.078 39.569 42.449 1.00 24.33 152 ARG C O 1
ATOM 4960 N N . ASN C 1 153 ? 47.107 41.774 42.048 1.00 23.24 153 ASN C N 1
ATOM 4961 C CA . ASN C 1 153 ? 48.299 41.693 41.181 1.00 23.19 153 ASN C CA 1
ATOM 4962 C C . ASN C 1 153 ? 48.030 40.736 40.006 1.00 21.46 153 ASN C C 1
ATOM 4963 O O . ASN C 1 153 ? 48.565 39.627 39.928 1.00 21.75 153 ASN C O 1
ATOM 4968 N N . GLY C 1 154 ? 47.173 41.189 39.109 1.00 19.67 154 GLY C N 1
ATOM 4969 C CA . GLY C 1 154 ? 46.686 40.363 38.021 1.00 18.11 154 GLY C CA 1
ATOM 4970 C C . GLY C 1 154 ? 47.619 40.346 36.834 1.00 16.19 154 GLY C C 1
ATOM 4971 O O . GLY C 1 154 ? 48.626 41.064 36.788 1.00 15.61 154 GLY C O 1
ATOM 4972 N N . ALA C 1 155 ? 47.263 39.513 35.867 1.00 15.24 155 ALA C N 1
ATOM 4973 C CA . ALA C 1 155 ? 48.029 39.355 34.651 1.00 13.61 155 ALA C CA 1
ATOM 4974 C C . ALA C 1 155 ? 47.085 39.140 33.478 1.00 12.87 155 ALA C C 1
ATOM 4975 O O . ALA C 1 155 ? 46.082 38.435 33.596 1.00 12.69 155 ALA C O 1
ATOM 4977 N N . ILE C 1 156 ? 47.402 39.781 32.359 1.00 11.50 156 ILE C N 1
ATOM 4978 C CA . ILE C 1 156 ? 46.661 39.606 31.113 1.00 10.87 156 ILE C CA 1
ATOM 4979 C C . ILE C 1 156 ? 47.645 39.084 30.062 1.00 10.94 156 ILE C C 1
ATOM 4980 O O . ILE C 1 156 ? 48.814 39.477 30.044 1.00 11.06 156 ILE C O 1
ATOM 4985 N N . VAL C 1 157 ? 47.189 38.176 29.216 1.00 10.91 157 VAL C N 1
ATOM 4986 C CA . VAL C 1 157 ? 48.015 37.736 28.108 1.00 11.05 157 VAL C CA 1
ATOM 4987 C C . VAL C 1 157 ? 47.160 37.735 26.844 1.00 10.95 157 VAL C C 1
ATOM 4988 O O . VAL C 1 157 ? 45.986 37.343 26.882 1.00 11.38 157 VAL C O 1
ATOM 4992 N N . THR C 1 158 ? 47.760 38.188 25.750 1.00 10.56 158 THR C N 1
ATOM 4993 C CA . THR C 1 158 ? 47.136 38.172 24.435 1.00 10.80 158 THR C CA 1
ATOM 4994 C C . THR C 1 158 ? 48.041 37.450 23.427 1.00 11.49 158 THR C C 1
ATOM 4995 O O . THR C 1 158 ? 49.197 37.129 23.727 1.00 10.85 158 THR C O 1
ATOM 4999 N N . LEU C 1 159 ? 47.494 37.174 22.245 1.00 12.16 159 LEU C N 1
ATOM 5000 C CA . LEU C 1 159 ? 48.205 36.441 21.194 1.00 13.02 159 LEU C CA 1
ATOM 5001 C C . LEU C 1 159 ? 48.541 37.357 20.005 1.00 13.52 159 LEU C C 1
ATOM 5002 O O . LEU C 1 159 ? 47.711 38.155 19.571 1.00 13.59 159 LEU C O 1
ATOM 5007 N N . SER C 1 160 ? 49.755 37.223 19.490 1.00 13.77 160 SER C N 1
ATOM 5008 C CA . SER C 1 160 ? 50.176 37.934 18.284 1.00 14.41 160 SER C CA 1
ATOM 5009 C C . SER C 1 160 ? 50.881 36.970 17.313 1.00 14.77 160 SER C C 1
ATOM 5010 O O . SER C 1 160 ? 50.918 35.748 17.535 1.00 14.36 160 SER C O 1
ATOM 5013 N N . TYR C 1 161 ? 51.444 37.526 16.244 1.00 14.81 161 TYR C N 1
ATOM 5014 C CA . TYR C 1 161 ? 52.124 36.735 15.225 1.00 15.77 161 TYR C CA 1
ATOM 5015 C C . TYR C 1 161 ? 53.171 37.606 14.525 1.00 15.40 161 TYR C C 1
ATOM 5016 O O . TYR C 1 161 ? 53.029 38.835 14.460 1.00 15.67 161 TYR C O 1
ATOM 5025 N N . TYR C 1 162 ? 54.212 36.958 14.012 1.00 15.30 162 TYR C N 1
ATOM 5026 C CA . TYR C 1 162 ? 55.363 37.611 13.356 1.00 15.47 162 TYR C CA 1
ATOM 5027 C C . TYR C 1 162 ? 54.972 38.576 12.229 1.00 15.12 162 TYR C C 1
ATOM 5028 O O . TYR C 1 162 ? 55.718 39.501 11.900 1.00 14.67 162 TYR C O 1
ATOM 5037 N N . GLY C 1 163 ? 53.789 38.355 11.656 1.00 14.96 163 GLY C N 1
ATOM 5038 C CA . GLY C 1 163 ? 53.226 39.233 10.633 1.00 14.82 163 GLY C CA 1
ATOM 5039 C C . GLY C 1 163 ? 52.959 40.661 11.099 1.00 14.46 163 GLY C C 1
ATOM 5040 O O . GLY C 1 163 ? 52.729 41.541 10.275 1.00 14.57 163 GLY C O 1
ATOM 5041 N N . ALA C 1 164 ? 52.988 40.875 12.420 1.00 14.21 164 ALA C N 1
ATOM 5042 C CA . ALA C 1 164 ? 52.955 42.205 13.030 1.00 14.15 164 ALA C CA 1
ATOM 5043 C C . ALA C 1 164 ? 54.228 42.999 12.745 1.00 14.76 164 ALA C C 1
ATOM 5044 O O . ALA C 1 164 ? 54.211 44.234 12.713 1.00 14.83 164 ALA C O 1
ATOM 5046 N N . GLU C 1 165 ? 55.348 42.292 12.611 1.00 14.89 165 GLU C N 1
ATOM 5047 C CA . GLU C 1 165 ? 56.652 42.961 12.533 1.00 16.11 165 GLU C CA 1
ATOM 5048 C C . GLU C 1 165 ? 57.272 42.884 11.155 1.00 15.78 165 GLU C C 1
ATOM 5049 O O . GLU C 1 165 ? 58.017 43.773 10.768 1.00 16.05 165 GLU C O 1
ATOM 5055 N N . LYS C 1 166 ? 56.958 41.814 10.428 1.00 15.80 166 LYS C N 1
ATOM 5056 C CA . LYS C 1 166 ? 57.443 41.602 9.063 1.00 15.84 166 LYS C CA 1
ATOM 5057 C C . LYS C 1 166 ? 56.262 41.242 8.148 1.00 15.54 166 LYS C C 1
ATOM 5058 O O . LYS C 1 166 ? 55.185 40.890 8.631 1.00 15.63 166 LYS C O 1
ATOM 5064 N N . VAL C 1 167 ? 56.458 41.352 6.836 1.00 15.40 167 VAL C N 1
ATOM 5065 C CA . VAL C 1 167 ? 55.427 40.971 5.871 1.00 15.30 167 VAL C CA 1
ATOM 5066 C C . VAL C 1 167 ? 55.330 39.446 5.782 1.00 15.91 167 VAL C C 1
ATOM 5067 O O . VAL C 1 167 ? 56.296 38.766 5.428 1.00 16.14 167 VAL C O 1
ATOM 5071 N N . VAL C 1 168 ? 54.165 38.915 6.139 1.00 16.52 168 VAL C N 1
ATOM 5072 C CA . VAL C 1 168 ? 53.822 37.529 5.840 1.00 17.20 168 VAL C CA 1
ATOM 5073 C C . VAL C 1 168 ? 52.688 37.581 4.805 1.00 17.77 168 VAL C C 1
ATOM 5074 O O . VAL C 1 168 ? 51.557 37.928 5.144 1.00 17.35 168 VAL C O 1
ATOM 5078 N N . PRO C 1 169 ? 52.999 37.258 3.532 1.00 18.58 169 PRO C N 1
ATOM 5079 C CA . PRO C 1 169 ? 52.022 37.431 2.451 1.00 18.90 169 PRO C CA 1
ATOM 5080 C C . PRO C 1 169 ? 50.712 36.733 2.784 1.00 18.84 169 PRO C C 1
ATOM 5081 O O . PRO C 1 169 ? 50.725 35.636 3.349 1.00 19.01 169 PRO C O 1
ATOM 5085 N N . HIS C 1 170 ? 49.601 37.392 2.455 1.00 19.46 170 HIS C N 1
ATOM 5086 C CA . HIS C 1 170 ? 48.235 36.918 2.742 1.00 20.02 170 HIS C CA 1
ATOM 5087 C C . HIS C 1 170 ? 47.763 37.120 4.184 1.00 19.44 170 HIS C C 1
ATOM 5088 O O . HIS C 1 170 ? 46.568 37.051 4.446 1.00 20.01 170 HIS C O 1
ATOM 5095 N N . TYR C 1 171 ? 48.680 37.411 5.103 1.00 18.09 171 TYR C N 1
ATOM 5096 C CA . TYR C 1 171 ? 48.270 37.736 6.473 1.00 17.27 171 TYR C CA 1
ATOM 5097 C C . TYR C 1 171 ? 47.585 39.105 6.491 1.00 16.68 171 TYR C C 1
ATOM 5098 O O . TYR C 1 171 ? 46.671 39.348 7.285 1.00 16.76 171 TYR C O 1
ATOM 5107 N N . ASN C 1 172 ? 48.036 39.986 5.597 1.00 16.27 172 ASN C N 1
ATOM 5108 C CA . ASN C 1 172 ? 47.312 41.199 5.240 1.00 15.19 172 ASN C CA 1
ATOM 5109 C C . ASN C 1 172 ? 46.852 42.024 6.433 1.00 14.62 172 ASN C C 1
ATOM 5110 O O . ASN C 1 172 ? 47.681 42.397 7.276 1.00 14.70 172 ASN C O 1
ATOM 5115 N N . VAL C 1 173 ? 45.550 42.307 6.523 1.00 13.65 173 VAL C N 1
ATOM 5116 C CA . VAL C 1 173 ? 45.047 43.223 7.555 1.00 12.69 173 VAL C CA 1
ATOM 5117 C C . VAL C 1 173 ? 45.369 42.726 8.977 1.00 12.62 173 VAL C C 1
ATOM 5118 O O . VAL C 1 173 ? 45.524 43.538 9.892 1.00 12.21 173 VAL C O 1
ATOM 5122 N N . MET C 1 174 ? 45.480 41.406 9.154 1.00 11.95 174 MET C N 1
ATOM 5123 C CA . MET C 1 174 ? 45.810 40.846 10.470 1.00 12.45 174 MET C CA 1
ATOM 5124 C C . MET C 1 174 ? 47.231 41.229 10.904 1.00 12.02 174 MET C C 1
ATOM 5125 O O . MET C 1 174 ? 47.505 41.319 12.094 1.00 11.74 174 MET C O 1
ATOM 5130 N N . GLY C 1 175 ? 48.118 41.459 9.938 1.00 11.64 175 GLY C N 1
ATOM 5131 C CA . GLY C 1 175 ? 49.476 41.930 10.233 1.00 12.33 175 GLY C CA 1
ATOM 5132 C C . GLY C 1 175 ? 49.456 43.354 10.766 1.00 12.41 175 GLY C C 1
ATOM 5133 O O . GLY C 1 175 ? 50.252 43.731 11.636 1.00 12.86 175 GLY C O 1
ATOM 5134 N N . ILE C 1 176 ? 48.544 44.147 10.218 1.00 12.12 176 ILE C N 1
ATOM 5135 C CA . ILE C 1 176 ? 48.292 45.487 10.703 1.00 11.70 176 ILE C CA 1
ATOM 5136 C C . ILE C 1 176 ? 47.645 45.416 12.091 1.00 11.12 176 ILE C C 1
ATOM 5137 O O . ILE C 1 176 ? 48.069 46.114 13.010 1.00 10.60 176 ILE C O 1
ATOM 5142 N N . ALA C 1 177 ? 46.626 44.570 12.231 1.00 10.41 177 ALA C N 1
ATOM 5143 C CA . ALA C 1 177 ? 45.935 44.418 13.513 1.00 10.24 177 ALA C CA 1
ATOM 5144 C C . ALA C 1 177 ? 46.886 43.982 14.613 1.00 10.08 177 ALA C C 1
ATOM 5145 O O . ALA C 1 177 ? 46.828 44.527 15.714 1.00 9.77 177 ALA C O 1
ATOM 5147 N N . LYS C 1 178 ? 47.764 43.019 14.313 1.00 10.04 178 LYS C N 1
ATOM 5148 C CA . LYS C 1 178 ? 48.706 42.522 15.325 1.00 9.96 178 LYS C CA 1
ATOM 5149 C C . LYS C 1 178 ? 49.782 43.548 15.703 1.00 9.23 178 LYS C C 1
ATOM 5150 O O . LYS C 1 178 ? 50.189 43.605 16.849 1.00 8.42 178 LYS C O 1
ATOM 5156 N N . ALA C 1 179 ? 50.242 44.349 14.745 1.00 7.93 179 ALA C N 1
ATOM 5157 C CA . ALA C 1 179 ? 51.113 45.484 15.079 1.00 7.56 179 ALA C CA 1
ATOM 5158 C C . ALA C 1 179 ? 50.397 46.465 16.033 1.00 7.15 179 ALA C C 1
ATOM 5159 O O . ALA C 1 179 ? 50.979 46.937 17.031 1.00 7.18 179 ALA C O 1
ATOM 5161 N N . ALA C 1 180 ? 49.134 46.763 15.746 1.00 6.89 180 ALA C N 1
ATOM 5162 C CA . ALA C 1 180 ? 48.334 47.629 16.641 1.00 6.76 180 ALA C CA 1
ATOM 5163 C C . ALA C 1 180 ? 48.180 47.004 18.022 1.00 6.73 180 ALA C C 1
ATOM 5164 O O . ALA C 1 180 ? 48.261 47.701 19.043 1.00 6.94 180 ALA C O 1
ATOM 5166 N N . LEU C 1 181 ? 47.944 45.691 18.038 1.00 6.79 181 LEU C N 1
ATOM 5167 C CA . LEU C 1 181 ? 47.779 44.933 19.281 1.00 7.95 181 LEU C CA 1
ATOM 5168 C C . LEU C 1 181 ? 49.001 44.998 20.179 1.00 8.10 181 LEU C C 1
ATOM 5169 O O . LEU C 1 181 ? 48.876 45.187 21.389 1.00 8.04 181 LEU C O 1
ATOM 5174 N N . GLU C 1 182 ? 50.186 44.821 19.592 1.00 7.97 182 GLU C N 1
ATOM 5175 C CA . GLU C 1 182 ? 51.409 44.875 20.395 1.00 8.14 182 GLU C CA 1
ATOM 5176 C C . GLU C 1 182 ? 51.636 46.252 20.983 1.00 7.88 182 GLU C C 1
ATOM 5177 O O . GLU C 1 182 ? 52.059 46.375 22.128 1.00 6.73 182 GLU C O 1
ATOM 5183 N N . SER C 1 183 ? 51.309 47.298 20.217 1.00 7.66 183 SER C N 1
ATOM 5184 C CA . SER C 1 183 ? 51.355 48.668 20.752 1.00 8.04 183 SER C CA 1
ATOM 5185 C C . SER C 1 183 ? 50.322 48.860 21.887 1.00 7.40 183 SER C C 1
ATOM 5186 O O . SER C 1 183 ? 50.600 49.510 22.897 1.00 7.35 183 SER C O 1
ATOM 5189 N N . THR C 1 184 ? 49.144 48.274 21.712 1.00 7.43 184 THR C N 1
ATOM 5190 C CA . THR C 1 184 ? 48.057 48.347 22.705 1.00 7.16 184 THR C CA 1
ATOM 5191 C C . THR C 1 184 ? 48.516 47.715 24.030 1.00 7.44 184 THR C C 1
ATOM 5192 O O . THR C 1 184 ? 48.262 48.265 25.113 1.00 6.66 184 THR C O 1
ATOM 5196 N N . VAL C 1 185 ? 49.199 46.572 23.920 1.00 7.07 185 VAL C N 1
ATOM 5197 C CA . VAL C 1 185 ? 49.819 45.896 25.069 1.00 7.36 185 VAL C CA 1
ATOM 5198 C C . VAL C 1 185 ? 50.762 46.839 25.842 1.00 7.18 185 VAL C C 1
ATOM 5199 O O . VAL C 1 185 ? 50.683 46.913 27.064 1.00 7.30 185 VAL C O 1
ATOM 5203 N N . ARG C 1 186 ? 51.626 47.560 25.123 1.00 6.38 186 ARG C N 1
ATOM 5204 C CA . ARG C 1 186 ? 52.530 48.531 25.745 1.00 7.52 186 ARG C CA 1
ATOM 5205 C C . ARG C 1 186 ? 51.753 49.614 26.488 1.00 7.64 186 ARG C C 1
ATOM 5206 O O . ARG C 1 186 ? 52.021 49.844 27.662 1.00 7.80 186 ARG C O 1
ATOM 5214 N N . TYR C 1 187 ? 50.779 50.253 25.831 1.00 7.25 187 TYR C N 1
ATOM 5215 C CA . TYR C 1 187 ? 50.029 51.341 26.490 1.00 7.55 187 TYR C CA 1
ATOM 5216 C C . TYR C 1 187 ? 49.232 50.837 27.701 1.00 7.62 187 TYR C C 1
ATOM 5217 O O . TYR C 1 187 ? 49.200 51.496 28.752 1.00 8.39 187 TYR C O 1
ATOM 5226 N N . LEU C 1 188 ? 48.596 49.681 27.549 1.00 7.26 188 LEU C N 1
ATOM 5227 C CA . LEU C 1 188 ? 47.830 49.071 28.645 1.00 7.94 188 LEU C CA 1
ATOM 5228 C C . LEU C 1 188 ? 48.736 48.705 29.819 1.00 8.46 188 LEU C C 1
ATOM 5229 O O . LEU C 1 188 ? 48.335 48.861 30.966 1.00 9.03 188 LEU C O 1
ATOM 5234 N N . ALA C 1 189 ? 49.952 48.234 29.535 1.00 8.68 189 ALA C N 1
ATOM 5235 C CA . ALA C 1 189 ? 50.929 47.924 30.587 1.00 9.30 189 ALA C CA 1
ATOM 5236 C C . ALA C 1 189 ? 51.193 49.169 31.447 1.00 10.12 189 ALA C C 1
ATOM 5237 O O . ALA C 1 189 ? 51.203 49.096 32.681 1.00 9.39 189 ALA C O 1
ATOM 5239 N N . TYR C 1 190 ? 51.399 50.307 30.774 1.00 10.77 190 TYR C N 1
ATOM 5240 C CA . TYR C 1 190 ? 51.530 51.593 31.443 1.00 11.83 190 TYR C CA 1
ATOM 5241 C C . TYR C 1 190 ? 50.308 51.934 32.297 1.00 11.80 190 TYR C C 1
ATOM 5242 O O . TYR C 1 190 ? 50.461 52.356 33.448 1.00 12.35 190 TYR C O 1
ATOM 5251 N N . ASP C 1 191 ? 49.109 51.749 31.738 1.00 11.88 191 ASP C N 1
ATOM 5252 C CA . ASP C 1 191 ? 47.851 52.033 32.449 1.00 12.34 191 ASP C CA 1
ATOM 5253 C C . ASP C 1 191 ? 47.676 51.181 33.702 1.00 12.56 191 ASP C C 1
ATOM 5254 O O . ASP C 1 191 ? 47.339 51.695 34.773 1.00 12.88 191 ASP C O 1
ATOM 5259 N N . ILE C 1 192 ? 47.882 49.876 33.568 1.00 12.24 192 ILE C N 1
ATOM 5260 C CA . ILE C 1 192 ? 47.436 48.958 34.617 1.00 12.23 192 ILE C CA 1
ATOM 5261 C C . ILE C 1 192 ? 48.475 48.692 35.705 1.00 12.99 192 ILE C C 1
ATOM 5262 O O . ILE C 1 192 ? 48.124 48.171 36.777 1.00 12.66 192 ILE C O 1
ATOM 5267 N N . ALA C 1 193 ? 49.732 49.052 35.441 1.00 12.85 193 ALA C N 1
ATOM 5268 C CA . ALA C 1 193 ? 50.793 48.927 36.438 1.00 14.59 193 ALA C CA 1
ATOM 5269 C C . ALA C 1 193 ? 50.482 49.740 37.698 1.00 16.04 193 ALA C C 1
ATOM 5270 O O . ALA C 1 193 ? 50.884 49.336 38.788 1.00 16.28 193 ALA C O 1
ATOM 5272 N N . LYS C 1 194 ? 49.755 50.852 37.533 1.00 17.72 194 LYS C N 1
ATOM 5273 C CA . LYS C 1 194 ? 49.294 51.714 38.644 1.00 20.28 194 LYS C CA 1
ATOM 5274 C C . LYS C 1 194 ? 48.423 50.927 39.627 1.00 20.38 194 LYS C C 1
ATOM 5275 O O . LYS C 1 194 ? 48.323 51.281 40.809 1.00 21.71 194 LYS C O 1
ATOM 5281 N N . HIS C 1 195 ? 47.797 49.859 39.136 1.00 19.80 195 HIS C N 1
ATOM 5282 C CA . HIS C 1 195 ? 46.918 49.026 39.961 1.00 19.59 195 HIS C CA 1
ATOM 5283 C C . HIS C 1 195 ? 47.531 47.684 40.315 1.00 18.20 195 HIS C C 1
ATOM 5284 O O . HIS C 1 195 ? 46.860 46.835 40.896 1.00 18.22 195 HIS C O 1
ATOM 5291 N N . GLY C 1 196 ? 48.804 47.495 39.968 1.00 16.81 196 GLY C N 1
ATOM 5292 C CA . GLY C 1 196 ? 49.543 46.283 40.353 1.00 15.28 196 GLY C CA 1
ATOM 5293 C C . GLY C 1 196 ? 49.519 45.129 39.367 1.00 14.42 196 GLY C C 1
ATOM 5294 O O . GLY C 1 196 ? 49.963 44.025 39.696 1.00 15.00 196 GLY C O 1
ATOM 5295 N N . HIS C 1 197 ? 49.027 45.382 38.156 1.00 12.82 197 HIS C N 1
ATOM 5296 C CA . HIS C 1 197 ? 48.786 44.324 37.170 1.00 11.31 197 HIS C CA 1
ATOM 5297 C C . HIS C 1 197 ? 49.761 44.379 35.995 1.00 10.56 197 HIS C C 1
ATOM 5298 O O . HIS C 1 197 ? 50.387 45.413 35.758 1.00 9.45 197 HIS C O 1
ATOM 5305 N N . ARG C 1 198 ? 49.854 43.257 35.272 1.00 9.82 198 ARG C N 1
ATOM 5306 C CA . ARG C 1 198 ? 50.739 43.096 34.111 1.00 9.95 198 ARG C CA 1
ATOM 5307 C C . ARG C 1 198 ? 49.964 42.628 32.866 1.00 9.69 198 ARG C C 1
ATOM 5308 O O . ARG C 1 198 ? 48.908 41.999 32.972 1.00 9.72 198 ARG C O 1
ATOM 5316 N N . ILE C 1 199 ? 50.490 42.951 31.685 1.00 9.42 199 ILE C N 1
ATOM 5317 C CA . ILE C 1 199 ? 49.925 42.465 30.424 1.00 8.85 199 ILE C CA 1
ATOM 5318 C C . ILE C 1 199 ? 51.053 42.252 29.410 1.00 9.06 199 ILE C C 1
ATOM 5319 O O . ILE C 1 199 ? 51.920 43.116 29.247 1.00 8.33 199 ILE C O 1
ATOM 5324 N N . ASN C 1 200 ? 51.035 41.093 28.753 1.00 8.65 200 ASN C N 1
ATOM 5325 C CA . ASN C 1 200 ? 52.064 40.704 27.788 1.00 9.00 200 ASN C CA 1
ATOM 5326 C C . ASN C 1 200 ? 51.417 40.005 26.608 1.00 8.95 200 ASN C C 1
ATOM 5327 O O . ASN C 1 200 ? 50.232 39.632 26.672 1.00 9.36 200 ASN C O 1
ATOM 5332 N N . ALA C 1 201 ? 52.183 39.841 25.531 1.00 8.93 201 ALA C N 1
ATOM 5333 C CA . ALA C 1 201 ? 51.700 39.138 24.335 1.00 9.15 201 ALA C CA 1
ATOM 5334 C C . ALA C 1 201 ? 52.589 37.937 24.055 1.00 9.66 201 ALA C C 1
ATOM 5335 O O . ALA C 1 201 ? 53.796 37.980 24.293 1.00 9.82 201 ALA C O 1
ATOM 5337 N N . ILE C 1 202 ? 51.982 36.851 23.596 1.00 9.43 202 ILE C N 1
ATOM 5338 C CA . ILE C 1 202 ? 52.732 35.733 23.041 1.00 10.26 202 ILE C CA 1
ATOM 5339 C C . ILE C 1 202 ? 52.630 35.810 21.521 1.00 11.13 202 ILE C C 1
ATOM 5340 O O . ILE C 1 202 ? 51.532 35.756 20.974 1.00 11.33 202 ILE C O 1
ATOM 5345 N N . SER C 1 203 ? 53.771 35.971 20.854 1.00 11.80 203 SER C N 1
ATOM 5346 C CA . SER C 1 203 ? 53.810 35.935 19.396 1.00 13.15 203 SER C CA 1
ATOM 5347 C C . SER C 1 203 ? 54.072 34.482 19.004 1.00 13.75 203 SER C C 1
ATOM 5348 O O . SER C 1 203 ? 55.206 33.980 19.093 1.00 12.94 203 SER C O 1
ATOM 5351 N N . ALA C 1 204 ? 53.002 33.810 18.588 1.00 14.92 204 ALA C N 1
ATOM 5352 C CA . ALA C 1 204 ? 53.036 32.377 18.351 1.00 16.19 204 ALA C CA 1
ATOM 5353 C C . ALA C 1 204 ? 53.376 32.093 16.906 1.00 17.10 204 ALA C C 1
ATOM 5354 O O . ALA C 1 204 ? 52.946 32.811 16.016 1.00 17.54 204 ALA C O 1
ATOM 5356 N N . GLY C 1 205 ? 54.169 31.054 16.673 1.00 18.42 205 GLY C N 1
ATOM 5357 C CA . GLY C 1 205 ? 54.360 30.546 15.327 1.00 20.44 205 GLY C CA 1
ATOM 5358 C C . GLY C 1 205 ? 53.086 29.818 14.929 1.00 22.25 205 GLY C C 1
ATOM 5359 O O . GLY C 1 205 ? 52.154 29.703 15.742 1.00 21.92 205 GLY C O 1
ATOM 5360 N N . PRO C 1 206 ? 53.021 29.351 13.699 1.00 23.88 206 PRO C N 1
ATOM 5361 C CA . PRO C 1 206 ? 51.883 28.551 13.276 1.00 24.81 206 PRO C CA 1
ATOM 5362 C C . PRO C 1 206 ? 51.787 27.311 14.117 1.00 25.82 206 PRO C C 1
ATOM 5363 O O . PRO C 1 206 ? 52.747 26.710 14.492 1.00 26.18 206 PRO C O 1
ATOM 5367 N N . VAL C 1 207 ? 50.563 26.995 14.451 1.00 20.00 207 VAL C N 1
ATOM 5368 C CA . VAL C 1 207 ? 50.263 25.926 15.334 1.00 20.00 207 VAL C CA 1
ATOM 5369 C C . VAL C 1 207 ? 50.078 24.554 14.645 1.00 20.00 207 VAL C C 1
ATOM 5370 O O . VAL C 1 207 ? 49.282 24.415 13.753 1.00 28.76 207 VAL C O 1
ATOM 5374 N N . PRO C 1 234 ? 56.446 24.232 12.949 1.00 27.33 234 PRO C N 1
ATOM 5375 C CA . PRO C 1 234 ? 55.262 24.512 13.748 1.00 26.58 234 PRO C CA 1
ATOM 5376 C C . PRO C 1 234 ? 55.427 24.209 15.233 1.00 25.47 234 PRO C C 1
ATOM 5377 O O . PRO C 1 234 ? 56.086 23.238 15.613 1.00 25.42 234 PRO C O 1
ATOM 5381 N N . ILE C 1 235 ? 54.828 25.065 16.054 1.00 24.32 235 ILE C N 1
ATOM 5382 C CA . ILE C 1 235 ? 54.745 24.870 17.494 1.00 23.13 235 ILE C CA 1
ATOM 5383 C C . ILE C 1 235 ? 53.426 24.172 17.806 1.00 22.74 235 ILE C C 1
ATOM 5384 O O . ILE C 1 235 ? 52.624 23.909 16.908 1.00 22.37 235 ILE C O 1
ATOM 5389 N N . THR C 1 236 ? 53.204 23.892 19.082 1.00 22.15 236 THR C N 1
ATOM 5390 C CA . THR C 1 236 ? 51.950 23.316 19.536 1.00 21.72 236 THR C CA 1
ATOM 5391 C C . THR C 1 236 ? 51.198 24.316 20.417 1.00 21.36 236 THR C C 1
ATOM 5392 O O . THR C 1 236 ? 51.781 25.296 20.895 1.00 20.71 236 THR C O 1
ATOM 5396 N N . ILE C 1 237 ? 49.909 24.054 20.640 1.00 20.76 237 ILE C N 1
ATOM 5397 C CA . ILE C 1 237 ? 49.088 24.885 21.523 1.00 20.02 237 ILE C CA 1
ATOM 5398 C C . ILE C 1 237 ? 49.564 24.765 22.963 1.00 19.47 237 ILE C C 1
ATOM 5399 O O . ILE C 1 237 ? 49.342 25.662 23.770 1.00 19.06 237 ILE C O 1
ATOM 5404 N N . GLU C 1 238 ? 50.245 23.653 23.264 1.00 19.12 238 GLU C N 1
ATOM 5405 C CA . GLU C 1 238 ? 50.834 23.418 24.582 1.00 18.90 238 GLU C CA 1
ATOM 5406 C C . GLU C 1 238 ? 52.065 24.299 24.849 1.00 17.96 238 GLU C C 1
ATOM 5407 O O . GLU C 1 238 ? 52.298 24.721 25.981 1.00 17.54 238 GLU C O 1
ATOM 5413 N N . ASP C 1 239 ? 52.840 24.566 23.801 1.00 17.39 239 ASP C N 1
ATOM 5414 C CA . ASP C 1 239 ? 53.950 25.528 23.870 1.00 16.97 239 ASP C CA 1
ATOM 5415 C C . ASP C 1 239 ? 53.435 26.900 24.291 1.00 16.26 239 ASP C C 1
ATOM 5416 O O . ASP C 1 239 ? 54.006 27.542 25.166 1.00 16.15 239 ASP C O 1
ATOM 5421 N N . VAL C 1 240 ? 52.339 27.330 23.667 1.00 15.74 240 VAL C N 1
ATOM 5422 C CA . VAL C 1 240 ? 51.661 28.581 24.033 1.00 15.06 240 VAL C CA 1
ATOM 5423 C C . VAL C 1 240 ? 51.140 28.528 25.471 1.00 14.25 240 VAL C C 1
ATOM 5424 O O . VAL C 1 240 ? 51.371 29.446 26.247 1.00 13.88 240 VAL C O 1
ATOM 5428 N N . GLY C 1 241 ? 50.463 27.434 25.825 1.00 14.06 241 GLY C N 1
ATOM 5429 C CA . GLY C 1 241 ? 49.868 27.281 27.152 1.00 13.79 241 GLY C CA 1
ATOM 5430 C C . GLY C 1 241 ? 50.865 27.352 28.294 1.00 13.72 241 GLY C C 1
ATOM 5431 O O . GLY C 1 241 ? 50.648 28.051 29.282 1.00 13.88 241 GLY C O 1
ATOM 5432 N N . ASP C 1 242 ? 51.970 26.631 28.161 1.00 13.98 242 ASP C N 1
ATOM 5433 C CA . ASP C 1 242 ? 53.010 26.656 29.190 1.00 13.92 242 ASP C CA 1
ATOM 5434 C C . ASP C 1 242 ? 53.684 28.030 29.286 1.00 13.06 242 ASP C C 1
ATOM 5435 O O . ASP C 1 242 ? 54.009 28.488 30.377 1.00 12.87 242 ASP C O 1
ATOM 5440 N N . THR C 1 243 ? 53.864 28.695 28.151 1.00 12.52 243 THR C N 1
ATOM 5441 C CA . THR C 1 243 ? 54.368 30.084 28.174 1.00 11.68 243 THR C CA 1
ATOM 5442 C C . THR C 1 243 ? 53.351 31.025 28.841 1.00 11.46 243 THR C C 1
ATOM 5443 O O . THR C 1 243 ? 53.728 31.871 29.657 1.00 11.58 243 THR C O 1
ATOM 5447 N N . ALA C 1 244 ? 52.068 30.860 28.517 1.00 11.39 244 ALA C N 1
ATOM 5448 C CA . ALA C 1 244 ? 51.011 31.636 29.172 1.00 11.86 244 ALA C CA 1
ATOM 5449 C C . ALA C 1 244 ? 50.979 31.459 30.687 1.00 11.76 244 ALA C C 1
ATOM 5450 O O . ALA C 1 244 ? 50.793 32.427 31.413 1.00 11.74 244 ALA C O 1
ATOM 5452 N N . VAL C 1 245 ? 51.157 30.224 31.161 1.00 12.00 245 VAL C N 1
ATOM 5453 C CA . VAL C 1 245 ? 51.170 29.974 32.599 1.00 11.82 245 VAL C CA 1
ATOM 5454 C C . VAL C 1 245 ? 52.269 30.815 33.241 1.00 11.44 245 VAL C C 1
ATOM 5455 O O . VAL C 1 245 ? 52.028 31.530 34.210 1.00 11.71 245 VAL C O 1
ATOM 5459 N N . PHE C 1 246 ? 53.474 30.741 32.684 1.00 11.07 246 PHE C N 1
ATOM 5460 C CA . PHE C 1 246 ? 54.585 31.492 33.224 1.00 10.68 246 PHE C CA 1
ATOM 5461 C C . PHE C 1 246 ? 54.279 32.986 33.242 1.00 10.45 246 PHE C C 1
ATOM 5462 O O . PHE C 1 246 ? 54.452 33.626 34.271 1.00 10.20 246 PHE C O 1
ATOM 5470 N N . LEU C 1 247 ? 53.830 33.522 32.108 1.00 10.63 247 LEU C N 1
ATOM 5471 C CA . LEU C 1 247 ? 53.604 34.968 31.986 1.00 10.95 247 LEU C CA 1
ATOM 5472 C C . LEU C 1 247 ? 52.466 35.432 32.872 1.00 11.65 247 LEU C C 1
ATOM 5473 O O . LEU C 1 247 ? 52.430 36.588 33.273 1.00 11.92 247 LEU C O 1
ATOM 5478 N N . CYS C 1 248 ? 51.531 34.529 33.174 1.00 12.38 248 CYS C N 1
ATOM 5479 C CA . CYS C 1 248 ? 50.406 34.893 34.033 1.00 13.01 248 CYS C CA 1
ATOM 5480 C C . CYS C 1 248 ? 50.631 34.500 35.484 1.00 13.78 248 CYS C C 1
ATOM 5481 O O . CYS C 1 248 ? 49.731 34.661 36.310 1.00 13.87 248 CYS C O 1
ATOM 5484 N N . SER C 1 249 ? 51.835 34.001 35.783 1.00 14.44 249 SER C N 1
ATOM 5485 C CA . SER C 1 249 ? 52.212 33.605 37.146 1.00 15.07 249 SER C CA 1
ATOM 5486 C C . SER C 1 249 ? 53.015 34.699 37.835 1.00 15.70 249 SER C C 1
ATOM 5487 O O . SER C 1 249 ? 53.532 35.624 37.178 1.00 15.21 249 SER C O 1
ATOM 5490 N N . ASP C 1 250 ? 53.158 34.582 39.155 1.00 15.53 250 ASP C N 1
ATOM 5491 C CA . ASP C 1 250 ? 54.007 35.517 39.901 1.00 16.61 250 ASP C CA 1
ATOM 5492 C C . ASP C 1 250 ? 55.505 35.377 39.589 1.00 15.53 250 ASP C C 1
ATOM 5493 O O . ASP C 1 250 ? 56.282 36.250 39.930 1.00 15.73 250 ASP C O 1
ATOM 5498 N N . TRP C 1 251 ? 55.909 34.302 38.922 1.00 15.11 251 TRP C N 1
ATOM 5499 C CA . TRP C 1 251 ? 57.301 34.181 38.477 1.00 14.97 251 TRP C CA 1
ATOM 5500 C C . TRP C 1 251 ? 57.650 35.254 37.436 1.00 14.70 251 TRP C C 1
ATOM 5501 O O . TRP C 1 251 ? 58.818 35.626 37.298 1.00 14.02 251 TRP C O 1
ATOM 5512 N N . ALA C 1 252 ? 56.632 35.744 36.724 1.00 13.53 252 ALA C N 1
ATOM 5513 C CA . ALA C 1 252 ? 56.829 36.756 35.684 1.00 12.93 252 ALA C CA 1
ATOM 5514 C C . ALA C 1 252 ? 56.512 38.163 36.181 1.00 12.96 252 ALA C C 1
ATOM 5515 O O . ALA C 1 252 ? 56.231 39.074 35.380 1.00 12.27 252 ALA C O 1
ATOM 5517 N N . ARG C 1 253 ? 56.593 38.355 37.503 1.00 12.58 253 ARG C N 1
ATOM 5518 C CA . ARG C 1 253 ? 56.178 39.612 38.144 1.00 13.62 253 ARG C CA 1
ATOM 5519 C C . ARG C 1 253 ? 56.912 40.870 37.625 1.00 12.25 253 ARG C C 1
ATOM 5520 O O . ARG C 1 253 ? 56.418 41.987 37.775 1.00 11.77 253 ARG C O 1
ATOM 5528 N N . ALA C 1 254 ? 58.098 40.679 37.050 1.00 11.04 254 ALA C N 1
ATOM 5529 C CA . ALA C 1 254 ? 58.885 41.780 36.527 1.00 10.39 254 ALA C CA 1
ATOM 5530 C C . ALA C 1 254 ? 58.741 41.972 35.017 1.00 10.05 254 ALA C C 1
ATOM 5531 O O . ALA C 1 254 ? 59.457 42.794 34.438 1.00 9.78 254 ALA C O 1
ATOM 5533 N N . ILE C 1 255 ? 57.826 41.221 34.392 1.00 9.62 255 ILE C N 1
ATOM 5534 C CA . ILE C 1 255 ? 57.654 41.246 32.942 1.00 9.61 255 ILE C CA 1
ATOM 5535 C C . ILE C 1 255 ? 56.300 41.834 32.602 1.00 9.17 255 ILE C C 1
ATOM 5536 O O . ILE C 1 255 ? 55.250 41.279 32.949 1.00 9.11 255 ILE C O 1
ATOM 5541 N N . THR C 1 256 ? 56.339 42.961 31.909 1.00 8.67 256 THR C N 1
ATOM 5542 C CA . THR C 1 256 ? 55.115 43.585 31.429 1.00 9.12 256 THR C CA 1
ATOM 5543 C C . THR C 1 256 ? 55.353 44.369 30.150 1.00 8.41 256 THR C C 1
ATOM 5544 O O . THR C 1 256 ? 56.454 44.891 29.922 1.00 9.00 256 THR C O 1
ATOM 5548 N N . GLY C 1 257 ? 54.322 44.429 29.310 1.00 8.26 257 GLY C N 1
ATOM 5549 C CA . GLY C 1 257 ? 54.422 45.084 27.999 1.00 8.35 257 GLY C CA 1
ATOM 5550 C C . GLY C 1 257 ? 55.366 44.375 27.038 1.00 8.46 257 GLY C C 1
ATOM 5551 O O . GLY C 1 257 ? 55.859 44.980 26.080 1.00 8.82 257 GLY C O 1
ATOM 5552 N N . GLU C 1 258 ? 55.608 43.090 27.285 1.00 8.57 258 GLU C N 1
ATOM 5553 C CA . GLU C 1 258 ? 56.585 42.321 26.511 1.00 9.04 258 GLU C CA 1
ATOM 5554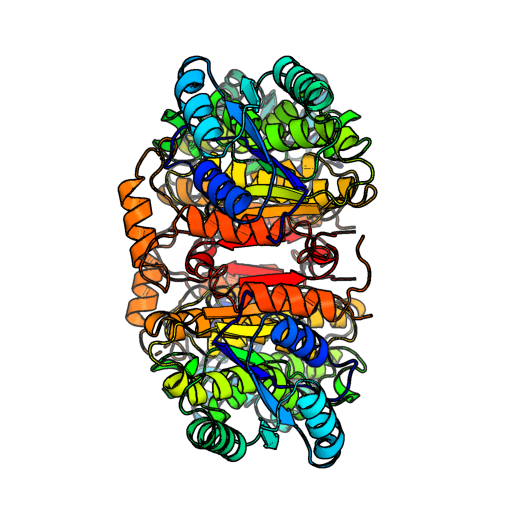 C C . GLU C 1 258 ? 55.884 41.471 25.461 1.00 9.18 258 GLU C C 1
ATOM 5555 O O . GLU C 1 258 ? 54.738 41.067 25.654 1.00 8.66 258 GLU C O 1
ATOM 5561 N N . VAL C 1 259 ? 56.583 41.218 24.351 1.00 9.74 259 VAL C N 1
ATOM 5562 C CA . VAL C 1 259 ? 56.135 40.277 23.334 1.00 9.75 259 VAL C CA 1
ATOM 5563 C C . VAL C 1 259 ? 57.136 39.127 23.353 1.00 10.29 259 VAL C C 1
ATOM 5564 O O . VAL C 1 259 ? 58.311 39.312 23.052 1.00 10.23 259 VAL C O 1
ATOM 5568 N N . VAL C 1 260 ? 56.669 37.938 23.717 1.00 10.06 260 VAL C N 1
ATOM 5569 C CA . VAL C 1 260 ? 57.536 36.775 23.803 1.00 10.15 260 VAL C CA 1
ATOM 5570 C C . VAL C 1 260 ? 57.251 35.885 22.591 1.00 10.34 260 VAL C C 1
ATOM 5571 O O . VAL C 1 260 ? 56.108 35.470 22.400 1.00 10.04 260 VAL C O 1
ATOM 5575 N N . HIS C 1 261 ? 58.282 35.597 21.787 1.00 10.20 261 HIS C N 1
ATOM 5576 C CA . HIS C 1 261 ? 58.134 34.732 20.605 1.00 11.03 261 HIS C CA 1
ATOM 5577 C C . HIS C 1 261 ? 58.168 33.236 20.974 1.00 11.39 261 HIS C C 1
ATOM 5578 O O . HIS C 1 261 ? 59.149 32.739 21.545 1.00 11.23 261 HIS C O 1
ATOM 5585 N N . VAL C 1 262 ? 57.078 32.539 20.660 1.00 11.59 262 VAL C N 1
ATOM 5586 C CA . VAL C 1 262 ? 56.947 31.104 20.928 1.00 12.11 262 VAL C CA 1
ATOM 5587 C C . VAL C 1 262 ? 56.779 30.523 19.534 1.00 12.85 262 VAL C C 1
ATOM 5588 O O . VAL C 1 262 ? 55.658 30.390 19.023 1.00 12.98 262 VAL C O 1
ATOM 5592 N N . ASP C 1 263 ? 57.907 30.243 18.887 1.00 12.37 263 ASP C N 1
ATOM 5593 C CA . ASP C 1 263 ? 57.889 30.042 17.446 1.00 12.78 263 ASP C CA 1
ATOM 5594 C C . ASP C 1 263 ? 59.035 29.168 16.960 1.00 12.46 263 ASP C C 1
ATOM 5595 O O . ASP C 1 263 ? 59.359 29.185 15.772 1.00 11.93 263 ASP C O 1
ATOM 5600 N N . ASN C 1 264 ? 59.651 28.423 17.879 1.00 13.16 264 ASN C N 1
ATOM 5601 C CA . ASN C 1 264 ? 60.846 27.613 17.572 1.00 14.09 264 ASN C CA 1
ATOM 5602 C C . ASN C 1 264 ? 61.994 28.398 16.942 1.00 14.45 264 ASN C C 1
ATOM 5603 O O . ASN C 1 264 ? 62.800 27.843 16.194 1.00 15.57 264 ASN C O 1
ATOM 5608 N N . GLY C 1 265 ? 62.077 29.688 17.255 1.00 14.95 265 GLY C N 1
ATOM 5609 C CA . GLY C 1 265 ? 63.175 30.534 16.778 1.00 14.88 265 GLY C CA 1
ATOM 5610 C C . GLY C 1 265 ? 62.968 31.140 15.402 1.00 15.35 265 GLY C C 1
ATOM 5611 O O . GLY C 1 265 ? 63.882 31.755 14.858 1.00 15.54 265 GLY C O 1
ATOM 5612 N N . TYR C 1 266 ? 61.773 30.986 14.834 1.00 15.40 266 TYR C N 1
ATOM 5613 C CA . TYR C 1 266 ? 61.525 31.502 13.481 1.00 16.20 266 TYR C CA 1
ATOM 5614 C C . TYR C 1 266 ? 61.925 32.961 13.349 1.00 16.00 266 TYR C C 1
ATOM 5615 O O . TYR C 1 266 ? 62.537 33.345 12.345 1.00 15.42 266 TYR C O 1
ATOM 5624 N N . HIS C 1 267 ? 61.564 33.760 14.361 1.00 15.63 267 HIS C N 1
ATOM 5625 C CA . HIS C 1 267 ? 61.808 35.203 14.369 1.00 16.13 267 HIS C CA 1
ATOM 5626 C C . HIS C 1 267 ? 63.272 35.623 14.154 1.00 16.14 267 HIS C C 1
ATOM 5627 O O . HIS C 1 267 ? 63.514 36.741 13.724 1.00 16.43 267 HIS C O 1
ATOM 5634 N N . ILE C 1 268 ? 64.237 34.756 14.465 1.00 16.42 268 ILE C N 1
ATOM 5635 C CA . ILE C 1 268 ? 65.652 35.151 14.375 1.00 16.88 268 ILE C CA 1
ATOM 5636 C C . ILE C 1 268 ? 66.185 35.214 12.947 1.00 17.15 268 ILE C C 1
ATOM 5637 O O . ILE C 1 268 ? 67.187 35.890 12.682 1.00 16.50 268 ILE C O 1
ATOM 5642 N N . MET C 1 269 ? 65.514 34.521 12.030 1.00 17.47 269 MET C N 1
ATOM 5643 C CA . MET C 1 269 ? 66.099 34.258 10.715 1.00 18.78 269 MET C CA 1
ATOM 5644 C C . MET C 1 269 ? 66.062 35.444 9.757 1.00 19.58 269 MET C C 1
ATOM 5645 O O . MET C 1 269 ? 65.062 36.166 9.687 1.00 19.34 269 MET C O 1
ATOM 5650 N N . GLY C 1 270 ? 67.151 35.621 9.008 1.00 20.61 270 GLY C N 1
ATOM 5651 C CA . GLY C 1 270 ? 67.241 36.683 8.005 1.00 23.20 270 GLY C CA 1
ATOM 5652 C C . GLY C 1 270 ? 67.246 36.172 6.577 1.00 24.95 270 GLY C C 1
ATOM 5653 O O . GLY C 1 270 ? 67.267 36.964 5.631 1.00 24.87 270 GLY C O 1
ATOM 5654 N N . VAL C 1 271 ? 67.245 34.848 6.430 1.00 27.08 271 VAL C N 1
ATOM 5655 C CA . VAL C 1 271 ? 67.140 34.193 5.125 1.00 29.30 271 VAL C CA 1
ATOM 5656 C C . VAL C 1 271 ? 66.084 33.089 5.155 1.00 31.03 271 VAL C C 1
ATOM 5657 O O . VAL C 1 271 ? 65.795 32.509 6.212 1.00 31.23 271 VAL C O 1
ATOM 5661 N N . GLY D 1 17 ? 75.153 72.155 -5.901 1.00 20.00 17 GLY D N 1
ATOM 5662 C CA . GLY D 1 17 ? 74.891 70.781 -5.515 1.00 20.00 17 GLY D CA 1
ATOM 5663 C C . GLY D 1 17 ? 74.903 70.589 -4.011 1.00 20.00 17 GLY D C 1
ATOM 5664 O O . GLY D 1 17 ? 75.364 71.478 -3.260 1.00 26.15 17 GLY D O 1
ATOM 5665 N N . LEU D 1 18 ? 74.379 69.462 -3.524 1.00 25.63 18 LEU D N 1
ATOM 5666 C CA . LEU D 1 18 ? 74.086 69.246 -2.096 1.00 25.08 18 LEU D CA 1
ATOM 5667 C C . LEU D 1 18 ? 75.254 69.386 -1.124 1.00 24.49 18 LEU D C 1
ATOM 5668 O O . LEU D 1 18 ? 75.056 69.777 0.028 1.00 24.04 18 LEU D O 1
ATOM 5673 N N . LEU D 1 19 ? 76.455 69.040 -1.578 1.00 23.87 19 LEU D N 1
ATOM 5674 C CA . LEU D 1 19 ? 77.634 69.029 -0.706 1.00 23.96 19 LEU D CA 1
ATOM 5675 C C . LEU D 1 19 ? 78.676 70.114 -1.047 1.00 24.27 19 LEU D C 1
ATOM 5676 O O . LEU D 1 19 ? 79.864 69.952 -0.752 1.00 23.76 19 LEU D O 1
ATOM 5681 N N . GLU D 1 20 ? 78.227 71.215 -1.655 1.00 24.88 20 GLU D N 1
ATOM 5682 C CA . GLU D 1 20 ? 79.126 72.314 -2.050 1.00 25.30 20 GLU D CA 1
ATOM 5683 C C . GLU D 1 20 ? 79.793 72.973 -0.852 1.00 24.78 20 GLU D C 1
ATOM 5684 O O . GLU D 1 20 ? 79.131 73.358 0.114 1.00 24.51 20 GLU D O 1
ATOM 5690 N N . GLY D 1 21 ? 81.109 73.120 -0.937 1.00 24.54 21 GLY D N 1
ATOM 5691 C CA . GLY D 1 21 ? 81.889 73.692 0.150 1.00 24.73 21 GLY D CA 1
ATOM 5692 C C . GLY D 1 21 ? 82.188 72.707 1.268 1.00 24.15 21 GLY D C 1
ATOM 5693 O O . GLY D 1 21 ? 82.813 73.083 2.263 1.00 25.27 21 GLY D O 1
ATOM 5694 N N . LYS D 1 22 ? 81.739 71.458 1.123 1.00 23.01 22 LYS D N 1
ATOM 5695 C CA . LYS D 1 22 ? 81.966 70.441 2.164 1.00 21.99 22 LYS D CA 1
ATOM 5696 C C . LYS D 1 22 ? 83.227 69.634 1.882 1.00 20.86 22 LYS D C 1
ATOM 5697 O O . LYS D 1 22 ? 83.491 69.267 0.744 1.00 20.51 22 LYS D O 1
ATOM 5703 N N . ARG D 1 23 ? 83.989 69.344 2.932 1.00 19.54 23 ARG D N 1
ATOM 5704 C CA . ARG D 1 23 ? 85.169 68.500 2.803 1.00 18.68 23 ARG D CA 1
ATOM 5705 C C . ARG D 1 23 ? 84.936 67.151 3.481 1.00 17.77 23 ARG D C 1
ATOM 5706 O O . ARG D 1 23 ? 84.628 67.102 4.677 1.00 17.42 23 ARG D O 1
ATOM 5714 N N . ALA D 1 24 ? 85.100 66.080 2.707 1.00 16.29 24 ALA D N 1
ATOM 5715 C CA . ALA D 1 24 ? 84.805 64.725 3.149 1.00 15.68 24 ALA D CA 1
ATOM 5716 C C . ALA D 1 24 ? 86.024 63.815 3.105 1.00 14.77 24 ALA D C 1
ATOM 5717 O O . ALA D 1 24 ? 86.715 63.713 2.081 1.00 14.28 24 ALA D O 1
ATOM 5719 N N . LEU D 1 25 ? 86.272 63.148 4.224 1.00 13.98 25 LEU D N 1
ATOM 5720 C CA . LEU D 1 25 ? 87.218 62.042 4.256 1.00 13.36 25 LEU D CA 1
ATOM 5721 C C . LEU D 1 25 ? 86.496 60.750 3.899 1.00 13.41 25 LEU D C 1
ATOM 5722 O O . LEU D 1 25 ? 85.494 60.398 4.543 1.00 12.81 25 LEU D O 1
ATOM 5727 N N . ILE D 1 26 ? 87.038 60.032 2.916 1.00 12.91 26 ILE D N 1
ATOM 5728 C CA . ILE D 1 26 ? 86.537 58.720 2.508 1.00 13.25 26 ILE D CA 1
ATOM 5729 C C . ILE D 1 26 ? 87.507 57.614 2.912 1.00 13.54 26 ILE D C 1
ATOM 5730 O O . ILE D 1 26 ? 88.647 57.570 2.434 1.00 13.59 26 ILE D O 1
ATOM 5735 N N . THR D 1 27 ? 87.048 56.713 3.776 1.00 13.37 27 THR D N 1
ATOM 5736 C CA . THR D 1 27 ? 87.811 55.516 4.104 1.00 13.59 27 THR D CA 1
ATOM 5737 C C . THR D 1 27 ? 87.238 54.325 3.349 1.00 13.87 27 THR D C 1
ATOM 5738 O O . THR D 1 27 ? 86.065 54.334 2.984 1.00 13.95 27 THR D O 1
ATOM 5742 N N . GLY D 1 28 ? 88.061 53.304 3.116 1.00 14.51 28 GLY D N 1
ATOM 5743 C CA . GLY D 1 28 ? 87.582 52.014 2.599 1.00 15.55 28 GLY D CA 1
ATOM 5744 C C . GLY D 1 28 ? 87.547 51.813 1.095 1.00 16.43 28 GLY D C 1
ATOM 5745 O O . GLY D 1 28 ? 86.942 50.861 0.604 1.00 16.58 28 GLY D O 1
ATOM 5746 N N . VAL D 1 29 ? 88.183 52.698 0.342 1.00 17.80 29 VAL D N 1
ATOM 5747 C CA . VAL D 1 29 ? 88.290 52.481 -1.100 1.00 18.76 29 VAL D CA 1
ATOM 5748 C C . VAL D 1 29 ? 89.438 51.499 -1.338 1.00 20.20 29 VAL D C 1
ATOM 5749 O O . VAL D 1 29 ? 90.560 51.724 -0.868 1.00 20.37 29 VAL D O 1
ATOM 5753 N N . ALA D 1 30 ? 89.130 50.401 -2.023 1.00 21.58 30 ALA D N 1
ATOM 5754 C CA . ALA D 1 30 ? 90.122 49.415 -2.445 1.00 23.48 30 ALA D CA 1
ATOM 5755 C C . ALA D 1 30 ? 90.220 49.420 -3.966 1.00 24.72 30 ALA D C 1
ATOM 5756 O O . ALA D 1 30 ? 91.317 49.315 -4.531 1.00 25.31 30 ALA D O 1
ATOM 5758 N N . ASN D 1 31 ? 89.062 49.571 -4.613 1.00 25.79 31 ASN D N 1
ATOM 5759 C CA . ASN D 1 31 ? 88.936 49.620 -6.068 1.00 26.82 31 ASN D CA 1
ATOM 5760 C C . ASN D 1 31 ? 87.582 50.241 -6.457 1.00 27.40 31 ASN D C 1
ATOM 5761 O O . ASN D 1 31 ? 86.842 50.723 -5.589 1.00 26.97 31 ASN D O 1
ATOM 5766 N N . GLU D 1 32 ? 87.261 50.212 -7.751 1.00 27.85 32 GLU D N 1
ATOM 5767 C CA . GLU D 1 32 ? 86.048 50.846 -8.282 1.00 28.82 32 GLU D CA 1
ATOM 5768 C C . GLU D 1 32 ? 84.758 50.081 -7.949 1.00 28.55 32 GLU D C 1
ATOM 5769 O O . GLU D 1 32 ? 83.660 50.543 -8.263 1.00 28.65 32 GLU D O 1
ATOM 5775 N N . ARG D 1 33 ? 84.893 48.916 -7.320 1.00 28.23 33 ARG D N 1
ATOM 5776 C CA . ARG D 1 33 ? 83.732 48.147 -6.874 1.00 28.40 33 ARG D CA 1
ATOM 5777 C C . ARG D 1 33 ? 83.485 48.307 -5.377 1.00 26.61 33 ARG D C 1
ATOM 5778 O O . ARG D 1 33 ? 82.495 47.795 -4.860 1.00 26.40 33 ARG D O 1
ATOM 5786 N N . SER D 1 34 ? 84.393 49.001 -4.692 1.00 24.90 34 SER D N 1
ATOM 5787 C CA . SER D 1 34 ? 84.238 49.302 -3.266 1.00 23.15 34 SER D CA 1
ATOM 5788 C C . SER D 1 34 ? 82.969 50.121 -3.028 1.00 22.06 34 SER D C 1
ATOM 5789 O O . SER D 1 34 ? 82.660 51.038 -3.788 1.00 21.73 34 SER D O 1
ATOM 5792 N N . ILE D 1 35 ? 82.231 49.796 -1.973 1.00 20.91 35 ILE D N 1
ATOM 5793 C CA . ILE D 1 35 ? 81.075 50.613 -1.609 1.00 19.59 35 ILE D CA 1
ATOM 5794 C C . ILE D 1 35 ? 81.511 52.076 -1.440 1.00 18.64 35 ILE D C 1
ATOM 5795 O O . ILE D 1 35 ? 80.822 52.980 -1.888 1.00 18.25 35 ILE D O 1
ATOM 5800 N N . ALA D 1 36 ? 82.676 52.295 -0.828 1.00 17.62 36 ALA D N 1
ATOM 5801 C CA . ALA D 1 36 ? 83.210 53.642 -0.646 1.00 17.13 36 ALA D CA 1
ATOM 5802 C C . ALA D 1 36 ? 83.466 54.353 -1.983 1.00 17.20 36 ALA D C 1
ATOM 5803 O O . ALA D 1 36 ? 83.425 55.568 -2.039 1.00 16.62 36 ALA D O 1
ATOM 5805 N N . TYR D 1 37 ? 83.723 53.600 -3.052 1.00 17.82 37 TYR D N 1
ATOM 5806 C CA . TYR D 1 37 ? 83.897 54.237 -4.368 1.00 18.48 37 TYR D CA 1
ATOM 5807 C C . TYR D 1 37 ? 82.585 54.885 -4.838 1.00 17.74 37 TYR D C 1
ATOM 5808 O O . TYR D 1 37 ? 82.588 56.001 -5.358 1.00 17.70 37 TYR D O 1
ATOM 5817 N N . GLY D 1 38 ? 81.475 54.174 -4.651 1.00 17.46 38 GLY D N 1
ATOM 5818 C CA . GLY D 1 38 ? 80.152 54.692 -5.008 1.00 17.29 38 GLY D CA 1
ATOM 5819 C C . GLY D 1 38 ? 79.807 55.929 -4.219 1.00 17.13 38 GLY D C 1
ATOM 5820 O O . GLY D 1 38 ? 79.242 56.876 -4.756 1.00 17.56 38 GLY D O 1
ATOM 5821 N N . ILE D 1 39 ? 80.163 55.925 -2.935 1.00 17.12 39 ILE D N 1
ATOM 5822 C CA . ILE D 1 39 ? 79.979 57.099 -2.093 1.00 16.81 39 ILE D CA 1
ATOM 5823 C C . ILE D 1 39 ? 80.836 58.260 -2.599 1.00 17.00 39 ILE D C 1
ATOM 5824 O O . ILE D 1 39 ? 80.330 59.362 -2.753 1.00 17.35 39 ILE D O 1
ATOM 5829 N N . ALA D 1 40 ? 82.119 58.011 -2.865 1.00 17.02 40 ALA D N 1
ATOM 5830 C CA . ALA D 1 40 ? 83.001 59.061 -3.390 1.00 17.19 40 ALA D CA 1
ATOM 5831 C C . ALA D 1 40 ? 82.460 59.648 -4.701 1.00 17.31 40 ALA D C 1
ATOM 5832 O O . ALA D 1 40 ? 82.513 60.858 -4.913 1.00 17.57 40 ALA D O 1
ATOM 5834 N N . LYS D 1 41 ? 81.943 58.779 -5.564 1.00 17.98 41 LYS D N 1
ATOM 5835 C CA . LYS D 1 41 ? 81.369 59.172 -6.855 1.00 18.93 41 LYS D CA 1
ATOM 5836 C C . LYS D 1 41 ? 80.181 60.133 -6.677 1.00 18.31 41 LYS D C 1
ATOM 5837 O O . LYS D 1 41 ? 80.147 61.215 -7.280 1.00 17.64 41 LYS D O 1
ATOM 5843 N N . SER D 1 42 ? 79.214 59.735 -5.836 1.00 17.73 42 SER D N 1
ATOM 5844 C CA . SER D 1 42 ? 78.055 60.593 -5.523 1.00 16.96 42 SER D CA 1
ATOM 5845 C C . SER D 1 42 ? 78.483 61.883 -4.824 1.00 16.77 42 SER D C 1
ATOM 5846 O O . SER D 1 42 ? 77.950 62.965 -5.103 1.00 17.02 42 SER D O 1
ATOM 5849 N N . PHE D 1 43 ? 79.451 61.776 -3.917 1.00 16.40 43 PHE D N 1
ATOM 5850 C CA . PHE D 1 43 ? 79.970 62.944 -3.209 1.00 16.35 43 PHE D CA 1
ATOM 5851 C C . PHE D 1 43 ? 80.599 63.950 -4.185 1.00 16.87 43 PHE D C 1
ATOM 5852 O O . PHE D 1 43 ? 80.340 65.151 -4.102 1.00 16.35 43 PHE D O 1
ATOM 5860 N N . HIS D 1 44 ? 81.419 63.437 -5.099 1.00 17.29 44 HIS D N 1
ATOM 5861 C CA . HIS D 1 44 ? 82.064 64.262 -6.127 1.00 18.33 44 HIS D CA 1
ATOM 5862 C C . HIS D 1 44 ? 81.016 64.980 -6.979 1.00 18.34 44 HIS D C 1
ATOM 5863 O O . HIS D 1 44 ? 81.077 66.200 -7.129 1.00 18.98 44 HIS D O 1
ATOM 5870 N N . ARG D 1 45 ? 80.050 64.227 -7.504 1.00 18.83 45 ARG D N 1
ATOM 5871 C CA . ARG D 1 45 ? 78.937 64.790 -8.298 1.00 19.21 45 ARG D CA 1
ATOM 5872 C C . ARG D 1 45 ? 78.288 65.972 -7.586 1.00 19.23 45 ARG D C 1
ATOM 5873 O O . ARG D 1 45 ? 77.932 66.980 -8.218 1.00 19.84 45 ARG D O 1
ATOM 5881 N N . GLU D 1 46 ? 78.164 65.864 -6.265 1.00 18.56 46 GLU D N 1
ATOM 5882 C CA . GLU D 1 46 ? 77.456 66.863 -5.475 1.00 18.12 46 GLU D CA 1
ATOM 5883 C C . GLU D 1 46 ? 78.340 67.969 -4.892 1.00 18.15 46 GLU D C 1
ATOM 5884 O O . GLU D 1 46 ? 77.895 68.732 -4.042 1.00 17.57 46 GLU D O 1
ATOM 5890 N N . GLY D 1 47 ? 79.584 68.058 -5.358 1.00 18.71 47 GLY D N 1
ATOM 5891 C CA . GLY D 1 47 ? 80.426 69.222 -5.073 1.00 18.54 47 GLY D CA 1
ATOM 5892 C C . GLY D 1 47 ? 81.358 69.120 -3.877 1.00 18.91 47 GLY D C 1
ATOM 5893 O O . GLY D 1 47 ? 81.974 70.116 -3.481 1.00 19.00 47 GLY D O 1
ATOM 5894 N N . ALA D 1 48 ? 81.447 67.934 -3.275 1.00 18.70 48 ALA D N 1
ATOM 5895 C CA . ALA D 1 48 ? 82.337 67.737 -2.124 1.00 18.96 48 ALA D CA 1
ATOM 5896 C C . ALA D 1 48 ? 83.791 67.647 -2.574 1.00 18.84 48 ALA D C 1
ATOM 5897 O O . ALA D 1 48 ? 84.076 67.102 -3.638 1.00 19.18 48 ALA D O 1
ATOM 5899 N N . GLN D 1 49 ? 84.689 68.192 -1.761 1.00 19.54 49 GLN D N 1
ATOM 5900 C CA . GLN D 1 49 ? 86.126 67.942 -1.889 1.00 20.02 49 GLN D CA 1
ATOM 5901 C C . GLN D 1 49 ? 86.462 66.687 -1.089 1.00 19.37 49 GLN D C 1
ATOM 5902 O O . GLN D 1 49 ? 85.912 66.470 -0.007 1.00 19.59 49 GLN D O 1
ATOM 5908 N N . LEU D 1 50 ? 87.380 65.883 -1.612 1.00 18.54 50 LEU D N 1
ATOM 5909 C CA . LEU D 1 50 ? 87.624 64.537 -1.099 1.00 17.86 50 LEU D CA 1
ATOM 5910 C C . LEU D 1 50 ? 89.069 64.299 -0.685 1.00 17.82 50 LEU D C 1
ATOM 5911 O O . LEU D 1 50 ? 89.999 64.846 -1.292 1.00 17.76 50 LEU D O 1
ATOM 5916 N N . ALA D 1 51 ? 89.229 63.474 0.353 1.00 17.42 51 ALA D N 1
ATOM 5917 C CA . ALA D 1 51 ? 90.506 62.955 0.822 1.00 17.24 51 ALA D CA 1
ATOM 5918 C C . ALA D 1 51 ? 90.275 61.484 1.134 1.00 17.66 51 ALA D C 1
ATOM 5919 O O . ALA D 1 51 ? 89.177 61.099 1.576 1.00 17.41 51 ALA D O 1
ATOM 5921 N N . PHE D 1 52 ? 91.284 60.659 0.870 1.00 17.05 52 PHE D N 1
ATOM 5922 C CA . PHE D 1 52 ? 91.147 59.212 0.969 1.00 17.03 52 PHE D CA 1
ATOM 5923 C C . PHE D 1 52 ? 92.219 58.623 1.858 1.00 17.21 52 PHE D C 1
ATOM 5924 O O . PHE D 1 52 ? 93.358 59.107 1.863 1.00 17.18 52 PHE D O 1
ATOM 5932 N N . THR D 1 53 ? 91.842 57.597 2.616 1.00 16.04 53 THR D N 1
ATOM 5933 C CA . THR D 1 53 ? 92.805 56.708 3.249 1.00 16.30 53 THR D CA 1
ATOM 5934 C C . THR D 1 53 ? 93.006 55.500 2.339 1.00 16.73 53 THR D C 1
ATOM 5935 O O . THR D 1 53 ? 92.137 55.190 1.518 1.00 16.58 53 THR D O 1
ATOM 5939 N N . TYR D 1 54 ? 94.165 54.852 2.452 1.00 17.23 54 TYR D N 1
ATOM 5940 C CA . TYR D 1 54 ? 94.348 53.513 1.922 1.00 18.15 54 TYR D CA 1
ATOM 5941 C C . TYR D 1 54 ? 94.830 52.626 3.058 1.00 18.59 54 TYR D C 1
ATOM 5942 O O . TYR D 1 54 ? 95.675 53.039 3.848 1.00 18.78 54 TYR D O 1
ATOM 5951 N N . ALA D 1 55 ? 94.266 51.423 3.148 1.00 19.22 55 ALA D N 1
ATOM 5952 C CA . ALA D 1 55 ? 94.505 50.513 4.273 1.00 20.33 55 ALA D CA 1
ATOM 5953 C C . ALA D 1 55 ? 95.916 49.919 4.340 1.00 21.46 55 ALA D C 1
ATOM 5954 O O . ALA D 1 55 ? 96.461 49.742 5.426 1.00 21.92 55 ALA D O 1
ATOM 5956 N N . THR D 1 56 ? 96.479 49.597 3.177 1.00 22.89 56 THR D N 1
ATOM 5957 C CA . THR D 1 56 ? 97.753 48.890 3.055 1.00 24.43 56 THR D CA 1
ATOM 5958 C C . THR D 1 56 ? 98.566 49.489 1.898 1.00 24.69 56 THR D C 1
ATOM 5959 O O . THR D 1 56 ? 97.978 49.997 0.936 1.00 24.50 56 THR D O 1
ATOM 5963 N N . PRO D 1 57 ? 99.917 49.406 1.965 1.00 25.19 57 PRO D N 1
ATOM 5964 C CA . PRO D 1 57 ? 100.755 49.954 0.881 1.00 25.44 57 PRO D CA 1
ATOM 5965 C C . PRO D 1 57 ? 100.374 49.447 -0.516 1.00 25.63 57 PRO D C 1
ATOM 5966 O O . PRO D 1 57 ? 100.429 50.209 -1.474 1.00 25.46 57 PRO D O 1
ATOM 5970 N N . LYS D 1 58 ? 99.977 48.182 -0.622 1.00 26.20 58 LYS D N 1
ATOM 5971 C CA . LYS D 1 58 ? 99.640 47.587 -1.922 1.00 27.17 58 LYS D CA 1
ATOM 5972 C C . LYS D 1 58 ? 98.373 48.168 -2.554 1.00 26.89 58 LYS D C 1
ATOM 5973 O O . LYS D 1 58 ? 98.089 47.905 -3.729 1.00 27.19 58 LYS D O 1
ATOM 5979 N N . LEU D 1 59 ? 97.623 48.952 -1.772 1.00 26.04 59 LEU D N 1
ATOM 5980 C CA . LEU D 1 59 ? 96.433 49.644 -2.258 1.00 25.49 59 LEU D CA 1
ATOM 5981 C C . LEU D 1 59 ? 96.704 51.107 -2.602 1.00 25.06 59 LEU D C 1
ATOM 5982 O O . LEU D 1 59 ? 95.821 51.785 -3.123 1.00 25.14 59 LEU D O 1
ATOM 5987 N N . GLU D 1 60 ? 97.911 51.596 -2.320 1.00 24.64 60 GLU D N 1
ATOM 5988 C CA . GLU D 1 60 ? 98.218 53.011 -2.526 1.00 24.40 60 GLU D CA 1
ATOM 5989 C C . GLU D 1 60 ? 98.005 53.459 -3.974 1.00 24.64 60 GLU D C 1
ATOM 5990 O O . GLU D 1 60 ? 97.381 54.491 -4.227 1.00 23.40 60 GLU D O 1
ATOM 5996 N N . LYS D 1 61 ? 98.534 52.681 -4.914 1.00 25.03 61 LYS D N 1
ATOM 5997 C CA . LYS D 1 61 ? 98.505 53.078 -6.320 1.00 25.79 61 LYS D CA 1
ATOM 5998 C C . LYS D 1 61 ? 97.074 53.258 -6.826 1.00 25.50 61 LYS D C 1
ATOM 5999 O O . LYS D 1 61 ? 96.736 54.307 -7.380 1.00 25.44 61 LYS D O 1
ATOM 6005 N N . ARG D 1 62 ? 96.238 52.246 -6.612 1.00 25.81 62 ARG D N 1
ATOM 6006 C CA . ARG D 1 62 ? 94.845 52.284 -7.054 1.00 26.37 62 ARG D CA 1
ATOM 6007 C C . ARG D 1 62 ? 94.058 53.429 -6.395 1.00 25.86 62 ARG D C 1
ATOM 6008 O O . ARG D 1 62 ? 93.314 54.138 -7.076 1.00 25.80 62 ARG D O 1
ATOM 6016 N N . VAL D 1 63 ? 94.243 53.635 -5.087 1.00 25.21 63 VAL D N 1
ATOM 6017 C CA . VAL D 1 63 ? 93.537 54.708 -4.372 1.00 24.25 63 VAL D CA 1
ATOM 6018 C C . VAL D 1 63 ? 93.954 56.100 -4.871 1.00 23.97 63 VAL D C 1
ATOM 6019 O O . VAL D 1 63 ? 93.110 56.983 -5.038 1.00 23.60 63 VAL D O 1
ATOM 6023 N N . ARG D 1 64 ? 95.252 56.298 -5.112 1.00 23.97 64 ARG D N 1
ATOM 6024 C CA . ARG D 1 64 ? 95.743 57.566 -5.674 1.00 24.14 64 ARG D CA 1
ATOM 6025 C C . ARG D 1 64 ? 95.162 57.829 -7.070 1.00 23.81 64 ARG D C 1
ATOM 6026 O O . ARG D 1 64 ? 94.782 58.959 -7.386 1.00 23.13 64 ARG D O 1
ATOM 6034 N N . GLU D 1 65 ? 95.117 56.783 -7.888 1.00 23.94 65 GLU D N 1
ATOM 6035 C CA . GLU D 1 65 ? 94.509 56.852 -9.221 1.00 25.26 65 GLU D CA 1
ATOM 6036 C C . GLU D 1 65 ? 93.026 57.226 -9.132 1.00 24.28 65 GLU D C 1
ATOM 6037 O O . GLU D 1 65 ? 92.558 58.112 -9.856 1.00 24.37 65 GLU D O 1
ATOM 6043 N N . ILE D 1 66 ? 92.298 56.559 -8.233 1.00 23.33 66 ILE D N 1
ATOM 6044 C CA . ILE D 1 66 ? 90.882 56.887 -7.990 1.00 22.38 66 ILE D CA 1
ATOM 6045 C C . ILE D 1 66 ? 90.728 58.337 -7.519 1.00 22.44 66 ILE D C 1
ATOM 6046 O O . ILE D 1 66 ? 89.933 59.083 -8.083 1.00 22.04 66 ILE D O 1
ATOM 6051 N N . ALA D 1 67 ? 91.507 58.745 -6.513 1.00 22.88 67 ALA D N 1
ATOM 6052 C CA . ALA D 1 67 ? 91.436 60.123 -6.003 1.00 23.72 67 ALA D CA 1
ATOM 6053 C C . ALA D 1 67 ? 91.675 61.156 -7.099 1.00 24.49 67 ALA D C 1
ATOM 6054 O O . ALA D 1 67 ? 90.969 62.164 -7.175 1.00 24.29 67 ALA D O 1
ATOM 6056 N N . LYS D 1 68 ? 92.691 60.910 -7.928 1.00 25.72 68 LYS D N 1
ATOM 6057 C CA . LYS D 1 68 ? 93.036 61.806 -9.040 1.00 26.70 68 LYS D CA 1
ATOM 6058 C C . LYS D 1 68 ? 91.861 61.981 -10.007 1.00 26.44 68 LYS D C 1
ATOM 6059 O O . LYS D 1 68 ? 91.572 63.099 -10.433 1.00 26.29 68 LYS D O 1
ATOM 6065 N N . GLY D 1 69 ? 91.183 60.879 -10.329 1.00 26.73 69 GLY D N 1
ATOM 6066 C CA . GLY D 1 69 ? 90.011 60.913 -11.215 1.00 27.08 69 GLY D CA 1
ATOM 6067 C C . GLY D 1 69 ? 88.872 61.753 -10.661 1.00 27.56 69 GLY D C 1
ATOM 6068 O O . GLY D 1 69 ? 87.992 62.198 -11.409 1.00 27.80 69 GLY D O 1
ATOM 6069 N N . PHE D 1 70 ? 88.886 61.970 -9.345 1.00 27.23 70 PHE D N 1
ATOM 6070 C CA . PHE D 1 70 ? 87.915 62.834 -8.688 1.00 27.16 70 PHE D CA 1
ATOM 6071 C C . PHE D 1 70 ? 88.503 64.215 -8.450 1.00 27.32 70 PHE D C 1
ATOM 6072 O O . PHE D 1 70 ? 87.873 65.070 -7.820 1.00 27.53 70 PHE D O 1
ATOM 6080 N N . GLY D 1 71 ? 89.717 64.430 -8.953 1.00 27.12 71 GLY D N 1
ATOM 6081 C CA . GLY D 1 71 ? 90.396 65.710 -8.791 1.00 26.84 71 GLY D CA 1
ATOM 6082 C C . GLY D 1 71 ? 91.035 65.904 -7.431 1.00 26.35 71 GLY D C 1
ATOM 6083 O O . GLY D 1 71 ? 91.259 67.035 -7.005 1.00 26.74 71 GLY D O 1
ATOM 6084 N N . SER D 1 72 ? 91.341 64.804 -6.750 1.00 25.92 72 SER D N 1
ATOM 6085 C CA . SER D 1 72 ? 91.970 64.876 -5.437 1.00 25.31 72 SER D CA 1
ATOM 6086 C C . SER D 1 72 ? 93.389 64.327 -5.459 1.00 25.00 72 SER D C 1
ATOM 6087 O O . SER D 1 72 ? 93.651 63.302 -6.082 1.00 24.74 72 SER D O 1
ATOM 6090 N N . ASP D 1 73 ? 94.289 65.008 -4.752 1.00 25.12 73 ASP D N 1
ATOM 6091 C CA . ASP D 1 73 ? 95.643 64.489 -4.501 1.00 25.63 73 ASP D CA 1
ATOM 6092 C C . ASP D 1 73 ? 95.866 64.192 -3.015 1.00 24.79 73 ASP D C 1
ATOM 6093 O O . ASP D 1 73 ? 97.001 64.008 -2.569 1.00 24.99 73 ASP D O 1
ATOM 6098 N N . LEU D 1 74 ? 94.778 64.152 -2.250 1.00 23.77 74 LEU D N 1
ATOM 6099 C CA . LEU D 1 74 ? 94.882 63.970 -0.809 1.00 22.86 74 LEU D CA 1
ATOM 6100 C C . LEU D 1 74 ? 94.640 62.508 -0.428 1.00 22.31 74 LEU D C 1
ATOM 6101 O O . LEU D 1 74 ? 93.496 62.067 -0.266 1.00 22.06 74 LEU D O 1
ATOM 6106 N N . VAL D 1 75 ? 95.736 61.759 -0.325 1.00 21.05 75 VAL D N 1
ATOM 6107 C CA . VAL D 1 75 ? 95.702 60.332 -0.054 1.00 20.53 75 VAL D CA 1
ATOM 6108 C C . VAL D 1 75 ? 96.710 60.045 1.062 1.00 20.39 75 VAL D C 1
ATOM 6109 O O . VAL D 1 75 ? 97.834 60.546 1.032 1.00 20.08 75 VAL D O 1
ATOM 6113 N N . VAL D 1 76 ? 96.304 59.263 2.058 1.00 19.96 76 VAL D N 1
ATOM 6114 C CA . VAL D 1 76 ? 97.171 58.997 3.211 1.00 19.21 76 VAL D CA 1
ATOM 6115 C C . VAL D 1 76 ? 96.972 57.553 3.674 1.00 19.36 76 VAL D C 1
ATOM 6116 O O . VAL D 1 76 ? 95.840 57.046 3.680 1.00 19.04 76 VAL D O 1
ATOM 6120 N N . LYS D 1 77 ? 98.072 56.891 4.037 1.00 18.87 77 LYS D N 1
ATOM 6121 C CA . LYS D 1 77 ? 98.019 55.526 4.566 1.00 18.89 77 LYS D CA 1
ATOM 6122 C C . LYS D 1 77 ? 97.378 55.545 5.943 1.00 18.29 77 LYS D C 1
ATOM 6123 O O . LYS D 1 77 ? 97.747 56.362 6.786 1.00 18.39 77 LYS D O 1
ATOM 6129 N N . CYS D 1 78 ? 96.430 54.640 6.181 1.00 18.12 78 CYS D N 1
ATOM 6130 C CA . CYS D 1 78 ? 95.822 54.527 7.513 1.00 17.75 78 CYS D CA 1
ATOM 6131 C C . CYS D 1 78 ? 95.334 53.117 7.817 1.00 17.88 78 CYS D C 1
ATOM 6132 O O . CYS D 1 78 ? 94.289 52.681 7.310 1.00 17.75 78 CYS D O 1
ATOM 6135 N N . ASP D 1 79 ? 96.124 52.412 8.626 1.00 17.17 79 ASP D N 1
ATOM 6136 C CA . ASP D 1 79 ? 95.725 51.148 9.223 1.00 17.12 79 ASP D CA 1
ATOM 6137 C C . ASP D 1 79 ? 95.021 51.529 10.519 1.00 16.26 79 ASP D C 1
ATOM 6138 O O . ASP D 1 79 ? 95.664 51.983 11.463 1.00 16.19 79 ASP D O 1
ATOM 6143 N N . VAL D 1 80 ? 93.702 51.353 10.553 1.00 15.42 80 VAL D N 1
ATOM 6144 C CA . VAL D 1 80 ? 92.885 51.770 11.712 1.00 15.18 80 VAL D CA 1
ATOM 6145 C C . VAL D 1 80 ? 93.106 50.939 12.984 1.00 15.37 80 VAL D C 1
ATOM 6146 O O . VAL D 1 80 ? 92.642 51.307 14.072 1.00 14.97 80 VAL D O 1
ATOM 6150 N N . SER D 1 81 ? 93.813 49.822 12.851 1.00 15.52 81 SER D N 1
ATOM 6151 C CA . SER D 1 81 ? 94.209 49.063 14.027 1.00 16.48 81 SER D CA 1
ATOM 6152 C C . SER D 1 81 ? 95.328 49.780 14.808 1.00 16.82 81 SER D C 1
ATOM 6153 O O . SER D 1 81 ? 95.590 49.446 15.960 1.00 16.57 81 SER D O 1
ATOM 6156 N N . LEU D 1 82 ? 95.951 50.790 14.185 1.00 17.16 82 LEU D N 1
ATOM 6157 C CA . LEU D 1 82 ? 97.083 51.513 14.787 1.00 17.69 82 LEU D CA 1
ATOM 6158 C C . LEU D 1 82 ? 96.725 52.934 15.242 1.00 18.24 82 LEU D C 1
ATOM 6159 O O . LEU D 1 82 ? 96.354 53.786 14.427 1.00 17.12 82 LEU D O 1
ATOM 6164 N N . ASP D 1 83 ? 96.847 53.183 16.543 1.00 18.89 83 ASP D N 1
ATOM 6165 C CA . ASP D 1 83 ? 96.574 54.512 17.108 1.00 20.42 83 ASP D CA 1
ATOM 6166 C C . ASP D 1 83 ? 97.393 55.605 16.424 1.00 20.53 83 ASP D C 1
ATOM 6167 O O . ASP D 1 83 ? 96.896 56.697 16.181 1.00 20.07 83 ASP D O 1
ATOM 6172 N N . GLU D 1 84 ? 98.648 55.300 16.108 1.00 21.06 84 GLU D N 1
ATOM 6173 C CA . GLU D 1 84 ? 99.513 56.289 15.471 1.00 21.67 84 GLU D CA 1
ATOM 6174 C C . GLU D 1 84 ? 99.091 56.659 14.053 1.00 20.29 84 GLU D C 1
ATOM 6175 O O . GLU D 1 84 ? 99.277 57.795 13.643 1.00 20.51 84 GLU D O 1
ATOM 6181 N N . ASP D 1 85 ? 98.525 55.703 13.316 1.00 19.69 85 ASP D N 1
ATOM 6182 C CA . ASP D 1 85 ? 97.965 55.977 11.992 1.00 18.54 85 ASP D CA 1
ATOM 6183 C C . ASP D 1 85 ? 96.748 56.897 12.051 1.00 17.68 85 ASP D C 1
ATOM 6184 O O . ASP D 1 85 ? 96.530 57.700 11.165 1.00 17.08 85 ASP D O 1
ATOM 6189 N N . ILE D 1 86 ? 95.947 56.745 13.091 1.00 17.40 86 ILE D N 1
ATOM 6190 C CA . ILE D 1 86 ? 94.781 57.597 13.276 1.00 17.41 86 ILE D CA 1
ATOM 6191 C C . ILE D 1 86 ? 95.203 59.028 13.669 1.00 17.30 86 ILE D C 1
ATOM 6192 O O . ILE D 1 86 ? 94.677 59.999 13.128 1.00 16.84 86 ILE D O 1
ATOM 6197 N N . LYS D 1 87 ? 96.176 59.147 14.569 1.00 17.97 87 LYS D N 1
ATOM 6198 C CA . LYS D 1 87 ? 96.750 60.455 14.921 1.00 19.19 87 LYS D CA 1
ATOM 6199 C C . LYS D 1 87 ? 97.365 61.127 13.698 1.00 18.96 87 LYS D C 1
ATOM 6200 O O . LYS D 1 87 ? 97.197 62.328 13.483 1.00 19.87 87 LYS D O 1
ATOM 6206 N N . ASN D 1 88 ? 98.088 60.343 12.906 1.00 19.24 88 ASN D N 1
ATOM 6207 C CA . ASN D 1 88 ? 98.734 60.840 11.700 1.00 18.97 88 ASN D CA 1
ATOM 6208 C C . ASN D 1 88 ? 97.719 61.318 10.664 1.00 18.52 88 ASN D C 1
ATOM 6209 O O . ASN D 1 88 ? 97.962 62.290 9.952 1.00 17.82 88 ASN D O 1
ATOM 6214 N N . LEU D 1 89 ? 96.586 60.622 10.573 1.00 17.96 89 LEU D N 1
ATOM 6215 C CA . LEU D 1 89 ? 95.510 61.038 9.675 1.00 17.33 89 LEU D CA 1
ATOM 6216 C C . LEU D 1 89 ? 94.997 62.427 10.065 1.00 17.66 89 LEU D C 1
ATOM 6217 O O . LEU D 1 89 ? 94.780 63.277 9.203 1.00 17.46 89 LEU D O 1
ATOM 6222 N N . LYS D 1 90 ? 94.817 62.659 11.361 1.00 17.88 90 LYS D N 1
ATOM 6223 C CA . LYS D 1 90 ? 94.387 63.972 11.854 1.00 19.07 90 LYS D CA 1
ATOM 6224 C C . LYS D 1 90 ? 95.376 65.071 11.425 1.00 19.32 90 LYS D C 1
ATOM 6225 O O . LYS D 1 90 ? 94.962 66.140 10.963 1.00 18.53 90 LYS D O 1
ATOM 6231 N N . LYS D 1 91 ? 96.671 64.782 11.574 1.00 19.76 91 LYS D N 1
ATOM 6232 C CA . LYS D 1 91 ? 97.739 65.707 11.180 1.00 20.70 91 LYS D CA 1
ATOM 6233 C C . LYS D 1 91 ? 97.711 66.018 9.688 1.00 20.23 91 LYS D C 1
ATOM 6234 O O . LYS D 1 91 ? 97.818 67.181 9.298 1.00 19.59 91 LYS D O 1
ATOM 6240 N N . PHE D 1 92 ? 97.574 64.974 8.867 1.00 20.17 92 PHE D N 1
ATOM 6241 C CA . PHE D 1 92 ? 97.428 65.126 7.420 1.00 20.29 92 PHE D CA 1
ATOM 6242 C C . PHE D 1 92 ? 96.263 66.049 7.043 1.00 20.55 92 PHE D C 1
ATOM 6243 O O . PHE D 1 92 ? 96.407 66.909 6.161 1.00 20.14 92 PHE D O 1
ATOM 6251 N N . LEU D 1 93 ? 95.118 65.873 7.707 1.00 19.76 93 LEU D N 1
ATOM 6252 C CA . LEU D 1 93 ? 93.955 66.736 7.466 1.00 20.07 93 LEU D CA 1
ATOM 6253 C C . LEU D 1 93 ? 94.141 68.149 8.029 1.00 20.66 93 LEU D C 1
ATOM 6254 O O . LEU D 1 93 ? 93.762 69.124 7.378 1.00 20.36 93 LEU D O 1
ATOM 6259 N N . GLU D 1 94 ? 94.727 68.252 9.224 1.00 21.35 94 GLU D N 1
ATOM 6260 C CA . GLU D 1 94 ? 95.057 69.547 9.826 1.00 22.65 94 GLU D CA 1
ATOM 6261 C C . GLU D 1 94 ? 95.947 70.380 8.894 1.00 22.65 94 GLU D C 1
ATOM 6262 O O . GLU D 1 94 ? 95.738 71.581 8.746 1.00 22.41 94 GLU D O 1
ATOM 6268 N N . GLU D 1 95 ? 96.923 69.723 8.264 1.00 23.21 95 GLU D N 1
ATOM 6269 C CA . GLU D 1 95 ? 97.903 70.390 7.400 1.00 24.29 95 GLU D CA 1
ATOM 6270 C C . GLU D 1 95 ? 97.339 70.807 6.049 1.00 23.95 95 GLU D C 1
ATOM 6271 O O . GLU D 1 95 ? 97.626 71.903 5.564 1.00 24.47 95 GLU D O 1
ATOM 6277 N N . ASN D 1 96 ? 96.547 69.929 5.440 1.00 23.21 96 ASN D N 1
ATOM 6278 C CA . ASN D 1 96 ? 96.061 70.150 4.085 1.00 22.60 96 ASN D CA 1
ATOM 6279 C C . ASN D 1 96 ? 94.729 70.885 4.005 1.00 22.11 96 ASN D C 1
ATOM 6280 O O . ASN D 1 96 ? 94.485 71.620 3.042 1.00 21.68 96 ASN D O 1
ATOM 6285 N N . TRP D 1 97 ? 93.876 70.682 5.012 1.00 20.89 97 TRP D N 1
ATOM 6286 C CA . TRP D 1 97 ? 92.559 71.307 5.038 1.00 20.19 97 TRP D CA 1
ATOM 6287 C C . TRP D 1 97 ? 92.387 72.247 6.216 1.00 19.89 97 TRP D C 1
ATOM 6288 O O . TRP D 1 97 ? 91.909 73.368 6.047 1.00 19.36 97 TRP D O 1
ATOM 6299 N N . GLY D 1 98 ? 92.743 71.774 7.409 1.00 19.02 98 GLY D N 1
ATOM 6300 C CA . GLY D 1 98 ? 92.550 72.553 8.637 1.00 19.63 98 GLY D CA 1
ATOM 6301 C C . GLY D 1 98 ? 91.132 72.505 9.194 1.00 19.43 98 GLY D C 1
ATOM 6302 O O . GLY D 1 98 ? 90.864 73.008 10.298 1.00 19.17 98 GLY D O 1
ATOM 6303 N N . SER D 1 99 ? 90.220 71.911 8.431 1.00 19.13 99 SER D N 1
ATOM 6304 C CA . SER D 1 99 ? 88.865 71.644 8.911 1.00 19.17 99 SER D CA 1
ATOM 6305 C C . SER D 1 99 ? 88.293 70.418 8.196 1.00 18.43 99 SER D C 1
ATOM 6306 O O . SER D 1 99 ? 88.913 69.884 7.263 1.00 18.31 99 SER D O 1
ATOM 6309 N N . LEU D 1 100 ? 87.122 69.963 8.647 1.00 16.93 100 LEU D N 1
ATOM 6310 C CA . LEU D 1 100 ? 86.505 68.757 8.083 1.00 16.29 100 LEU D CA 1
ATOM 6311 C C . LEU D 1 100 ? 84.998 68.836 8.260 1.00 15.61 100 LEU D C 1
ATOM 6312 O O . LEU D 1 100 ? 84.519 69.322 9.285 1.00 15.62 100 LEU D O 1
ATOM 6317 N N . ASP D 1 101 ? 84.255 68.350 7.273 1.00 15.44 101 ASP D N 1
ATOM 6318 C CA . ASP D 1 101 ? 82.794 68.299 7.387 1.00 15.83 101 ASP D CA 1
ATOM 6319 C C . ASP D 1 101 ? 82.242 66.892 7.575 1.00 15.40 101 ASP D C 1
ATOM 6320 O O . ASP D 1 101 ? 81.308 66.691 8.346 1.00 16.20 101 ASP D O 1
ATOM 6325 N N . ILE D 1 102 ? 82.816 65.927 6.867 1.00 15.24 102 ILE D N 1
ATOM 6326 C CA . ILE D 1 102 ? 82.211 64.594 6.751 1.00 14.40 102 ILE D CA 1
ATOM 6327 C C . ILE D 1 102 ? 83.247 63.498 6.922 1.00 14.41 102 ILE D C 1
ATOM 6328 O O . ILE D 1 102 ? 84.376 63.606 6.413 1.00 14.38 102 ILE D O 1
ATOM 6333 N N . ILE D 1 103 ? 82.859 62.440 7.640 1.00 13.64 103 ILE D N 1
ATOM 6334 C CA . ILE D 1 103 ? 83.610 61.185 7.633 1.00 13.13 103 ILE D CA 1
ATOM 6335 C C . ILE D 1 103 ? 82.736 60.070 7.086 1.00 12.59 103 ILE D C 1
ATOM 6336 O O . ILE D 1 103 ? 81.621 59.831 7.580 1.00 11.87 103 ILE D O 1
ATOM 6341 N N . VAL D 1 104 ? 83.248 59.398 6.063 1.00 12.27 104 VAL D N 1
ATOM 6342 C CA . VAL D 1 104 ? 82.636 58.174 5.548 1.00 12.12 104 VAL D CA 1
ATOM 6343 C C . VAL D 1 104 ? 83.439 56.983 6.065 1.00 12.42 104 VAL D C 1
ATOM 6344 O O . VAL D 1 104 ? 84.624 56.827 5.734 1.00 12.09 104 VAL D O 1
ATOM 6348 N N . HIS D 1 105 ? 82.797 56.169 6.910 1.00 12.26 105 HIS D N 1
ATOM 6349 C CA . HIS D 1 105 ? 83.439 55.018 7.539 1.00 12.18 105 HIS D CA 1
ATOM 6350 C C . HIS D 1 105 ? 82.947 53.768 6.838 1.00 13.08 105 HIS D C 1
ATOM 6351 O O . HIS D 1 105 ? 81.798 53.356 7.026 1.00 13.54 105 HIS D O 1
ATOM 6358 N N . SER D 1 106 ? 83.803 53.200 5.991 1.00 13.69 106 SER D N 1
ATOM 6359 C CA . SER D 1 106 ? 83.494 51.977 5.262 1.00 14.84 106 SER D CA 1
ATOM 6360 C C . SER D 1 106 ? 84.630 50.962 5.457 1.00 15.54 106 SER D C 1
ATOM 6361 O O . SER D 1 106 ? 85.480 50.773 4.583 1.00 15.74 106 SER D O 1
ATOM 6364 N N . ILE D 1 107 ? 84.630 50.319 6.620 1.00 15.70 107 ILE D N 1
ATOM 6365 C CA . ILE D 1 107 ? 85.759 49.510 7.080 1.00 15.96 107 ILE D CA 1
ATOM 6366 C C . ILE D 1 107 ? 85.174 48.354 7.866 1.00 16.11 107 ILE D C 1
ATOM 6367 O O . ILE D 1 107 ? 84.565 48.553 8.916 1.00 15.75 107 ILE D O 1
ATOM 6372 N N . ALA D 1 108 ? 85.348 47.150 7.347 1.00 16.08 108 ALA D N 1
ATOM 6373 C CA . ALA D 1 108 ? 84.802 45.965 7.983 1.00 17.11 108 ALA D CA 1
ATOM 6374 C C . ALA D 1 108 ? 85.642 44.790 7.543 1.00 17.34 108 ALA D C 1
ATOM 6375 O O . ALA D 1 108 ? 85.904 44.623 6.347 1.00 17.31 108 ALA D O 1
ATOM 6377 N N . TYR D 1 109 ? 86.078 44.000 8.517 1.00 17.74 109 TYR D N 1
ATOM 6378 C CA . TYR D 1 109 ? 86.954 42.867 8.261 1.00 18.22 109 TYR D CA 1
ATOM 6379 C C . TYR D 1 109 ? 86.904 41.837 9.390 1.00 18.46 109 TYR D C 1
ATOM 6380 O O . TYR D 1 109 ? 86.801 42.189 10.564 1.00 18.29 109 TYR D O 1
ATOM 6389 N N . ALA D 1 110 ? 86.971 40.566 9.004 1.00 18.82 110 ALA D N 1
ATOM 6390 C CA . ALA D 1 110 ? 87.272 39.449 9.897 1.00 19.28 110 ALA D CA 1
ATOM 6391 C C . ALA D 1 110 ? 88.096 38.450 9.092 1.00 20.11 110 ALA D C 1
ATOM 6392 O O . ALA D 1 110 ? 87.880 38.310 7.882 1.00 20.04 110 ALA D O 1
ATOM 6394 N N . PRO D 1 111 ? 89.057 37.761 9.739 1.00 21.09 111 PRO D N 1
ATOM 6395 C CA . PRO D 1 111 ? 89.788 36.722 9.004 1.00 21.81 111 PRO D CA 1
ATOM 6396 C C . PRO D 1 111 ? 88.810 35.766 8.301 1.00 23.14 111 PRO D C 1
ATOM 6397 O O . PRO D 1 111 ? 87.734 35.462 8.849 1.00 22.42 111 PRO D O 1
ATOM 6401 N N . LYS D 1 112 ? 89.161 35.315 7.091 1.00 24.38 112 LYS D N 1
ATOM 6402 C CA . LYS D 1 112 ? 88.215 34.559 6.246 1.00 26.09 112 LYS D CA 1
ATOM 6403 C C . LYS D 1 112 ? 87.725 33.273 6.918 1.00 25.99 112 LYS D C 1
ATOM 6404 O O . LYS D 1 112 ? 86.583 32.838 6.698 1.00 26.25 112 LYS D O 1
ATOM 6410 N N . GLU D 1 113 ? 88.587 32.695 7.751 1.00 25.94 113 GLU D N 1
ATOM 6411 C CA . GLU D 1 113 ? 88.273 31.493 8.523 1.00 26.53 113 GLU D CA 1
ATOM 6412 C C . GLU D 1 113 ? 87.007 31.647 9.364 1.00 25.54 113 GLU D C 1
ATOM 6413 O O . GLU D 1 113 ? 86.266 30.684 9.539 1.00 25.24 113 GLU D O 1
ATOM 6419 N N . GLU D 1 114 ? 86.761 32.861 9.864 1.00 24.58 114 GLU D N 1
ATOM 6420 C CA . GLU D 1 114 ? 85.600 33.126 10.729 1.00 24.01 114 GLU D CA 1
ATOM 6421 C C . GLU D 1 114 ? 84.239 32.925 10.045 1.00 24.00 114 GLU D C 1
ATOM 6422 O O . GLU D 1 114 ? 83.227 32.728 10.731 1.00 24.20 114 GLU D O 1
ATOM 6428 N N . PHE D 1 115 ? 84.221 32.967 8.711 1.00 23.86 115 PHE D N 1
ATOM 6429 C CA . PHE D 1 115 ? 82.983 32.796 7.930 1.00 24.33 115 PHE D CA 1
ATOM 6430 C C . PHE D 1 115 ? 82.689 31.337 7.571 1.00 24.82 115 PHE D C 1
ATOM 6431 O O . PHE D 1 115 ? 81.626 31.011 7.026 1.00 25.08 115 PHE D O 1
ATOM 6439 N N . LYS D 1 116 ? 83.634 30.466 7.900 1.00 25.10 116 LYS D N 1
ATOM 6440 C CA . LYS D 1 116 ? 83.423 29.034 7.830 1.00 26.17 116 LYS D CA 1
ATOM 6441 C C . LYS D 1 116 ? 82.765 28.593 9.138 1.00 25.34 116 LYS D C 1
ATOM 6442 O O . LYS D 1 116 ? 83.072 29.125 10.226 1.00 26.11 116 LYS D O 1
ATOM 6448 N N . GLY D 1 117 ? 81.848 27.641 9.033 1.00 24.37 117 GLY D N 1
ATOM 6449 C CA . GLY D 1 117 ? 81.089 27.181 10.186 1.00 22.88 117 GLY D CA 1
ATOM 6450 C C . GLY D 1 117 ? 80.064 28.220 10.607 1.00 21.63 117 GLY D C 1
ATOM 6451 O O . GLY D 1 117 ? 79.563 28.983 9.782 1.00 21.32 117 GLY D O 1
ATOM 6452 N N . GLY D 1 118 ? 79.749 28.239 11.896 1.00 20.64 118 GLY D N 1
ATOM 6453 C CA . GLY D 1 118 ? 78.822 29.227 12.444 1.00 19.14 118 GLY D CA 1
ATOM 6454 C C . GLY D 1 118 ? 79.568 30.112 13.422 1.00 17.97 118 GLY D C 1
ATOM 6455 O O . GLY D 1 118 ? 80.792 29.993 13.571 1.00 17.96 118 GLY D O 1
ATOM 6456 N N . VAL D 1 119 ? 78.833 31.007 14.075 1.00 16.67 119 VAL D N 1
ATOM 6457 C CA . VAL D 1 119 ? 79.377 31.834 15.154 1.00 15.72 119 VAL D CA 1
ATOM 6458 C C . VAL D 1 119 ? 80.022 30.976 16.234 1.00 14.88 119 VAL D C 1
ATOM 6459 O O . VAL D 1 119 ? 81.052 31.348 16.807 1.00 14.30 119 VAL D O 1
ATOM 6463 N N . ILE D 1 120 ? 79.425 29.818 16.494 1.00 14.29 120 ILE D N 1
ATOM 6464 C CA . ILE D 1 120 ? 79.947 28.887 17.498 1.00 14.52 120 ILE D CA 1
ATOM 6465 C C . ILE D 1 120 ? 81.432 28.546 17.266 1.00 14.80 120 ILE D C 1
ATOM 6466 O O . ILE D 1 120 ? 82.149 28.214 18.208 1.00 15.08 120 ILE D O 1
ATOM 6471 N N . ASP D 1 121 ? 81.895 28.680 16.023 1.00 15.49 121 ASP D N 1
ATOM 6472 C CA . ASP D 1 121 ? 83.260 28.299 15.654 1.00 15.83 121 ASP D CA 1
ATOM 6473 C C . ASP D 1 121 ? 84.242 29.477 15.660 1.00 15.49 121 ASP D C 1
ATOM 6474 O O . ASP D 1 121 ? 85.425 29.299 15.352 1.00 15.30 121 ASP D O 1
ATOM 6479 N N . THR D 1 122 ? 83.757 30.661 16.039 1.00 14.46 122 THR D N 1
ATOM 6480 C CA . THR D 1 122 ? 84.585 31.867 16.041 1.00 13.91 122 THR D CA 1
ATOM 6481 C C . THR D 1 122 ? 85.777 31.733 16.998 1.00 13.82 122 THR D C 1
ATOM 6482 O O . THR D 1 122 ? 85.604 31.348 18.160 1.00 12.98 122 THR D O 1
ATOM 6486 N N . SER D 1 123 ? 86.982 32.047 16.507 1.00 13.93 123 SER D N 1
ATOM 6487 C CA . SER D 1 123 ? 88.165 32.065 17.362 1.00 13.97 123 SER D CA 1
ATOM 6488 C C . SER D 1 123 ? 88.215 33.362 18.162 1.00 14.01 123 SER D C 1
ATOM 6489 O O . SER D 1 123 ? 87.679 34.394 17.732 1.00 13.90 123 SER D O 1
ATOM 6492 N N . ARG D 1 124 ? 88.879 33.312 19.314 1.00 13.67 124 ARG D N 1
ATOM 6493 C CA . ARG D 1 124 ? 89.058 34.503 20.151 1.00 13.92 124 ARG D CA 1
ATOM 6494 C C . ARG D 1 124 ? 89.776 35.630 19.403 1.00 14.43 124 ARG D C 1
ATOM 6495 O O . ARG D 1 124 ? 89.309 36.782 19.394 1.00 14.10 124 ARG D O 1
ATOM 6503 N N . GLU D 1 125 ? 90.899 35.306 18.773 1.00 14.83 125 GLU D N 1
ATOM 6504 C CA . GLU D 1 125 ? 91.673 36.337 18.061 1.00 16.23 125 GLU D CA 1
ATOM 6505 C C . GLU D 1 125 ? 90.893 36.894 16.865 1.00 15.32 125 GLU D C 1
ATOM 6506 O O . GLU D 1 125 ? 90.870 38.108 16.640 1.00 14.89 125 GLU D O 1
ATOM 6512 N N . GLY D 1 126 ? 90.246 36.009 16.111 1.00 14.51 126 GLY D N 1
ATOM 6513 C CA . GLY D 1 126 ? 89.399 36.444 14.994 1.00 14.20 126 GLY D CA 1
ATOM 6514 C C . GLY D 1 126 ? 88.278 37.381 15.435 1.00 13.47 126 GLY D C 1
ATOM 6515 O O . GLY D 1 126 ? 87.981 38.364 14.753 1.00 13.50 126 GLY D O 1
ATOM 6516 N N . PHE D 1 127 ? 87.657 37.063 16.574 1.00 12.90 127 PHE D N 1
ATOM 6517 C CA . PHE D 1 127 ? 86.634 37.902 17.189 1.00 12.11 127 PHE D CA 1
ATOM 6518 C C . PHE D 1 127 ? 87.213 39.275 17.549 1.00 11.95 127 PHE D C 1
ATOM 6519 O O . PHE D 1 127 ? 86.623 40.302 17.223 1.00 11.36 127 PHE D O 1
ATOM 6527 N N . LYS D 1 128 ? 88.367 39.280 18.213 1.00 11.58 128 LYS D N 1
ATOM 6528 C CA . LYS D 1 128 ? 89.018 40.529 18.635 1.00 12.48 128 LYS D CA 1
ATOM 6529 C C . LYS D 1 128 ? 89.302 41.428 17.431 1.00 11.50 128 LYS D C 1
ATOM 6530 O O . LYS D 1 128 ? 89.037 42.639 17.470 1.00 11.24 128 LYS D O 1
ATOM 6536 N N . ILE D 1 129 ? 89.856 40.820 16.387 1.00 11.26 129 ILE D N 1
ATOM 6537 C CA . ILE D 1 129 ? 90.190 41.531 15.156 1.00 11.66 129 ILE D CA 1
ATOM 6538 C C . ILE D 1 129 ? 88.927 42.094 14.496 1.00 11.16 129 ILE D C 1
ATOM 6539 O O . ILE D 1 129 ? 88.896 43.279 14.143 1.00 11.46 129 ILE D O 1
ATOM 6544 N N . ALA D 1 130 ? 87.886 41.264 14.350 1.00 10.64 130 ALA D N 1
ATOM 6545 C CA . ALA D 1 130 ? 86.633 41.711 13.728 1.00 10.35 130 ALA D CA 1
ATOM 6546 C C . ALA D 1 130 ? 86.051 42.949 14.418 1.00 10.65 130 ALA D C 1
ATOM 6547 O O . ALA D 1 130 ? 85.705 43.933 13.754 1.00 10.47 130 ALA D O 1
ATOM 6549 N N . MET D 1 131 ? 85.965 42.894 15.743 1.00 10.50 131 MET D N 1
ATOM 6550 C CA . MET D 1 131 ? 85.416 43.999 16.535 1.00 11.10 131 MET D CA 1
ATOM 6551 C C . MET D 1 131 ? 86.294 45.239 16.462 1.00 11.19 131 MET D C 1
ATOM 6552 O O . MET D 1 131 ? 85.786 46.347 16.381 1.00 10.97 131 MET D O 1
ATOM 6557 N N . ASP D 1 132 ? 87.612 45.049 16.489 1.00 11.29 132 ASP D N 1
ATOM 6558 C CA . ASP D 1 132 ? 88.540 46.187 16.503 1.00 11.41 132 ASP D CA 1
ATOM 6559 C C . ASP D 1 132 ? 88.496 46.968 15.183 1.00 11.56 132 ASP D C 1
ATOM 6560 O O . ASP D 1 132 ? 88.386 48.198 15.174 1.00 11.47 132 ASP D O 1
ATOM 6565 N N . ILE D 1 133 ? 88.594 46.238 14.079 1.00 11.26 133 ILE D N 1
ATOM 6566 C CA . ILE D 1 133 ? 88.609 46.849 12.752 1.00 11.90 133 ILE D CA 1
ATOM 6567 C C . ILE D 1 133 ? 87.222 47.367 12.352 1.00 11.44 133 ILE D C 1
ATOM 6568 O O . ILE D 1 133 ? 87.094 48.471 11.818 1.00 11.70 133 ILE D O 1
ATOM 6573 N N . SER D 1 134 ? 86.190 46.569 12.614 1.00 10.94 134 SER D N 1
ATOM 6574 C CA . SER D 1 134 ? 84.851 46.857 12.109 1.00 10.71 134 SER D CA 1
ATOM 6575 C C . SER D 1 134 ? 84.066 47.819 12.989 1.00 10.19 134 SER D C 1
ATOM 6576 O O . SER D 1 134 ? 83.117 48.447 12.524 1.00 10.20 134 SER D O 1
ATOM 6579 N N . VAL D 1 135 ? 84.439 47.928 14.265 1.00 9.35 135 VAL D N 1
ATOM 6580 C CA . VAL D 1 135 ? 83.643 48.723 15.197 1.00 8.88 135 VAL D CA 1
ATOM 6581 C C . VAL D 1 135 ? 84.487 49.786 15.892 1.00 9.10 135 VAL D C 1
ATOM 6582 O O . VAL D 1 135 ? 84.168 50.980 15.836 1.00 9.08 135 VAL D O 1
ATOM 6586 N N . TYR D 1 136 ? 85.541 49.363 16.582 1.00 8.90 136 TYR D N 1
ATOM 6587 C CA . TYR D 1 136 ? 86.331 50.326 17.348 1.00 9.58 136 TYR D CA 1
ATOM 6588 C C . TYR D 1 136 ? 86.911 51.425 16.440 1.00 9.09 136 TYR D C 1
ATOM 6589 O O . TYR D 1 136 ? 87.005 52.573 16.849 1.00 9.08 136 TYR D O 1
ATOM 6598 N N . SER D 1 137 ? 87.277 51.074 15.210 1.00 8.67 137 SER D N 1
ATOM 6599 C CA . SER D 1 137 ? 87.836 52.061 14.273 1.00 8.92 137 SER D CA 1
ATOM 6600 C C . SER D 1 137 ? 86.932 53.289 14.150 1.00 8.90 137 SER D C 1
ATOM 6601 O O . SER D 1 137 ? 87.425 54.417 14.033 1.00 9.92 137 SER D O 1
ATOM 6604 N N . LEU D 1 138 ? 85.613 53.081 14.169 1.00 8.51 138 LEU D N 1
ATOM 6605 C CA . LEU D 1 138 ? 84.673 54.206 14.117 1.00 7.78 138 LEU D CA 1
ATOM 6606 C C . LEU D 1 138 ? 84.804 55.152 15.314 1.00 8.25 138 LEU D C 1
ATOM 6607 O O . LEU D 1 138 ? 84.779 56.372 15.149 1.00 7.86 138 LEU D O 1
ATOM 6612 N N . ILE D 1 139 ? 84.869 54.590 16.525 1.00 8.16 139 ILE D N 1
ATOM 6613 C CA . ILE D 1 139 ? 85.119 55.386 17.733 1.00 8.69 139 ILE D CA 1
ATOM 6614 C C . ILE D 1 139 ? 86.445 56.190 17.650 1.00 9.50 139 ILE D C 1
ATOM 6615 O O . ILE D 1 139 ? 86.493 57.370 18.008 1.00 10.11 139 ILE D O 1
ATOM 6620 N N . ALA D 1 140 ? 87.512 55.537 17.217 1.00 9.66 140 ALA D N 1
ATOM 6621 C CA . ALA D 1 140 ? 88.830 56.165 17.187 1.00 10.36 140 ALA D CA 1
ATOM 6622 C C . ALA D 1 140 ? 88.874 57.297 16.159 1.00 10.56 140 ALA D C 1
ATOM 6623 O O . ALA D 1 140 ? 89.398 58.357 16.454 1.00 11.74 140 ALA D O 1
ATOM 6625 N N . LEU D 1 141 ? 88.316 57.068 14.973 1.00 11.05 141 LEU D N 1
ATOM 6626 C CA . LEU D 1 141 ? 88.231 58.112 13.938 1.00 11.67 141 LEU D CA 1
ATOM 6627 C C . LEU D 1 141 ? 87.369 59.286 14.374 1.00 11.73 141 LEU D C 1
ATOM 6628 O O . LEU D 1 141 ? 87.741 60.442 14.157 1.00 12.03 141 LEU D O 1
ATOM 6633 N N . THR D 1 142 ? 86.223 58.992 14.993 1.00 11.36 142 THR D N 1
ATOM 6634 C CA . THR D 1 142 ? 85.298 60.034 15.442 1.00 11.68 142 THR D CA 1
ATOM 6635 C C . THR D 1 142 ? 85.950 60.894 16.529 1.00 12.07 142 THR D C 1
ATOM 6636 O O . THR D 1 142 ? 85.965 62.133 16.435 1.00 11.83 142 THR D O 1
ATOM 6640 N N . ARG D 1 143 ? 86.515 60.240 17.542 1.00 11.79 143 ARG D N 1
ATOM 6641 C CA . ARG D 1 143 ? 87.203 60.965 18.603 1.00 13.12 143 ARG D CA 1
ATOM 6642 C C . ARG D 1 143 ? 88.337 61.854 18.064 1.00 13.42 143 ARG D C 1
ATOM 6643 O O . ARG D 1 143 ? 88.436 63.031 18.405 1.00 13.91 143 ARG D O 1
ATOM 6651 N N . GLU D 1 144 ? 89.182 61.273 17.229 1.00 13.96 144 GLU D N 1
ATOM 6652 C CA . GLU D 1 144 ? 90.370 61.954 16.767 1.00 14.68 144 GLU D CA 1
ATOM 6653 C C . GLU D 1 144 ? 90.039 63.111 15.837 1.00 14.61 144 GLU D C 1
ATOM 6654 O O . GLU D 1 144 ? 90.711 64.146 15.871 1.00 15.14 144 GLU D O 1
ATOM 6660 N N . LEU D 1 145 ? 89.017 62.949 15.007 1.00 14.15 145 LEU D N 1
ATOM 6661 C CA . LEU D 1 145 ? 88.766 63.942 13.972 1.00 14.37 145 LEU D CA 1
ATOM 6662 C C . LEU D 1 145 ? 87.708 64.958 14.371 1.00 14.70 145 LEU D C 1
ATOM 6663 O O . LEU D 1 145 ? 87.537 65.969 13.690 1.00 14.82 145 LEU D O 1
ATOM 6668 N N . LEU D 1 146 ? 87.010 64.719 15.478 1.00 15.20 146 LEU D N 1
ATOM 6669 C CA . LEU D 1 146 ? 85.956 65.669 15.878 1.00 16.24 146 LEU D CA 1
ATOM 6670 C C . LEU D 1 146 ? 86.441 67.136 15.996 1.00 16.76 146 LEU D C 1
ATOM 6671 O O . LEU D 1 146 ? 85.768 68.027 15.500 1.00 17.08 146 LEU D O 1
ATOM 6676 N N . PRO D 1 147 ? 87.596 67.394 16.653 1.00 17.52 147 PRO D N 1
ATOM 6677 C CA . PRO D 1 147 ? 88.070 68.800 16.709 1.00 18.20 147 PRO D CA 1
ATOM 6678 C C . PRO D 1 147 ? 88.141 69.529 15.357 1.00 18.61 147 PRO D C 1
ATOM 6679 O O . PRO D 1 147 ? 87.827 70.712 15.291 1.00 19.02 147 PRO D O 1
ATOM 6683 N N . LEU D 1 148 ? 88.534 68.823 14.298 1.00 18.74 148 LEU D N 1
ATOM 6684 C CA . LEU D 1 148 ? 88.576 69.392 12.951 1.00 18.89 148 LEU D CA 1
ATOM 6685 C C . LEU D 1 148 ? 87.197 69.813 12.431 1.00 19.15 148 LEU D C 1
ATOM 6686 O O . LEU D 1 148 ? 87.104 70.657 11.547 1.00 18.61 148 LEU D O 1
ATOM 6691 N N . MET D 1 149 ? 86.141 69.216 12.987 1.00 19.48 149 MET D N 1
ATOM 6692 C CA . MET D 1 149 ? 84.761 69.499 12.584 1.00 20.40 149 MET D CA 1
ATOM 6693 C C . MET D 1 149 ? 84.131 70.666 13.359 1.00 20.93 149 MET D C 1
ATOM 6694 O O . MET D 1 149 ? 82.997 71.058 13.071 1.00 20.22 149 MET D O 1
ATOM 6699 N N . GLU D 1 150 ? 84.859 71.209 14.335 1.00 22.22 150 GLU D N 1
ATOM 6700 C CA . GLU D 1 150 ? 84.300 72.200 15.263 1.00 24.50 150 GLU D CA 1
ATOM 6701 C C . GLU D 1 150 ? 83.652 73.368 14.532 1.00 24.21 150 GLU D C 1
ATOM 6702 O O . GLU D 1 150 ? 84.249 73.948 13.625 1.00 24.16 150 GLU D O 1
ATOM 6708 N N . GLY D 1 151 ? 82.415 73.679 14.928 1.00 24.57 151 GLY D N 1
ATOM 6709 C CA . GLY D 1 151 ? 81.636 74.767 14.331 1.00 24.45 151 GLY D CA 1
ATOM 6710 C C . GLY D 1 151 ? 81.158 74.549 12.904 1.00 24.58 151 GLY D C 1
ATOM 6711 O O . GLY D 1 151 ? 80.669 75.487 12.265 1.00 24.68 151 GLY D O 1
ATOM 6712 N N . ARG D 1 152 ? 81.297 73.328 12.388 1.00 24.14 152 ARG D N 1
ATOM 6713 C CA . ARG D 1 152 ? 80.879 73.041 11.005 1.00 23.98 152 ARG D CA 1
ATOM 6714 C C . ARG D 1 152 ? 79.535 72.308 10.912 1.00 23.72 152 ARG D C 1
ATOM 6715 O O . ARG D 1 152 ? 78.960 72.220 9.827 1.00 24.19 152 ARG D O 1
ATOM 6723 N N . ASN D 1 153 ? 79.037 71.773 12.022 1.00 23.24 153 ASN D N 1
ATOM 6724 C CA . ASN D 1 153 ? 77.873 70.863 11.955 1.00 23.35 153 ASN D CA 1
ATOM 6725 C C . ASN D 1 153 ? 78.151 69.689 11.001 1.00 21.78 153 ASN D C 1
ATOM 6726 O O . ASN D 1 153 ? 77.591 69.597 9.908 1.00 22.14 153 ASN D O 1
ATOM 6731 N N . GLY D 1 154 ? 79.043 68.809 11.423 1.00 20.26 154 GLY D N 1
ATOM 6732 C CA . GLY D 1 154 ? 79.505 67.713 10.585 1.00 18.74 154 GLY D CA 1
ATOM 6733 C C . GLY D 1 154 ? 78.564 66.529 10.549 1.00 17.15 154 GLY D C 1
ATOM 6734 O O . GLY D 1 154 ? 77.549 66.488 11.256 1.00 16.83 154 GLY D O 1
ATOM 6735 N N . ALA D 1 155 ? 78.914 65.559 9.716 1.00 16.11 155 ALA D N 1
ATOM 6736 C CA . ALA D 1 155 ? 78.130 64.343 9.575 1.00 14.82 155 ALA D CA 1
ATOM 6737 C C . ALA D 1 155 ? 79.045 63.163 9.347 1.00 13.77 155 ALA D C 1
ATOM 6738 O O . ALA D 1 155 ? 80.038 63.265 8.624 1.00 13.84 155 ALA D O 1
ATOM 6740 N N . ILE D 1 156 ? 78.720 62.049 9.990 1.00 12.48 156 ILE D N 1
ATOM 6741 C CA . ILE D 1 156 ? 79.462 60.810 9.815 1.00 11.35 156 ILE D CA 1
ATOM 6742 C C . ILE D 1 156 ? 78.477 59.758 9.302 1.00 11.02 156 ILE D C 1
ATOM 6743 O O . ILE D 1 156 ? 77.327 59.728 9.716 1.00 10.68 156 ILE D O 1
ATOM 6748 N N . VAL D 1 157 ? 78.912 58.925 8.373 1.00 10.88 157 VAL D N 1
ATOM 6749 C CA . VAL D 1 157 ? 78.089 57.812 7.940 1.00 10.79 157 VAL D CA 1
ATOM 6750 C C . VAL D 1 157 ? 78.947 56.549 7.963 1.00 11.16 157 VAL D C 1
ATOM 6751 O O . VAL D 1 157 ? 80.119 56.576 7.578 1.00 11.24 157 VAL D O 1
ATOM 6755 N N . THR D 1 158 ? 78.358 55.463 8.450 1.00 11.09 158 THR D N 1
ATOM 6756 C CA . THR D 1 158 ? 78.993 54.155 8.419 1.00 11.34 158 THR D CA 1
ATOM 6757 C C . THR D 1 158 ? 78.087 53.150 7.696 1.00 11.93 158 THR D C 1
ATOM 6758 O O . THR D 1 158 ? 76.941 53.460 7.365 1.00 11.14 158 THR D O 1
ATOM 6762 N N . LEU D 1 159 ? 78.616 51.957 7.442 1.00 12.52 159 LEU D N 1
ATOM 6763 C CA . LEU D 1 159 ? 77.880 50.909 6.738 1.00 13.31 159 LEU D CA 1
ATOM 6764 C C . LEU D 1 159 ? 77.576 49.722 7.646 1.00 14.06 159 LEU D C 1
ATOM 6765 O O . LEU D 1 159 ? 78.419 49.299 8.436 1.00 14.68 159 LEU D O 1
ATOM 6770 N N . SER D 1 160 ? 76.380 49.172 7.491 1.00 14.25 160 SER D N 1
ATOM 6771 C CA . SER D 1 160 ? 75.973 47.972 8.211 1.00 14.48 160 SER D CA 1
ATOM 6772 C C . SER D 1 160 ? 75.261 47.019 7.237 1.00 14.83 160 SER D C 1
ATOM 6773 O O . SER D 1 160 ? 75.227 47.257 6.020 1.00 14.53 160 SER D O 1
ATOM 6776 N N . TYR D 1 161 ? 74.701 45.941 7.779 1.00 15.14 161 TYR D N 1
ATOM 6777 C CA . TYR D 1 161 ? 74.008 44.931 6.992 1.00 16.03 161 TYR D CA 1
ATOM 6778 C C . TYR D 1 161 ? 72.983 44.208 7.872 1.00 15.79 161 TYR D C 1
ATOM 6779 O O . TYR D 1 161 ? 73.161 44.117 9.091 1.00 16.35 161 TYR D O 1
ATOM 6788 N N . TYR D 1 162 ? 71.930 43.693 7.239 1.00 15.74 162 TYR D N 1
ATOM 6789 C CA . TYR D 1 162 ? 70.762 43.068 7.900 1.00 15.92 162 TYR D CA 1
ATOM 6790 C C . TYR D 1 162 ? 71.139 41.934 8.862 1.00 15.57 162 TYR D C 1
ATOM 6791 O O . TYR D 1 162 ? 70.400 41.629 9.798 1.00 15.35 162 TYR D O 1
ATOM 6800 N N . GLY D 1 163 ? 72.307 41.331 8.622 1.00 15.31 163 GLY D N 1
ATOM 6801 C CA . GLY D 1 163 ? 72.887 40.313 9.499 1.00 14.80 163 GLY D CA 1
ATOM 6802 C C . GLY D 1 163 ? 73.173 40.775 10.927 1.00 14.55 163 GLY D C 1
ATOM 6803 O O . GLY D 1 163 ? 73.431 39.948 11.805 1.00 14.55 163 GLY D O 1
ATOM 6804 N N . ALA D 1 164 ? 73.147 42.091 11.145 1.00 14.16 164 ALA D N 1
ATOM 6805 C CA . ALA D 1 164 ? 73.174 42.687 12.480 1.00 14.16 164 ALA D CA 1
ATOM 6806 C C . ALA D 1 164 ? 71.880 42.432 13.256 1.00 14.62 164 ALA D C 1
ATOM 6807 O O . ALA D 1 164 ? 71.866 42.454 14.496 1.00 15.21 164 ALA D O 1
ATOM 6809 N N . GLU D 1 165 ? 70.783 42.249 12.525 1.00 14.62 165 GLU D N 1
ATOM 6810 C CA . GLU D 1 165 ? 69.443 42.242 13.118 1.00 15.09 165 GLU D CA 1
ATOM 6811 C C . GLU D 1 165 ? 68.863 40.851 13.152 1.00 14.78 165 GLU D C 1
ATOM 6812 O O . GLU D 1 165 ? 68.105 40.503 14.060 1.00 15.17 165 GLU D O 1
ATOM 6818 N N . LYS D 1 166 ? 69.170 40.091 12.109 1.00 14.89 166 LYS D N 1
ATOM 6819 C CA . LYS D 1 166 ? 68.671 38.736 11.910 1.00 14.70 166 LYS D CA 1
ATOM 6820 C C . LYS D 1 166 ? 69.849 37.846 11.525 1.00 14.97 166 LYS D C 1
ATOM 6821 O O . LYS D 1 166 ? 70.904 38.350 11.114 1.00 15.07 166 LYS D O 1
ATOM 6827 N N . VAL D 1 167 ? 69.665 36.536 11.646 1.00 14.91 167 VAL D N 1
ATOM 6828 C CA . VAL D 1 167 ? 70.695 35.572 11.263 1.00 14.98 167 VAL D CA 1
ATOM 6829 C C . VAL D 1 167 ? 70.787 35.507 9.739 1.00 15.74 167 VAL D C 1
ATOM 6830 O O . VAL D 1 167 ? 69.809 35.208 9.053 1.00 15.80 167 VAL D O 1
ATOM 6834 N N . VAL D 1 168 ? 71.959 35.835 9.215 1.00 16.33 168 VAL D N 1
ATOM 6835 C CA . VAL D 1 168 ? 72.288 35.508 7.841 1.00 16.98 168 VAL D CA 1
ATOM 6836 C C . VAL D 1 168 ? 73.406 34.468 7.941 1.00 17.63 168 VAL D C 1
ATOM 6837 O O . VAL D 1 168 ? 74.522 34.803 8.325 1.00 17.52 168 VAL D O 1
ATOM 6841 N N . PRO D 1 169 ? 73.103 33.202 7.596 1.00 18.57 169 PRO D N 1
ATOM 6842 C CA . PRO D 1 169 ? 74.081 32.130 7.774 1.00 18.86 169 PRO D CA 1
ATOM 6843 C C . PRO D 1 169 ? 75.391 32.476 7.081 1.00 19.09 169 PRO D C 1
ATOM 6844 O O . PRO D 1 169 ? 75.376 33.018 5.975 1.00 19.47 169 PRO D O 1
ATOM 6848 N N . HIS D 1 170 ? 76.499 32.172 7.758 1.00 19.45 170 HIS D N 1
ATOM 6849 C CA . HIS D 1 170 ? 77.870 32.448 7.303 1.00 20.14 170 HIS D CA 1
ATOM 6850 C C . HIS D 1 170 ? 78.363 33.886 7.473 1.00 19.47 170 HIS D C 1
ATOM 6851 O O . HIS D 1 170 ? 79.560 34.123 7.414 1.00 19.69 170 HIS D O 1
ATOM 6858 N N . TYR D 1 171 ? 77.457 34.827 7.730 1.00 18.51 171 TYR D N 1
ATOM 6859 C CA . TYR D 1 171 ? 77.881 36.192 8.021 1.00 17.88 171 TYR D CA 1
ATOM 6860 C C . TYR D 1 171 ? 78.575 36.225 9.385 1.00 17.54 171 TYR D C 1
ATOM 6861 O O . TYR D 1 171 ? 79.499 37.022 9.617 1.00 17.54 171 TYR D O 1
ATOM 6870 N N . ASN D 1 172 ? 78.120 35.336 10.272 1.00 16.67 172 ASN D N 1
ATOM 6871 C CA . ASN D 1 172 ? 78.829 34.971 11.496 1.00 15.73 172 ASN D CA 1
ATOM 6872 C C . ASN D 1 172 ? 79.284 36.165 12.324 1.00 14.97 172 ASN D C 1
ATOM 6873 O O . ASN D 1 172 ? 78.457 37.008 12.690 1.00 14.88 172 ASN D O 1
ATOM 6878 N N . VAL D 1 173 ? 80.583 36.258 12.603 1.00 14.21 173 VAL D N 1
ATOM 6879 C CA . VAL D 1 173 ? 81.086 37.290 13.513 1.00 13.72 173 VAL D CA 1
ATOM 6880 C C . VAL D 1 173 ? 80.782 38.707 12.996 1.00 13.47 173 VAL D C 1
ATOM 6881 O O . VAL D 1 173 ? 80.651 39.635 13.792 1.00 12.93 173 VAL D O 1
ATOM 6885 N N . MET D 1 174 ? 80.660 38.870 11.675 1.00 12.71 174 MET D N 1
ATOM 6886 C CA . MET D 1 174 ? 80.308 40.178 11.117 1.00 13.18 174 MET D CA 1
ATOM 6887 C C . MET D 1 174 ? 78.887 40.599 11.508 1.00 12.65 174 MET D C 1
ATOM 6888 O O . MET D 1 174 ? 78.609 41.784 11.606 1.00 12.97 174 MET D O 1
ATOM 6893 N N . GLY D 1 175 ? 78.004 39.633 11.745 1.00 11.98 175 GLY D N 1
ATOM 6894 C CA . GLY D 1 175 ? 76.656 39.941 12.224 1.00 12.12 175 GLY D CA 1
ATOM 6895 C C . GLY D 1 175 ? 76.678 40.483 13.639 1.00 11.86 175 GLY D C 1
ATOM 6896 O O . GLY D 1 175 ? 75.883 41.349 14.006 1.00 12.36 175 GLY D O 1
ATOM 6897 N N . ILE D 1 176 ? 77.595 39.948 14.438 1.00 11.60 176 ILE D N 1
ATOM 6898 C CA . ILE D 1 176 ? 77.845 40.434 15.782 1.00 10.82 176 ILE D CA 1
ATOM 6899 C C . ILE D 1 176 ? 78.493 41.822 15.714 1.00 10.62 176 ILE D C 1
ATOM 6900 O O . ILE D 1 176 ? 78.061 42.745 16.409 1.00 10.53 176 ILE D O 1
ATOM 6905 N N . ALA D 1 177 ? 79.515 41.968 14.869 1.00 10.01 177 ALA D N 1
ATOM 6906 C CA . ALA D 1 177 ? 80.199 43.257 14.707 1.00 9.90 177 ALA D CA 1
ATOM 6907 C C . ALA D 1 177 ? 79.242 44.350 14.261 1.00 9.85 177 ALA D C 1
ATOM 6908 O O . ALA D 1 177 ? 79.269 45.461 14.811 1.00 10.18 177 ALA D O 1
ATOM 6910 N N . LYS D 1 178 ? 78.389 44.042 13.286 1.00 9.89 178 LYS D N 1
ATOM 6911 C CA . LYS D 1 178 ? 77.427 45.031 12.784 1.00 9.87 178 LYS D CA 1
ATOM 6912 C C . LYS D 1 178 ? 76.339 45.406 13.810 1.00 9.47 178 LYS D C 1
ATOM 6913 O O . LYS D 1 178 ? 75.902 46.546 13.848 1.00 8.62 178 LYS D O 1
ATOM 6919 N N . ALA D 1 179 ? 75.897 44.459 14.629 1.00 8.57 179 ALA D N 1
ATOM 6920 C CA . ALA D 1 179 ? 75.003 44.806 15.756 1.00 8.57 179 ALA D CA 1
ATOM 6921 C C . ALA D 1 179 ? 75.709 45.757 16.734 1.00 8.07 179 ALA D C 1
ATOM 6922 O O . ALA D 1 179 ? 75.121 46.747 17.215 1.00 8.57 179 ALA D O 1
ATOM 6924 N N . ALA D 1 180 ? 76.978 45.478 17.013 1.00 7.89 180 ALA D N 1
ATOM 6925 C CA . ALA D 1 180 ? 77.787 46.360 17.881 1.00 7.63 180 ALA D CA 1
ATOM 6926 C C . ALA D 1 180 ? 77.969 47.733 17.258 1.00 7.45 180 ALA D C 1
ATOM 6927 O O . ALA D 1 180 ? 77.910 48.751 17.950 1.00 7.56 180 ALA D O 1
ATOM 6929 N N . LEU D 1 181 ? 78.210 47.749 15.945 1.00 7.32 181 LEU D N 1
ATOM 6930 C CA . LEU D 1 181 ? 78.371 48.989 15.186 1.00 7.68 181 LEU D CA 1
ATOM 6931 C C . LEU D 1 181 ? 77.151 49.893 15.262 1.00 7.67 181 LEU D C 1
ATOM 6932 O O . LEU D 1 181 ? 77.277 51.102 15.461 1.00 7.83 181 LEU D O 1
ATOM 6937 N N . GLU D 1 182 ? 75.967 49.313 15.085 1.00 7.51 182 GLU D N 1
ATOM 6938 C CA . GLU D 1 182 ? 74.745 50.106 15.133 1.00 7.77 182 GLU D CA 1
ATOM 6939 C C . GLU D 1 182 ? 74.520 50.721 16.513 1.00 7.39 182 GLU D C 1
ATOM 6940 O O . GLU D 1 182 ? 74.116 51.879 16.624 1.00 6.22 182 GLU D O 1
ATOM 6946 N N . SER D 1 183 ? 74.824 49.961 17.561 1.00 7.20 183 SER D N 1
ATOM 6947 C CA . SER D 1 183 ? 74.781 50.492 18.932 1.00 7.43 183 SER D CA 1
ATOM 6948 C C . SER D 1 183 ? 75.803 51.623 19.135 1.00 7.21 183 SER D C 1
ATOM 6949 O O . SER D 1 183 ? 75.518 52.623 19.798 1.00 7.18 183 SER D O 1
ATOM 6952 N N . THR D 1 184 ? 76.980 51.459 18.539 1.00 7.71 184 THR D N 1
ATOM 6953 C CA . THR D 1 184 ? 78.068 52.445 18.607 1.00 7.49 184 THR D CA 1
ATOM 6954 C C . THR D 1 184 ? 77.607 53.764 17.975 1.00 7.70 184 THR D C 1
ATOM 6955 O O . THR D 1 184 ? 77.853 54.846 18.530 1.00 7.07 184 THR D O 1
ATOM 6959 N N . VAL D 1 185 ? 76.921 53.655 16.834 1.00 7.23 185 VAL D N 1
ATOM 6960 C CA . VAL D 1 185 ? 76.308 54.804 16.164 1.00 7.15 185 VAL D CA 1
ATOM 6961 C C . VAL D 1 185 ? 75.350 55.557 17.100 1.00 7.37 185 VAL D C 1
ATOM 6962 O O . VAL D 1 185 ? 75.409 56.772 17.170 1.00 7.57 185 VAL D O 1
ATOM 6966 N N . ARG D 1 186 ? 74.479 54.840 17.809 1.00 6.92 186 ARG D N 1
ATOM 6967 C CA . ARG D 1 186 ? 73.587 55.483 18.785 1.00 7.33 186 ARG D CA 1
ATOM 6968 C C . ARG D 1 186 ? 74.360 56.244 19.862 1.00 7.51 186 ARG D C 1
ATOM 6969 O O . ARG D 1 186 ? 74.092 57.423 20.071 1.00 7.47 186 ARG D O 1
ATOM 6977 N N . TYR D 1 187 ? 75.312 55.580 20.525 1.00 7.31 187 TYR D N 1
ATOM 6978 C CA . TYR D 1 187 ? 76.102 56.228 21.590 1.00 7.48 187 TYR D CA 1
ATOM 6979 C C . TYR D 1 187 ? 76.909 57.422 21.059 1.00 7.45 187 TYR D C 1
ATOM 6980 O O . TYR D 1 187 ? 76.943 58.492 21.684 1.00 7.84 187 TYR D O 1
ATOM 6989 N N . LEU D 1 188 ? 77.540 57.252 19.904 1.00 6.59 188 LEU D N 1
ATOM 6990 C CA . LEU D 1 188 ? 78.298 58.354 19.305 1.00 7.81 188 LEU D CA 1
ATOM 6991 C C . LEU D 1 188 ? 77.376 59.530 18.954 1.00 8.25 188 LEU D C 1
ATOM 6992 O O . LEU D 1 188 ? 77.757 60.672 19.158 1.00 8.51 188 LEU D O 1
ATOM 6997 N N . ALA D 1 189 ? 76.165 59.248 18.460 1.00 8.72 189 ALA D N 1
ATOM 6998 C CA . ALA D 1 189 ? 75.182 60.306 18.155 1.00 9.35 189 ALA D CA 1
ATOM 6999 C C . ALA D 1 189 ? 74.931 61.184 19.396 1.00 10.41 189 ALA D C 1
ATOM 7000 O O . ALA D 1 189 ? 74.909 62.425 19.322 1.00 10.11 189 ALA D O 1
ATOM 7002 N N . TYR D 1 190 ? 74.757 60.511 20.530 1.00 11.06 190 TYR D N 1
ATOM 7003 C CA . TYR D 1 190 ? 74.605 61.163 21.811 1.00 12.13 190 TYR D CA 1
ATOM 7004 C C . TYR D 1 190 ? 75.821 62.027 22.154 1.00 12.04 190 TYR D C 1
ATOM 7005 O O . TYR D 1 190 ? 75.651 63.171 22.569 1.00 12.36 190 TYR D O 1
ATOM 7014 N N . ASP D 1 191 ? 77.029 61.481 21.969 1.00 12.31 191 ASP D N 1
ATOM 7015 C CA . ASP D 1 191 ? 78.287 62.191 22.271 1.00 12.62 191 ASP D CA 1
ATOM 7016 C C . ASP D 1 191 ? 78.484 63.453 21.422 1.00 13.15 191 ASP D C 1
ATOM 7017 O O . ASP D 1 191 ? 78.825 64.528 21.944 1.00 13.71 191 ASP D O 1
ATOM 7022 N N . ILE D 1 192 ? 78.282 63.319 20.114 1.00 12.59 192 ILE D N 1
ATOM 7023 C CA . ILE D 1 192 ? 78.707 64.357 19.172 1.00 12.81 192 ILE D CA 1
ATOM 7024 C C . ILE D 1 192 ? 77.647 65.426 18.881 1.00 13.43 192 ILE D C 1
ATOM 7025 O O . ILE D 1 192 ? 77.975 66.488 18.340 1.00 12.73 192 ILE D O 1
ATOM 7030 N N . ALA D 1 193 ? 76.396 65.149 19.251 1.00 13.79 193 ALA D N 1
ATOM 7031 C CA . ALA D 1 193 ? 75.309 66.121 19.111 1.00 15.71 193 ALA D CA 1
ATOM 7032 C C . ALA D 1 193 ? 75.590 67.416 19.878 1.00 17.07 193 ALA D C 1
ATOM 7033 O O . ALA D 1 193 ? 75.216 68.487 19.425 1.00 17.38 193 ALA D O 1
ATOM 7035 N N . LYS D 1 194 ? 76.264 67.327 21.024 1.00 18.96 194 LYS D N 1
ATOM 7036 C CA . LYS D 1 194 ? 76.558 68.547 21.791 1.00 21.09 194 LYS D CA 1
ATOM 7037 C C . LYS D 1 194 ? 77.620 69.416 21.102 1.00 20.93 194 LYS D C 1
ATOM 7038 O O . LYS D 1 194 ? 77.814 70.585 21.467 1.00 21.82 194 LYS D O 1
ATOM 7044 N N . HIS D 1 195 ? 78.281 68.852 20.091 1.00 19.86 195 HIS D N 1
ATOM 7045 C CA . HIS D 1 195 ? 79.199 69.620 19.255 1.00 19.48 195 HIS D CA 1
ATOM 7046 C C . HIS D 1 195 ? 78.590 69.980 17.909 1.00 17.92 195 HIS D C 1
ATOM 7047 O O . HIS D 1 195 ? 79.264 70.549 17.050 1.00 17.83 195 HIS D O 1
ATOM 7054 N N . GLY D 1 196 ? 77.317 69.644 17.722 1.00 16.36 196 GLY D N 1
ATOM 7055 C CA . GLY D 1 196 ? 76.594 70.030 16.499 1.00 15.10 196 GLY D CA 1
ATOM 7056 C C . GLY D 1 196 ? 76.619 69.041 15.347 1.00 14.05 196 GLY D C 1
ATOM 7057 O O . GLY D 1 196 ? 76.180 69.368 14.238 1.00 14.17 196 GLY D O 1
ATOM 7058 N N . HIS D 1 197 ? 77.121 67.832 15.609 1.00 12.71 197 HIS D N 1
ATOM 7059 C CA . HIS D 1 197 ? 77.363 66.834 14.556 1.00 11.58 197 HIS D CA 1
ATOM 7060 C C . HIS D 1 197 ? 76.388 65.667 14.596 1.00 10.73 197 HIS D C 1
ATOM 7061 O O . HIS D 1 197 ? 75.739 65.429 15.613 1.00 9.89 197 HIS D O 1
ATOM 7068 N N . ARG D 1 198 ? 76.313 64.943 13.478 1.00 10.01 198 ARG D N 1
ATOM 7069 C CA . ARG D 1 198 ? 75.402 63.813 13.323 1.00 9.96 198 ARG D CA 1
ATOM 7070 C C . ARG D 1 198 ? 76.158 62.576 12.839 1.00 9.55 198 ARG D C 1
ATOM 7071 O O . ARG D 1 198 ? 77.192 62.692 12.202 1.00 9.60 198 ARG D O 1
ATOM 7079 N N . ILE D 1 199 ? 75.638 61.396 13.166 1.00 9.27 199 ILE D N 1
ATOM 7080 C CA . ILE D 1 199 ? 76.208 60.136 12.690 1.00 8.73 199 ILE D CA 1
ATOM 7081 C C . ILE D 1 199 ? 75.083 59.132 12.463 1.00 8.95 199 ILE D C 1
ATOM 7082 O O . ILE D 1 199 ? 74.199 58.962 13.324 1.00 8.17 199 ILE D O 1
ATOM 7087 N N . ASN D 1 200 ? 75.130 58.467 11.309 1.00 8.47 200 ASN D N 1
ATOM 7088 C CA . ASN D 1 200 ? 74.089 57.517 10.910 1.00 9.28 200 ASN D CA 1
ATOM 7089 C C . ASN D 1 200 ? 74.728 56.320 10.221 1.00 8.85 200 ASN D C 1
ATOM 7090 O O . ASN D 1 200 ? 75.897 56.388 9.822 1.00 9.24 200 ASN D O 1
ATOM 7095 N N . ALA D 1 201 ? 73.971 55.233 10.098 1.00 9.14 201 ALA D N 1
ATOM 7096 C CA . ALA D 1 201 ? 74.433 54.047 9.371 1.00 9.01 201 ALA D CA 1
ATOM 7097 C C . ALA D 1 201 ? 73.523 53.752 8.187 1.00 9.46 201 ALA D C 1
ATOM 7098 O O . ALA D 1 201 ? 72.312 53.975 8.247 1.00 9.69 201 ALA D O 1
ATOM 7100 N N . ILE D 1 202 ? 74.126 53.272 7.104 1.00 9.29 202 ILE D N 1
ATOM 7101 C CA . ILE D 1 202 ? 73.387 52.704 5.985 1.00 9.92 202 ILE D CA 1
ATOM 7102 C C . ILE D 1 202 ? 73.494 51.183 6.053 1.00 10.54 202 ILE D C 1
ATOM 7103 O O . ILE D 1 202 ? 74.590 50.645 5.971 1.00 11.16 202 ILE D O 1
ATOM 7108 N N . SER D 1 203 ? 72.362 50.510 6.244 1.00 11.11 203 SER D N 1
ATOM 7109 C CA . SER D 1 203 ? 72.313 49.049 6.199 1.00 12.51 203 SER D CA 1
ATOM 7110 C C . SER D 1 203 ? 72.067 48.678 4.742 1.00 13.53 203 SER D C 1
ATOM 7111 O O . SER D 1 203 ? 70.950 48.801 4.233 1.00 13.25 203 SER D O 1
ATOM 7114 N N . ALA D 1 204 ? 73.132 48.258 4.075 1.00 14.86 204 ALA D N 1
ATOM 7115 C CA . ALA D 1 204 ? 73.101 48.006 2.647 1.00 16.58 204 ALA D CA 1
ATOM 7116 C C . ALA D 1 204 ? 72.729 46.559 2.368 1.00 17.67 204 ALA D C 1
ATOM 7117 O O . ALA D 1 204 ? 73.133 45.658 3.091 1.00 17.89 204 ALA D O 1
ATOM 7119 N N . GLY D 1 205 ? 71.936 46.337 1.326 1.00 19.59 205 GLY D N 1
ATOM 7120 C CA . GLY D 1 205 ? 71.668 44.982 0.855 1.00 21.80 205 GLY D CA 1
ATOM 7121 C C . GLY D 1 205 ? 72.921 44.489 0.141 1.00 23.96 205 GLY D C 1
ATOM 7122 O O . GLY D 1 205 ? 73.893 45.248 0.011 1.00 23.59 205 GLY D O 1
ATOM 7123 N N . PRO D 1 206 ? 72.916 43.224 -0.326 1.00 25.70 206 PRO D N 1
ATOM 7124 C CA . PRO D 1 206 ? 74.083 42.739 -1.079 1.00 27.22 206 PRO D CA 1
ATOM 7125 C C . PRO D 1 206 ? 74.316 43.608 -2.306 1.00 28.49 206 PRO D C 1
ATOM 7126 O O . PRO D 1 206 ? 73.365 44.125 -2.892 1.00 28.73 206 PRO D O 1
ATOM 7130 N N . VAL D 1 207 ? 75.577 43.760 -2.682 1.00 30.22 207 VAL D N 1
ATOM 7131 C CA . VAL D 1 207 ? 75.965 44.742 -3.678 1.00 31.87 207 VAL D CA 1
ATOM 7132 C C . VAL D 1 207 ? 76.195 44.131 -5.076 1.00 32.93 207 VAL D C 1
ATOM 7133 O O . VAL D 1 207 ? 76.844 43.089 -5.218 1.00 33.18 207 VAL D O 1
ATOM 7137 N N . LYS D 1 208 ? 75.625 44.801 -6.082 1.00 33.89 208 LYS D N 1
ATOM 7138 C CA . LYS D 1 208 ? 75.823 44.533 -7.519 1.00 34.89 208 LYS D CA 1
ATOM 7139 C C . LYS D 1 208 ? 76.850 43.447 -7.874 1.00 35.45 208 LYS D C 1
ATOM 7140 O O . LYS D 1 208 ? 78.061 43.691 -7.926 1.00 36.34 208 LYS D O 1
ATOM 7146 N N . PHE D 1 231 ? 61.861 43.781 -6.712 1.00 39.63 231 PHE D N 1
ATOM 7147 C CA . PHE D 1 231 ? 61.828 43.864 -5.259 1.00 39.30 231 PHE D CA 1
ATOM 7148 C C . PHE D 1 231 ? 63.166 43.418 -4.621 1.00 39.06 231 PHE D C 1
ATOM 7149 O O . PHE D 1 231 ? 64.231 43.832 -5.099 1.00 39.27 231 PHE D O 1
ATOM 7157 N N . GLY D 1 232 ? 63.111 42.571 -3.585 1.00 38.56 232 GLY D N 1
ATOM 7158 C CA . GLY D 1 232 ? 64.232 42.329 -2.645 1.00 37.48 232 GLY D CA 1
ATOM 7159 C C . GLY D 1 232 ? 65.579 41.916 -3.219 1.00 36.91 232 GLY D C 1
ATOM 7160 O O . GLY D 1 232 ? 66.209 40.973 -2.733 1.00 37.12 232 GLY D O 1
ATOM 7161 N N . LYS D 1 233 ? 66.034 42.649 -4.23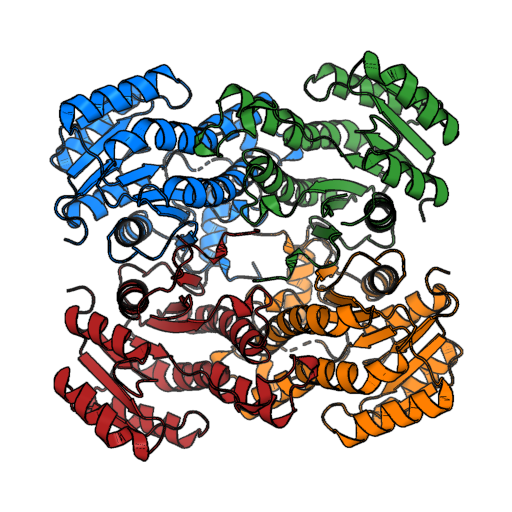3 1.00 35.90 233 LYS D N 1
ATOM 7162 C CA . LYS D 1 233 ? 67.192 42.275 -5.045 1.00 35.09 233 LYS D CA 1
ATOM 7163 C C . LYS D 1 233 ? 68.441 43.054 -4.668 1.00 33.86 233 LYS D C 1
ATOM 7164 O O . LYS D 1 233 ? 68.344 44.072 -3.981 1.00 33.83 233 LYS D O 1
ATOM 7170 N N . PRO D 1 234 ? 69.623 42.578 -5.127 1.00 32.64 234 PRO D N 1
ATOM 7171 C CA . PRO D 1 234 ? 70.868 43.349 -5.056 1.00 31.24 234 PRO D CA 1
ATOM 7172 C C . PRO D 1 234 ? 70.714 44.820 -5.447 1.00 29.45 234 PRO D C 1
ATOM 7173 O O . PRO D 1 234 ? 70.053 45.154 -6.433 1.00 29.02 234 PRO D O 1
ATOM 7177 N N . ILE D 1 235 ? 71.338 45.675 -4.645 1.00 27.56 235 ILE D N 1
ATOM 7178 C CA . ILE D 1 235 ? 71.414 47.102 -4.880 1.00 25.64 235 ILE D CA 1
ATOM 7179 C C . ILE D 1 235 ? 72.749 47.416 -5.561 1.00 24.85 235 ILE D C 1
ATOM 7180 O O . ILE D 1 235 ? 73.573 46.519 -5.781 1.00 24.31 235 ILE D O 1
ATOM 7185 N N . THR D 1 236 ? 72.962 48.692 -5.852 1.00 23.47 236 THR D N 1
ATOM 7186 C CA . THR D 1 236 ? 74.218 49.171 -6.414 1.00 22.87 236 THR D CA 1
ATOM 7187 C C . THR D 1 236 ? 74.960 50.073 -5.421 1.00 22.29 236 THR D C 1
ATOM 7188 O O . THR D 1 236 ? 74.367 50.558 -4.445 1.00 21.32 236 THR D O 1
ATOM 7192 N N . ILE D 1 237 ? 76.250 50.308 -5.676 1.00 21.54 237 ILE D N 1
ATOM 7193 C CA . ILE D 1 237 ? 77.058 51.218 -4.850 1.00 21.23 237 ILE D CA 1
ATOM 7194 C C . ILE D 1 237 ? 76.566 52.656 -5.010 1.00 20.40 237 ILE D C 1
ATOM 7195 O O . ILE D 1 237 ? 76.776 53.498 -4.133 1.00 19.95 237 ILE D O 1
ATOM 7200 N N . GLU D 1 238 ? 75.886 52.922 -6.129 1.00 19.95 238 GLU D N 1
ATOM 7201 C CA . GLU D 1 238 ? 75.275 54.228 -6.384 1.00 19.54 238 GLU D CA 1
ATOM 7202 C C . GLU D 1 238 ? 74.046 54.473 -5.492 1.00 18.54 238 GLU D C 1
ATOM 7203 O O . GLU D 1 238 ? 73.800 55.593 -5.058 1.00 17.90 238 GLU D O 1
ATOM 7209 N N . ASP D 1 239 ? 73.280 53.419 -5.222 1.00 17.96 239 ASP D N 1
ATOM 7210 C CA . ASP D 1 239 ? 72.192 53.490 -4.231 1.00 17.43 239 ASP D CA 1
ATOM 7211 C C . ASP D 1 239 ? 72.721 53.938 -2.859 1.00 16.60 239 ASP D C 1
ATOM 7212 O O . ASP D 1 239 ? 72.167 54.834 -2.233 1.00 16.06 239 ASP D O 1
ATOM 7217 N N . VAL D 1 240 ? 73.811 53.315 -2.418 1.00 16.02 240 VAL D N 1
ATOM 7218 C CA . VAL D 1 240 ? 74.472 53.688 -1.166 1.00 15.31 240 VAL D CA 1
ATOM 7219 C C . VAL D 1 240 ? 74.993 55.117 -1.237 1.00 14.22 240 VAL D C 1
ATOM 7220 O O . VAL D 1 240 ? 74.769 55.905 -0.333 1.00 13.80 240 VAL D O 1
ATOM 7224 N N . GLY D 1 241 ? 75.671 55.450 -2.332 1.00 14.32 241 GLY D N 1
ATOM 7225 C CA . GLY D 1 241 ? 76.253 56.772 -2.516 1.00 13.79 241 GLY D CA 1
ATOM 7226 C C . GLY D 1 241 ? 75.257 57.910 -2.437 1.00 13.70 241 GLY D C 1
ATOM 7227 O O . GLY D 1 241 ? 75.495 58.907 -1.766 1.00 13.68 241 GLY D O 1
ATOM 7228 N N . ASP D 1 242 ? 74.133 57.776 -3.124 1.00 13.88 242 ASP D N 1
ATOM 7229 C CA . ASP D 1 242 ? 73.129 58.848 -3.108 1.00 14.01 242 ASP D CA 1
ATOM 7230 C C . ASP D 1 242 ? 72.431 58.968 -1.753 1.00 12.98 242 ASP D C 1
ATOM 7231 O O . ASP D 1 242 ? 72.107 60.064 -1.314 1.00 12.92 242 ASP D O 1
ATOM 7236 N N . THR D 1 243 ? 72.222 57.840 -1.087 1.00 12.87 243 THR D N 1
ATOM 7237 C CA . THR D 1 243 ? 71.726 57.862 0.302 1.00 11.92 243 THR D CA 1
ATOM 7238 C C . THR D 1 243 ? 72.748 58.511 1.251 1.00 11.73 243 THR D C 1
ATOM 7239 O O . THR D 1 243 ? 72.371 59.303 2.115 1.00 11.93 243 THR D O 1
ATOM 7243 N N . ALA D 1 244 ? 74.034 58.181 1.078 1.00 11.75 244 ALA D N 1
ATOM 7244 C CA . ALA D 1 244 ? 75.110 58.809 1.861 1.00 11.84 244 ALA D CA 1
ATOM 7245 C C . ALA D 1 244 ? 75.148 60.320 1.686 1.00 11.56 244 ALA D C 1
ATOM 7246 O O . ALA D 1 244 ? 75.374 61.050 2.642 1.00 11.32 244 ALA D O 1
ATOM 7248 N N . VAL D 1 245 ? 74.948 60.788 0.452 1.00 11.64 245 VAL D N 1
ATOM 7249 C CA . VAL D 1 245 ? 74.948 62.224 0.203 1.00 11.60 245 VAL D CA 1
ATOM 7250 C C . VAL D 1 245 ? 73.845 62.884 1.030 1.00 11.40 245 VAL D C 1
ATOM 7251 O O . VAL D 1 245 ? 74.079 63.878 1.722 1.00 11.24 245 VAL D O 1
ATOM 7255 N N . PHE D 1 246 ? 72.643 62.316 0.976 1.00 11.28 246 PHE D N 1
ATOM 7256 C CA . PHE D 1 246 ? 71.537 62.889 1.721 1.00 11.16 246 PHE D CA 1
ATOM 7257 C C . PHE D 1 246 ? 71.852 62.920 3.206 1.00 10.64 246 PHE D C 1
ATOM 7258 O O . PHE D 1 246 ? 71.692 63.950 3.851 1.00 10.60 246 PHE D O 1
ATOM 7266 N N . LEU D 1 247 ? 72.293 61.783 3.739 1.00 10.81 247 LEU D N 1
ATOM 7267 C CA . LEU D 1 247 ? 72.518 61.655 5.184 1.00 11.06 247 LEU D CA 1
ATOM 7268 C C . LEU D 1 247 ? 73.658 62.536 5.645 1.00 11.60 247 LEU D C 1
ATOM 7269 O O . LEU D 1 247 ? 73.704 62.925 6.805 1.00 11.53 247 LEU D O 1
ATOM 7274 N N . CYS D 1 248 ? 74.586 62.840 4.735 1.00 12.35 248 CYS D N 1
ATOM 7275 C CA . CYS D 1 248 ? 75.715 63.694 5.099 1.00 13.34 248 CYS D CA 1
ATOM 7276 C C . CYS D 1 248 ? 75.498 65.147 4.696 1.00 14.14 248 CYS D C 1
ATOM 7277 O O . CYS D 1 248 ? 76.396 65.978 4.862 1.00 13.90 248 CYS D O 1
ATOM 7280 N N . SER D 1 249 ? 74.301 65.447 4.192 1.00 14.74 249 SER D N 1
ATOM 7281 C CA . SER D 1 249 ? 73.933 66.811 3.800 1.00 15.43 249 SER D CA 1
ATOM 7282 C C . SER D 1 249 ? 73.128 67.493 4.891 1.00 16.22 249 SER D C 1
ATOM 7283 O O . SER D 1 249 ? 72.618 66.833 5.816 1.00 16.07 249 SER D O 1
ATOM 7286 N N . ASP D 1 250 ? 72.990 68.812 4.772 1.00 16.28 250 ASP D N 1
ATOM 7287 C CA . ASP D 1 250 ? 72.143 69.583 5.686 1.00 17.41 250 ASP D CA 1
ATOM 7288 C C . ASP D 1 250 ? 70.642 69.267 5.561 1.00 16.35 250 ASP D C 1
ATOM 7289 O O . ASP D 1 250 ? 69.878 69.578 6.463 1.00 16.22 250 ASP D O 1
ATOM 7294 N N . TRP D 1 251 ? 70.221 68.622 4.475 1.00 16.02 251 TRP D N 1
ATOM 7295 C CA . TRP D 1 251 ? 68.832 68.162 4.362 1.00 15.62 251 TRP D CA 1
ATOM 7296 C C . TRP D 1 251 ? 68.495 67.130 5.445 1.00 15.13 251 TRP D C 1
ATOM 7297 O O . TRP D 1 251 ? 67.334 66.976 5.812 1.00 14.56 251 TRP D O 1
ATOM 7308 N N . ALA D 1 252 ? 69.519 66.434 5.946 1.00 13.59 252 ALA D N 1
ATOM 7309 C CA . ALA D 1 252 ? 69.326 65.397 6.967 1.00 12.99 252 ALA D CA 1
ATOM 7310 C C . ALA D 1 252 ? 69.641 65.897 8.381 1.00 12.73 252 ALA D C 1
ATOM 7311 O O . ALA D 1 252 ? 69.905 65.090 9.295 1.00 11.81 252 ALA D O 1
ATOM 7313 N N . ARG D 1 253 ? 69.570 67.221 8.564 1.00 12.27 253 ARG D N 1
ATOM 7314 C CA . ARG D 1 253 ? 69.966 67.884 9.821 1.00 13.32 253 ARG D CA 1
ATOM 7315 C C . ARG D 1 253 ? 69.228 67.346 11.068 1.00 12.15 253 ARG D C 1
ATOM 7316 O O . ARG D 1 253 ? 69.727 67.450 12.180 1.00 11.78 253 ARG D O 1
ATOM 7324 N N . ALA D 1 254 ? 68.047 66.766 10.867 1.00 11.27 254 ALA D N 1
ATOM 7325 C CA . ALA D 1 254 ? 67.260 66.237 11.976 1.00 10.70 254 ALA D CA 1
ATOM 7326 C C . ALA D 1 254 ? 67.398 64.720 12.173 1.00 10.12 254 ALA D C 1
ATOM 7327 O O . ALA D 1 254 ? 66.682 64.131 13.000 1.00 10.05 254 ALA D O 1
ATOM 7329 N N . ILE D 1 255 ? 68.315 64.100 11.429 1.00 9.98 255 ILE D N 1
ATOM 7330 C CA . ILE D 1 255 ? 68.486 62.646 11.443 1.00 10.09 255 ILE D CA 1
ATOM 7331 C C . ILE D 1 255 ? 69.830 62.275 12.044 1.00 9.44 255 ILE D C 1
ATOM 7332 O O . ILE D 1 255 ? 70.882 62.625 11.507 1.00 9.63 255 ILE D O 1
ATOM 7337 N N . THR D 1 256 ? 69.781 61.556 13.160 1.00 8.99 256 THR D N 1
ATOM 7338 C CA . THR D 1 256 ? 71.001 61.107 13.820 1.00 8.75 256 THR D CA 1
ATOM 7339 C C . THR D 1 256 ? 70.766 59.840 14.636 1.00 8.09 256 THR D C 1
ATOM 7340 O O . THR D 1 256 ? 69.664 59.618 15.160 1.00 8.14 256 THR D O 1
ATOM 7344 N N . GLY D 1 257 ? 71.797 58.997 14.696 1.00 7.70 257 GLY D N 1
ATOM 7345 C CA . GLY D 1 257 ? 71.703 57.682 15.359 1.00 8.30 257 GLY D CA 1
ATOM 7346 C C . GLY D 1 257 ? 70.764 56.714 14.652 1.00 8.55 257 GLY D C 1
ATOM 7347 O O . GLY D 1 257 ? 70.264 55.758 15.266 1.00 9.46 257 GLY D O 1
ATOM 7348 N N . GLU D 1 258 ? 70.518 56.965 13.368 1.00 8.51 258 GLU D N 1
ATOM 7349 C CA . GLU D 1 258 ? 69.544 56.200 12.578 1.00 8.60 258 GLU D CA 1
ATOM 7350 C C . GLU D 1 258 ? 70.243 55.165 11.710 1.00 8.73 258 GLU D C 1
ATOM 7351 O O . GLU D 1 258 ? 71.379 55.374 11.285 1.00 8.85 258 GLU D O 1
ATOM 7357 N N . VAL D 1 259 ? 69.556 54.050 11.469 1.00 9.04 259 VAL D N 1
ATOM 7358 C CA . VAL D 1 259 ? 69.995 53.028 10.526 1.00 9.50 259 VAL D CA 1
ATOM 7359 C C . VAL D 1 259 ? 68.986 53.059 9.380 1.00 9.92 259 VAL D C 1
ATOM 7360 O O . VAL D 1 259 ? 67.807 52.770 9.575 1.00 10.11 259 VAL D O 1
ATOM 7364 N N . VAL D 1 260 ? 69.454 53.429 8.189 1.00 9.70 260 VAL D N 1
ATOM 7365 C CA . VAL D 1 260 ? 68.597 53.504 7.013 1.00 9.20 260 VAL D CA 1
ATOM 7366 C C . VAL D 1 260 ? 68.882 52.295 6.122 1.00 9.59 260 VAL D C 1
ATOM 7367 O O . VAL D 1 260 ? 70.021 52.114 5.686 1.00 9.58 260 VAL D O 1
ATOM 7371 N N . HIS D 1 261 ? 67.853 51.476 5.859 1.00 9.64 261 HIS D N 1
ATOM 7372 C CA . HIS D 1 261 ? 67.994 50.295 4.993 1.00 10.37 261 HIS D CA 1
ATOM 7373 C C . HIS D 1 261 ? 67.946 50.689 3.501 1.00 10.59 261 HIS D C 1
ATOM 7374 O O . HIS D 1 261 ? 66.980 51.304 3.041 1.00 10.53 261 HIS D O 1
ATOM 7381 N N . VAL D 1 262 ? 69.015 50.360 2.779 1.00 10.79 262 VAL D N 1
ATOM 7382 C CA . VAL D 1 262 ? 69.140 50.634 1.337 1.00 11.11 262 VAL D CA 1
ATOM 7383 C C . VAL D 1 262 ? 69.311 49.230 0.762 1.00 11.81 262 VAL D C 1
ATOM 7384 O O . VAL D 1 262 ? 70.443 48.723 0.616 1.00 11.62 262 VAL D O 1
ATOM 7388 N N . ASP D 1 263 ? 68.178 48.576 0.511 1.00 10.93 263 ASP D N 1
ATOM 7389 C CA . ASP D 1 263 ? 68.189 47.127 0.315 1.00 11.92 263 ASP D CA 1
ATOM 7390 C C . ASP D 1 263 ? 67.064 46.632 -0.579 1.00 11.75 263 ASP D C 1
ATOM 7391 O O . ASP D 1 263 ? 66.730 45.443 -0.557 1.00 11.50 263 ASP D O 1
ATOM 7396 N N . ASN D 1 264 ? 66.470 47.551 -1.345 1.00 12.36 264 ASN D N 1
ATOM 7397 C CA . ASN D 1 264 ? 65.276 47.251 -2.154 1.00 13.85 264 ASN D CA 1
ATOM 7398 C C . ASN D 1 264 ? 64.124 46.634 -1.361 1.00 14.13 264 ASN D C 1
ATOM 7399 O O . ASN D 1 264 ? 63.299 45.899 -1.907 1.00 15.16 264 ASN D O 1
ATOM 7404 N N . GLY D 1 265 ? 64.055 46.952 -0.074 1.00 14.56 265 GLY D N 1
ATOM 7405 C CA . GLY D 1 265 ? 62.949 46.487 0.773 1.00 14.53 265 GLY D CA 1
ATOM 7406 C C . GLY D 1 265 ? 63.146 45.116 1.398 1.00 14.93 265 GLY D C 1
ATOM 7407 O O . GLY D 1 265 ? 62.221 44.584 2.007 1.00 15.44 265 GLY D O 1
ATOM 7408 N N . TYR D 1 266 ? 64.341 44.538 1.273 1.00 14.98 266 TYR D N 1
ATOM 7409 C CA . TYR D 1 266 ? 64.581 43.187 1.814 1.00 16.11 266 TYR D CA 1
ATOM 7410 C C . TYR D 1 266 ? 64.201 43.037 3.287 1.00 15.69 266 TYR D C 1
ATOM 7411 O O . TYR D 1 266 ? 63.633 42.014 3.682 1.00 14.94 266 TYR D O 1
ATOM 7420 N N . HIS D 1 267 ? 64.546 44.049 4.087 1.00 15.33 267 HIS D N 1
ATOM 7421 C CA . HIS D 1 267 ? 64.296 44.046 5.534 1.00 15.65 267 HIS D CA 1
ATOM 7422 C C . HIS D 1 267 ? 62.832 43.836 5.953 1.00 15.74 267 HIS D C 1
ATOM 7423 O O . HIS D 1 267 ? 62.572 43.473 7.098 1.00 16.57 267 HIS D O 1
ATOM 7430 N N . ILE D 1 268 ? 61.876 44.098 5.063 1.00 16.32 268 ILE D N 1
ATOM 7431 C CA . ILE D 1 268 ? 60.462 44.036 5.461 1.00 16.63 268 ILE D CA 1
ATOM 7432 C C . ILE D 1 268 ? 59.925 42.614 5.516 1.00 17.02 268 ILE D C 1
ATOM 7433 O O . ILE D 1 268 ? 58.904 42.352 6.166 1.00 16.48 268 ILE D O 1
ATOM 7438 N N . MET D 1 269 ? 60.623 41.702 4.847 1.00 17.22 269 MET D N 1
ATOM 7439 C CA . MET D 1 269 ? 60.059 40.392 4.561 1.00 18.82 269 MET D CA 1
ATOM 7440 C C . MET D 1 269 ? 60.144 39.438 5.746 1.00 19.44 269 MET D C 1
ATOM 7441 O O . MET D 1 269 ? 61.179 39.372 6.433 1.00 19.04 269 MET D O 1
ATOM 7446 N N . GLY D 1 270 ? 59.043 38.717 5.981 1.00 20.16 270 GLY D N 1
ATOM 7447 C CA . GLY D 1 270 ? 58.965 37.730 7.060 1.00 22.05 270 GLY D CA 1
ATOM 7448 C C . GLY D 1 270 ? 58.910 36.350 6.455 1.00 23.57 270 GLY D C 1
ATOM 7449 O O . GLY D 1 270 ? 58.914 35.340 7.168 1.00 23.84 270 GLY D O 1
ATOM 7450 N N . VAL D 1 271 ? 58.884 36.356 5.123 1.00 24.98 271 VAL D N 1
ATOM 7451 C CA . VAL D 1 271 ? 58.724 35.200 4.227 1.00 26.30 271 VAL D CA 1
ATOM 7452 C C . VAL D 1 271 ? 57.981 34.005 4.816 1.00 26.96 271 VAL D C 1
ATOM 7453 O O . VAL D 1 271 ? 56.750 34.060 4.975 1.00 27.93 271 VAL D O 1
#

Nearest PDB structures (foldseek):
  2p91-assembly1_C  TM=1.004E+00  e=1.569E-49  Aquifex aeolicus VF5
  2p91-assembly1_D  TM=9.975E-01  e=6.024E-48  Aquifex aeolicus VF5
  2p91-assembly1_B  TM=1.003E+00  e=8.601E-47  Aquifex aeolicus VF5
  2p91-assembly1_A  TM=1.003E+00  e=2.044E-46  Aquifex aeolicus VF5
  3pjd-assembly1_B  TM=9.784E-01  e=6.076E-32  Escherichia coli K-12

B-factor: mean 18.3, std 7.83, range [5.85, 60.88]

Foldseek 3Di:
DLQAPAEEEQEFDQACQTLSNLQLVLCLVVHYAYAYEDQDPVSQVRVCVSCVVSVHNHYYYANLLDLVSLLVVQVSCCVPPLAHAEYEAEWFDFPQVQLVAALVPDDPVRLVVRLRGLAVSVVSNCVSCVVRHAPHQHEYEYEAACLLPDPDRSCHSSVVNRVNNLVSQQVVQVVCVVRNYAYEYEHAADGDDPRQHPCRVVSLCVLLCQAPVSHFAGSNLVNNVVSCRSGCVVSVDHSYYHYSTNRSVVDPDD/DLQAPAEEEQEFDQACQTLSVLQLVLCLVVHYAYAYEDADPVSQVRVCVSCVVSVHNHYYYANLLDLVSLLVVLVSCCVVPLAHAEYEAEWFDFPLVQLVAALVPHDPVRLVVRQSTLAVSVVSNCVSRVVRHAPHQHEYEYEAACLLPDPDRSCHSSVVNRVNRLVSQQVVQVVCVVRNYAYEYEHAADGDDPRAVCRVVSLCVLLCQQPVSHFAGSNLVNNVVSCRSGCVVSVDHSYYHYSTNRSVVDPD/DQAPAEEEQEFPQACQTLSVLQLVLCLVVHYQYAYEDQDPVRQVRVCVSCVVSVHNHYYYANLLDLVSLLVVLVSCCVPPVAHAEYEAEWFDFPLVQLPDALVPDDPVRLVVRQSGLAVSVVSNCVNRLVRHAPPLHEYEYEAACLLPDPDRSCHSSVVNRVNRLVSQQVVQVVCVVRNYAYEYEHQAVCCPPSNLVNNVSCCRGDCVVSVDHSYYHYSHVCPVVDPD/DQQAPAEEEQEFPQACQTLSNLQLVLCLVVHYQYAYEDADPVSQVRVCVSQVVSVHNHYYYANLLDLVSLLVVLVSCCVPPVAHAEYEAEWFDFPLVQLPDALVPDDPVRLVVRQSGLAVSVVSNCVNRLVRHAPPLHEYEYEAACLLPDPDRSCHSSVVNRVNRLVSQQVVQVVCVVRNYAYEYEHEAAEPCQDHDHSNLVNNVSSCRGGCVVSVDHSYYHYSGNCNVVDPD

InterPro domains:
  IPR002347 Short-chain dehydrogenase/reductase SDR [PF13561] (13-252)
  IPR002347 Short-chain dehydrogenase/reductase SDR [PR00081] (8-25)
  IPR002347 Short-chain dehydrogenase/reductase SDR [PR00081] (83-94)
  IPR002347 Short-chain dehydrogenase/reductase SDR [PR00081] (133-149)
  IPR002347 Short-chain dehydrogenase/reductase SDR [PR00081] (159-178)
  IPR002347 Short-chain dehydrogenase/reductase SDR [PR00081] (180-197)
  IPR002347 Short-chain dehydrogenase/reductase SDR [PR00081] (215-235)
  IPR014358 Enoyl-[acyl-carrier-protein] reductase (NADH) [PIRSF000094] (1-257)
  IPR014358 Enoyl-[acyl-carrier-protein] reductase (NADH) [PTHR43159] (4-264)
  IPR014358 Enoyl-[acyl-carrier-protein] reductase (NADH) [cd05372] (6-255)
  IPR036291 NAD(P)-binding domain superfamily [SSF51735] (5-255)